Protein AF-A0A7V1EAC9-F1 (afdb_monomer_lite)

Foldseek 3Di:
DPPVVVVVVVVVVVVVVVVVVVLVVLVVVLVVLVVVLVVVVVVLVVLLVVLVCQVVCVVHDDDPVRVVVSVVSNVVSVLVNVLSVLVNLLSCLVNVVADKDWDQLLVLLVVLCVVCVVVLVVQQEAEEEAGDPKGWIAIFHSVLSSLLSNLLQCVQSLQAHHHWYWYWYWDADPVVQKIKIKIWHQGQWADPVCQVVLLPQQDDGPVRCVSDVRDRSRSNVSSQSRLVSSVKDWDKDIDGNRTIMIMIMGGTPDIGDPPPVCPVQPAAEEEEEAFEQQRVLLQLLLCVQPVRHAAEYEAQAPDGHFALVCLLCCLLCVPPDPQSRFDDDVPDTPGQCCCCVVSVHHYHYNKDFDAADQVQQWTWIARNVPRDIDIDHHQAYEYAPAWAADQDPAAPCPAPQEAERGDPVRSVVSSVCLPPNNWAEEEEEALAPVSQSNLQSSVSSNHQYEYEELAQFHHVQADRLQRLLVVVVVVVSRYHYHYNWDFRHFDDDRHGQWTDTPPDIGGTSHYYYPVDIGAPCPRVVNNVWDQDPQRAFEADQLQATVRLRYGYAAQRYWDQALQLRDTDRQHDSVRRSQRSSSNSCVNSPHDDGRAHAFNWDWDAHPLKIKIKTFHYPVRCVVSVFQKDKAWFKDWQFAPVDPLTWIKIKIWIAGLVPQFTGMIIMITNDDDPVVRVVSNVCVSVRHGLVVQLPDDDDDDRVRAYPQHPSNVRSVQRVCVSVVLAAADEQVVVVVVVVVPDQEAEEEQDDPVVCQAKFDPRHDYDHLVCCLVCVVVDDLVGAYEYAYQQQPSLSVSQVSCVVVPRDRYHYHGRHPPSNSDDIDGD

Secondary structure (DSSP, 8-state):
--HHHHHHHHHHHHHHHHHHHHHHHHHHHHHHHHHHHHHHHHHHHHHHHHHHHHHTTTT-PPPHHHHHHHHHHHHHHHHHHHHHHHHHHHHHHHTT----EEEEHHHHHHHHHHHHHHHHHHTT-EEEEE--SSEEEEEE-HHHHHHHHHHHHHHHHHHSPTT-EEEEEEEEETTTTEEEEEEEE-SS---HHHHTTTTSTT---HHHHHH-S---S-HHHHHHHHHHHTT-EEEEEEETTTEEEEEEEEEEEEEE-TTSSTTTS---EEEEE--SSHHHHHHHHHHHH-SS-EEEEE-SSS--SB-GGGHHHHHTTSS-SGGGGBPEETTEESSHHIIIIIT--EEE-SEEEEEEETTTTEEEEEETTT--EEEEE-SEEEE---EEE-----BTTTSTTEEE-SSHHHHHHHHHHHGGG---EEEEE--SHHHHHHHHHHHHTT-EEEEEESSSSSSTTS-HHHHHHHHHHHHHTT-EEEES----EEE-SSS-SEEE-SS-EEE-SEEEE-S-EEE--HHHHHTTPPB-TTSSBP--TTSB-SSTTEEE-STTB-EEBTTT-SEE----HHHHHHHHHHHHHHHTT--PPP--B---EEEEETTEEEEEEE--HHHHHHTT--EEEEEEEEESS-TTSTT--EEEEEEEEETTT-BEEEEEEEESS--HHHHHHHHHHHHTT-BHHHHHT------TTT--SS-HHHHHHHHHHHHHTTS--EE-HHHHHHHHHH-TTEEEEE-S-HHHHHHEE-TT-EE--HHHHTT-GGGS-TTSEEEEE-SSSHHHHHHHHHHHHTT---EEEETTTGGG--S--EE-

Structure (mmCIF, N/CA/C/O backbone):
data_AF-A0A7V1EAC9-F1
#
_entry.id   AF-A0A7V1EAC9-F1
#
loop_
_atom_site.group_PDB
_atom_site.id
_atom_site.type_symbol
_atom_site.label_atom_id
_atom_site.label_alt_id
_atom_site.label_comp_id
_atom_site.label_asym_id
_atom_site.label_entity_id
_atom_site.label_seq_id
_atom_site.pdbx_PDB_ins_code
_atom_site.Cartn_x
_atom_site.Cartn_y
_atom_site.Cartn_z
_atom_site.occupancy
_atom_site.B_iso_or_equiv
_atom_site.auth_seq_id
_atom_site.auth_comp_id
_atom_site.auth_asym_id
_atom_site.auth_atom_id
_atom_site.pdbx_PDB_model_num
ATOM 1 N N . MET A 1 1 ? -68.002 52.125 23.760 1.00 54.19 1 MET A N 1
ATOM 2 C CA . MET A 1 1 ? -66.964 51.720 24.727 1.00 54.19 1 MET A CA 1
ATOM 3 C C . MET A 1 1 ? -66.975 52.717 25.857 1.00 54.19 1 MET A C 1
ATOM 5 O O . MET A 1 1 ? -66.906 53.911 25.587 1.00 54.19 1 MET A O 1
ATOM 9 N N . THR A 1 2 ? -67.149 52.244 27.085 1.00 64.81 2 THR A N 1
ATOM 10 C CA . THR A 1 2 ? -66.998 53.102 28.265 1.00 64.81 2 THR A CA 1
ATOM 11 C C . THR A 1 2 ? -65.522 53.496 28.415 1.00 64.81 2 THR A C 1
ATOM 13 O O . THR A 1 2 ? -64.643 52.791 27.918 1.00 64.81 2 THR A O 1
ATOM 16 N N . ASP A 1 3 ? -65.223 54.610 29.090 1.00 68.38 3 ASP A N 1
ATOM 17 C CA . ASP A 1 3 ? -63.838 55.035 29.392 1.00 68.38 3 ASP A CA 1
ATOM 18 C C . ASP A 1 3 ? -63.039 53.926 30.122 1.00 68.38 3 ASP A C 1
ATOM 20 O O . ASP A 1 3 ? -61.818 53.820 30.013 1.00 68.38 3 ASP A O 1
ATOM 24 N N . HIS A 1 4 ? -63.754 53.016 30.794 1.00 68.81 4 HIS A N 1
ATOM 25 C CA . HIS A 1 4 ? -63.206 51.818 31.418 1.00 68.81 4 HIS A CA 1
ATOM 26 C C . HIS A 1 4 ? -62.697 50.780 30.399 1.00 68.81 4 HIS A C 1
ATOM 28 O O . HIS A 1 4 ? -61.571 50.307 30.539 1.00 68.81 4 HIS A O 1
ATOM 34 N N . ASP A 1 5 ? -63.463 50.479 29.343 1.00 66.50 5 ASP A N 1
ATOM 35 C CA . ASP A 1 5 ? -63.083 49.492 28.316 1.00 66.50 5 ASP A CA 1
ATOM 36 C C . ASP A 1 5 ? -61.843 49.942 27.530 1.00 66.50 5 ASP A C 1
ATOM 38 O O . ASP A 1 5 ? -60.912 49.166 27.316 1.00 66.50 5 ASP A O 1
ATOM 42 N N . ALA A 1 6 ? -61.780 51.230 27.175 1.00 71.94 6 ALA A N 1
ATOM 43 C CA . ALA A 1 6 ? -60.635 51.811 26.473 1.00 71.94 6 ALA A CA 1
ATOM 44 C C . ALA A 1 6 ? -59.352 51.785 27.325 1.00 71.94 6 ALA A C 1
ATOM 46 O O . ALA A 1 6 ? -58.249 51.578 26.810 1.00 71.94 6 ALA A O 1
ATOM 47 N N . ARG A 1 7 ? -59.481 51.964 28.647 1.00 76.31 7 ARG A N 1
ATOM 48 C CA . ARG A 1 7 ? -58.359 51.887 29.590 1.00 76.31 7 ARG A CA 1
ATOM 49 C C . ARG A 1 7 ? -57.881 50.448 29.789 1.00 76.31 7 ARG A C 1
ATOM 51 O O . ARG A 1 7 ? -56.674 50.223 29.855 1.00 76.31 7 ARG A O 1
ATOM 58 N N . LEU A 1 8 ? -58.803 49.487 29.820 1.00 78.50 8 LEU A N 1
ATOM 59 C CA . LEU A 1 8 ? -58.500 48.060 29.952 1.00 78.50 8 LEU A CA 1
ATOM 60 C C . LEU A 1 8 ? -57.786 47.517 28.707 1.00 78.50 8 LEU A C 1
ATOM 62 O O . LEU A 1 8 ? -56.815 46.772 28.817 1.00 78.50 8 LEU A O 1
ATOM 66 N N . GLU A 1 9 ? -58.203 47.955 27.521 1.00 79.31 9 GLU A N 1
ATOM 67 C CA . GLU A 1 9 ? -57.582 47.577 26.250 1.00 79.31 9 GLU A CA 1
ATOM 68 C C . GLU A 1 9 ? -56.199 48.218 26.066 1.00 79.31 9 GLU A C 1
ATOM 70 O O . GLU A 1 9 ? -55.256 47.563 25.616 1.00 79.31 9 GLU A O 1
ATOM 75 N N . LYS A 1 10 ? -56.023 49.461 26.533 1.00 81.56 10 LYS A N 1
ATOM 76 C CA . LYS A 1 10 ? -54.705 50.104 26.610 1.00 81.56 10 LYS A CA 1
ATOM 77 C C . LYS A 1 10 ? -53.766 49.377 27.579 1.00 81.56 10 LYS A C 1
ATOM 79 O O . LYS A 1 10 ? -52.603 49.183 27.239 1.00 81.56 10 LYS A O 1
ATOM 84 N N . MET A 1 11 ? -54.256 48.947 28.747 1.00 79.81 11 MET A N 1
ATOM 85 C CA . MET A 1 11 ? -53.456 48.174 29.707 1.00 79.81 11 MET A CA 1
ATOM 86 C C . MET A 1 11 ? -53.086 46.790 29.167 1.00 79.81 11 MET A C 1
ATOM 88 O O . MET A 1 11 ? -51.938 46.394 29.325 1.00 79.81 11 MET A O 1
ATOM 92 N N . LYS A 1 12 ? -53.995 46.088 28.474 1.00 81.88 12 LYS A N 1
ATOM 93 C CA . LYS A 1 12 ? -53.676 44.817 27.797 1.00 81.88 12 LYS A CA 1
ATOM 94 C C . LYS A 1 12 ? -52.602 44.991 26.729 1.00 81.88 12 LYS A C 1
ATOM 96 O O . LYS A 1 12 ? -51.635 44.244 26.709 1.00 81.88 12 LYS A O 1
ATOM 101 N N . LYS A 1 13 ? -52.720 46.023 25.891 1.00 83.00 13 LYS A N 1
ATOM 102 C CA . LYS A 1 13 ? -51.726 46.298 24.848 1.00 83.00 13 LYS A CA 1
ATOM 103 C C . LYS A 1 13 ? -50.357 46.668 25.428 1.00 83.00 13 LYS A C 1
ATOM 105 O O . LYS A 1 13 ? -49.336 46.236 24.904 1.00 83.00 13 LYS A O 1
ATOM 110 N N . GLN A 1 14 ? -50.333 47.434 26.521 1.00 83.62 14 GLN A N 1
ATOM 111 C CA . GLN A 1 14 ? -49.098 47.712 27.255 1.00 83.62 14 GLN A CA 1
ATOM 112 C C . GLN A 1 14 ? -48.517 46.438 27.875 1.00 83.62 14 GLN A C 1
ATOM 114 O O . GLN A 1 14 ? -47.312 46.233 27.791 1.00 83.62 14 GLN A O 1
ATOM 119 N N . LEU A 1 15 ? -49.352 45.572 28.453 1.00 83.19 15 LEU A N 1
ATOM 120 C CA . LEU A 1 15 ? -48.915 44.301 29.025 1.00 83.19 15 LEU A CA 1
ATOM 121 C C . LEU A 1 15 ? -48.269 43.402 27.959 1.00 83.19 15 LEU A C 1
ATOM 123 O O . LEU A 1 15 ? -47.144 42.964 28.172 1.00 83.19 15 LEU A O 1
ATOM 127 N N . ASP A 1 16 ? -48.889 43.248 26.786 1.00 82.31 16 ASP A N 1
ATOM 128 C CA . ASP A 1 16 ? -48.331 42.490 25.653 1.00 82.31 16 ASP A CA 1
ATOM 129 C C . ASP A 1 16 ? -46.997 43.075 25.148 1.00 82.31 16 ASP A C 1
ATOM 131 O O . ASP A 1 16 ? -46.061 42.346 24.809 1.00 82.31 16 ASP A O 1
ATOM 135 N N . GLU A 1 17 ? -46.883 44.407 25.074 1.00 82.06 17 GLU A N 1
ATOM 136 C CA . GLU A 1 17 ? -45.631 45.079 24.694 1.00 82.06 17 GLU A CA 1
ATOM 137 C C . GLU A 1 17 ? -44.530 44.859 25.740 1.00 82.06 17 GLU A C 1
ATOM 139 O O . GLU A 1 17 ? -43.370 44.623 25.383 1.00 82.06 17 GLU A O 1
ATOM 144 N N . HIS A 1 18 ? -44.883 44.894 27.027 1.00 81.62 18 HIS A N 1
ATOM 145 C CA . HIS A 1 18 ? -43.968 44.590 28.120 1.00 81.62 18 HIS A CA 1
ATOM 146 C C . HIS A 1 18 ? -43.554 43.110 28.121 1.00 81.62 18 HIS A C 1
ATOM 148 O O . HIS A 1 18 ? -42.361 42.839 28.244 1.00 81.62 18 HIS A O 1
ATOM 154 N N . GLU A 1 19 ? -44.471 42.164 27.899 1.00 79.06 19 GLU A N 1
ATOM 155 C CA . GLU A 1 19 ? -44.174 40.727 27.795 1.00 79.06 19 GLU A CA 1
ATOM 156 C C . GLU A 1 19 ? -43.228 40.417 26.629 1.00 79.06 19 GLU A C 1
ATOM 158 O O . GLU A 1 19 ? -42.223 39.721 26.806 1.00 79.06 19 GLU A O 1
ATOM 163 N N . LYS A 1 20 ? -43.467 41.004 25.449 1.00 79.38 20 LYS A N 1
ATOM 164 C CA . LYS A 1 20 ? -42.556 40.866 24.299 1.00 79.38 20 LYS A CA 1
ATOM 165 C C . LYS A 1 20 ? -41.168 41.421 24.598 1.00 79.38 20 LYS A C 1
ATOM 167 O O . LYS A 1 20 ? -40.166 40.800 24.247 1.00 79.38 20 LYS A O 1
ATOM 172 N N . LYS A 1 21 ? -41.090 42.576 25.262 1.00 81.81 21 LYS A N 1
ATOM 173 C CA . LYS A 1 21 ? -39.810 43.202 25.615 1.00 81.81 21 LYS A CA 1
ATOM 174 C C . LYS A 1 21 ? -39.049 42.400 26.671 1.00 81.81 21 LYS A C 1
ATOM 176 O O . LYS A 1 21 ? -37.830 42.289 26.574 1.00 81.81 21 LYS A O 1
ATOM 181 N N . ILE A 1 22 ? -39.752 41.820 27.643 1.00 76.38 22 ILE A N 1
ATOM 182 C CA . ILE A 1 22 ? -39.176 40.908 28.641 1.00 76.38 22 ILE A CA 1
ATOM 183 C C . ILE A 1 22 ? -38.630 39.652 27.955 1.00 76.38 22 ILE A C 1
ATOM 185 O O . ILE A 1 22 ? -37.482 39.291 28.194 1.00 76.38 22 ILE A O 1
ATOM 189 N N . THR A 1 23 ? -39.394 39.052 27.040 1.00 74.06 23 THR A N 1
ATOM 190 C CA . THR A 1 23 ? -38.970 37.862 26.281 1.00 74.06 23 THR A CA 1
ATOM 191 C C . THR A 1 23 ? -37.700 38.138 25.466 1.00 74.06 23 THR A C 1
ATOM 193 O O . THR A 1 23 ? -36.715 37.416 25.595 1.00 74.06 23 THR A O 1
ATOM 196 N N . GLN A 1 24 ? -37.653 39.256 24.732 1.00 75.06 24 GLN A N 1
ATOM 197 C CA . GLN A 1 24 ? -36.459 39.672 23.977 1.00 75.06 24 GLN A CA 1
ATOM 198 C C . GLN A 1 24 ? -35.234 39.939 24.867 1.00 75.06 24 GLN A C 1
ATOM 200 O O . GLN A 1 24 ? -34.095 39.715 24.453 1.00 75.06 24 GLN A O 1
ATOM 205 N N . LEU A 1 25 ? -35.437 40.460 26.081 1.00 74.38 25 LEU A N 1
ATOM 206 C CA . LEU A 1 25 ? -34.350 40.673 27.041 1.00 74.38 25 LEU A CA 1
ATOM 207 C C . LEU A 1 25 ? -33.822 39.348 27.605 1.00 74.38 25 LEU A C 1
ATOM 209 O O . LEU A 1 25 ? -32.612 39.223 27.792 1.00 74.38 25 LEU A O 1
ATOM 213 N N . ILE A 1 26 ? -34.699 38.368 27.838 1.00 71.44 26 ILE A N 1
ATOM 214 C CA . ILE A 1 26 ? -34.319 37.015 28.267 1.00 71.44 26 ILE A CA 1
ATOM 215 C C . ILE A 1 26 ? -33.514 36.312 27.166 1.00 71.44 26 ILE A C 1
ATOM 217 O O . ILE A 1 26 ? -32.438 35.793 27.451 1.00 71.44 26 ILE A O 1
ATOM 221 N N . GLU A 1 27 ? -33.956 36.371 25.907 1.00 69.38 27 GLU A N 1
ATOM 222 C CA . GLU A 1 27 ? -33.223 35.796 24.767 1.00 69.38 27 GLU A CA 1
ATOM 223 C C . GLU A 1 27 ? -31.814 36.391 24.631 1.00 69.38 27 GLU A C 1
ATOM 225 O O . GLU A 1 27 ? -30.830 35.652 24.577 1.00 69.38 27 GLU A O 1
ATOM 230 N N . LYS A 1 28 ? -31.686 37.726 24.678 1.00 73.31 28 LYS A N 1
ATOM 231 C CA . LYS A 1 28 ? -30.377 38.402 24.628 1.00 73.31 28 LYS A CA 1
ATOM 232 C C . LYS A 1 28 ? -29.473 38.046 25.806 1.00 73.31 28 LYS A C 1
ATOM 234 O O . LYS A 1 28 ? -28.261 37.922 25.633 1.00 73.31 28 LYS A O 1
ATOM 239 N N . ARG A 1 29 ? -30.040 37.902 27.009 1.00 74.44 29 ARG A N 1
ATOM 240 C CA . ARG A 1 29 ? -29.295 37.457 28.196 1.00 74.44 29 ARG A CA 1
ATOM 241 C C . ARG A 1 29 ? -28.755 36.042 27.985 1.00 74.44 29 ARG A C 1
ATOM 243 O O . ARG A 1 29 ? -27.578 35.806 28.248 1.00 74.44 29 ARG A O 1
ATOM 250 N N . ASN A 1 30 ? -29.586 35.132 27.483 1.00 62.28 30 ASN A N 1
ATOM 251 C CA . ASN A 1 30 ? -29.219 33.734 27.254 1.00 62.28 30 ASN A CA 1
ATOM 252 C C . ASN A 1 30 ? -28.133 33.603 26.178 1.00 62.28 30 ASN A C 1
ATOM 254 O O . ASN A 1 30 ? -27.154 32.884 26.381 1.00 62.28 30 ASN A O 1
ATOM 258 N N . GLU A 1 31 ? -28.256 34.344 25.075 1.00 70.75 31 GLU A N 1
ATOM 259 C CA . GLU A 1 31 ? -27.244 34.399 24.015 1.00 70.75 31 GLU A CA 1
ATOM 260 C C . GLU A 1 31 ? -25.899 34.909 24.557 1.00 70.75 31 GLU A C 1
ATOM 262 O O . GLU A 1 31 ? -24.857 34.279 24.361 1.00 70.75 31 GLU A O 1
ATOM 267 N N . TYR A 1 32 ? -25.917 36.003 25.326 1.00 74.19 32 TYR A N 1
ATOM 268 C CA . TYR A 1 32 ? -24.712 36.557 25.945 1.00 74.19 32 TYR A CA 1
ATOM 269 C C . TYR A 1 32 ? -24.032 35.566 26.902 1.00 74.19 32 TYR A C 1
ATOM 271 O O . TYR A 1 32 ? -22.804 35.430 26.889 1.00 74.19 32 TYR A O 1
ATOM 279 N N . LEU A 1 33 ? -24.814 34.846 27.712 1.00 68.69 33 LEU A N 1
ATOM 280 C CA . LEU A 1 33 ? -24.300 33.832 28.636 1.00 68.69 33 LEU A CA 1
ATOM 281 C C . LEU A 1 33 ? -23.696 32.632 27.892 1.00 68.69 33 LEU A C 1
ATOM 283 O O . LEU A 1 33 ? -22.616 32.171 28.267 1.00 68.69 33 LEU A O 1
ATOM 287 N N . GLN A 1 34 ? -24.322 32.164 26.806 1.00 63.97 34 GLN A N 1
ATOM 288 C CA . GLN A 1 34 ? -23.779 31.079 25.981 1.00 63.97 34 GLN A CA 1
ATOM 289 C C . GLN A 1 34 ? -22.455 31.467 25.310 1.00 63.97 34 GLN A C 1
ATOM 291 O O . GLN A 1 34 ? -21.489 30.700 25.369 1.00 63.97 34 GLN A O 1
ATOM 296 N N . VAL A 1 35 ? -22.384 32.664 24.718 1.00 71.31 35 VAL A N 1
ATOM 297 C CA . VAL A 1 35 ? -21.162 33.175 24.079 1.00 71.31 35 VAL A CA 1
ATOM 298 C C . VAL A 1 35 ? -20.044 33.349 25.107 1.00 71.31 35 VAL A C 1
ATOM 300 O O . VAL A 1 35 ? -18.923 32.889 24.879 1.00 71.31 35 VAL A O 1
ATOM 303 N N . SER A 1 36 ? -20.348 33.940 26.265 1.00 69.12 36 SER A N 1
ATOM 304 C CA . SER A 1 36 ? -19.371 34.150 27.342 1.00 69.12 36 SER A CA 1
ATOM 305 C C . SER A 1 36 ? -18.818 32.824 27.868 1.00 69.12 36 SER A C 1
ATOM 307 O O . SER A 1 36 ? -17.605 32.664 28.006 1.00 69.12 36 SER A O 1
ATOM 309 N N . ALA A 1 37 ? -19.680 31.828 28.085 1.00 68.31 37 ALA A N 1
ATOM 310 C CA . ALA A 1 37 ? -19.253 30.510 28.536 1.00 68.31 37 ALA A CA 1
ATOM 311 C C . ALA A 1 37 ? -18.403 29.778 27.483 1.00 68.31 37 ALA A C 1
ATOM 313 O O . ALA A 1 37 ? -17.396 29.156 27.827 1.00 68.31 37 ALA A O 1
ATOM 314 N N . HIS A 1 38 ? -18.748 29.880 26.195 1.00 68.00 38 HIS A N 1
ATOM 315 C CA . HIS A 1 38 ? -17.928 29.335 25.109 1.00 68.00 38 HIS A CA 1
ATOM 316 C C . HIS A 1 38 ? -16.535 29.985 25.068 1.00 68.00 38 HIS A C 1
ATOM 318 O O . HIS A 1 38 ? -15.523 29.288 24.968 1.00 68.00 38 HIS A O 1
ATOM 324 N N . GLN A 1 39 ? -16.467 31.310 25.214 1.00 70.62 39 GLN A N 1
ATOM 325 C CA . GLN A 1 39 ? -15.202 32.046 25.267 1.00 70.62 39 GLN A CA 1
ATOM 326 C C . GLN A 1 39 ? -14.361 31.706 26.504 1.00 70.62 39 GLN A C 1
ATOM 328 O O . GLN A 1 39 ? -13.138 31.759 26.420 1.00 70.62 39 GLN A O 1
ATOM 333 N N . MET A 1 40 ? -14.976 31.303 27.620 1.00 74.56 40 MET A N 1
ATOM 334 C CA . MET A 1 40 ? -14.266 30.846 28.823 1.00 74.56 40 MET A CA 1
ATOM 335 C C . MET A 1 40 ? -13.788 29.385 28.739 1.00 74.56 40 MET A C 1
ATOM 337 O O . MET A 1 40 ? -12.764 29.047 29.333 1.00 74.56 40 MET A O 1
ATOM 341 N N . LYS A 1 41 ? -14.462 28.513 27.972 1.00 69.88 41 LYS A N 1
ATOM 342 C CA . LYS A 1 41 ? -14.068 27.095 27.817 1.00 69.88 41 LYS A CA 1
ATOM 343 C C . LYS A 1 41 ? -12.702 26.920 27.153 1.00 69.88 41 LYS A C 1
ATOM 345 O O . LYS A 1 41 ? -11.911 26.096 27.600 1.00 69.88 41 LYS A O 1
ATOM 350 N N . SER A 1 42 ? -12.414 27.689 26.103 1.00 68.50 42 SER A N 1
ATOM 351 C CA . SER A 1 42 ? -11.157 27.586 25.347 1.00 68.50 42 SER A CA 1
ATOM 352 C C . SER A 1 42 ? -9.897 27.909 26.176 1.00 68.50 42 SER A C 1
ATOM 354 O O . SER A 1 42 ? -8.995 27.068 26.215 1.00 68.50 42 SER A O 1
ATOM 356 N N . PRO A 1 43 ? -9.803 29.044 26.902 1.00 74.00 43 PRO A N 1
ATOM 357 C CA . PRO A 1 43 ? -8.641 29.319 27.745 1.00 74.00 43 PRO A CA 1
ATOM 358 C C . PRO A 1 43 ? -8.515 28.313 28.895 1.00 74.00 43 PRO A C 1
ATOM 360 O O . PRO A 1 43 ? -7.400 27.926 29.236 1.00 74.00 43 PRO A O 1
ATOM 363 N N . LEU A 1 44 ? -9.632 27.828 29.448 1.00 78.38 44 LEU A N 1
ATOM 364 C CA . LEU A 1 44 ? -9.615 26.827 30.514 1.00 78.38 44 LEU A CA 1
ATOM 365 C C . LEU A 1 44 ? -9.104 25.462 30.028 1.00 78.38 44 LEU A C 1
ATOM 367 O O . LEU A 1 44 ? -8.300 24.832 30.711 1.00 78.38 44 LEU A O 1
ATOM 371 N N . ALA A 1 45 ? -9.499 25.039 28.825 1.00 70.94 45 ALA A N 1
ATOM 372 C CA . ALA A 1 45 ? -8.981 23.829 28.191 1.00 70.94 45 ALA A CA 1
ATOM 373 C C . ALA A 1 45 ? -7.466 23.924 27.941 1.00 70.94 45 ALA A C 1
ATOM 375 O O . ALA A 1 45 ? -6.737 22.973 28.211 1.00 70.94 45 ALA A O 1
ATOM 376 N N . THR A 1 46 ? -6.971 25.089 27.508 1.00 77.81 46 THR A N 1
ATOM 377 C CA . THR A 1 46 ? -5.530 25.342 27.337 1.00 77.81 46 THR A CA 1
ATOM 378 C C . THR A 1 46 ? -4.765 25.270 28.664 1.00 77.81 46 THR A C 1
ATOM 380 O O . THR A 1 46 ? -3.667 24.705 28.717 1.00 77.81 46 THR A O 1
ATOM 383 N N . ILE A 1 47 ? -5.340 25.815 29.743 1.00 82.38 47 ILE A N 1
ATOM 384 C CA . ILE A 1 47 ? -4.772 25.741 31.097 1.00 82.38 47 ILE A CA 1
ATOM 385 C C . ILE A 1 47 ? -4.702 24.283 31.564 1.00 82.38 47 ILE A C 1
ATOM 387 O O . ILE A 1 47 ? -3.634 23.832 31.972 1.00 82.38 47 ILE A O 1
ATOM 391 N N . LEU A 1 48 ? -5.800 23.530 31.447 1.00 79.75 48 LEU A N 1
ATOM 392 C CA . LEU A 1 48 ? -5.852 22.113 31.821 1.00 79.75 48 LEU A CA 1
ATOM 393 C C . LEU A 1 48 ? -4.855 21.272 31.014 1.00 79.75 48 LEU A C 1
ATOM 395 O O . LEU A 1 48 ? -4.101 20.501 31.600 1.00 79.75 48 LEU A O 1
ATOM 399 N N . PHE A 1 49 ? -4.758 21.499 29.702 1.00 78.38 49 PHE A N 1
ATOM 400 C CA . PHE A 1 49 ? -3.786 20.827 28.838 1.00 78.38 49 PHE A CA 1
ATOM 401 C C . PHE A 1 49 ? -2.335 21.105 29.254 1.00 78.38 49 PHE A C 1
ATOM 403 O O . PHE A 1 49 ? -1.503 20.197 29.302 1.00 78.38 49 PHE A O 1
ATOM 410 N N . SER A 1 50 ? -2.021 22.355 29.595 1.00 79.38 50 SER A N 1
ATOM 411 C CA . SER A 1 50 ? -0.686 22.737 30.063 1.00 79.38 50 SER A CA 1
ATOM 412 C C . SER A 1 50 ? -0.356 22.092 31.410 1.00 79.38 50 SER A C 1
ATOM 414 O O . SER A 1 50 ? 0.770 21.651 31.630 1.00 79.38 50 SER A O 1
ATOM 416 N N . ILE A 1 51 ? -1.345 21.971 32.296 1.00 86.94 51 ILE A N 1
ATOM 417 C CA . ILE A 1 51 ? -1.203 21.279 33.577 1.00 86.94 51 ILE A CA 1
ATOM 418 C C . ILE A 1 51 ? -0.989 19.773 33.372 1.00 86.94 51 ILE A C 1
ATOM 420 O O . ILE A 1 51 ? -0.073 19.212 33.970 1.00 86.94 51 ILE A O 1
ATOM 424 N N . ASP A 1 52 ? -1.762 19.125 32.501 1.00 80.94 52 ASP A N 1
ATOM 425 C CA . ASP A 1 52 ? -1.601 17.699 32.192 1.00 80.94 52 ASP A CA 1
ATOM 426 C C . ASP A 1 52 ? -0.254 17.405 31.522 1.00 80.94 52 ASP A C 1
ATOM 428 O O . ASP A 1 52 ? 0.397 16.412 31.840 1.00 80.94 52 ASP A O 1
ATOM 432 N N . THR A 1 53 ? 0.225 18.319 30.676 1.00 76.56 53 THR A N 1
ATOM 433 C CA . THR A 1 53 ? 1.567 18.250 30.079 1.00 76.56 53 THR A CA 1
ATOM 434 C C . THR A 1 53 ? 2.666 18.307 31.147 1.00 76.56 53 THR A C 1
ATOM 436 O O . THR A 1 53 ? 3.644 17.563 31.065 1.00 76.56 53 THR A O 1
ATOM 439 N N . LEU A 1 54 ? 2.507 19.163 32.165 1.00 80.06 54 LEU A N 1
ATOM 440 C CA . LEU A 1 54 ? 3.448 19.276 33.286 1.00 80.06 54 LEU A CA 1
ATOM 441 C C . LEU A 1 54 ? 3.400 18.057 34.219 1.00 80.06 54 LEU A C 1
ATOM 443 O O . LEU A 1 54 ? 4.443 17.631 34.706 1.00 80.06 54 LEU A O 1
ATOM 447 N N . LEU A 1 55 ? 2.214 17.495 34.475 1.00 81.00 55 LEU A N 1
ATOM 448 C CA . LEU A 1 55 ? 2.048 16.304 35.319 1.00 81.00 55 LEU A CA 1
ATOM 449 C C . LEU A 1 55 ? 2.477 15.008 34.613 1.00 81.00 55 LEU A C 1
ATOM 451 O O . LEU A 1 55 ? 2.859 14.056 35.285 1.00 81.00 55 LEU A O 1
ATOM 455 N N . GLY A 1 56 ? 2.436 14.971 33.278 1.00 78.75 56 GLY A N 1
ATOM 456 C CA . GLY A 1 56 ? 2.833 13.823 32.457 1.00 78.75 56 GLY A CA 1
ATOM 457 C C . GLY A 1 56 ? 4.334 13.718 32.164 1.00 78.75 56 GLY A C 1
ATOM 458 O O . GLY A 1 56 ? 4.712 13.015 31.232 1.00 78.75 56 GLY A O 1
ATOM 459 N N . ASP A 1 57 ? 5.188 14.443 32.895 1.00 77.56 57 ASP A N 1
ATOM 460 C CA . ASP A 1 57 ? 6.653 14.488 32.734 1.00 77.56 57 ASP A CA 1
ATOM 461 C C . ASP A 1 57 ? 7.166 14.945 31.342 1.00 77.56 57 ASP A C 1
ATOM 463 O O . ASP A 1 57 ? 8.377 14.958 31.102 1.00 77.56 57 ASP A O 1
ATOM 467 N N . TYR A 1 58 ? 6.292 15.390 30.428 1.00 68.12 58 TYR A N 1
ATOM 468 C CA . TYR A 1 58 ? 6.653 15.793 29.057 1.00 68.12 58 TYR A CA 1
ATOM 469 C C . TYR A 1 58 ? 7.575 17.020 28.997 1.00 68.12 58 TYR A C 1
ATOM 471 O O . TYR A 1 58 ? 8.361 17.156 28.059 1.00 68.12 58 TYR A O 1
ATOM 479 N N . ALA A 1 59 ? 7.493 17.904 29.996 1.00 71.00 59 ALA A N 1
ATOM 480 C CA . ALA A 1 59 ? 8.346 19.087 30.141 1.00 71.00 59 ALA A CA 1
ATOM 481 C C . ALA A 1 59 ? 9.460 18.904 31.198 1.00 71.00 59 ALA A C 1
ATOM 483 O O . ALA A 1 59 ? 10.098 19.877 31.601 1.00 71.00 59 ALA A O 1
ATOM 484 N N . GLY A 1 60 ? 9.699 17.663 31.642 1.00 76.00 60 GLY A N 1
ATOM 485 C CA . GLY A 1 60 ? 10.615 17.317 32.730 1.00 76.00 60 GLY A CA 1
ATOM 486 C C . GLY A 1 60 ? 9.891 16.983 34.038 1.00 76.00 60 GLY A C 1
ATOM 487 O O . GLY A 1 60 ? 8.742 17.365 34.247 1.00 76.00 60 GLY A O 1
ATOM 488 N N . ARG A 1 61 ? 10.577 16.259 34.933 1.00 79.75 61 ARG A N 1
ATOM 489 C CA . ARG A 1 61 ? 10.005 15.805 36.210 1.00 79.75 61 ARG A CA 1
ATOM 490 C C . ARG A 1 61 ? 9.808 16.959 37.186 1.00 79.75 61 ARG A C 1
ATOM 492 O O . ARG A 1 61 ? 10.769 17.641 37.548 1.00 79.75 61 ARG A O 1
ATOM 499 N N . LEU A 1 62 ? 8.581 17.119 37.674 1.00 87.50 62 LEU A N 1
ATOM 500 C CA . LEU A 1 62 ? 8.268 18.049 38.756 1.00 87.50 62 LEU A CA 1
ATOM 501 C C . LEU A 1 62 ? 8.779 17.512 40.096 1.00 87.50 62 LEU A C 1
ATOM 503 O O . LEU A 1 62 ? 8.653 16.328 40.406 1.00 87.50 62 LEU A O 1
ATOM 507 N N . ASN A 1 63 ? 9.305 18.395 40.945 1.00 89.25 63 ASN A N 1
ATOM 508 C CA . ASN A 1 63 ? 9.564 18.027 42.335 1.00 89.25 63 ASN A CA 1
ATOM 509 C C . ASN A 1 63 ? 8.256 17.960 43.147 1.00 89.25 63 ASN A C 1
ATOM 511 O O . ASN A 1 63 ? 7.224 18.518 42.771 1.00 89.25 63 ASN A O 1
ATOM 515 N N . SER A 1 64 ? 8.301 17.328 44.320 1.00 80.00 64 SER A N 1
ATOM 516 C CA . SER A 1 64 ? 7.124 17.087 45.171 1.00 80.00 64 SER A CA 1
ATOM 517 C C . SER A 1 64 ? 6.428 18.354 45.695 1.00 80.00 64 SER A C 1
ATOM 519 O O . SER A 1 64 ? 5.286 18.289 46.159 1.00 80.00 64 SER A O 1
ATOM 521 N N . LYS A 1 65 ? 7.085 19.521 45.654 1.00 78.75 65 LYS A N 1
ATOM 522 C CA . LYS A 1 65 ? 6.467 20.816 45.982 1.00 78.75 65 LYS A CA 1
ATOM 523 C C . LYS A 1 65 ? 5.760 21.409 44.760 1.00 78.75 65 LYS A C 1
ATOM 525 O O . LYS A 1 65 ? 4.649 21.908 44.898 1.00 78.75 65 LYS A O 1
ATOM 530 N N . GLN A 1 66 ? 6.372 21.311 43.580 1.00 84.38 66 GLN A N 1
ATOM 531 C CA . GLN A 1 66 ? 5.793 21.740 42.304 1.00 84.38 66 GLN A CA 1
ATOM 532 C C . GLN A 1 66 ? 4.569 20.902 41.931 1.00 84.38 66 GLN A C 1
ATOM 534 O O . GLN A 1 66 ? 3.539 21.472 41.593 1.00 84.38 66 GLN A O 1
ATOM 539 N N . MET A 1 67 ? 4.644 19.577 42.077 1.00 82.19 67 MET A N 1
ATOM 540 C CA . MET A 1 67 ? 3.531 18.664 41.798 1.00 82.19 67 MET A CA 1
ATOM 541 C C . MET A 1 67 ? 2.286 19.029 42.618 1.00 82.19 67 MET A C 1
ATOM 543 O O . MET A 1 67 ? 1.222 19.228 42.047 1.00 82.19 67 MET A O 1
ATOM 547 N N . ARG A 1 68 ? 2.439 19.280 43.927 1.00 75.62 68 ARG A N 1
ATOM 548 C CA . ARG A 1 68 ? 1.332 19.731 44.793 1.00 75.62 68 ARG A CA 1
ATOM 549 C C . ARG A 1 68 ? 0.711 21.061 44.356 1.00 75.62 68 ARG A C 1
ATOM 551 O O . ARG A 1 68 ? -0.497 21.242 44.482 1.00 75.62 68 ARG A O 1
ATOM 558 N N . ILE A 1 69 ? 1.521 21.999 43.860 1.00 79.75 69 ILE A N 1
ATOM 559 C CA . ILE A 1 69 ? 1.026 23.286 43.347 1.00 79.75 69 ILE A CA 1
ATOM 560 C C . ILE A 1 69 ? 0.246 23.061 42.048 1.00 79.75 69 ILE A C 1
ATOM 562 O O . ILE A 1 69 ? -0.869 23.554 41.917 1.00 79.75 69 ILE A O 1
ATOM 566 N N . VAL A 1 70 ? 0.797 22.284 41.116 1.00 86.12 70 VAL A N 1
ATOM 567 C CA . VAL A 1 70 ? 0.167 21.991 39.821 1.00 86.12 70 VAL A CA 1
ATOM 568 C C . VAL A 1 70 ? -1.141 21.210 39.999 1.00 86.12 70 VAL A C 1
ATOM 570 O O . VAL A 1 70 ? -2.149 21.568 39.395 1.00 86.12 70 VAL A O 1
ATOM 573 N N . GLU A 1 71 ? -1.180 20.223 40.894 1.00 79.06 71 GLU A N 1
ATOM 574 C CA . GLU A 1 71 ? -2.407 19.509 41.276 1.00 79.06 71 GLU A CA 1
ATOM 575 C C . GLU A 1 71 ? -3.460 20.440 41.890 1.00 79.06 71 GLU A C 1
ATOM 577 O O . GLU A 1 71 ? -4.654 20.295 41.618 1.00 79.06 71 GLU A O 1
ATOM 582 N N . SER A 1 72 ? -3.036 21.423 42.693 1.00 75.94 72 SER A N 1
ATOM 583 C CA . SER A 1 72 ? -3.942 22.439 43.235 1.00 75.94 72 SER A CA 1
ATOM 584 C C . SER A 1 72 ? -4.531 23.314 42.127 1.00 75.94 72 SER A C 1
ATOM 586 O O . SER A 1 72 ? -5.732 23.571 42.143 1.00 75.94 72 SER A O 1
ATOM 588 N N . ILE A 1 73 ? -3.722 23.740 41.149 1.00 83.25 73 ILE A N 1
ATOM 589 C CA . ILE A 1 73 ? -4.196 24.531 40.002 1.00 83.25 73 ILE A CA 1
ATOM 590 C C . ILE A 1 73 ? -5.152 23.693 39.141 1.00 83.25 73 ILE A C 1
ATOM 592 O O . ILE A 1 73 ? -6.195 24.202 38.726 1.00 83.25 73 ILE A O 1
ATOM 596 N N . LYS A 1 74 ? -4.847 22.405 38.919 1.00 82.12 74 LYS A N 1
ATOM 597 C CA . LYS A 1 74 ? -5.729 21.473 38.196 1.00 82.12 74 LYS A CA 1
ATOM 598 C C . LYS A 1 74 ? -7.095 21.390 38.864 1.00 82.12 74 LYS A C 1
ATOM 600 O O . LYS A 1 74 ? -8.118 21.523 38.199 1.00 82.12 74 LYS A O 1
ATOM 605 N N . ARG A 1 75 ? -7.109 21.220 40.190 1.00 75.94 75 ARG A N 1
ATOM 606 C CA . ARG A 1 75 ? -8.339 21.146 40.982 1.00 75.94 75 ARG A CA 1
ATOM 607 C C . ARG A 1 75 ? -9.173 22.419 40.848 1.00 75.94 75 ARG A C 1
ATOM 609 O O . ARG A 1 75 ? -10.335 22.322 40.475 1.00 75.94 75 ARG A O 1
ATOM 616 N N . SER A 1 76 ? -8.571 23.591 41.051 1.00 74.25 76 SER A N 1
ATOM 617 C CA . SER A 1 76 ? -9.274 24.875 40.909 1.00 74.25 76 SER A CA 1
ATOM 618 C C . SER A 1 76 ? -9.761 25.141 39.479 1.00 74.25 76 SER A C 1
ATOM 620 O O . SER A 1 76 ? -10.821 25.730 39.291 1.00 74.25 76 SER A O 1
ATOM 622 N N . SER A 1 77 ? -9.027 24.681 38.461 1.00 80.75 77 SER A N 1
ATOM 623 C CA . SER A 1 77 ? -9.435 24.817 37.053 1.00 80.75 77 SER A CA 1
ATOM 624 C C . SER A 1 77 ? -10.633 23.923 36.719 1.00 80.75 77 SER A C 1
ATOM 626 O O . SER A 1 77 ? -11.572 24.377 36.070 1.00 80.75 77 SER A O 1
ATOM 628 N N . ASN A 1 78 ? -10.647 22.685 37.221 1.00 74.00 78 ASN A N 1
ATOM 629 C CA . ASN A 1 78 ? -11.792 21.780 37.096 1.00 74.00 78 ASN A CA 1
ATOM 630 C C . ASN A 1 78 ? -13.022 22.302 37.857 1.00 74.00 78 ASN A C 1
ATOM 632 O O . ASN A 1 78 ? -14.138 22.220 37.355 1.00 74.00 78 ASN A O 1
ATOM 636 N N . GLU A 1 79 ? -12.831 22.876 39.049 1.00 72.31 79 GLU A N 1
ATOM 637 C CA . GLU A 1 79 ? -13.910 23.523 39.812 1.00 72.31 79 GLU A CA 1
ATOM 638 C C . GLU A 1 79 ? -14.547 24.672 39.022 1.00 72.31 79 GLU A C 1
ATOM 640 O O . GLU A 1 79 ? -15.772 24.759 38.938 1.00 72.31 79 GLU A O 1
ATOM 645 N N . LEU A 1 80 ? -13.728 25.513 38.383 1.00 77.56 80 LEU A N 1
ATOM 646 C CA . LEU A 1 80 ? -14.213 26.597 37.532 1.00 77.56 80 LEU A CA 1
ATOM 647 C C . LEU A 1 80 ? -14.952 26.070 36.294 1.00 77.56 80 LEU A C 1
ATOM 649 O O . LEU A 1 80 ? -15.971 26.636 35.903 1.00 77.56 80 LEU A O 1
ATOM 653 N N . GLN A 1 81 ? -14.472 24.976 35.697 1.00 77.69 81 GLN A N 1
ATOM 654 C CA . GLN A 1 81 ? -15.132 24.342 34.554 1.00 77.69 81 GLN A CA 1
ATOM 655 C C . GLN A 1 81 ? -16.532 23.856 34.920 1.00 77.69 81 GLN A C 1
ATOM 657 O O . GLN A 1 81 ? -17.491 24.143 34.202 1.00 77.69 81 GLN A O 1
ATOM 662 N N . ASN A 1 82 ? -16.640 23.161 36.053 1.00 70.19 82 ASN A N 1
ATOM 663 C CA . ASN A 1 82 ? -17.905 22.647 36.559 1.00 70.19 82 ASN A CA 1
ATOM 664 C C . ASN A 1 82 ? -18.861 23.793 36.894 1.00 70.19 82 ASN A C 1
ATOM 666 O O . ASN A 1 82 ? -20.006 23.752 36.474 1.00 70.19 82 ASN A O 1
ATOM 670 N N . LEU A 1 83 ? -18.380 24.865 37.533 1.00 71.44 83 LEU A N 1
ATOM 671 C CA . LEU A 1 83 ? -19.199 26.045 37.821 1.00 71.44 83 LEU A CA 1
ATOM 672 C C . LEU A 1 83 ? -19.781 26.676 36.545 1.00 71.44 83 LEU A C 1
ATOM 674 O O . LEU A 1 83 ? -20.956 27.030 36.511 1.00 71.44 83 LEU A O 1
ATOM 678 N N . ILE A 1 84 ? -18.973 26.811 35.490 1.00 76.56 84 ILE A N 1
ATOM 679 C CA . ILE A 1 84 ? -19.441 27.343 34.202 1.00 76.56 84 ILE A CA 1
ATOM 680 C C . ILE A 1 84 ? -20.501 26.418 33.598 1.00 76.56 84 ILE A C 1
ATOM 682 O O . ILE A 1 84 ? -21.510 26.899 33.086 1.00 76.56 84 ILE A O 1
ATOM 686 N N . MET A 1 85 ? -20.288 25.101 33.652 1.00 72.94 85 MET A N 1
ATOM 687 C CA . MET A 1 85 ? -21.260 24.125 33.156 1.00 72.94 85 MET A CA 1
ATOM 688 C C . MET A 1 85 ? -22.571 24.163 33.944 1.00 72.94 85 MET A C 1
ATOM 690 O O . MET A 1 85 ? -23.626 24.232 33.323 1.00 72.94 85 MET A O 1
ATOM 694 N N . ASP A 1 86 ? -22.502 24.200 35.273 1.00 71.31 86 ASP A N 1
ATOM 695 C CA . ASP A 1 86 ? -23.658 24.279 36.169 1.00 71.31 86 ASP A CA 1
ATOM 696 C C . ASP A 1 86 ? -24.499 25.534 35.876 1.00 71.31 86 ASP A C 1
ATOM 698 O O . ASP A 1 86 ? -25.719 25.451 35.736 1.00 71.31 86 ASP A O 1
ATOM 702 N N . ILE A 1 87 ? -23.855 26.696 35.696 1.00 74.12 87 ILE A N 1
ATOM 703 C CA . ILE A 1 87 ? -24.538 27.950 35.333 1.00 74.12 87 ILE A CA 1
ATOM 704 C C . ILE A 1 87 ? -25.210 27.834 33.956 1.00 74.12 87 ILE A C 1
ATOM 706 O O . ILE A 1 87 ? -26.354 28.253 33.789 1.00 74.12 87 ILE A O 1
ATOM 710 N N . MET A 1 88 ? -24.523 27.259 32.963 1.00 74.44 88 MET A N 1
ATOM 711 C CA . MET A 1 88 ? -25.098 27.067 31.627 1.00 74.44 88 MET A CA 1
ATOM 712 C C . MET A 1 88 ? -26.304 26.126 31.642 1.00 74.44 88 MET A C 1
ATOM 714 O O . MET A 1 88 ? -27.274 26.364 30.922 1.00 74.44 88 MET A O 1
ATOM 718 N N . GLU A 1 89 ? -26.228 25.039 32.409 1.00 70.06 89 GLU A N 1
ATOM 719 C CA . GLU A 1 89 ? -27.326 24.087 32.531 1.00 70.06 89 GLU A CA 1
ATOM 720 C C . GLU A 1 89 ? -28.529 24.726 33.226 1.00 70.06 89 GLU A C 1
ATOM 722 O O . GLU A 1 89 ? -29.635 24.644 32.692 1.00 70.06 89 GLU A O 1
ATOM 727 N N . LEU A 1 90 ? -28.321 25.441 34.337 1.00 73.50 90 LEU A N 1
ATOM 728 C CA . LEU A 1 90 ? -29.393 26.152 35.036 1.00 73.50 90 LEU A CA 1
ATOM 729 C C . LEU A 1 90 ? -30.157 27.103 34.102 1.00 73.50 90 LEU A C 1
ATOM 731 O O . LEU A 1 90 ? -31.385 27.094 34.075 1.00 73.50 90 LEU A O 1
ATOM 735 N N . GLU A 1 91 ? -29.443 27.889 33.294 1.00 73.94 91 GLU A N 1
ATOM 736 C CA . GLU A 1 91 ? -30.056 28.832 32.350 1.00 73.94 91 GLU A CA 1
ATOM 737 C C . GLU A 1 91 ? -30.802 28.130 31.208 1.00 73.94 91 GLU A C 1
ATOM 739 O O . GLU A 1 91 ? -31.855 28.597 30.767 1.00 73.94 91 GLU A O 1
ATOM 744 N N . ARG A 1 92 ? -30.306 26.978 30.742 1.00 73.62 92 ARG A N 1
ATOM 745 C CA . ARG A 1 92 ? -31.008 26.160 29.741 1.00 73.62 92 ARG A CA 1
ATOM 746 C C . ARG A 1 92 ? -32.324 25.608 30.275 1.00 73.62 92 ARG A C 1
ATOM 748 O O . ARG A 1 92 ? -33.340 25.721 29.599 1.00 73.62 92 ARG A O 1
ATOM 755 N N . PHE A 1 93 ? -32.332 25.070 31.492 1.00 72.50 93 PHE A N 1
ATOM 756 C CA . PHE A 1 93 ? -33.564 24.551 32.091 1.00 72.50 93 PHE A CA 1
ATOM 757 C C . PHE A 1 93 ? -34.556 25.672 32.425 1.00 72.50 93 PHE A C 1
ATOM 759 O O . PHE A 1 93 ? -35.739 25.537 32.128 1.00 72.50 93 PHE A O 1
ATOM 766 N N . LYS A 1 94 ? -34.084 26.825 32.916 1.00 70.31 94 LYS A N 1
ATOM 767 C CA . LYS A 1 94 ? -34.948 27.987 33.194 1.00 70.31 94 LYS A CA 1
ATOM 768 C C . LYS A 1 94 ? -35.554 28.639 31.953 1.00 70.31 94 LYS A C 1
ATOM 770 O O . LYS A 1 94 ? -36.622 29.237 32.042 1.00 70.31 94 LYS A O 1
ATOM 775 N N . SER A 1 95 ? -34.878 28.566 30.809 1.00 67.94 95 SER A N 1
ATOM 776 C CA . SER A 1 95 ? -35.375 29.141 29.552 1.00 67.94 95 SER A CA 1
ATOM 777 C C . SER A 1 95 ? -36.377 28.248 28.818 1.00 67.94 95 SER A C 1
ATOM 779 O O . SER A 1 95 ? -36.982 28.705 27.852 1.00 67.94 95 SER A O 1
ATOM 781 N N . GLY A 1 96 ? -36.573 27.001 29.263 1.00 64.81 96 GLY A N 1
ATOM 782 C CA . GLY A 1 96 ? -37.454 26.040 28.594 1.00 64.81 96 GLY A CA 1
ATOM 783 C C . GLY A 1 96 ? -36.925 25.538 27.244 1.00 64.81 96 GLY A C 1
ATOM 784 O O . GLY A 1 96 ? -37.635 24.817 26.549 1.00 64.81 96 GLY A O 1
ATOM 785 N N . ASP A 1 97 ? -35.683 25.877 26.877 1.00 66.62 97 ASP A N 1
ATOM 786 C CA . ASP A 1 97 ? -35.007 25.450 25.643 1.00 66.62 97 ASP A CA 1
ATOM 787 C C . ASP A 1 97 ? -34.442 24.024 25.792 1.00 66.62 97 ASP A C 1
ATOM 789 O O . ASP A 1 97 ? -33.242 23.756 25.663 1.00 66.62 97 ASP A O 1
ATOM 793 N N . VAL A 1 98 ? -35.318 23.095 26.180 1.00 72.50 98 VAL A N 1
ATOM 794 C CA . VAL A 1 98 ? -34.979 21.698 26.447 1.00 72.50 98 VAL A CA 1
ATOM 795 C C . VAL A 1 98 ? -36.036 20.798 25.825 1.00 72.50 98 VAL A C 1
ATOM 797 O O . VAL A 1 98 ? -37.223 20.899 26.123 1.00 72.50 98 VAL A O 1
ATOM 800 N N . VAL A 1 99 ? -35.592 19.877 24.972 1.00 75.00 99 VAL A N 1
ATOM 801 C CA . VAL A 1 99 ? -36.464 18.855 24.390 1.00 75.00 99 VAL A CA 1
ATOM 802 C C . VAL A 1 99 ? -36.765 17.799 25.453 1.00 75.00 99 VAL A C 1
ATOM 804 O O . VAL A 1 99 ? -35.844 17.203 26.018 1.00 75.00 99 VAL A O 1
ATOM 807 N N . LEU A 1 100 ? -38.053 17.585 25.719 1.00 83.62 100 LEU A N 1
ATOM 808 C CA . LEU A 1 100 ? -38.545 16.520 26.588 1.00 83.62 100 LEU A CA 1
ATOM 809 C C . LEU A 1 100 ? -39.060 15.362 25.747 1.00 83.62 100 LEU A C 1
ATOM 811 O O . LEU A 1 100 ? -39.823 15.554 24.800 1.00 83.62 100 LEU A O 1
ATOM 815 N N . GLU A 1 101 ? -38.630 14.161 26.105 1.00 86.25 101 GLU A N 1
ATOM 816 C CA . GLU A 1 101 ? -38.945 12.927 25.399 1.00 86.25 101 GLU A CA 1
ATOM 817 C C . GLU A 1 101 ? -39.168 11.780 26.398 1.00 86.25 101 GLU A C 1
ATOM 819 O O . GLU A 1 101 ? -38.859 11.918 27.585 1.00 86.25 101 GLU A O 1
ATOM 824 N N . PRO A 1 102 ? -39.734 10.641 25.969 1.00 88.25 102 PRO A N 1
ATOM 825 C CA . PRO A 1 102 ? -39.737 9.427 26.776 1.00 88.25 102 PRO A CA 1
ATOM 826 C C . PRO A 1 102 ? -38.302 8.932 27.025 1.00 88.25 102 PRO A C 1
ATOM 828 O O . PRO A 1 102 ? -37.561 8.651 26.084 1.00 88.25 102 PRO A O 1
ATOM 831 N N . VAL A 1 103 ? -37.916 8.799 28.292 1.00 88.19 103 VAL A N 1
ATOM 832 C CA . VAL A 1 103 ? -36.571 8.413 28.738 1.00 88.19 103 VAL A CA 1
ATOM 833 C C . VAL A 1 103 ? -36.644 7.151 29.589 1.00 88.19 103 VAL A C 1
ATOM 835 O O . VAL A 1 103 ? -37.441 7.074 30.520 1.00 88.19 103 VAL A O 1
ATOM 838 N N . ASP A 1 104 ? -35.765 6.189 29.307 1.00 91.56 104 ASP A N 1
ATOM 839 C CA . ASP A 1 104 ? -35.501 5.047 30.188 1.00 91.56 104 ASP A CA 1
ATOM 840 C C . ASP A 1 104 ? -34.757 5.517 31.444 1.00 91.56 104 ASP A C 1
ATOM 842 O O . ASP A 1 104 ? -33.546 5.762 31.429 1.00 91.56 104 ASP A O 1
ATOM 846 N N . PHE A 1 105 ? -35.502 5.699 32.531 1.00 93.62 105 PHE A N 1
ATOM 847 C CA . PHE A 1 105 ? -34.957 6.216 33.778 1.00 93.62 105 PHE A CA 1
ATOM 848 C C . PHE A 1 105 ? -34.118 5.171 34.520 1.00 93.62 105 PHE A C 1
ATOM 850 O O . PHE A 1 105 ? -33.120 5.528 35.148 1.00 93.62 105 PHE A O 1
ATOM 857 N N . THR A 1 106 ? -34.459 3.885 34.380 1.00 90.31 106 THR A N 1
ATOM 858 C CA . THR A 1 106 ? -33.679 2.766 34.924 1.00 90.31 106 THR A CA 1
ATOM 859 C C . THR A 1 106 ? -32.256 2.783 34.357 1.00 90.31 106 THR A C 1
ATOM 861 O O . THR A 1 106 ? -31.281 2.711 35.113 1.00 90.31 106 THR A O 1
ATOM 864 N N . GLU A 1 107 ? -32.113 2.963 33.041 1.00 88.25 107 GLU A N 1
ATOM 865 C CA . GLU A 1 107 ? -30.808 3.052 32.373 1.00 88.25 107 GLU A CA 1
ATOM 866 C C . GLU A 1 107 ? -30.036 4.320 32.767 1.00 88.25 107 GLU A C 1
ATOM 868 O O . GLU A 1 107 ? -28.822 4.271 32.982 1.00 88.25 107 GLU A O 1
ATOM 873 N N . VAL A 1 108 ? -30.719 5.464 32.904 1.00 89.88 108 VAL A N 1
ATOM 874 C CA . VAL A 1 108 ? -30.086 6.712 33.367 1.00 89.88 108 VAL A CA 1
ATOM 875 C C . VAL A 1 108 ? -29.479 6.527 34.758 1.00 89.88 108 VAL A C 1
ATOM 877 O O . VAL A 1 108 ? -28.311 6.865 34.958 1.00 89.88 108 VAL A O 1
ATOM 880 N N . CYS A 1 109 ? -30.235 5.966 35.706 1.00 92.44 109 CYS A N 1
ATOM 881 C CA . CYS A 1 109 ? -29.746 5.707 37.058 1.00 92.44 109 CYS A CA 1
ATOM 882 C C . CYS A 1 109 ? -28.574 4.721 37.056 1.00 92.44 109 CYS A C 1
ATOM 884 O O . CYS A 1 109 ? -27.537 5.007 37.655 1.00 92.44 109 CYS A O 1
ATOM 886 N N . THR A 1 110 ? -28.704 3.608 36.331 1.00 88.00 110 THR A N 1
ATOM 887 C CA . THR A 1 110 ? -27.673 2.561 36.258 1.00 88.00 110 THR A CA 1
ATOM 888 C C . THR A 1 110 ? -26.353 3.114 35.720 1.00 88.00 110 THR A C 1
ATOM 890 O O . THR A 1 110 ? -25.319 2.991 36.376 1.00 88.00 110 THR A O 1
ATOM 893 N N . ARG A 1 111 ? -26.387 3.833 34.588 1.00 82.81 111 ARG A N 1
ATOM 894 C CA . ARG A 1 111 ? -25.182 4.432 33.990 1.00 82.81 111 ARG A CA 1
ATOM 895 C C . ARG A 1 111 ? -24.492 5.434 34.907 1.00 82.81 111 ARG A C 1
ATOM 897 O O . ARG A 1 111 ? -23.267 5.470 34.951 1.00 82.81 111 ARG A O 1
ATOM 904 N N . VAL A 1 112 ? -25.254 6.269 35.615 1.00 88.75 112 VAL A N 1
ATOM 905 C CA . VAL A 1 112 ? -24.668 7.264 36.527 1.00 88.75 112 VAL A CA 1
ATOM 906 C C . VAL A 1 112 ? -23.977 6.590 37.709 1.00 88.75 112 VAL A C 1
ATOM 908 O O . VAL A 1 112 ? -22.894 7.018 38.102 1.00 88.75 112 VAL A O 1
ATOM 911 N N . LEU A 1 113 ? -24.576 5.541 38.275 1.00 88.00 113 LEU A N 1
ATOM 912 C CA . LEU A 1 113 ? -23.951 4.798 39.367 1.00 88.00 113 LEU A CA 1
ATOM 913 C C . LEU A 1 113 ? -22.669 4.089 38.917 1.00 88.00 113 LEU A C 1
ATOM 915 O O . LEU A 1 113 ? -21.678 4.131 39.647 1.00 88.00 113 LEU A O 1
ATOM 919 N N . ASP A 1 114 ? -22.660 3.513 37.713 1.00 81.38 114 ASP A N 1
ATOM 920 C CA . ASP A 1 114 ? -21.462 2.903 37.128 1.00 81.38 114 ASP A CA 1
ATOM 921 C C . ASP A 1 114 ? -20.342 3.934 36.904 1.00 81.38 114 ASP A C 1
ATOM 923 O O . ASP A 1 114 ? -19.196 3.681 37.272 1.00 81.38 114 ASP A O 1
ATOM 927 N N . GLU A 1 115 ? -20.664 5.127 36.386 1.00 82.69 115 GLU A N 1
ATOM 928 C CA . GLU A 1 115 ? -19.700 6.228 36.196 1.00 82.69 115 GLU A CA 1
ATOM 929 C C . GLU A 1 115 ? -19.080 6.721 37.514 1.00 82.69 115 GLU A C 1
ATOM 931 O O . GLU A 1 115 ? -17.934 7.170 37.539 1.00 82.69 115 GLU A O 1
ATOM 936 N N . LEU A 1 116 ? -19.824 6.656 38.621 1.00 83.00 116 LEU A N 1
ATOM 937 C CA . LEU A 1 116 ? -19.374 7.128 39.934 1.00 83.00 116 LEU A CA 1
ATOM 938 C C . LEU A 1 116 ? -18.698 6.042 40.779 1.00 83.00 116 LEU A C 1
ATOM 940 O O . LEU A 1 116 ? -18.199 6.340 41.869 1.00 83.00 116 LEU A O 1
ATOM 944 N N . ARG A 1 117 ? -18.647 4.800 40.292 1.00 83.44 117 ARG A N 1
ATOM 945 C CA . ARG A 1 117 ? -18.181 3.635 41.049 1.00 83.44 117 ARG A CA 1
ATOM 946 C C . ARG A 1 117 ? -16.756 3.791 41.582 1.00 83.44 117 ARG A C 1
ATOM 948 O O . ARG A 1 117 ? -16.524 3.555 42.768 1.00 83.44 117 ARG A O 1
ATOM 955 N N . ASP A 1 118 ? -15.824 4.252 40.754 1.00 75.31 118 ASP A N 1
ATOM 956 C CA . ASP A 1 118 ? -14.422 4.436 41.158 1.00 75.31 118 ASP A CA 1
ATOM 957 C C . ASP A 1 118 ? -14.283 5.518 42.236 1.00 75.31 118 ASP A C 1
ATOM 959 O O . ASP A 1 118 ? -13.625 5.322 43.258 1.00 75.31 118 ASP A O 1
ATOM 963 N N . LYS A 1 119 ? -15.010 6.629 42.074 1.00 75.25 119 LYS A N 1
ATOM 964 C CA . LYS A 1 119 ? -15.040 7.750 43.026 1.00 75.25 119 LYS A CA 1
ATOM 965 C C . LYS A 1 119 ? -15.645 7.347 44.378 1.00 75.25 119 LYS A C 1
ATOM 967 O O . LYS A 1 119 ? -15.217 7.834 45.426 1.00 75.25 119 LYS A O 1
ATOM 972 N N . ILE A 1 120 ? -16.631 6.447 44.368 1.00 81.50 120 ILE A N 1
ATOM 973 C CA . ILE A 1 120 ? -17.215 5.838 45.572 1.00 81.50 120 ILE A CA 1
ATOM 974 C C . ILE A 1 120 ? -16.184 4.934 46.266 1.00 81.50 120 ILE A C 1
ATOM 976 O O . ILE A 1 120 ? -16.012 5.030 47.486 1.00 81.50 120 ILE A O 1
ATOM 980 N N . HIS A 1 121 ? -15.466 4.102 45.502 1.00 77.75 121 HIS A N 1
ATOM 981 C CA . HIS A 1 121 ? -14.419 3.221 46.027 1.00 77.75 121 HIS A CA 1
ATOM 982 C C . HIS A 1 121 ? -13.251 3.999 46.648 1.00 77.75 121 HIS A C 1
ATOM 984 O O . HIS A 1 121 ? -12.841 3.678 47.765 1.00 77.75 121 HIS A O 1
ATOM 990 N N . GLU A 1 122 ? -12.768 5.065 46.001 1.00 77.62 122 GLU A N 1
ATOM 991 C CA . GLU A 1 122 ? -11.690 5.925 46.519 1.00 77.62 122 GLU A CA 1
ATOM 992 C C . GLU A 1 122 ? -12.007 6.526 47.897 1.00 77.62 122 GLU A C 1
ATOM 994 O O . GLU A 1 122 ? -11.109 6.772 48.711 1.00 77.62 122 GLU A O 1
ATOM 999 N N . LYS A 1 123 ? -13.292 6.759 48.188 1.00 75.69 123 LYS A N 1
ATOM 1000 C CA . LYS A 1 123 ? -13.736 7.373 49.442 1.00 75.69 123 LYS A CA 1
ATOM 1001 C C . LYS A 1 123 ? -14.001 6.367 50.573 1.00 75.69 123 LYS A C 1
ATOM 1003 O O . LYS A 1 123 ? -14.216 6.794 51.709 1.00 75.69 123 LYS A O 1
ATOM 1008 N N . ASN A 1 124 ? -13.924 5.063 50.299 1.00 79.12 124 ASN A N 1
ATOM 1009 C CA . ASN A 1 124 ? -14.156 3.970 51.252 1.00 79.12 124 ASN A CA 1
ATOM 1010 C C . ASN A 1 124 ? -15.514 4.072 51.980 1.00 79.12 124 ASN A C 1
ATOM 1012 O O . ASN A 1 124 ? -15.584 4.092 53.210 1.00 79.12 124 ASN A O 1
ATOM 1016 N N . ILE A 1 125 ? -16.599 4.203 51.214 1.00 84.94 125 ILE A N 1
ATOM 1017 C CA . ILE A 1 125 ? -17.987 4.266 51.704 1.00 84.94 125 ILE A CA 1
ATOM 1018 C C . ILE A 1 125 ? -18.718 2.992 51.265 1.00 84.94 125 ILE A C 1
ATOM 1020 O O . ILE A 1 125 ? -18.490 2.492 50.164 1.00 84.94 125 ILE A O 1
ATOM 1024 N N . LYS A 1 126 ? -19.616 2.462 52.105 1.00 85.62 126 LYS A N 1
ATOM 1025 C CA . LYS A 1 126 ? -20.497 1.349 51.721 1.00 85.62 126 LYS A CA 1
ATOM 1026 C C . LYS A 1 126 ? -21.667 1.894 50.904 1.00 85.62 126 LYS A C 1
ATOM 1028 O O . LYS A 1 126 ? -22.541 2.553 51.462 1.00 85.62 126 LYS A O 1
ATOM 1033 N N . PHE A 1 127 ? -21.673 1.628 49.602 1.00 91.06 127 PHE A N 1
ATOM 1034 C CA . PHE A 1 127 ? -22.726 2.073 48.693 1.00 91.06 127 PHE A CA 1
ATOM 1035 C C . PHE A 1 127 ? -23.626 0.899 48.305 1.00 91.06 127 PHE A C 1
ATOM 1037 O O . PHE A 1 127 ? -23.149 -0.074 47.723 1.00 91.06 127 PHE A O 1
ATOM 1044 N N . ASN A 1 128 ? -24.914 0.996 48.629 1.00 90.06 128 ASN A N 1
ATOM 1045 C CA . ASN A 1 128 ? -25.919 0.004 48.262 1.00 90.06 128 ASN A CA 1
ATOM 1046 C C . ASN A 1 128 ? -26.887 0.615 47.250 1.00 90.06 128 ASN A C 1
ATOM 1048 O O . ASN A 1 128 ? -27.440 1.681 47.508 1.00 90.06 128 ASN A O 1
ATOM 1052 N N . SER A 1 129 ? -27.123 -0.078 46.140 1.00 91.56 129 SER A N 1
ATOM 1053 C CA . SER A 1 129 ? -28.096 0.322 45.123 1.00 91.56 129 SER A CA 1
ATOM 1054 C C . SER A 1 129 ? -29.166 -0.749 44.946 1.00 91.56 129 SER A C 1
ATOM 1056 O O . SER A 1 129 ? -28.826 -1.914 44.733 1.00 91.56 129 SER A O 1
ATOM 1058 N N . ASP A 1 130 ? -30.428 -0.342 44.978 1.00 92.06 130 ASP A N 1
ATOM 1059 C CA . ASP A 1 130 ? -31.586 -1.164 44.643 1.00 92.06 130 ASP A CA 1
ATOM 1060 C C . ASP A 1 130 ? -32.296 -0.552 43.430 1.00 92.06 130 ASP A C 1
ATOM 1062 O O . ASP A 1 130 ? -32.927 0.499 43.524 1.00 92.06 130 ASP A O 1
ATOM 1066 N N . ILE A 1 131 ? -32.098 -1.156 42.259 1.00 90.62 131 ILE A N 1
ATOM 1067 C CA . ILE A 1 131 ? -32.676 -0.701 40.993 1.00 90.62 131 ILE A CA 1
ATOM 1068 C C . ILE A 1 131 ? -33.421 -1.888 40.371 1.00 90.62 131 ILE A C 1
ATOM 1070 O O . ILE A 1 131 ? -32.826 -2.964 40.225 1.00 90.62 131 ILE A O 1
ATOM 1074 N N . PRO A 1 132 ? -34.703 -1.728 39.994 1.00 85.19 132 PRO A N 1
ATOM 1075 C CA . PRO A 1 132 ? -35.500 -2.794 39.422 1.00 85.19 132 PRO A CA 1
ATOM 1076 C C . PRO A 1 132 ? -34.934 -3.173 38.058 1.00 85.19 132 PRO A C 1
ATOM 1078 O O . PRO A 1 132 ? -34.404 -2.344 37.323 1.00 85.19 132 PRO A O 1
ATOM 1081 N N . ARG A 1 133 ? -35.079 -4.447 37.690 1.00 79.50 133 ARG A N 1
ATOM 1082 C CA . ARG A 1 133 ? -34.661 -4.940 36.365 1.00 79.50 133 ARG A CA 1
ATOM 1083 C C . ARG A 1 133 ? -35.610 -4.525 35.237 1.00 79.50 133 ARG A C 1
ATOM 1085 O O . ARG A 1 133 ? -35.331 -4.805 34.075 1.00 79.50 133 ARG A O 1
ATOM 1092 N N . THR A 1 134 ? -36.725 -3.895 35.586 1.00 83.00 134 THR A N 1
ATOM 1093 C CA . THR A 1 134 ? -37.764 -3.441 34.666 1.00 83.00 134 THR A CA 1
ATOM 1094 C C . THR A 1 134 ? -37.426 -2.059 34.104 1.00 83.00 134 THR A C 1
ATOM 1096 O O . THR A 1 134 ? -36.868 -1.210 34.804 1.00 83.00 134 THR A O 1
ATOM 1099 N N . ILE A 1 135 ? -37.769 -1.816 32.839 1.00 85.06 135 ILE A N 1
ATOM 1100 C CA . ILE A 1 135 ? -37.551 -0.522 32.185 1.00 85.06 135 ILE A CA 1
ATOM 1101 C C . ILE A 1 135 ? -38.664 0.430 32.619 1.00 85.06 135 ILE A C 1
ATOM 1103 O O . ILE A 1 135 ? -39.842 0.169 32.365 1.00 85.06 135 ILE A O 1
ATOM 1107 N N . LEU A 1 136 ? -38.283 1.534 33.257 1.00 91.56 136 LEU A N 1
ATOM 1108 C CA . LEU A 1 136 ? -39.202 2.561 33.734 1.00 91.56 136 LEU A CA 1
ATOM 1109 C C . LEU A 1 136 ? -39.091 3.788 32.829 1.00 91.56 136 LEU A C 1
ATOM 1111 O O . LEU A 1 136 ? -38.096 4.513 32.875 1.00 91.56 136 LEU A O 1
ATOM 1115 N N . ILE A 1 137 ? -40.105 4.017 31.993 1.00 90.50 137 ILE A N 1
ATOM 1116 C CA . ILE A 1 137 ? -40.137 5.162 31.081 1.00 90.50 137 ILE A CA 1
ATOM 1117 C C . ILE A 1 137 ? -40.754 6.370 31.788 1.00 90.50 137 ILE A C 1
ATOM 1119 O O . ILE A 1 137 ? -41.888 6.308 32.264 1.00 90.50 137 ILE A O 1
ATOM 1123 N N . VAL A 1 138 ? -40.034 7.490 31.803 1.00 92.81 138 VAL A N 1
ATOM 1124 C CA . VAL A 1 138 ? -40.504 8.793 32.306 1.00 92.81 138 VAL A CA 1
ATOM 1125 C C . VAL A 1 138 ? -40.451 9.834 31.197 1.00 92.81 138 VAL A C 1
ATOM 1127 O O . VAL A 1 138 ? -39.712 9.671 30.230 1.00 92.81 138 VAL A O 1
ATOM 1130 N N . PHE A 1 139 ? -41.213 10.918 31.315 1.00 90.25 139 PHE A N 1
ATOM 1131 C CA . PHE A 1 139 ? -41.089 12.047 30.393 1.00 90.25 139 PHE A CA 1
ATOM 1132 C C . PHE A 1 139 ? -40.036 13.026 30.915 1.00 90.25 139 PHE A C 1
ATOM 1134 O O . PHE A 1 139 ? -40.158 13.507 32.039 1.00 90.25 139 PHE A O 1
ATOM 1141 N N . GLY A 1 140 ? -38.999 13.329 30.135 1.00 89.69 140 GLY A N 1
ATOM 1142 C CA . GLY A 1 140 ? -37.968 14.256 30.590 1.00 89.69 140 GLY A CA 1
ATOM 1143 C C . GLY A 1 140 ? -36.817 14.463 29.616 1.00 89.69 140 GLY A C 1
ATOM 1144 O O . GLY A 1 140 ? -36.810 13.962 28.496 1.00 89.69 140 GLY A O 1
ATOM 1145 N N . SER A 1 141 ? -35.813 15.217 30.058 1.00 85.88 141 SER A N 1
ATOM 1146 C CA . SER A 1 141 ? -34.554 15.380 29.327 1.00 85.88 141 SER A CA 1
ATOM 1147 C C . SER A 1 141 ? -33.569 14.301 29.761 1.00 85.88 141 SER A C 1
ATOM 1149 O O . SER A 1 141 ? -33.176 14.277 30.926 1.00 85.88 141 SER A O 1
ATOM 1151 N N . SER A 1 142 ? -33.111 13.440 28.845 1.00 84.50 142 SER A N 1
ATOM 1152 C CA . SER A 1 142 ? -32.139 12.384 29.181 1.00 84.50 142 SER A CA 1
ATOM 1153 C C . SER A 1 142 ? -30.858 12.952 29.811 1.00 84.50 142 SER A C 1
ATOM 1155 O O . SER A 1 142 ? -30.390 12.471 30.845 1.00 84.50 142 SER A O 1
ATOM 1157 N N . THR A 1 143 ? -30.322 14.037 29.241 1.00 81.31 143 THR A N 1
ATOM 1158 C CA . THR A 1 143 ? -29.143 14.732 29.778 1.00 81.31 143 THR A CA 1
ATOM 1159 C C . THR A 1 143 ? -29.425 15.409 31.116 1.00 81.31 143 THR A C 1
ATOM 1161 O O . THR A 1 143 ? -28.581 15.346 32.008 1.00 81.31 143 THR A O 1
ATOM 1164 N N . GLY A 1 144 ? -30.611 16.005 31.280 1.00 85.50 144 GLY A N 1
ATOM 1165 C CA . GLY A 1 144 ? -31.031 16.624 32.538 1.00 85.50 144 GLY A CA 1
ATOM 1166 C C . GLY A 1 144 ? -31.165 15.608 33.664 1.00 85.50 144 GLY A C 1
ATOM 1167 O O . GLY A 1 144 ? -30.529 15.745 34.704 1.00 85.50 144 GLY A O 1
ATOM 1168 N N . LEU A 1 145 ? -31.924 14.535 33.443 1.00 90.88 145 LEU A N 1
ATOM 1169 C CA . LEU A 1 145 ? -32.110 13.467 34.425 1.00 90.88 145 LEU A CA 1
ATOM 1170 C C . LEU A 1 145 ? -30.768 12.846 34.825 1.00 90.88 145 LEU A C 1
ATOM 1172 O O . LEU A 1 145 ? -30.511 12.666 36.014 1.00 90.88 145 LEU A O 1
ATOM 1176 N N . LYS A 1 146 ? -29.861 12.621 33.865 1.00 89.69 146 LYS A N 1
ATOM 1177 C CA . LYS A 1 146 ? -28.494 12.169 34.157 1.00 89.69 146 LYS A CA 1
ATOM 1178 C C . LYS A 1 146 ? -27.756 13.142 35.082 1.00 89.69 146 LYS A C 1
ATOM 1180 O O . LYS A 1 146 ? -27.129 12.715 36.053 1.00 89.69 146 LYS A O 1
ATOM 1185 N N . HIS A 1 147 ? -27.832 14.442 34.803 1.00 87.44 147 HIS A N 1
ATOM 1186 C CA . HIS A 1 147 ? -27.197 15.470 35.624 1.00 87.44 147 HIS A CA 1
ATOM 1187 C C . HIS A 1 147 ? -27.799 15.534 37.037 1.00 87.44 147 HIS A C 1
ATOM 1189 O O . HIS A 1 147 ? -27.050 15.619 38.014 1.00 87.44 147 HIS A O 1
ATOM 1195 N N . ALA A 1 148 ? -29.125 15.438 37.160 1.00 90.81 148 ALA A N 1
ATOM 1196 C CA . ALA A 1 148 ? -29.824 15.453 38.439 1.00 90.81 148 ALA A CA 1
ATOM 1197 C C . ALA A 1 148 ? -29.436 14.252 39.317 1.00 90.81 148 ALA A C 1
ATOM 1199 O O . ALA A 1 148 ? -29.034 14.430 40.469 1.00 90.81 148 ALA A O 1
ATOM 1200 N N . VAL A 1 149 ? -29.472 13.038 38.755 1.00 94.06 149 VAL A N 1
ATOM 1201 C CA . VAL A 1 149 ? -29.064 11.806 39.453 1.00 94.06 149 VAL A CA 1
ATOM 1202 C C . VAL A 1 149 ? -27.607 11.913 39.903 1.00 94.06 149 VAL A C 1
ATOM 1204 O O . VAL A 1 149 ? -27.301 11.664 41.070 1.00 94.06 149 VAL A O 1
ATOM 1207 N N . ARG A 1 150 ? -26.709 12.353 39.011 1.00 92.44 150 ARG A N 1
ATOM 1208 C CA . ARG A 1 150 ? -25.284 12.514 39.325 1.00 92.44 150 ARG A CA 1
ATOM 1209 C C . ARG A 1 150 ? -25.073 13.486 40.480 1.00 92.44 150 ARG A C 1
ATOM 1211 O O . ARG A 1 150 ? -24.371 13.134 41.419 1.00 92.44 150 ARG A O 1
ATOM 1218 N N . ASN A 1 151 ? -25.711 14.656 40.463 1.00 89.75 151 ASN A N 1
ATOM 1219 C CA . ASN A 1 151 ? -25.572 15.644 41.537 1.00 89.75 151 ASN A CA 1
ATOM 1220 C C . ASN A 1 151 ? -26.027 15.107 42.894 1.00 89.75 151 ASN A C 1
ATOM 1222 O O . ASN A 1 151 ? -25.360 15.330 43.904 1.00 89.75 151 ASN A O 1
ATOM 1226 N N . LEU A 1 152 ? -27.156 14.397 42.933 1.00 92.94 152 LEU A N 1
ATOM 1227 C CA . LEU A 1 152 ? -27.679 13.829 44.173 1.00 92.94 152 LEU A CA 1
ATOM 1228 C C . LEU A 1 152 ? -26.740 12.761 44.744 1.00 92.94 152 LEU A C 1
ATOM 1230 O O . LEU A 1 152 ? -26.405 12.810 45.929 1.00 92.94 152 LEU A O 1
ATOM 1234 N N . VAL A 1 153 ? -26.257 11.846 43.901 1.00 92.69 153 VAL A N 1
ATOM 1235 C CA . VAL A 1 153 ? -25.332 10.780 44.315 1.00 92.69 153 VAL A CA 1
ATOM 1236 C C . VAL A 1 153 ? -23.968 11.353 44.699 1.00 92.69 153 VAL A C 1
ATOM 1238 O O . VAL A 1 153 ? -23.416 10.993 45.739 1.00 92.69 153 VAL A O 1
ATOM 1241 N N . GLU A 1 154 ? -23.429 12.290 43.919 1.00 89.31 154 GLU A N 1
ATOM 1242 C CA . GLU A 1 154 ? -22.168 12.951 44.240 1.00 89.31 154 GLU A CA 1
ATOM 1243 C C . GLU A 1 154 ? -22.255 13.724 45.551 1.00 89.31 154 GLU A C 1
ATOM 1245 O O . GLU A 1 154 ? -21.319 13.640 46.340 1.00 89.31 154 GLU A O 1
ATOM 1250 N N . ASN A 1 155 ? -23.361 14.419 45.834 1.00 89.25 155 ASN A N 1
ATOM 1251 C CA . ASN A 1 155 ? -23.563 15.093 47.116 1.00 89.25 155 ASN A CA 1
ATOM 1252 C C . ASN A 1 155 ? -23.628 14.092 48.276 1.00 89.25 155 ASN A C 1
ATOM 1254 O O . ASN A 1 155 ? -22.917 14.273 49.268 1.00 89.25 155 ASN A O 1
ATOM 1258 N N . ALA A 1 156 ? -24.396 13.009 48.134 1.00 90.50 156 ALA A N 1
ATOM 1259 C CA . ALA A 1 156 ? -24.494 11.952 49.141 1.00 90.50 156 ALA A CA 1
ATOM 1260 C C . ALA A 1 156 ? -23.120 11.337 49.460 1.00 90.50 156 ALA A C 1
ATOM 1262 O O . ALA A 1 156 ? -22.728 11.216 50.624 1.00 90.50 156 ALA A O 1
ATOM 1263 N N . VAL A 1 157 ? -22.329 11.027 48.430 1.00 88.31 157 VAL A N 1
ATOM 1264 C CA . VAL A 1 157 ? -20.965 10.505 48.579 1.00 88.31 157 VAL A CA 1
ATOM 1265 C C . VAL A 1 157 ? -20.050 11.574 49.167 1.00 88.31 157 VAL A C 1
ATOM 1267 O O . VAL A 1 157 ? -19.313 11.299 50.111 1.00 88.31 157 VAL A O 1
ATOM 1270 N N . LYS A 1 158 ? -20.089 12.809 48.658 1.00 86.12 158 LYS A N 1
ATOM 1271 C CA . LYS A 1 158 ? -19.214 13.928 49.042 1.00 86.12 158 LYS A CA 1
ATOM 1272 C C . LYS A 1 158 ? -19.395 14.358 50.493 1.00 86.12 158 LYS A C 1
ATOM 1274 O O . LYS A 1 158 ? -18.382 14.632 51.131 1.00 86.12 158 LYS A O 1
ATOM 1279 N N . TYR A 1 159 ? -20.611 14.362 51.029 1.00 87.44 159 TYR A N 1
ATOM 1280 C CA . TYR A 1 159 ? -20.904 14.796 52.404 1.00 87.44 159 TYR A CA 1
ATOM 1281 C C . TYR A 1 159 ? -20.930 13.657 53.436 1.00 87.44 159 TYR A C 1
ATOM 1283 O O . TYR A 1 159 ? -21.046 13.903 54.639 1.00 87.44 159 TYR A O 1
ATOM 1291 N N . SER A 1 160 ? -20.723 12.423 52.980 1.00 87.56 160 SER A N 1
ATOM 1292 C CA . SER A 1 160 ? -20.504 11.244 53.817 1.00 87.56 160 SER A CA 1
ATOM 1293 C C . SER A 1 160 ? -19.058 11.138 54.324 1.00 87.56 160 SER A C 1
ATOM 1295 O O . SER A 1 160 ? -18.103 11.511 53.629 1.00 87.56 160 SER A O 1
ATOM 1297 N N . ARG A 1 161 ? -18.874 10.636 55.553 1.00 84.12 161 ARG A N 1
ATOM 1298 C CA . ARG A 1 161 ? -17.547 10.342 56.140 1.00 84.12 161 ARG A CA 1
ATOM 1299 C C . ARG A 1 161 ? -17.057 8.958 55.680 1.00 84.12 161 ARG A C 1
ATOM 1301 O O . ARG A 1 161 ? -17.853 8.164 55.187 1.00 84.12 161 ARG A O 1
ATOM 1308 N N . ARG A 1 162 ? -15.764 8.648 55.838 1.00 80.25 162 ARG A N 1
ATOM 1309 C CA . ARG A 1 162 ? -15.247 7.285 55.580 1.00 80.25 162 ARG A CA 1
ATOM 1310 C C . ARG A 1 162 ? -16.013 6.257 56.423 1.00 80.25 162 ARG A C 1
ATOM 1312 O O . ARG A 1 162 ? -16.439 6.585 57.528 1.00 80.25 162 ARG A O 1
ATOM 1319 N N . ASP A 1 163 ? -16.207 5.060 55.876 1.00 77.56 163 ASP A N 1
ATOM 1320 C CA . ASP A 1 163 ? -16.893 3.920 56.505 1.00 77.56 163 ASP A CA 1
ATOM 1321 C C . ASP A 1 163 ? -18.386 4.131 56.828 1.00 77.56 163 ASP A C 1
ATOM 1323 O O . ASP A 1 163 ? -18.998 3.332 57.540 1.00 77.56 163 ASP A O 1
ATOM 1327 N N . THR A 1 164 ? -19.004 5.179 56.279 1.00 84.88 164 THR A N 1
ATOM 1328 C CA . THR A 1 164 ? -20.459 5.391 56.358 1.00 84.88 164 THR A CA 1
ATOM 1329 C C . THR A 1 164 ? -21.199 4.674 55.224 1.00 84.88 164 THR A C 1
ATOM 1331 O O . THR A 1 164 ? -20.577 4.057 54.352 1.00 84.88 164 THR A O 1
ATOM 1334 N N . LYS A 1 165 ? -22.537 4.712 55.257 1.00 89.19 165 LYS A N 1
ATOM 1335 C CA . LYS A 1 165 ? -23.410 4.079 54.265 1.00 89.19 165 LYS A CA 1
ATOM 1336 C C . LYS A 1 165 ? -24.126 5.129 53.418 1.00 89.19 165 LYS A C 1
ATOM 1338 O O . LYS A 1 165 ? -24.640 6.108 53.962 1.00 89.19 165 LYS A O 1
ATOM 1343 N N . VAL A 1 166 ? -24.187 4.878 52.114 1.00 93.00 166 VAL A N 1
ATOM 1344 C CA . VAL A 1 166 ? -25.069 5.573 51.172 1.00 93.00 166 VAL A CA 1
ATOM 1345 C C . VAL A 1 166 ? -25.965 4.532 50.507 1.00 93.00 166 VAL A C 1
ATOM 1347 O O . VAL A 1 166 ? -25.492 3.476 50.085 1.00 93.00 166 VAL A O 1
ATOM 1350 N N . GLU A 1 167 ? -27.258 4.817 50.452 1.00 94.50 167 GLU A N 1
ATOM 1351 C CA . GLU A 1 167 ? -28.278 3.980 49.832 1.00 94.50 167 GLU A CA 1
ATOM 1352 C C . GLU A 1 167 ? -28.913 4.726 48.661 1.00 94.50 167 GLU A C 1
ATOM 1354 O O . GLU A 1 167 ? -29.286 5.895 48.776 1.00 94.50 167 GLU A O 1
ATOM 1359 N N . PHE A 1 168 ? -29.037 4.033 47.539 1.00 96.50 168 PHE A N 1
ATOM 1360 C CA . PHE A 1 168 ? -29.770 4.471 46.365 1.00 96.50 168 PHE A CA 1
ATOM 1361 C C . PHE A 1 168 ? -30.888 3.463 46.108 1.00 96.50 168 PHE A C 1
ATOM 1363 O O . PHE A 1 168 ? -30.594 2.277 45.975 1.00 96.50 168 PHE A O 1
ATOM 1370 N N . SER A 1 169 ? -32.143 3.900 46.023 1.00 94.75 169 SER A N 1
ATOM 1371 C CA . SER A 1 169 ? -33.244 3.041 45.577 1.00 94.75 169 SER A CA 1
ATOM 1372 C C . SER A 1 169 ? -34.050 3.693 44.463 1.00 94.75 169 SER A C 1
ATOM 1374 O O . SER A 1 169 ? -34.201 4.917 44.415 1.00 94.75 169 SER A O 1
ATOM 1376 N N . LEU A 1 170 ? -34.556 2.869 43.553 1.00 95.56 170 LEU A N 1
ATOM 1377 C CA . LEU A 1 170 ? -35.509 3.258 42.527 1.00 95.56 170 LEU A CA 1
ATOM 1378 C C . LEU A 1 170 ? -36.726 2.340 42.642 1.00 95.56 170 LEU A C 1
ATOM 1380 O O . LEU A 1 170 ? -36.630 1.144 42.424 1.00 95.56 170 LEU A O 1
ATOM 1384 N N . GLU A 1 171 ? -37.874 2.889 43.002 1.00 93.19 171 GLU A N 1
ATOM 1385 C CA . GLU A 1 171 ? -39.114 2.139 43.217 1.00 93.19 171 GLU A CA 1
ATOM 1386 C C . GLU A 1 171 ? -40.192 2.659 42.264 1.00 93.19 171 GLU A C 1
ATOM 1388 O O . GLU A 1 171 ? -40.168 3.828 41.881 1.00 93.19 171 GLU A O 1
ATOM 1393 N N . TYR A 1 172 ? -41.148 1.821 41.871 1.00 92.62 172 TYR A N 1
ATOM 1394 C CA . TYR A 1 172 ? -42.265 2.232 41.020 1.00 92.62 172 TYR A CA 1
ATOM 1395 C C . TYR A 1 172 ? -43.589 1.683 41.544 1.00 92.62 172 TYR A C 1
ATOM 1397 O O . TYR A 1 172 ? -43.631 0.628 42.173 1.00 92.62 172 TYR A O 1
ATOM 1405 N N . ASP A 1 173 ? -44.661 2.421 41.273 1.00 88.62 173 ASP A N 1
ATOM 1406 C CA . ASP A 1 173 ? -46.038 2.041 41.561 1.00 88.62 173 ASP A CA 1
ATOM 1407 C C . ASP A 1 173 ? -46.852 2.174 40.269 1.00 88.62 173 ASP A C 1
ATOM 1409 O O . ASP A 1 173 ? -47.086 3.282 39.774 1.00 88.62 173 ASP A O 1
ATOM 1413 N N . GLU A 1 174 ? -47.253 1.037 39.696 1.00 82.25 174 GLU A N 1
ATOM 1414 C CA . GLU A 1 174 ? -48.064 0.994 38.473 1.00 82.25 174 GLU A CA 1
ATOM 1415 C C . GLU A 1 174 ? -49.482 1.529 38.681 1.00 82.25 174 GLU A C 1
ATOM 1417 O O . GLU A 1 174 ? -50.064 2.094 37.753 1.00 82.25 174 GLU A O 1
ATOM 1422 N N . SER A 1 175 ? -50.037 1.378 39.887 1.00 80.75 175 SER A N 1
ATOM 1423 C CA . SER A 1 175 ? -51.399 1.814 40.200 1.00 80.75 175 SER A CA 1
ATOM 1424 C C . SER A 1 175 ? -51.489 3.335 40.300 1.00 80.75 175 SER A C 1
ATOM 1426 O O . SER A 1 175 ? -52.399 3.944 39.737 1.00 80.75 175 SER A O 1
ATOM 1428 N N . GLU A 1 176 ? -50.479 3.953 40.911 1.00 85.31 176 GLU A N 1
ATOM 1429 C CA . GLU A 1 176 ? -50.344 5.407 41.028 1.00 85.31 176 GLU A CA 1
ATOM 1430 C C . GLU A 1 176 ? -49.652 6.036 39.804 1.00 85.31 176 GLU A C 1
ATOM 1432 O O . GLU A 1 176 ? -49.582 7.259 39.690 1.00 85.31 176 GLU A O 1
ATOM 1437 N N . LYS A 1 177 ? -49.132 5.218 38.874 1.00 89.88 177 LYS A N 1
ATOM 1438 C CA . LYS A 1 177 ? -48.292 5.640 37.739 1.00 89.88 177 LYS A CA 1
ATOM 1439 C C . LYS A 1 177 ? -47.160 6.567 38.176 1.00 89.88 177 LYS A C 1
ATOM 1441 O O . LYS A 1 177 ? -46.941 7.632 37.592 1.00 89.88 177 LYS A O 1
ATOM 1446 N N . THR A 1 178 ? -46.414 6.161 39.200 1.00 92.31 178 THR A N 1
ATOM 1447 C CA . THR A 1 178 ? -45.283 6.948 39.707 1.00 92.31 178 THR A CA 1
ATOM 1448 C C . THR A 1 178 ? -44.003 6.136 39.804 1.00 92.31 178 THR A C 1
ATOM 1450 O O . THR A 1 178 ? -44.022 4.937 40.064 1.00 92.31 178 THR A O 1
ATOM 1453 N N . VAL A 1 179 ? -42.873 6.813 39.613 1.00 94.81 179 VAL A N 1
ATOM 1454 C CA . VAL A 1 179 ? -41.541 6.309 39.950 1.00 94.81 179 VAL A CA 1
ATOM 1455 C C . VAL A 1 179 ? -40.939 7.189 41.040 1.00 94.81 179 VAL A C 1
ATOM 1457 O O . VAL A 1 179 ? -41.048 8.416 40.995 1.00 94.81 179 VAL A O 1
ATOM 1460 N N . THR A 1 180 ? -40.324 6.563 42.036 1.00 96.12 180 THR A N 1
ATOM 1461 C CA . THR A 1 180 ? -39.708 7.205 43.195 1.00 96.12 180 THR A CA 1
ATOM 1462 C C . THR A 1 180 ? -38.232 6.825 43.265 1.00 96.12 180 THR A C 1
ATOM 1464 O O . THR A 1 180 ? -37.890 5.684 43.553 1.00 96.12 180 THR A O 1
ATOM 1467 N N . MET A 1 181 ? -37.345 7.791 43.035 1.00 96.88 181 MET A N 1
ATOM 1468 C CA . MET A 1 181 ? -35.911 7.654 43.285 1.00 96.88 181 MET A CA 1
ATOM 1469 C C . MET A 1 181 ? -35.583 8.195 44.677 1.00 96.88 181 MET A C 1
ATOM 1471 O O . MET A 1 181 ? -35.927 9.331 45.000 1.00 96.88 181 MET A O 1
ATOM 1475 N N . THR A 1 182 ? -34.863 7.419 45.477 1.00 96.88 182 THR A N 1
ATOM 1476 C CA . THR A 1 182 ? -34.401 7.814 46.807 1.00 96.88 182 THR A CA 1
ATOM 1477 C C . THR A 1 182 ? -32.882 7.758 46.875 1.00 96.88 182 THR A C 1
ATOM 1479 O O . THR A 1 182 ? -32.279 6.737 46.558 1.00 96.88 182 THR A O 1
ATOM 1482 N N . VAL A 1 183 ? -32.259 8.836 47.354 1.00 96.06 183 VAL A N 1
ATOM 1483 C CA . VAL A 1 183 ? -30.837 8.862 47.718 1.00 96.06 183 VAL A CA 1
ATOM 1484 C C . VAL A 1 183 ? -30.731 9.204 49.197 1.00 96.06 183 VAL A C 1
ATOM 1486 O O . VAL A 1 183 ? -31.215 10.252 49.627 1.00 96.06 183 VAL A O 1
ATOM 1489 N N . GLN A 1 184 ? -30.120 8.320 49.980 1.00 95.62 184 GLN A N 1
ATOM 1490 C CA . GLN A 1 184 ? -29.977 8.474 51.422 1.00 95.62 184 GLN A CA 1
ATOM 1491 C C . GLN A 1 184 ? -28.517 8.317 51.849 1.00 95.62 184 GLN A C 1
ATOM 1493 O O . GLN A 1 184 ? -27.889 7.294 51.594 1.00 95.62 184 GLN A O 1
ATOM 1498 N N . ASP A 1 185 ? -27.983 9.319 52.538 1.00 93.69 185 ASP A N 1
ATOM 1499 C CA . ASP A 1 185 ? -26.642 9.302 53.116 1.00 93.69 185 ASP A CA 1
ATOM 1500 C C . ASP A 1 185 ? -26.672 9.298 54.649 1.00 93.69 185 ASP A C 1
ATOM 1502 O O . ASP A 1 185 ? -27.664 9.679 55.267 1.00 93.69 185 ASP A O 1
ATOM 1506 N N . SER A 1 186 ? -25.562 8.876 55.262 1.00 90.50 186 SER A N 1
ATOM 1507 C CA . SER A 1 186 ? -25.312 8.968 56.714 1.00 90.50 186 SER A CA 1
ATOM 1508 C C . SER A 1 186 ? -24.248 10.031 57.036 1.00 90.50 186 SER A C 1
ATOM 1510 O O . SER A 1 186 ? -23.387 9.839 57.898 1.00 90.50 186 SER A O 1
ATOM 1512 N N . GLY A 1 187 ? -24.223 11.110 56.254 1.00 87.62 187 GLY A N 1
ATOM 1513 C CA . GLY A 1 187 ? -23.227 12.169 56.304 1.00 87.62 187 GLY A CA 1
ATOM 1514 C C . GLY A 1 187 ? -23.520 13.258 57.333 1.00 87.62 187 GLY A C 1
ATOM 1515 O O . GLY A 1 187 ? -24.168 13.050 58.357 1.00 87.62 187 GLY A O 1
ATOM 1516 N N . ILE A 1 188 ? -23.005 14.461 57.073 1.00 88.06 188 ILE A N 1
ATOM 1517 C CA . ILE A 1 188 ? -23.115 15.602 58.001 1.00 88.06 188 ILE A CA 1
ATOM 1518 C C . ILE A 1 188 ? -24.544 16.128 58.200 1.00 88.06 188 ILE A C 1
ATOM 1520 O O . ILE A 1 188 ? -24.768 16.888 59.141 1.00 88.06 188 ILE A O 1
ATOM 1524 N N . GLY A 1 189 ? -25.495 15.748 57.340 1.00 88.00 189 GLY A N 1
ATOM 1525 C CA . GLY A 1 189 ? -26.863 16.270 57.343 1.00 88.00 189 GLY A CA 1
ATOM 1526 C C . GLY A 1 189 ? -26.958 17.784 57.096 1.00 88.00 189 GLY A C 1
ATOM 1527 O O . GLY A 1 189 ? -25.956 18.494 56.988 1.00 88.00 189 GLY A O 1
ATOM 1528 N N . ILE A 1 190 ? -28.181 18.293 57.009 1.00 90.38 190 ILE A N 1
ATOM 1529 C CA . ILE A 1 190 ? -28.509 19.703 56.785 1.00 90.38 190 ILE A CA 1
ATOM 1530 C C . ILE A 1 190 ? -29.199 20.230 58.057 1.00 90.38 190 ILE A C 1
ATOM 1532 O O . ILE A 1 190 ? -30.142 19.594 58.532 1.00 90.38 190 ILE A O 1
ATOM 1536 N N . PRO A 1 191 ? -28.744 21.358 58.639 1.00 89.69 191 PRO A N 1
ATOM 1537 C CA . PRO A 1 191 ? -29.394 21.981 59.791 1.00 89.69 191 PRO A CA 1
ATOM 1538 C C . PRO A 1 191 ? -30.816 22.431 59.447 1.00 89.69 191 PRO A C 1
ATOM 1540 O O . PRO A 1 191 ? -31.049 22.910 58.342 1.00 89.69 191 PRO A O 1
ATOM 1543 N N . GLU A 1 192 ? -31.742 22.359 60.403 1.00 87.50 192 GLU A N 1
ATOM 1544 C CA . GLU A 1 192 ? -33.172 22.654 60.192 1.00 87.50 192 GLU A CA 1
ATOM 1545 C C . GLU A 1 192 ? -33.411 24.040 59.564 1.00 87.50 192 GLU A C 1
ATOM 1547 O O . GLU A 1 192 ? -34.101 24.164 58.558 1.00 87.50 192 GLU A O 1
ATOM 1552 N N . GLN A 1 193 ? -32.697 25.059 60.051 1.00 86.00 193 GLN A N 1
ATOM 1553 C CA . GLN A 1 193 ? -32.707 26.433 59.521 1.00 86.00 193 GLN A CA 1
ATOM 1554 C C . GLN A 1 193 ? -32.227 26.585 58.061 1.00 86.00 193 GLN A C 1
ATOM 1556 O O . GLN A 1 193 ? -32.366 27.654 57.469 1.00 86.00 193 GLN A O 1
ATOM 1561 N N . ALA A 1 194 ? -31.592 25.556 57.495 1.00 87.19 194 ALA A N 1
ATOM 1562 C CA . ALA A 1 194 ? -31.032 25.556 56.147 1.00 87.19 194 ALA A CA 1
ATOM 1563 C C . ALA A 1 194 ? -31.831 24.689 55.162 1.00 87.19 194 ALA A C 1
ATOM 1565 O O . ALA A 1 194 ? -31.559 24.764 53.967 1.00 87.19 194 ALA A O 1
ATOM 1566 N N . ILE A 1 195 ? -32.798 23.890 55.635 1.00 86.88 195 ILE A N 1
ATOM 1567 C CA . ILE A 1 195 ? -33.562 22.942 54.808 1.00 86.88 195 ILE A CA 1
ATOM 1568 C C . ILE A 1 195 ? -34.374 23.673 53.735 1.00 86.88 195 ILE A C 1
ATOM 1570 O O . ILE A 1 195 ? -34.266 23.333 52.561 1.00 86.88 195 ILE A O 1
ATOM 1574 N N . GLU A 1 196 ? -35.122 24.714 54.106 1.00 84.31 196 GLU A N 1
ATOM 1575 C CA . GLU A 1 196 ? -35.961 25.462 53.154 1.00 84.31 196 GLU A CA 1
ATOM 1576 C C . GLU A 1 196 ? -35.133 26.223 52.112 1.00 84.31 196 GLU A C 1
ATOM 1578 O O . GLU A 1 196 ? -35.549 26.406 50.970 1.00 84.31 196 GLU A O 1
ATOM 1583 N N . ARG A 1 197 ? -33.919 26.626 52.494 1.00 87.62 197 ARG A N 1
ATOM 1584 C CA . ARG A 1 197 ? -33.045 27.479 51.686 1.00 87.62 197 ARG A CA 1
ATOM 1585 C C . ARG A 1 197 ? -32.050 26.700 50.835 1.00 87.62 197 ARG A C 1
ATOM 1587 O O . ARG A 1 197 ? -31.387 27.289 49.992 1.00 87.62 197 ARG A O 1
ATOM 1594 N N . ILE A 1 198 ? -31.925 25.382 51.021 1.00 87.75 198 ILE A N 1
ATOM 1595 C CA . ILE A 1 198 ? -30.890 24.570 50.355 1.00 87.75 198 ILE A CA 1
ATOM 1596 C C . ILE A 1 198 ? -31.038 24.505 48.829 1.00 87.75 198 ILE A C 1
ATOM 1598 O O . ILE A 1 198 ? -30.091 24.157 48.127 1.00 87.75 198 ILE A O 1
ATOM 1602 N N . PHE A 1 199 ? -32.215 24.863 48.324 1.00 88.31 199 PHE A N 1
ATOM 1603 C CA . PHE A 1 199 ? -32.510 24.961 46.901 1.00 88.31 199 PHE A CA 1
ATOM 1604 C C . PHE A 1 199 ? -32.403 26.402 46.355 1.00 88.31 199 PHE A C 1
ATOM 1606 O O . PHE A 1 199 ? -32.650 26.615 45.167 1.00 88.31 199 PHE A O 1
ATOM 1613 N N . GLU A 1 200 ? -32.066 27.403 47.177 1.00 84.31 200 GLU A N 1
ATOM 1614 C CA . GLU A 1 200 ? -31.778 28.772 46.721 1.00 84.31 200 GLU A CA 1
ATOM 1615 C C . GLU A 1 200 ? -30.427 28.834 45.992 1.00 84.31 200 GLU A C 1
ATOM 1617 O O . GLU A 1 200 ? -29.451 28.208 46.406 1.00 84.31 200 GLU A O 1
ATOM 1622 N N . GLU A 1 201 ? -30.350 29.642 44.933 1.00 80.88 201 GLU A N 1
ATOM 1623 C CA . GLU A 1 201 ? -29.098 29.877 44.210 1.00 80.88 201 GLU A CA 1
ATOM 1624 C C . GLU A 1 201 ? -28.015 30.435 45.141 1.00 80.88 201 GLU A C 1
ATOM 1626 O O . GLU A 1 201 ? -28.273 31.309 45.971 1.00 80.88 201 GLU A O 1
ATOM 1631 N N . PHE A 1 202 ? -26.783 29.941 44.987 1.00 77.44 202 PHE A N 1
ATOM 1632 C CA . PHE A 1 202 ? -25.612 30.318 45.794 1.00 77.44 202 PHE A CA 1
ATOM 1633 C C . PHE A 1 202 ? -25.721 30.002 47.294 1.00 77.44 202 PHE A C 1
ATOM 1635 O O . PHE A 1 202 ? -24.786 30.281 48.060 1.00 77.44 202 PHE A O 1
ATOM 1642 N N . TYR A 1 203 ? -26.821 29.400 47.748 1.00 82.25 203 TYR A N 1
ATOM 1643 C CA . TYR A 1 203 ? -26.984 29.050 49.145 1.00 82.25 203 TYR A CA 1
ATOM 1644 C C . TYR A 1 203 ? -26.265 27.737 49.462 1.00 82.25 203 TYR A C 1
ATOM 1646 O O . TYR A 1 203 ? -26.313 26.746 48.738 1.00 82.25 203 TYR A O 1
ATOM 1654 N N . ARG A 1 204 ? -25.558 27.728 50.594 1.00 85.00 204 ARG A N 1
ATOM 1655 C CA . ARG A 1 204 ? -24.893 26.537 51.130 1.00 85.00 204 ARG A CA 1
ATOM 1656 C C . ARG A 1 204 ? -25.058 26.523 52.639 1.00 85.00 204 ARG A C 1
ATOM 1658 O O . ARG A 1 204 ? -24.781 27.538 53.287 1.00 85.00 204 ARG A O 1
ATOM 1665 N N . ALA A 1 205 ? -25.440 25.371 53.188 1.00 86.06 205 ALA A N 1
ATOM 1666 C CA . ALA A 1 205 ? -25.593 25.200 54.627 1.00 86.06 205 ALA A CA 1
ATOM 1667 C C . ALA A 1 205 ? -24.281 25.539 55.377 1.00 86.06 205 ALA A C 1
ATOM 1669 O O . ALA A 1 205 ? -23.192 25.211 54.884 1.00 86.06 205 ALA A O 1
ATOM 1670 N N . PRO A 1 206 ? -24.341 26.184 56.560 1.00 83.19 206 PRO A N 1
ATOM 1671 C CA . PRO A 1 206 ? -23.148 26.594 57.308 1.00 83.19 206 PRO A CA 1
ATOM 1672 C C . PRO A 1 206 ? -22.177 25.441 57.605 1.00 83.19 206 PRO A C 1
ATOM 1674 O O . PRO A 1 206 ? -20.971 25.579 57.407 1.00 83.19 206 PRO A O 1
ATOM 1677 N N . ASN A 1 207 ? -22.702 24.279 57.999 1.00 85.25 207 ASN A N 1
ATOM 1678 C CA . ASN A 1 207 ? -21.918 23.071 58.261 1.00 85.25 207 ASN A CA 1
ATOM 1679 C C . ASN A 1 207 ? -21.268 22.502 56.979 1.00 85.25 207 ASN A C 1
ATOM 1681 O O . ASN A 1 207 ? -20.115 22.071 57.006 1.00 85.25 207 ASN A O 1
ATOM 1685 N N . ALA A 1 208 ? -21.945 22.589 55.830 1.00 81.25 208 ALA A N 1
ATOM 1686 C CA . ALA A 1 208 ? -21.414 22.172 54.534 1.00 81.25 208 ALA A CA 1
ATOM 1687 C C . ALA A 1 208 ? -20.282 23.083 54.025 1.00 81.25 208 ALA A C 1
ATOM 1689 O O . ALA A 1 208 ? -19.372 22.590 53.359 1.00 81.25 208 ALA A O 1
ATOM 1690 N N . LYS A 1 209 ? -20.300 24.390 54.341 1.00 81.12 209 LYS A N 1
ATOM 1691 C CA . LYS A 1 209 ? -19.199 25.332 54.028 1.00 81.12 209 LYS A CA 1
ATOM 1692 C C . LYS A 1 209 ? -17.924 25.030 54.820 1.00 81.12 209 LYS A C 1
ATOM 1694 O O . LYS A 1 209 ? -16.824 25.274 54.331 1.00 81.12 209 LYS A O 1
ATOM 1699 N N . ILE A 1 210 ? -18.076 24.513 56.039 1.00 79.12 210 ILE A N 1
ATOM 1700 C CA . ILE A 1 210 ? -16.956 24.084 56.887 1.00 79.12 210 ILE A CA 1
ATOM 1701 C C . ILE A 1 210 ? -16.401 22.749 56.384 1.00 79.12 210 ILE A C 1
ATOM 1703 O O . ILE A 1 210 ? -15.186 22.589 56.286 1.00 79.12 210 ILE A O 1
ATOM 1707 N N . PHE A 1 211 ? -17.290 21.808 56.050 1.00 78.06 211 PHE A N 1
ATOM 1708 C CA . PHE A 1 211 ? -16.918 20.463 55.612 1.00 78.06 211 PHE A CA 1
ATOM 1709 C C . PHE A 1 211 ? -16.232 20.449 54.242 1.00 78.06 211 PHE A C 1
ATOM 1711 O O . PHE A 1 211 ? -15.281 19.704 54.024 1.00 78.06 211 PHE A O 1
ATOM 1718 N N . ASP A 1 212 ? -16.702 21.288 53.323 1.00 75.50 212 ASP A N 1
ATOM 1719 C CA . ASP A 1 212 ? -16.139 21.421 51.991 1.00 75.50 212 ASP A CA 1
ATOM 1720 C C . ASP A 1 212 ? -16.031 22.897 51.604 1.00 75.50 212 ASP A C 1
ATOM 1722 O O . ASP A 1 212 ? -17.019 23.623 51.592 1.00 75.50 212 ASP A O 1
ATOM 1726 N N . LYS A 1 213 ? -14.840 23.354 51.221 1.00 67.94 213 LYS A N 1
ATOM 1727 C CA . LYS A 1 213 ? -14.641 24.749 50.799 1.00 67.94 213 LYS A CA 1
ATOM 1728 C C . LYS A 1 213 ? -14.974 24.988 49.321 1.00 67.94 213 LYS A C 1
ATOM 1730 O O . LYS A 1 213 ? -15.090 26.141 48.929 1.00 67.94 213 LYS A O 1
ATOM 1735 N N . THR A 1 214 ? -15.182 23.929 48.537 1.00 66.38 214 THR A N 1
ATOM 1736 C CA . THR A 1 214 ? -15.212 23.970 47.060 1.00 66.38 214 THR A CA 1
ATOM 1737 C C . THR A 1 214 ? -16.618 23.991 46.444 1.00 66.38 214 THR A C 1
ATOM 1739 O O . THR A 1 214 ? -16.769 24.280 45.264 1.00 66.38 214 THR A O 1
ATOM 1742 N N . GLY A 1 215 ? -17.673 23.693 47.213 1.00 69.69 215 GLY A N 1
ATOM 1743 C CA . GLY A 1 215 ? -19.047 23.650 46.699 1.00 69.69 215 GLY A CA 1
ATOM 1744 C C . GLY A 1 215 ? -19.561 24.988 46.146 1.00 69.69 215 GLY A C 1
ATOM 1745 O O . GLY A 1 215 ? -19.367 26.041 46.757 1.00 69.69 215 GLY A O 1
ATOM 1746 N N . THR A 1 216 ? -20.275 24.919 45.023 1.00 71.62 216 THR A N 1
ATOM 1747 C CA . THR A 1 216 ? -20.761 26.072 44.246 1.00 71.62 216 THR A CA 1
ATOM 1748 C C . THR A 1 216 ? -22.104 26.621 44.738 1.00 71.62 216 THR A C 1
ATOM 1750 O O . THR A 1 216 ? -22.358 27.814 44.625 1.00 71.62 216 THR A O 1
ATOM 1753 N N . GLY A 1 217 ? -22.949 25.771 45.337 1.00 77.19 217 GLY A N 1
ATOM 1754 C CA . GLY A 1 217 ? -24.308 26.139 45.763 1.00 77.19 217 GLY A CA 1
ATOM 1755 C C . GLY A 1 217 ? -25.354 26.094 44.643 1.00 77.19 217 GLY A C 1
ATOM 1756 O O . GLY A 1 217 ? -26.461 26.564 44.855 1.00 77.19 217 GLY A O 1
ATOM 1757 N N . PHE A 1 218 ? -25.020 25.535 43.472 1.00 78.94 218 PHE A N 1
ATOM 1758 C CA . PHE A 1 218 ? -25.953 25.392 42.344 1.00 78.94 218 PHE A CA 1
ATOM 1759 C C . PHE A 1 218 ? -26.587 24.003 42.223 1.00 78.94 218 PHE A C 1
ATOM 1761 O O . PHE A 1 218 ? -27.716 23.889 41.754 1.00 78.94 218 PHE A O 1
ATOM 1768 N N . GLY A 1 219 ? -25.888 22.948 42.656 1.00 82.25 219 GLY A N 1
ATOM 1769 C CA . GLY A 1 219 ? -26.262 21.565 42.332 1.00 82.25 219 GLY A CA 1
ATOM 1770 C C . GLY A 1 219 ? -27.700 21.185 42.700 1.00 82.25 219 GLY A C 1
ATOM 1771 O O . GLY A 1 219 ? -28.417 20.636 41.872 1.00 82.25 219 GLY A O 1
ATOM 1772 N N . LEU A 1 220 ? -28.169 21.512 43.911 1.00 88.19 220 LEU A N 1
ATOM 1773 C CA . LEU A 1 220 ? -29.542 21.179 44.325 1.00 88.19 220 LEU A CA 1
ATOM 1774 C C . LEU A 1 220 ? -30.601 22.074 43.668 1.00 88.19 220 LEU A C 1
ATOM 1776 O O . LEU A 1 220 ? -31.692 21.591 43.374 1.00 88.19 220 LEU A O 1
ATOM 1780 N N . THR A 1 221 ? -30.283 23.337 43.381 1.00 86.75 221 THR A N 1
ATOM 1781 C CA . THR A 1 221 ? -31.166 24.222 42.609 1.00 86.75 221 THR A CA 1
ATOM 1782 C C . THR A 1 221 ? -31.381 23.675 41.200 1.00 86.75 221 THR A C 1
ATOM 1784 O O . THR A 1 221 ? -32.523 23.554 40.773 1.00 86.75 221 THR A O 1
ATOM 1787 N N . ILE A 1 222 ? -30.307 23.261 40.515 1.00 84.44 222 ILE A N 1
ATOM 1788 C CA . ILE A 1 222 ? -30.375 22.650 39.178 1.00 84.44 222 ILE A CA 1
ATOM 1789 C C . ILE A 1 222 ? -31.204 21.365 39.213 1.00 84.44 222 ILE A C 1
ATOM 1791 O O . ILE A 1 222 ? -32.071 21.171 38.367 1.00 84.44 222 ILE A O 1
ATOM 1795 N N . VAL A 1 223 ? -30.984 20.507 40.216 1.00 89.88 223 VAL A N 1
ATOM 1796 C CA . VAL A 1 223 ? -31.788 19.290 40.396 1.00 89.88 223 VAL A CA 1
ATOM 1797 C C . VAL A 1 223 ? -33.275 19.634 40.495 1.00 89.88 223 VAL A C 1
ATOM 1799 O O . VAL A 1 223 ? -34.076 18.997 39.819 1.00 89.88 223 VAL A O 1
ATOM 1802 N N . ARG A 1 224 ? -33.656 20.637 41.299 1.00 90.38 224 ARG A N 1
ATOM 1803 C CA . ARG A 1 224 ? -35.063 21.036 41.440 1.00 90.38 224 ARG A CA 1
ATOM 1804 C C . ARG A 1 224 ? -35.658 21.492 40.106 1.00 90.38 224 ARG A C 1
ATOM 1806 O O . ARG A 1 224 ? -36.693 20.962 39.724 1.00 90.38 224 ARG A O 1
ATOM 1813 N N . GLU A 1 225 ? -34.982 22.386 39.385 1.00 88.12 225 GLU A N 1
ATOM 1814 C CA . GLU A 1 225 ? -35.452 22.889 38.082 1.00 88.12 225 GLU A CA 1
ATOM 1815 C C . GLU A 1 225 ? -35.624 21.752 37.061 1.00 88.12 225 GLU A C 1
ATOM 1817 O O . GLU A 1 225 ? -36.640 21.676 36.375 1.00 88.12 225 GLU A O 1
ATOM 1822 N N . ILE A 1 226 ? -34.670 20.815 36.995 1.00 88.44 226 ILE A N 1
ATOM 1823 C CA . ILE A 1 226 ? -34.748 19.650 36.100 1.00 88.44 226 ILE A CA 1
ATOM 1824 C C . ILE A 1 226 ? -35.955 18.776 36.444 1.00 88.44 226 ILE A C 1
ATOM 1826 O O . ILE A 1 226 ? -36.707 18.384 35.552 1.00 88.44 226 ILE A O 1
ATOM 1830 N N . ILE A 1 227 ? -36.126 18.441 37.726 1.00 91.50 227 ILE A N 1
ATOM 1831 C CA . ILE A 1 227 ? -37.198 17.549 38.174 1.00 91.50 227 ILE A CA 1
ATOM 1832 C C . ILE A 1 227 ? -38.569 18.200 37.979 1.00 91.50 227 ILE A C 1
ATOM 1834 O O . ILE A 1 227 ? -39.472 17.538 37.472 1.00 91.50 227 ILE A O 1
ATOM 1838 N N . GLU A 1 228 ? -38.725 19.481 38.315 1.00 89.81 228 GLU A N 1
ATOM 1839 C CA . GLU A 1 228 ? -39.978 20.222 38.126 1.00 89.81 228 GLU A CA 1
ATOM 1840 C C . GLU A 1 228 ? -40.342 20.355 36.642 1.00 89.81 228 GLU A C 1
ATOM 1842 O O . GLU A 1 228 ? -41.494 20.129 36.269 1.00 89.81 228 GLU A O 1
ATOM 1847 N N . LEU A 1 229 ? -39.360 20.621 35.774 1.00 85.50 229 LEU A N 1
ATOM 1848 C CA . LEU A 1 229 ? -39.563 20.696 34.326 1.00 85.50 229 LEU A CA 1
ATOM 1849 C C . LEU A 1 229 ? -39.949 19.338 33.712 1.00 85.50 229 LEU A C 1
ATOM 1851 O O . LEU A 1 229 ? -40.694 19.290 32.736 1.00 85.50 229 LEU A O 1
ATOM 1855 N N . CYS A 1 230 ? -39.517 18.228 34.317 1.00 86.06 230 CYS A N 1
ATOM 1856 C CA . CYS A 1 230 ? -39.968 16.875 33.964 1.00 86.06 230 CYS A CA 1
ATOM 1857 C C . CYS A 1 230 ? -41.329 16.501 34.598 1.00 86.06 230 CYS A C 1
ATOM 1859 O O . CYS A 1 230 ? -41.758 15.352 34.512 1.00 86.06 230 CYS A O 1
ATOM 1861 N N . GLY A 1 231 ? -42.017 17.439 35.263 1.00 85.19 231 GLY A N 1
ATOM 1862 C CA . GLY A 1 231 ? -43.298 17.196 35.937 1.00 85.19 231 GLY A CA 1
ATOM 1863 C C . GLY A 1 231 ? -43.184 16.392 37.239 1.00 85.19 231 GLY A C 1
ATOM 1864 O O . GLY A 1 231 ? -44.176 15.836 37.715 1.00 85.19 231 GLY A O 1
ATOM 1865 N N . GLY A 1 232 ? -41.981 16.295 37.805 1.00 90.81 232 GLY A N 1
ATOM 1866 C CA . GLY A 1 232 ? -41.696 15.609 39.058 1.00 90.81 232 GLY A CA 1
ATOM 1867 C C . GLY A 1 232 ? -41.757 16.509 40.292 1.00 90.81 232 GLY A C 1
ATOM 1868 O O . GLY A 1 232 ? -41.939 17.721 40.218 1.00 90.81 232 GLY A O 1
ATOM 1869 N N . LYS A 1 233 ? -41.581 15.896 41.464 1.00 93.06 233 LYS A N 1
ATOM 1870 C CA . LYS A 1 233 ? -41.478 16.559 42.768 1.00 93.06 233 LYS A CA 1
ATOM 1871 C C . LYS A 1 233 ? -40.251 16.058 43.512 1.00 93.06 233 LYS A C 1
ATOM 1873 O O . LYS A 1 233 ? -39.973 14.861 43.509 1.00 93.06 233 LYS A O 1
ATOM 1878 N N . ILE A 1 234 ? -39.558 16.963 44.193 1.00 93.62 234 ILE A N 1
ATOM 1879 C CA . ILE A 1 234 ? -38.425 16.652 45.065 1.00 93.62 234 ILE A CA 1
ATOM 1880 C C . ILE A 1 234 ? -38.799 16.933 46.526 1.00 93.62 234 ILE A C 1
ATOM 1882 O O . ILE A 1 234 ? -39.325 17.994 46.843 1.00 93.62 234 ILE A O 1
ATOM 1886 N N . ASP A 1 235 ? -38.540 15.970 47.407 1.00 93.19 235 ASP A N 1
ATOM 1887 C CA . ASP A 1 235 ? -38.707 16.065 48.861 1.00 93.19 235 ASP A CA 1
ATOM 1888 C C . ASP A 1 235 ? -37.357 15.835 49.547 1.00 93.19 235 ASP A C 1
ATOM 1890 O O . ASP A 1 235 ? -36.540 15.028 49.088 1.00 93.19 235 ASP A O 1
ATOM 1894 N N . LEU A 1 236 ? -37.115 16.539 50.651 1.00 93.25 236 LEU A N 1
ATOM 1895 C CA . LEU A 1 236 ? -35.860 16.474 51.392 1.00 93.25 236 LEU A CA 1
ATOM 1896 C C . LEU A 1 236 ? -36.133 16.333 52.887 1.00 93.25 236 LEU A C 1
ATOM 1898 O O . LEU A 1 236 ? -36.771 17.179 53.506 1.00 93.25 236 LEU A O 1
ATOM 1902 N N . LYS A 1 237 ? -35.578 15.277 53.485 1.00 92.31 237 LYS A N 1
ATOM 1903 C CA . LYS A 1 237 ? -35.572 15.049 54.932 1.00 92.31 237 LYS A CA 1
ATOM 1904 C C . LYS A 1 237 ? -34.137 14.929 55.396 1.00 92.31 237 LYS A C 1
ATOM 1906 O O . LYS A 1 237 ? -33.406 14.051 54.952 1.00 92.31 237 LYS A O 1
ATOM 1911 N N . SER A 1 238 ? -33.720 15.805 56.295 1.00 92.88 238 SER A N 1
ATOM 1912 C CA . SER A 1 238 ? -32.351 15.812 56.796 1.00 92.88 238 SER A CA 1
ATOM 1913 C C . SER A 1 238 ? -32.327 16.141 58.275 1.00 92.88 238 SER A C 1
ATOM 1915 O O . SER A 1 238 ? -33.190 16.862 58.772 1.00 92.88 238 SER A O 1
ATOM 1917 N N . LYS A 1 239 ? -31.331 15.609 58.978 1.00 90.50 239 LYS A N 1
ATOM 1918 C CA . LYS A 1 239 ? -31.036 15.985 60.358 1.00 90.50 239 LYS A CA 1
ATOM 1919 C C . LYS A 1 239 ? -29.533 16.131 60.507 1.00 90.50 239 LYS A C 1
ATOM 1921 O O . LYS A 1 239 ? -28.770 15.253 60.105 1.00 90.50 239 LYS A O 1
ATOM 1926 N N . GLU A 1 240 ? -29.108 17.244 61.093 1.00 89.19 240 GLU A N 1
ATOM 1927 C CA . GLU A 1 240 ? -27.692 17.536 61.293 1.00 89.19 240 GLU A CA 1
ATOM 1928 C C . GLU A 1 240 ? -26.991 16.392 62.051 1.00 89.19 240 GLU A C 1
ATOM 1930 O O . GLU A 1 240 ? -27.483 15.894 63.064 1.00 89.19 240 GLU A O 1
ATOM 1935 N N . ASN A 1 241 ? -25.847 15.956 61.521 1.00 85.31 241 ASN A N 1
ATOM 1936 C CA . ASN A 1 241 ? -25.044 14.801 61.940 1.00 85.31 241 ASN A CA 1
ATOM 1937 C C . ASN A 1 241 ? -25.711 13.416 61.836 1.00 85.31 241 ASN A C 1
ATOM 1939 O O . ASN A 1 241 ? -25.122 12.442 62.304 1.00 85.31 241 ASN A O 1
ATOM 1943 N N . ALA A 1 242 ? -26.898 13.306 61.238 1.00 86.25 242 ALA A N 1
ATOM 1944 C CA . ALA A 1 242 ? -27.573 12.026 61.008 1.00 86.25 242 ALA A CA 1
ATOM 1945 C C . ALA A 1 242 ? -27.690 11.650 59.518 1.00 86.25 242 ALA A C 1
ATOM 1947 O O . ALA A 1 242 ? -27.982 10.495 59.218 1.00 86.25 242 ALA A O 1
ATOM 1948 N N . GLY A 1 243 ? -27.439 12.598 58.607 1.00 90.94 243 GLY A N 1
ATOM 1949 C CA . GLY A 1 243 ? -27.477 12.395 57.157 1.00 90.94 243 GLY A CA 1
ATOM 1950 C C . GLY A 1 243 ? -28.683 13.038 56.471 1.00 90.94 243 GLY A C 1
ATOM 1951 O O . GLY A 1 243 ? -29.495 13.715 57.110 1.00 90.94 243 GLY A O 1
ATOM 1952 N N . THR A 1 244 ? -28.775 12.859 55.154 1.00 93.81 244 THR A N 1
ATOM 1953 C CA . THR A 1 244 ? -29.842 13.421 54.312 1.00 93.81 244 THR A CA 1
ATOM 1954 C C . THR A 1 244 ? -30.512 12.331 53.487 1.00 93.81 244 THR A C 1
ATOM 1956 O O . THR A 1 244 ? -29.854 11.452 52.943 1.00 93.81 244 THR A O 1
ATOM 1959 N N . LYS A 1 245 ? -31.837 12.406 53.372 1.00 95.94 245 LYS A N 1
ATOM 1960 C CA . LYS A 1 245 ? -32.659 11.609 52.465 1.00 95.94 245 LYS A CA 1
ATOM 1961 C C . LYS A 1 245 ? -33.353 12.540 51.479 1.00 95.94 245 LYS A C 1
ATOM 1963 O O . LYS A 1 245 ? -34.152 13.383 51.886 1.00 95.94 245 LYS A O 1
ATOM 1968 N N . ILE A 1 246 ? -33.061 12.371 50.196 1.00 95.75 246 ILE A N 1
ATOM 1969 C CA . ILE A 1 246 ? -33.713 13.089 49.098 1.00 95.75 246 ILE A CA 1
ATOM 1970 C C . ILE A 1 246 ? -34.567 12.096 48.322 1.00 95.75 246 ILE A C 1
ATOM 1972 O O . ILE A 1 246 ? -34.092 11.024 47.952 1.00 95.75 246 ILE A O 1
ATOM 1976 N N . THR A 1 247 ? -35.827 12.457 48.098 1.00 96.00 247 THR A N 1
ATOM 1977 C CA . THR A 1 247 ? -36.803 11.639 47.375 1.00 96.00 247 THR A CA 1
ATOM 1978 C C . THR A 1 247 ? -37.291 12.413 46.160 1.00 96.00 247 THR A C 1
ATOM 1980 O O . THR A 1 247 ? -37.809 13.516 46.296 1.00 96.00 247 THR A O 1
ATOM 1983 N N . VAL A 1 248 ? -37.142 11.842 44.972 1.00 95.75 248 VAL A N 1
ATOM 1984 C CA . VAL A 1 248 ? -37.616 12.405 43.708 1.00 95.75 248 VAL A CA 1
ATOM 1985 C C . VAL A 1 248 ? -38.743 11.525 43.192 1.00 95.75 248 VAL A C 1
ATOM 1987 O O . VAL A 1 248 ? -38.539 10.337 42.961 1.00 95.75 248 VAL A O 1
ATOM 1990 N N . LYS A 1 249 ? -39.928 12.104 43.005 1.00 94.69 249 LYS A N 1
ATOM 1991 C CA . LYS A 1 249 ? -41.105 11.430 42.452 1.00 94.69 249 LYS A CA 1
ATOM 1992 C C . LYS A 1 249 ? -41.422 11.973 41.070 1.00 94.69 249 LYS A C 1
ATOM 1994 O O . LYS A 1 249 ? -41.524 13.184 40.915 1.00 94.69 249 LYS A O 1
ATOM 1999 N N . MET A 1 250 ? -41.614 11.103 40.087 1.00 94.69 250 MET A N 1
ATOM 2000 C CA . MET A 1 250 ? -41.975 11.479 38.715 1.00 94.69 250 MET A CA 1
ATOM 2001 C C . MET A 1 250 ? -43.124 10.615 38.198 1.00 94.69 250 MET A C 1
ATOM 2003 O O . MET A 1 250 ? -43.367 9.523 38.714 1.00 94.69 250 MET A O 1
ATOM 2007 N N . ALA A 1 251 ? -43.824 11.107 37.177 1.00 91.25 251 ALA A N 1
ATOM 2008 C CA . ALA A 1 251 ? -44.854 10.339 36.490 1.00 91.25 251 ALA A CA 1
ATOM 2009 C C . ALA A 1 251 ? -44.220 9.199 35.675 1.00 91.25 251 ALA A C 1
ATOM 2011 O O . ALA A 1 251 ? -43.305 9.416 34.879 1.00 91.25 251 ALA A O 1
ATOM 2012 N N . LEU A 1 252 ? -44.727 7.988 35.879 1.00 90.88 252 LEU A N 1
ATOM 2013 C CA . LEU A 1 252 ? -44.359 6.790 35.138 1.00 90.88 252 LEU A CA 1
ATOM 2014 C C . LEU A 1 252 ? -45.249 6.697 33.898 1.00 90.88 252 LEU A C 1
ATOM 2016 O O . LEU A 1 252 ? -46.472 6.603 34.007 1.00 90.88 252 LEU A O 1
ATOM 2020 N N . LEU A 1 253 ? -44.639 6.751 32.716 1.00 87.44 253 LEU A N 1
ATOM 2021 C CA . LEU A 1 253 ? -45.359 6.630 31.450 1.00 87.44 253 LEU A CA 1
ATOM 2022 C C . LEU A 1 253 ? -45.666 5.171 31.127 1.00 87.44 253 LEU A C 1
ATOM 2024 O O . LEU A 1 253 ? -46.789 4.841 30.751 1.00 87.44 253 LEU A O 1
ATOM 2028 N N . GLU A 1 254 ? -44.658 4.311 31.253 1.00 83.94 254 GLU A N 1
ATOM 2029 C CA . GLU A 1 254 ? -44.736 2.918 30.833 1.00 83.94 254 GLU A CA 1
ATOM 2030 C C . GLU A 1 254 ? -43.732 2.073 31.621 1.00 83.94 254 GLU A C 1
ATOM 2032 O O . GLU A 1 254 ? -42.597 2.499 31.856 1.00 83.94 254 GLU A O 1
ATOM 2037 N N . VAL A 1 255 ? -44.154 0.870 32.004 1.00 80.31 255 VAL A N 1
ATOM 2038 C CA . VAL A 1 255 ? -43.293 -0.175 32.559 1.00 80.31 255 VAL A CA 1
ATOM 2039 C C . VAL A 1 255 ? -43.104 -1.219 31.475 1.00 80.31 255 VAL A C 1
ATOM 2041 O O . VAL A 1 255 ? -44.088 -1.700 30.912 1.00 80.31 255 VAL A O 1
ATOM 2044 N N . LYS A 1 256 ? -41.854 -1.562 31.158 1.00 74.44 256 LYS A N 1
ATOM 2045 C CA . LYS A 1 256 ? -41.568 -2.565 30.133 1.00 74.44 256 LYS A CA 1
ATOM 2046 C C . LYS A 1 256 ? -40.703 -3.712 30.649 1.00 74.44 256 LYS A C 1
ATOM 2048 O O . LYS A 1 256 ? -39.655 -3.493 31.259 1.00 74.44 256 LYS A O 1
ATOM 2053 N N . GLU A 1 257 ? -41.129 -4.935 30.338 1.00 64.69 257 GLU A N 1
ATOM 2054 C CA . GLU A 1 257 ? -40.367 -6.171 30.547 1.00 64.69 257 GLU A CA 1
ATOM 2055 C C . GLU A 1 257 ? -39.142 -6.208 29.605 1.00 64.69 257 GLU A C 1
ATOM 2057 O O . GLU A 1 257 ? -39.282 -5.946 28.403 1.00 64.69 257 GLU A O 1
ATOM 2062 N N . PRO A 1 258 ? -37.936 -6.545 30.103 1.00 54.38 258 PRO A N 1
ATOM 2063 C CA . PRO A 1 258 ? -36.687 -6.460 29.337 1.00 54.38 258 PRO A CA 1
ATOM 2064 C C . PRO A 1 258 ? -36.614 -7.394 28.110 1.00 54.38 258 PRO A C 1
ATOM 2066 O O . PRO A 1 258 ? -35.723 -7.229 27.271 1.00 54.38 258 PRO A O 1
ATOM 2069 N N . GLU A 1 259 ? -37.537 -8.351 27.972 1.00 46.78 259 GLU A N 1
ATOM 2070 C CA . GLU A 1 259 ? -37.567 -9.326 26.871 1.00 46.78 259 GLU A CA 1
ATOM 2071 C C . GLU A 1 259 ? -38.247 -8.809 25.585 1.00 46.78 259 GLU A C 1
ATOM 2073 O O . GLU A 1 259 ? -37.940 -9.312 24.509 1.00 46.78 259 GLU A O 1
ATOM 2078 N N . LEU A 1 260 ? -39.090 -7.765 25.641 1.00 43.16 260 LEU A N 1
ATOM 2079 C CA . LEU A 1 260 ? -39.867 -7.283 24.477 1.00 43.16 260 LEU A CA 1
ATOM 2080 C C . LEU A 1 260 ? -39.267 -6.066 23.739 1.00 43.16 260 LEU A C 1
ATOM 2082 O O . LEU A 1 260 ? -39.723 -5.732 22.652 1.00 43.16 260 LEU A O 1
ATOM 2086 N N . ILE A 1 261 ? -38.223 -5.416 24.273 1.00 43.69 261 ILE A N 1
ATOM 2087 C CA . ILE A 1 261 ? -37.576 -4.229 23.656 1.00 43.69 261 ILE A CA 1
ATOM 2088 C C . ILE A 1 261 ? -36.194 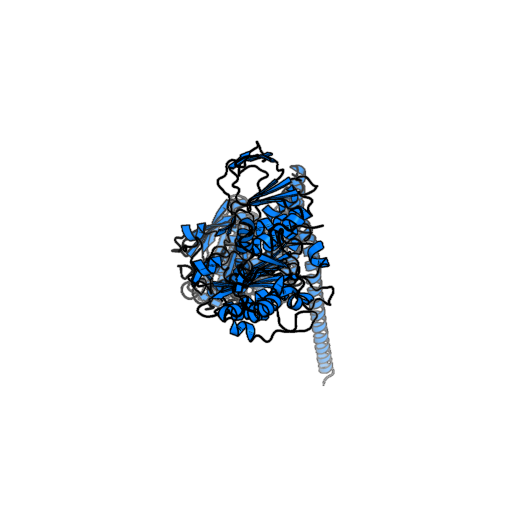-4.526 23.065 1.00 43.69 261 ILE A C 1
ATOM 2090 O O . ILE A 1 261 ? -35.655 -3.739 22.282 1.00 43.69 261 ILE A O 1
ATOM 2094 N N . ASN A 1 262 ? -35.606 -5.672 23.405 1.00 43.06 262 ASN A N 1
ATOM 2095 C CA . ASN A 1 262 ? -34.182 -5.900 23.182 1.00 43.06 262 ASN A CA 1
ATOM 2096 C C . ASN A 1 262 ? -33.775 -6.212 21.732 1.00 43.06 262 ASN A C 1
ATOM 2098 O O . ASN A 1 262 ? -32.585 -6.146 21.437 1.00 43.06 262 ASN A O 1
ATOM 2102 N N . GLU A 1 263 ? -34.699 -6.506 20.814 1.00 40.16 263 GLU A N 1
ATOM 2103 C CA . GLU A 1 263 ? -34.346 -6.664 19.391 1.00 40.16 263 GLU A CA 1
ATOM 2104 C C . GLU A 1 263 ? -34.655 -5.425 18.542 1.00 40.16 263 GLU A C 1
ATOM 2106 O O . GLU A 1 263 ? -33.849 -5.082 17.679 1.00 40.16 263 GLU A O 1
ATOM 2111 N N . GLU A 1 264 ? -35.745 -4.696 18.806 1.00 39.47 264 GLU A N 1
ATOM 2112 C CA . GLU A 1 264 ? -36.127 -3.541 17.974 1.00 39.47 264 GLU A CA 1
ATOM 2113 C C . GLU A 1 264 ? -35.408 -2.231 18.347 1.00 39.47 264 GLU A C 1
ATOM 2115 O O . GLU A 1 264 ? -35.224 -1.374 17.482 1.00 39.47 264 GLU A O 1
ATOM 2120 N N . LEU A 1 265 ? -34.948 -2.064 19.598 1.00 46.34 265 LEU A N 1
ATOM 2121 C CA . LEU A 1 265 ? -34.269 -0.839 20.068 1.00 46.34 265 LEU A CA 1
ATOM 2122 C C . LEU A 1 265 ? -32.786 -1.028 20.430 1.00 46.34 265 LEU A C 1
ATOM 2124 O O . LEU A 1 265 ? -32.084 -0.041 20.690 1.00 46.34 265 LEU A O 1
ATOM 2128 N N . ARG A 1 266 ? -32.260 -2.261 20.426 1.00 56.00 266 ARG A N 1
ATOM 2129 C CA . ARG A 1 266 ? -30.832 -2.499 20.680 1.00 56.00 266 ARG A CA 1
ATOM 2130 C C . ARG A 1 266 ? -30.016 -1.983 19.502 1.00 56.00 266 ARG A C 1
ATOM 2132 O O . ARG A 1 266 ? -29.937 -2.598 18.441 1.00 56.00 266 ARG A O 1
ATOM 2139 N N . LYS A 1 267 ? -29.372 -0.833 19.714 1.00 69.50 267 LYS A N 1
ATOM 2140 C CA . LYS A 1 267 ? -28.414 -0.250 18.770 1.00 69.50 267 LYS A CA 1
ATOM 2141 C C . LYS A 1 267 ? -27.363 -1.298 18.423 1.00 69.50 267 LYS A C 1
ATOM 2143 O O . LYS A 1 267 ? -26.607 -1.726 19.295 1.00 69.50 267 LYS A O 1
ATOM 2148 N N . LYS A 1 268 ? -27.301 -1.672 17.146 1.00 85.94 268 LYS A N 1
ATOM 2149 C CA . LYS A 1 268 ? -26.329 -2.632 16.621 1.00 85.94 268 LYS A CA 1
ATOM 2150 C C . LYS A 1 268 ? -24.914 -2.225 17.035 1.00 85.94 268 LYS A C 1
ATOM 2152 O O . LYS A 1 268 ? -24.473 -1.123 16.702 1.00 85.94 268 LYS A O 1
ATOM 2157 N N . SER A 1 269 ? -24.211 -3.092 17.758 1.00 95.56 269 SER A N 1
ATOM 2158 C CA . SER A 1 269 ? -22.830 -2.867 18.188 1.00 95.56 269 SER A CA 1
ATOM 2159 C C . SER A 1 269 ? -21.859 -3.312 17.096 1.00 95.56 269 SER A C 1
ATOM 2161 O O . SER A 1 269 ? -21.752 -4.502 16.778 1.00 95.56 269 SER A O 1
ATOM 2163 N N . ILE A 1 270 ? -21.157 -2.349 16.502 1.00 98.38 270 ILE A N 1
ATOM 2164 C CA . ILE A 1 270 ? -20.134 -2.565 15.481 1.00 98.38 270 ILE A CA 1
ATOM 2165 C C . ILE A 1 270 ? -18.776 -2.197 16.070 1.00 98.38 270 ILE A C 1
ATOM 2167 O O . ILE A 1 270 ? -18.466 -1.024 16.285 1.00 98.38 270 ILE A O 1
ATOM 2171 N N . VAL A 1 271 ? -17.938 -3.206 16.274 1.00 98.69 271 VAL A N 1
ATOM 2172 C CA . VAL A 1 271 ? -16.583 -3.028 16.796 1.00 98.69 271 VAL A CA 1
ATOM 2173 C C . VAL A 1 271 ? -15.573 -3.099 15.656 1.00 98.69 271 VAL A C 1
ATOM 2175 O O . VAL A 1 271 ? -15.652 -3.964 14.785 1.00 98.69 271 VAL A O 1
ATOM 2178 N N . VAL A 1 272 ? -14.604 -2.187 15.646 1.00 98.81 272 VAL A N 1
ATOM 2179 C CA . VAL A 1 272 ? -13.541 -2.118 14.636 1.00 98.81 272 VAL A CA 1
ATOM 2180 C C . VAL A 1 272 ? -12.182 -2.233 15.320 1.00 98.81 272 VAL A C 1
ATOM 2182 O O . VAL A 1 272 ? -11.880 -1.462 16.224 1.00 98.81 272 VAL A O 1
ATOM 2185 N N . ILE A 1 273 ? -11.346 -3.173 14.878 1.00 98.62 273 ILE A N 1
ATOM 2186 C CA . ILE A 1 273 ? -9.984 -3.373 15.390 1.00 98.62 273 ILE A CA 1
ATOM 2187 C C . ILE A 1 273 ? -8.989 -2.756 14.406 1.00 98.62 273 ILE A C 1
ATOM 2189 O O . ILE A 1 273 ? -8.797 -3.292 13.315 1.00 98.62 273 ILE A O 1
ATOM 2193 N N . GLY A 1 274 ? -8.325 -1.674 14.804 1.00 97.25 274 GLY A N 1
ATOM 2194 C CA . GLY A 1 274 ? -7.358 -0.925 14.001 1.00 97.25 274 GLY A CA 1
ATOM 2195 C C . GLY A 1 274 ? -7.911 0.422 13.535 1.00 97.25 274 GLY A C 1
ATOM 2196 O O . GLY A 1 274 ? -8.984 0.508 12.942 1.00 97.25 274 GLY A O 1
ATOM 2197 N N . GLY A 1 275 ? -7.154 1.487 13.779 1.00 94.06 275 GLY A N 1
ATOM 2198 C CA . GLY A 1 275 ? -7.574 2.879 13.656 1.00 94.06 275 GLY A CA 1
ATOM 2199 C C . GLY A 1 275 ? -6.888 3.671 12.546 1.00 94.06 275 GLY A C 1
ATOM 2200 O O . GLY A 1 275 ? -6.944 4.890 12.591 1.00 94.06 275 GLY A O 1
ATOM 2201 N N . VAL A 1 276 ? -6.250 3.045 11.546 1.00 92.62 276 VAL A N 1
ATOM 2202 C CA . VAL A 1 276 ? -5.489 3.772 10.498 1.00 92.62 276 VAL A CA 1
ATOM 2203 C C . VAL A 1 276 ? -6.260 3.913 9.174 1.00 92.62 276 VAL A C 1
ATOM 2205 O O . VAL A 1 276 ? -7.111 4.787 9.053 1.00 92.62 276 VAL A O 1
ATOM 2208 N N . ALA A 1 277 ? -5.987 3.093 8.153 1.00 93.69 277 ALA A N 1
ATOM 2209 C CA . ALA A 1 277 ? -6.575 3.287 6.821 1.00 93.69 277 ALA A CA 1
ATOM 2210 C C . ALA A 1 277 ? -7.984 2.675 6.698 1.00 93.69 277 ALA A C 1
ATOM 2212 O O . ALA A 1 277 ? -8.965 3.378 6.458 1.00 93.69 277 ALA A O 1
ATOM 221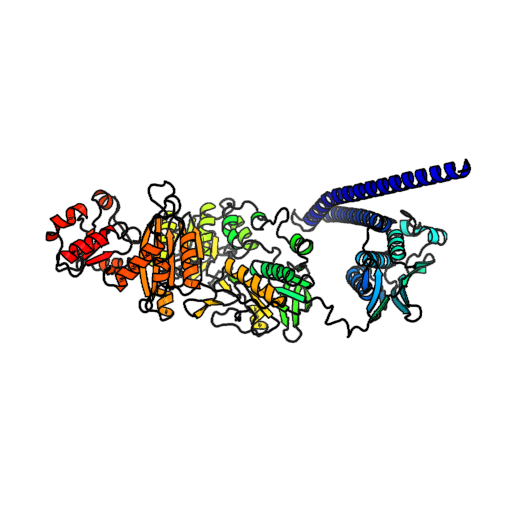3 N N . ALA A 1 278 ? -8.101 1.353 6.861 1.00 97.38 278 ALA A N 1
ATOM 2214 C CA . ALA A 1 278 ? -9.361 0.644 6.635 1.00 97.38 278 ALA A CA 1
ATOM 2215 C C . ALA A 1 278 ? -10.390 0.876 7.755 1.00 97.38 278 ALA A C 1
ATOM 2217 O O . ALA A 1 278 ? -11.566 1.088 7.462 1.00 97.38 278 ALA A O 1
ATOM 2218 N N . GLY A 1 279 ? -9.960 0.876 9.021 1.00 97.50 279 GLY A N 1
ATOM 2219 C CA . GLY A 1 279 ? -10.860 0.935 10.177 1.00 97.50 279 GLY A CA 1
ATOM 2220 C C . GLY A 1 279 ? -11.684 2.223 10.274 1.00 97.50 279 GLY A C 1
ATOM 2221 O O . GLY A 1 279 ? -12.912 2.150 10.211 1.00 97.50 279 GLY A O 1
ATOM 2222 N N . PRO A 1 280 ? -11.069 3.419 10.315 1.00 95.62 280 PRO A N 1
ATOM 2223 C CA . PRO A 1 280 ? -11.804 4.683 10.325 1.00 95.62 280 PRO A CA 1
ATOM 2224 C C . PRO A 1 280 ? -12.697 4.870 9.098 1.00 95.62 280 PRO A C 1
ATOM 2226 O O . PRO A 1 280 ? -13.782 5.455 9.198 1.00 95.62 280 PRO A O 1
ATOM 2229 N N . LYS A 1 281 ? -12.283 4.342 7.936 1.00 96.88 281 LYS A N 1
ATOM 2230 C CA . LYS A 1 281 ? -13.100 4.348 6.719 1.00 96.88 281 LYS A CA 1
ATOM 2231 C C . LYS A 1 281 ? -14.328 3.447 6.853 1.00 96.88 281 LYS A C 1
ATOM 2233 O O . LYS A 1 281 ? -15.409 3.859 6.420 1.00 96.88 281 LYS A O 1
ATOM 2238 N N . ALA A 1 282 ? -14.172 2.276 7.469 1.00 98.44 282 ALA A N 1
ATOM 2239 C CA . ALA A 1 282 ? -15.252 1.347 7.775 1.00 98.44 282 ALA A CA 1
ATOM 2240 C C . ALA A 1 282 ? -16.224 1.925 8.799 1.00 98.44 282 ALA A C 1
ATOM 2242 O O . ALA A 1 282 ? -17.405 2.044 8.491 1.00 98.44 282 ALA A O 1
ATOM 2243 N N . ALA A 1 283 ? -15.733 2.401 9.943 1.00 97.94 283 ALA A N 1
ATOM 2244 C CA . ALA A 1 283 ? -16.548 3.024 10.985 1.00 97.94 283 ALA A CA 1
ATOM 2245 C C . ALA A 1 283 ? -17.332 4.236 10.451 1.00 97.94 283 ALA A C 1
ATOM 2247 O O . ALA A 1 283 ? -18.550 4.321 10.600 1.00 97.94 283 ALA A O 1
ATOM 2248 N N . SER A 1 284 ? -16.661 5.133 9.713 1.00 96.81 284 SER A N 1
ATOM 2249 C CA . SER A 1 284 ? -17.318 6.295 9.094 1.00 96.81 284 SER A CA 1
ATOM 2250 C C . SER A 1 284 ? -18.383 5.890 8.074 1.00 96.81 284 SER A C 1
ATOM 2252 O O . SER A 1 284 ? -19.343 6.625 7.858 1.00 96.81 284 SER A O 1
ATOM 2254 N N . ARG A 1 285 ? -18.197 4.768 7.366 1.00 97.69 285 ARG A N 1
ATOM 2255 C CA . ARG A 1 285 ? -19.202 4.272 6.422 1.00 97.69 285 ARG A CA 1
ATOM 2256 C C . ARG A 1 285 ? -20.354 3.589 7.149 1.00 97.69 285 ARG A C 1
ATOM 2258 O O . ARG A 1 285 ? -21.484 3.866 6.770 1.00 97.69 285 ARG A O 1
ATOM 2265 N N . ALA A 1 286 ? -20.079 2.794 8.177 1.00 97.94 286 ALA A N 1
ATOM 2266 C CA . ALA A 1 286 ? -21.091 2.157 9.007 1.00 97.94 286 ALA A CA 1
ATOM 2267 C C . ALA A 1 286 ? -22.049 3.197 9.603 1.00 97.94 286 ALA A C 1
ATOM 2269 O O . ALA A 1 286 ? -23.247 3.080 9.389 1.00 97.94 286 ALA A O 1
ATOM 2270 N N . ARG A 1 287 ? -21.533 4.296 10.179 1.00 96.44 287 ARG A N 1
ATOM 2271 C CA . ARG A 1 287 ? -22.356 5.415 10.683 1.00 96.44 287 ARG A CA 1
ATOM 2272 C C . ARG A 1 287 ? -23.299 6.010 9.631 1.00 96.44 287 ARG A C 1
ATOM 2274 O O . ARG A 1 287 ? -24.405 6.419 9.950 1.00 96.44 287 ARG A O 1
ATOM 2281 N N . ARG A 1 288 ? -22.859 6.101 8.371 1.00 95.81 288 ARG A N 1
ATOM 2282 C CA . ARG A 1 288 ? -23.692 6.635 7.274 1.00 95.81 288 ARG A CA 1
ATOM 2283 C C . ARG A 1 288 ? -24.740 5.647 6.765 1.00 95.81 288 ARG A C 1
ATOM 2285 O O . ARG A 1 288 ? -25.615 6.064 6.020 1.00 95.81 288 ARG A O 1
ATOM 2292 N N . ILE A 1 289 ? -24.586 4.358 7.054 1.00 95.50 289 ILE A N 1
ATOM 2293 C CA . ILE A 1 289 ? -25.572 3.329 6.706 1.00 95.50 289 ILE A CA 1
ATOM 2294 C C . ILE A 1 289 ? -26.564 3.151 7.852 1.00 95.50 289 ILE A C 1
ATOM 2296 O O . ILE A 1 289 ? -27.760 3.079 7.604 1.00 95.50 289 ILE A O 1
ATOM 2300 N N . ASP A 1 290 ? -26.065 3.144 9.085 1.00 93.38 290 ASP A N 1
ATOM 2301 C CA . ASP A 1 290 ? -26.852 3.038 10.303 1.00 93.38 290 ASP A CA 1
ATOM 2302 C C . ASP A 1 290 ? -26.485 4.192 11.252 1.00 93.38 290 ASP A C 1
ATOM 2304 O O . ASP A 1 290 ? -25.446 4.199 11.928 1.00 93.38 290 ASP A O 1
ATOM 2308 N N . ALA A 1 291 ? -27.356 5.202 11.282 1.00 91.56 291 ALA A N 1
ATOM 2309 C CA . ALA A 1 291 ? -27.213 6.363 12.154 1.00 91.56 291 ALA A CA 1
ATOM 2310 C C . ALA A 1 291 ? -27.400 6.009 13.642 1.00 91.56 291 ALA A C 1
ATOM 2312 O O . ALA A 1 291 ? -26.901 6.736 14.499 1.00 91.56 291 ALA A O 1
ATOM 2313 N N . GLY A 1 292 ? -28.064 4.889 13.950 1.00 90.12 292 GLY A N 1
ATOM 2314 C CA . GLY A 1 292 ? -28.341 4.417 15.304 1.00 90.12 292 GLY A CA 1
ATOM 2315 C C . GLY A 1 292 ? -27.265 3.497 15.886 1.00 90.12 292 GLY A C 1
ATOM 2316 O O . GLY A 1 292 ? -27.145 3.436 17.106 1.00 90.12 292 GLY A O 1
ATOM 2317 N N . ALA A 1 293 ? -26.451 2.830 15.059 1.00 92.25 293 ALA A N 1
ATOM 2318 C CA . ALA A 1 293 ? -25.434 1.868 15.508 1.00 92.25 293 ALA A CA 1
ATOM 2319 C C . ALA A 1 293 ? -24.497 2.418 16.605 1.00 92.25 293 ALA A C 1
ATOM 2321 O O . ALA A 1 293 ? -24.039 3.565 16.529 1.00 92.25 293 ALA A O 1
ATOM 2322 N N . LYS A 1 294 ? -24.135 1.584 17.587 1.00 95.75 294 LYS A N 1
ATOM 2323 C CA . LYS A 1 294 ? -23.010 1.846 18.502 1.00 95.75 294 LYS A CA 1
ATOM 2324 C C . LYS A 1 294 ? -21.731 1.432 17.775 1.00 95.75 294 LYS A C 1
ATOM 2326 O O . LYS A 1 294 ? -21.590 0.268 17.419 1.00 95.75 294 LYS A O 1
ATOM 2331 N N . ILE A 1 295 ? -20.821 2.370 17.514 1.00 98.12 295 ILE A N 1
ATOM 2332 C CA . ILE A 1 295 ? -19.599 2.097 16.744 1.00 98.12 295 ILE A CA 1
ATOM 2333 C C . ILE A 1 295 ? -18.386 2.467 17.587 1.00 98.12 295 ILE A C 1
ATOM 2335 O O . ILE A 1 295 ? -18.240 3.635 17.950 1.00 98.12 295 ILE A O 1
ATOM 2339 N N . THR A 1 296 ? -17.507 1.495 17.825 1.00 98.12 296 THR A N 1
ATOM 2340 C CA . THR A 1 296 ? -16.290 1.684 18.624 1.00 98.12 296 THR A CA 1
ATOM 2341 C C . THR A 1 296 ? -15.065 1.191 17.855 1.00 98.12 296 THR A C 1
ATOM 2343 O O . THR A 1 296 ? -15.042 0.062 17.361 1.00 98.12 296 THR A O 1
ATOM 2346 N N . ILE A 1 297 ? -14.039 2.036 17.738 1.00 98.38 297 ILE A N 1
ATOM 2347 C CA . ILE A 1 297 ? -12.734 1.687 17.161 1.00 98.38 297 ILE A CA 1
ATOM 2348 C C . ILE A 1 297 ? -11.735 1.453 18.293 1.00 98.38 297 ILE A C 1
ATOM 2350 O O . ILE A 1 297 ? -11.516 2.346 19.107 1.00 98.38 297 ILE A O 1
ATOM 2354 N N . TYR A 1 298 ? -11.078 0.298 18.294 1.00 97.94 298 TYR A N 1
ATOM 2355 C CA . TYR A 1 298 ? -9.946 -0.003 19.168 1.00 97.94 298 TYR A CA 1
ATOM 2356 C C . TYR A 1 298 ? -8.638 0.157 18.395 1.00 97.94 298 TYR A C 1
ATOM 2358 O O . TYR A 1 298 ? -8.444 -0.473 17.352 1.00 97.94 298 TYR A O 1
ATOM 2366 N N . GLU A 1 299 ? -7.742 0.997 18.902 1.00 95.25 299 GLU A N 1
ATOM 2367 C CA . GLU A 1 299 ? -6.409 1.230 18.349 1.00 95.25 299 GLU A CA 1
ATOM 2368 C C . GLU A 1 299 ? -5.373 1.072 19.462 1.00 95.25 299 GLU A C 1
ATOM 2370 O O . GLU A 1 299 ? -5.483 1.675 20.527 1.00 95.25 299 GLU A O 1
ATOM 2375 N N . LYS A 1 300 ? -4.354 0.249 19.211 1.00 94.25 300 LYS A N 1
ATOM 2376 C CA . LYS A 1 300 ? -3.298 -0.006 20.191 1.00 94.25 300 LYS A CA 1
ATOM 2377 C C . LYS A 1 300 ? -2.356 1.192 20.320 1.00 94.25 300 LYS A C 1
ATOM 2379 O O . LYS A 1 300 ? -1.793 1.414 21.378 1.00 94.25 300 LYS A O 1
ATOM 2384 N N . GLU A 1 301 ? -2.142 1.952 19.252 1.00 90.81 301 GLU A N 1
ATOM 2385 C CA . GLU A 1 301 ? -1.256 3.113 19.277 1.00 90.81 301 GLU A CA 1
ATOM 2386 C C . GLU A 1 301 ? -2.009 4.367 19.747 1.00 90.81 301 GLU A C 1
ATOM 2388 O O . GLU A 1 301 ? -3.234 4.391 19.861 1.00 90.81 301 GLU A O 1
ATOM 2393 N N . ASN A 1 302 ? -1.272 5.445 20.016 1.00 86.50 302 ASN A N 1
ATOM 2394 C CA . ASN A 1 302 ? -1.883 6.725 20.380 1.00 86.50 302 ASN A CA 1
ATOM 2395 C C . ASN A 1 302 ? -2.572 7.410 19.187 1.00 86.50 302 ASN A C 1
ATOM 2397 O O . ASN A 1 302 ? -3.602 8.063 19.343 1.00 86.50 302 ASN A O 1
ATOM 2401 N N . PHE A 1 303 ? -1.977 7.289 17.998 1.00 85.69 303 PHE A N 1
ATOM 2402 C CA . PHE A 1 303 ? -2.388 8.027 16.808 1.00 85.69 303 PHE A CA 1
ATOM 2403 C C . PHE A 1 303 ? -3.295 7.192 15.911 1.00 85.69 303 PHE A C 1
ATOM 2405 O O . PHE A 1 303 ? -2.988 6.042 15.599 1.00 85.69 303 PHE A O 1
ATOM 2412 N N . LEU A 1 304 ? -4.353 7.821 15.407 1.00 87.75 304 LEU A N 1
ATOM 2413 C CA . LEU A 1 304 ? -5.296 7.222 14.471 1.00 87.75 304 LEU A CA 1
ATOM 2414 C C . LEU A 1 304 ? -5.428 8.058 13.195 1.00 87.75 304 LEU A C 1
ATOM 2416 O O . LEU A 1 304 ? -5.069 9.230 13.165 1.00 87.75 304 LEU A O 1
ATOM 2420 N N . ALA A 1 305 ? -5.963 7.435 12.149 1.00 85.44 305 ALA A N 1
ATOM 2421 C CA . ALA A 1 305 ? -6.416 8.060 10.910 1.00 85.44 305 ALA A CA 1
ATOM 2422 C C . ALA A 1 305 ? -5.408 9.018 10.236 1.00 85.44 305 ALA A C 1
ATOM 2424 O O . ALA A 1 305 ? -5.801 9.940 9.514 1.00 85.44 305 ALA A O 1
ATOM 2425 N N . TYR A 1 306 ? -4.113 8.763 10.441 1.00 89.56 306 TYR A N 1
ATOM 2426 C CA . TYR A 1 306 ? -3.010 9.444 9.773 1.00 89.56 306 TYR A CA 1
ATOM 2427 C C . TYR A 1 306 ? -2.671 8.776 8.435 1.00 89.56 306 TYR A C 1
ATOM 2429 O O . TYR A 1 306 ? -2.972 7.602 8.192 1.00 89.56 306 TYR A O 1
ATOM 2437 N N . SER A 1 307 ? -1.996 9.517 7.558 1.00 89.00 307 SER A N 1
ATOM 2438 C CA . SER A 1 307 ? -1.507 8.991 6.285 1.00 89.00 307 SER A CA 1
ATOM 2439 C C . SER A 1 307 ? -0.163 8.277 6.456 1.00 89.00 307 SER A C 1
ATOM 2441 O O . SER A 1 307 ? 0.895 8.904 6.457 1.00 89.00 307 SER A O 1
ATOM 2443 N N . GLY A 1 308 ? -0.183 6.943 6.553 1.00 89.06 308 GLY A N 1
ATOM 2444 C CA . GLY A 1 308 ? 1.043 6.129 6.590 1.00 89.06 308 GLY A CA 1
ATOM 2445 C C . GLY A 1 308 ? 1.924 6.295 5.342 1.00 89.06 308 GLY A C 1
ATOM 2446 O O . GLY A 1 308 ? 3.148 6.294 5.433 1.00 89.06 308 GLY A O 1
ATOM 2447 N N . CYS A 1 309 ? 1.316 6.537 4.175 1.00 89.94 309 CYS A N 1
ATOM 2448 C CA . CYS A 1 309 ? 2.040 6.825 2.932 1.00 89.94 309 CYS A CA 1
ATOM 2449 C C . CYS A 1 309 ? 2.769 8.180 2.959 1.00 89.94 309 CYS A C 1
ATOM 2451 O O . CYS A 1 309 ? 3.657 8.409 2.145 1.00 89.94 309 CYS A O 1
ATOM 2453 N N . ALA A 1 310 ? 2.406 9.077 3.881 1.00 91.50 310 ALA A N 1
ATOM 2454 C CA . ALA A 1 310 ? 3.029 10.387 4.019 1.00 91.50 310 ALA A CA 1
ATOM 2455 C C . ALA A 1 310 ? 4.268 10.385 4.943 1.00 91.50 310 ALA A C 1
ATOM 2457 O O . ALA A 1 310 ? 4.982 11.387 5.012 1.00 91.50 310 ALA A O 1
ATOM 2458 N N . LEU A 1 311 ? 4.564 9.270 5.628 1.00 92.62 311 LEU A N 1
ATOM 2459 C CA . LEU A 1 311 ? 5.679 9.186 6.581 1.00 92.62 311 LEU A CA 1
ATOM 2460 C C . LEU A 1 311 ? 7.058 9.488 5.953 1.00 92.62 311 LEU A C 1
ATOM 2462 O O . LEU A 1 311 ? 7.806 10.248 6.571 1.00 92.62 311 LEU A O 1
ATOM 2466 N N . PRO A 1 312 ? 7.412 9.003 4.740 1.00 91.62 312 PRO A N 1
ATOM 2467 C CA . PRO A 1 312 ? 8.674 9.387 4.097 1.00 91.62 312 PRO A CA 1
ATOM 2468 C C . PRO A 1 312 ? 8.791 10.904 3.871 1.00 91.62 312 PRO A C 1
ATOM 2470 O O . PRO A 1 312 ? 9.837 11.500 4.125 1.00 91.62 312 PRO A O 1
ATOM 2473 N N . TYR A 1 313 ? 7.695 11.567 3.489 1.00 90.75 313 TYR A N 1
ATOM 2474 C CA . TYR A 1 313 ? 7.665 13.021 3.291 1.00 90.75 313 TYR A CA 1
ATOM 2475 C C . TYR A 1 313 ? 7.842 13.789 4.607 1.00 90.75 313 TYR A C 1
ATOM 2477 O O . TYR A 1 313 ? 8.509 14.824 4.628 1.00 90.75 313 TYR A O 1
ATOM 2485 N N . TYR A 1 314 ? 7.310 13.268 5.714 1.00 92.06 314 TYR A N 1
ATOM 2486 C CA . TYR A 1 314 ? 7.535 13.821 7.051 1.00 92.06 314 TYR A CA 1
ATOM 2487 C C . TYR A 1 314 ? 8.986 13.679 7.529 1.00 92.06 314 TYR A C 1
ATOM 2489 O O . TYR A 1 314 ? 9.537 14.618 8.116 1.00 92.06 314 TYR A O 1
ATOM 2497 N N . ILE A 1 315 ? 9.621 12.540 7.236 1.00 91.31 315 ILE A N 1
ATOM 2498 C CA . ILE A 1 315 ? 11.043 12.304 7.528 1.00 91.31 315 ILE A CA 1
ATOM 2499 C C . ILE A 1 315 ? 11.916 13.270 6.721 1.00 91.31 315 ILE A C 1
ATOM 2501 O O . ILE A 1 315 ? 12.791 13.907 7.293 1.00 91.31 315 ILE A O 1
ATOM 2505 N N . SER A 1 316 ? 11.622 13.453 5.428 1.00 88.12 316 SER A N 1
ATOM 2506 C CA . SER A 1 316 ? 12.369 14.359 4.538 1.00 88.12 316 SER A CA 1
ATOM 2507 C C . SER A 1 316 ? 12.250 15.851 4.886 1.00 88.12 316 SER A C 1
ATOM 2509 O O . SER A 1 316 ? 12.939 16.679 4.301 1.00 88.12 316 SER A O 1
ATOM 2511 N N . GLY A 1 317 ? 11.317 16.222 5.771 1.00 87.25 317 GLY A N 1
ATOM 2512 C CA . GLY A 1 317 ? 11.004 17.617 6.086 1.00 87.25 317 GLY A CA 1
ATOM 2513 C C . GLY A 1 317 ? 10.099 18.329 5.071 1.00 87.25 317 GLY A C 1
ATOM 2514 O O . GLY A 1 317 ? 9.714 19.471 5.322 1.00 87.25 317 GLY A O 1
ATOM 2515 N N . ARG A 1 318 ? 9.695 17.669 3.968 1.00 87.75 318 ARG A N 1
ATOM 2516 C CA . ARG A 1 318 ? 8.657 18.178 3.046 1.00 87.75 318 ARG A CA 1
ATOM 2517 C C . ARG A 1 318 ? 7.337 18.439 3.782 1.00 87.75 318 ARG A C 1
ATOM 2519 O O . ARG A 1 318 ? 6.696 19.457 3.537 1.00 87.75 318 ARG A O 1
ATOM 2526 N N . LEU A 1 319 ? 6.967 17.556 4.715 1.00 88.56 319 LEU A N 1
ATOM 2527 C CA . LEU A 1 319 ? 5.938 17.835 5.722 1.00 88.56 319 LEU A CA 1
ATOM 2528 C C . LEU A 1 319 ? 6.622 18.289 7.013 1.00 88.56 319 LEU A C 1
ATOM 2530 O O . LEU A 1 319 ? 7.412 17.547 7.604 1.00 88.56 319 LEU A O 1
ATOM 2534 N N . LYS A 1 320 ? 6.340 19.526 7.434 1.00 85.44 320 LYS A N 1
ATOM 2535 C CA . LYS A 1 320 ? 7.076 20.178 8.524 1.00 85.44 320 LYS A CA 1
ATOM 2536 C C . LYS A 1 320 ? 6.655 19.636 9.884 1.00 85.44 320 LYS A C 1
ATOM 2538 O O . LYS A 1 320 ? 7.512 19.329 10.710 1.00 85.44 320 LYS A O 1
ATOM 2543 N N . ASN A 1 321 ? 5.349 19.503 10.103 1.00 86.00 321 ASN A N 1
ATOM 2544 C CA . ASN A 1 321 ? 4.779 19.177 11.402 1.00 86.00 321 ASN A CA 1
ATOM 2545 C C . ASN A 1 321 ? 4.107 17.807 11.377 1.00 86.00 321 ASN A C 1
ATOM 2547 O O . ASN A 1 321 ? 3.517 17.414 10.374 1.00 86.00 321 ASN A O 1
ATOM 2551 N N . LEU A 1 322 ? 4.109 17.117 12.519 1.00 85.62 322 LEU A N 1
ATOM 2552 C CA . LEU A 1 322 ? 3.432 15.827 12.655 1.00 85.62 322 LEU A CA 1
ATOM 2553 C C . LEU A 1 322 ? 1.932 15.921 12.322 1.00 85.62 322 LEU A C 1
ATOM 2555 O O . LEU A 1 322 ? 1.383 15.024 11.689 1.00 85.62 322 LEU A O 1
ATOM 2559 N N . ARG A 1 323 ? 1.286 17.042 12.677 1.00 85.31 323 ARG A N 1
ATOM 2560 C CA . ARG A 1 323 ? -0.127 17.315 12.361 1.00 85.31 323 ARG A CA 1
ATOM 2561 C C . ARG A 1 323 ? -0.438 17.283 10.860 1.00 85.31 323 ARG A C 1
ATOM 2563 O O . ARG A 1 323 ? -1.569 17.005 10.488 1.00 85.31 323 ARG A O 1
ATOM 2570 N N . ASP A 1 324 ? 0.554 17.525 10.001 1.00 87.56 324 ASP A N 1
ATOM 2571 C CA . ASP A 1 324 ? 0.370 17.553 8.546 1.00 87.56 324 ASP A CA 1
ATOM 2572 C C . ASP A 1 324 ? 0.128 16.133 7.980 1.00 87.56 324 ASP A C 1
ATOM 2574 O O . ASP A 1 324 ? -0.320 15.977 6.846 1.00 87.56 324 ASP A O 1
ATOM 2578 N N . LEU A 1 325 ? 0.379 15.083 8.777 1.00 87.31 325 LEU A N 1
ATOM 2579 C CA . LEU A 1 325 ? 0.025 13.695 8.455 1.00 87.31 325 LEU A CA 1
ATOM 2580 C C . LEU A 1 325 ? -1.470 13.393 8.632 1.00 87.31 325 LEU A C 1
ATOM 2582 O O . LEU A 1 325 ? -1.941 12.350 8.165 1.00 87.31 325 LEU A O 1
ATOM 2586 N N . PHE A 1 326 ? -2.206 14.266 9.320 1.00 87.75 326 PHE A N 1
ATOM 2587 C CA . PHE A 1 326 ? -3.624 14.108 9.608 1.00 87.75 326 PHE A CA 1
ATOM 2588 C C . PHE A 1 326 ? -4.421 14.962 8.629 1.00 87.75 326 PHE A C 1
ATOM 2590 O O . PHE A 1 326 ? -4.212 16.168 8.498 1.00 87.75 326 PHE A O 1
ATOM 2597 N N . LEU A 1 327 ? -5.347 14.327 7.914 1.00 77.50 327 LEU A N 1
ATOM 2598 C CA . LEU A 1 327 ? -6.206 15.040 6.974 1.00 77.50 327 LEU A CA 1
ATOM 2599 C C . LEU A 1 327 ? -7.125 16.011 7.727 1.00 77.50 327 LEU A C 1
ATOM 2601 O O . LEU A 1 327 ? -7.607 15.704 8.816 1.00 77.50 327 LEU A O 1
ATOM 2605 N N . LYS A 1 328 ? -7.403 17.165 7.120 1.00 74.75 328 LYS A N 1
ATOM 2606 C CA . LYS A 1 328 ? -8.393 18.130 7.618 1.00 74.75 328 LYS A CA 1
ATOM 2607 C C . LYS A 1 328 ? -9.695 18.005 6.838 1.00 74.75 328 LYS A C 1
ATOM 2609 O O . LYS A 1 328 ? -9.678 17.738 5.633 1.00 74.75 328 LYS A O 1
ATOM 2614 N N . HIS A 1 329 ? -10.825 18.173 7.513 1.00 67.81 329 HIS A N 1
ATOM 2615 C CA . HIS A 1 329 ? -12.156 18.224 6.910 1.00 67.81 329 HIS A CA 1
ATOM 2616 C C . HIS A 1 329 ? -12.826 19.534 7.329 1.00 67.81 329 HIS A C 1
ATOM 2618 O O . HIS A 1 329 ? -13.465 19.612 8.376 1.00 67.81 329 HIS A O 1
ATOM 2624 N N . GLY A 1 330 ? -12.632 20.578 6.517 1.00 70.88 330 GLY A N 1
ATOM 2625 C CA . GLY A 1 330 ? -12.955 21.948 6.915 1.00 70.88 330 GLY A CA 1
ATOM 2626 C C . GLY A 1 330 ? -12.049 22.396 8.062 1.00 70.88 330 GLY A C 1
ATOM 2627 O O . GLY A 1 330 ? -10.830 22.241 7.982 1.00 70.88 330 GLY A O 1
ATOM 2628 N N . GLU A 1 331 ? -12.650 22.907 9.133 1.00 64.69 331 GLU A N 1
ATOM 2629 C CA . GLU A 1 331 ? -11.939 23.346 10.342 1.00 64.69 331 GLU A CA 1
ATOM 2630 C C . GLU A 1 331 ? -11.562 22.190 11.282 1.00 64.69 331 GLU A C 1
ATOM 2632 O O . GLU A 1 331 ? -10.732 22.362 12.173 1.00 64.69 331 GLU A O 1
ATOM 2637 N N . TYR A 1 332 ? -12.124 20.995 11.071 1.00 67.56 332 TYR A N 1
ATOM 2638 C CA . TYR A 1 332 ? -11.892 19.845 11.938 1.00 67.56 332 TYR A CA 1
ATOM 2639 C C . TYR A 1 332 ? -10.658 19.048 11.508 1.00 67.56 332 TYR A C 1
ATOM 2641 O O . TYR A 1 332 ? -10.513 18.651 10.345 1.00 67.56 332 TYR A O 1
ATOM 2649 N N . GLU A 1 333 ? -9.780 18.762 12.466 1.00 69.00 333 GLU A N 1
ATOM 2650 C CA . GLU A 1 333 ? -8.695 17.797 12.294 1.00 69.00 333 GLU A CA 1
ATOM 2651 C C . GLU A 1 333 ? -9.247 16.376 12.459 1.00 69.00 333 GLU A C 1
ATOM 2653 O O . GLU A 1 333 ? -10.130 16.134 13.275 1.00 69.00 333 GLU A O 1
ATOM 2658 N N . ASN A 1 334 ? -8.761 15.419 11.668 1.00 72.88 334 ASN A N 1
ATOM 2659 C CA . ASN A 1 334 ? -9.237 14.035 11.707 1.00 72.88 334 ASN A CA 1
ATOM 2660 C C . ASN A 1 334 ? -8.667 13.278 12.928 1.00 72.88 334 ASN A C 1
ATOM 2662 O O . ASN A 1 334 ? -7.833 12.385 12.780 1.00 72.88 334 ASN A O 1
ATOM 2666 N N . ASN A 1 335 ? -9.106 13.672 14.126 1.00 78.94 335 ASN A N 1
ATOM 2667 C CA . ASN A 1 335 ? -8.655 13.215 15.442 1.00 78.94 335 ASN A CA 1
ATOM 2668 C C . ASN A 1 335 ? -9.788 12.548 16.249 1.00 78.94 335 ASN A C 1
ATOM 2670 O O . ASN A 1 335 ? -10.923 12.429 15.782 1.00 78.94 335 ASN A O 1
ATOM 2674 N N . THR A 1 336 ? -9.480 12.097 17.465 1.00 83.44 336 THR A N 1
ATOM 2675 C CA . THR A 1 336 ? -10.422 11.405 18.358 1.00 83.44 336 THR A CA 1
ATOM 2676 C C . THR A 1 336 ? -11.703 12.207 18.596 1.00 83.44 336 THR A C 1
ATOM 2678 O O . THR A 1 336 ? -12.801 11.659 18.486 1.00 83.44 336 THR A O 1
ATOM 2681 N N . GLU A 1 337 ? -11.574 13.507 18.866 1.00 83.69 337 GLU A N 1
ATOM 2682 C CA . GLU A 1 337 ? -12.689 14.417 19.135 1.00 83.69 337 GLU A CA 1
ATOM 2683 C C . GLU A 1 337 ? -13.607 14.534 17.920 1.00 83.69 337 GLU A C 1
ATOM 2685 O O . GLU A 1 337 ? -14.817 14.386 18.044 1.00 83.69 337 GLU A O 1
ATOM 2690 N N . TYR A 1 338 ? -13.048 14.697 16.719 1.00 84.81 338 TYR A N 1
ATOM 2691 C CA . TYR A 1 338 ? -13.830 14.765 15.488 1.00 84.81 338 TYR A CA 1
ATOM 2692 C C . TYR A 1 338 ? -14.655 13.494 15.245 1.00 84.81 338 TYR A C 1
ATOM 2694 O O . TYR A 1 338 ? -15.832 13.561 14.884 1.00 84.81 338 TYR A O 1
ATOM 2702 N N . PHE A 1 339 ? -14.073 12.312 15.455 1.00 89.00 339 PHE A N 1
ATOM 2703 C CA . PHE A 1 339 ? -14.819 11.061 15.308 1.00 89.00 339 PHE A CA 1
ATOM 2704 C C . PHE A 1 339 ? -15.925 10.917 16.358 1.00 89.00 339 PHE A C 1
ATOM 2706 O O . PHE A 1 339 ? -17.029 10.506 15.999 1.00 89.00 339 PHE A O 1
ATOM 2713 N N . ARG A 1 340 ? -15.673 11.291 17.614 1.00 90.12 340 ARG A N 1
ATOM 2714 C CA . ARG A 1 340 ? -16.677 11.220 18.681 1.00 90.12 340 ARG A CA 1
ATOM 2715 C C . ARG A 1 340 ? -17.793 12.240 18.471 1.00 90.12 340 ARG A C 1
ATOM 2717 O O . ARG A 1 340 ? -18.956 11.858 18.390 1.00 90.12 340 ARG A O 1
ATOM 2724 N N . ASP A 1 341 ? -17.433 13.508 18.332 1.00 87.06 341 ASP A N 1
ATOM 2725 C CA . ASP A 1 341 ? -18.365 14.632 18.428 1.00 87.06 341 ASP A CA 1
ATOM 2726 C C . ASP A 1 341 ? -19.097 14.881 17.103 1.00 87.06 341 ASP A C 1
ATOM 2728 O O . ASP A 1 341 ? -20.278 15.217 17.106 1.00 87.06 341 ASP A O 1
ATOM 2732 N N . VAL A 1 342 ? -18.437 14.654 15.958 1.00 87.06 342 VAL A N 1
ATOM 2733 C CA . VAL A 1 342 ? -19.049 14.870 14.632 1.00 87.06 342 VAL A CA 1
ATOM 2734 C C . VAL A 1 342 ? -19.590 13.577 14.028 1.00 87.06 342 VAL A C 1
ATOM 2736 O O . VAL A 1 342 ? -20.632 13.589 13.374 1.00 87.06 342 VAL A O 1
ATOM 2739 N N . LYS A 1 343 ? -18.902 12.441 14.210 1.00 89.06 343 LYS A N 1
ATOM 2740 C CA . LYS A 1 343 ? -19.330 11.160 13.613 1.00 89.06 343 LYS A CA 1
ATOM 2741 C C . LYS A 1 343 ? -20.060 10.238 14.591 1.00 89.06 343 LYS A C 1
ATOM 2743 O O . LYS A 1 343 ? -20.560 9.198 14.159 1.00 89.06 343 LYS A O 1
ATOM 2748 N N . GLY A 1 344 ? -20.123 10.563 15.881 1.00 92.44 344 GLY A N 1
ATOM 2749 C CA . GLY A 1 344 ? -20.705 9.671 16.885 1.00 92.44 344 GLY A CA 1
ATOM 2750 C C . GLY A 1 344 ? -19.994 8.315 16.944 1.00 92.44 344 GLY A C 1
ATOM 2751 O O . GLY A 1 344 ? -20.652 7.295 17.127 1.00 92.44 344 GLY A O 1
ATOM 2752 N N . ILE A 1 345 ? -18.689 8.269 16.674 1.00 95.75 345 ILE A N 1
ATOM 2753 C CA . ILE A 1 345 ? -17.872 7.051 16.701 1.00 95.75 345 ILE A CA 1
ATOM 2754 C C . ILE A 1 345 ? -16.959 7.136 17.914 1.00 95.75 345 ILE A C 1
ATOM 2756 O O . ILE A 1 345 ? -16.139 8.045 18.017 1.00 95.75 345 ILE A O 1
ATOM 2760 N N . GLU A 1 346 ? -17.080 6.171 18.815 1.00 95.00 346 GLU A N 1
ATOM 2761 C CA . GLU A 1 346 ? -16.190 6.074 19.960 1.00 95.00 346 GLU A CA 1
ATOM 2762 C C . GLU A 1 346 ? -14.832 5.525 19.518 1.00 95.00 346 GLU A C 1
ATOM 2764 O O . GLU A 1 346 ? -14.743 4.607 18.700 1.00 95.00 346 GLU A O 1
ATOM 2769 N N . ILE A 1 347 ? -13.756 6.085 20.060 1.00 92.62 347 ILE A N 1
ATOM 2770 C CA . ILE A 1 347 ? -12.401 5.593 19.834 1.00 92.62 347 ILE A CA 1
ATOM 2771 C C . ILE A 1 347 ? -11.768 5.289 21.183 1.00 92.62 347 ILE A C 1
ATOM 2773 O O . ILE A 1 347 ? -11.772 6.122 22.087 1.00 92.62 347 ILE A O 1
ATOM 2777 N N . LYS A 1 348 ? -11.189 4.097 21.277 1.00 94.38 348 LYS A N 1
ATOM 2778 C CA . LYS A 1 348 ? -10.337 3.634 22.366 1.00 94.38 348 LYS A CA 1
ATOM 2779 C C . LYS A 1 348 ? -8.925 3.465 21.805 1.00 94.38 348 LYS A C 1
ATOM 2781 O O . LYS A 1 348 ? -8.570 2.385 21.332 1.00 94.38 348 LYS A O 1
ATOM 2786 N N . ASN A 1 349 ? -8.158 4.553 21.763 1.00 92.44 349 ASN A N 1
ATOM 2787 C CA . ASN A 1 349 ? -6.726 4.501 21.462 1.00 92.44 349 ASN A CA 1
ATOM 2788 C C . ASN A 1 349 ? -5.947 4.026 22.701 1.00 92.44 349 ASN A C 1
ATOM 2790 O O . ASN A 1 349 ? -6.505 3.973 23.797 1.00 92.44 349 ASN A O 1
ATOM 2794 N N . LEU A 1 350 ? -4.676 3.647 22.534 1.00 94.00 350 LEU A N 1
ATOM 2795 C CA . LEU A 1 350 ? -3.890 3.001 23.598 1.00 94.00 350 LEU A CA 1
ATOM 2796 C C . LEU A 1 350 ? -4.606 1.781 24.212 1.00 94.00 350 LEU A C 1
ATOM 2798 O O . LEU A 1 350 ? -4.457 1.489 25.398 1.00 94.00 350 LEU A O 1
ATOM 2802 N N . CYS A 1 351 ? -5.393 1.067 23.405 1.00 95.50 351 CYS A N 1
ATOM 2803 C CA . CYS A 1 351 ? -6.160 -0.098 23.822 1.00 95.50 351 CYS A CA 1
ATOM 2804 C C . CYS A 1 351 ? -5.918 -1.254 22.845 1.00 95.50 351 CYS A C 1
ATOM 2806 O O . CYS A 1 351 ? -6.275 -1.197 21.666 1.00 95.50 351 CYS A O 1
ATOM 2808 N N . GLU A 1 352 ? -5.273 -2.314 23.326 1.00 97.56 352 GLU A N 1
ATOM 2809 C CA . GLU A 1 352 ? -4.931 -3.484 22.524 1.00 97.56 352 GLU A CA 1
ATOM 2810 C C . GLU A 1 352 ? -6.021 -4.552 22.632 1.00 97.56 352 GLU A C 1
ATOM 2812 O O . GLU A 1 352 ? -6.358 -5.012 23.722 1.00 97.56 352 GLU A O 1
ATOM 2817 N N . VAL A 1 353 ? -6.530 -5.014 21.489 1.00 98.44 353 VAL A N 1
ATOM 2818 C CA . VAL A 1 353 ? -7.375 -6.212 21.445 1.00 98.44 353 VAL A CA 1
ATOM 2819 C C . VAL A 1 353 ? -6.483 -7.449 21.489 1.00 98.44 353 VAL A C 1
ATOM 2821 O O . VAL A 1 353 ? -5.675 -7.669 20.589 1.00 98.44 353 VAL A O 1
ATOM 2824 N N . MET A 1 354 ? -6.643 -8.266 22.527 1.00 98.12 354 MET A N 1
ATOM 2825 C CA . MET A 1 354 ? -5.789 -9.414 22.842 1.00 98.12 354 MET A CA 1
ATOM 2826 C C . MET A 1 354 ? -6.312 -10.726 22.246 1.00 98.12 354 MET A C 1
ATOM 2828 O O . MET A 1 354 ? -5.529 -11.572 21.803 1.00 98.12 354 MET A O 1
ATOM 2832 N N . SER A 1 355 ? -7.634 -10.914 22.235 1.00 98.44 355 SER A N 1
ATOM 2833 C CA . SER A 1 355 ? -8.285 -12.120 21.709 1.00 98.44 355 SER A CA 1
ATOM 2834 C C . SER A 1 355 ? -9.721 -11.855 21.262 1.00 98.44 355 SER A C 1
ATOM 2836 O O . SER A 1 355 ? -10.365 -10.929 21.749 1.00 98.44 355 SER A O 1
ATOM 2838 N N . ILE A 1 356 ? -10.231 -12.708 20.370 1.00 98.75 356 ILE A N 1
ATOM 2839 C CA . ILE A 1 356 ? -11.619 -12.688 19.893 1.00 98.75 356 ILE A CA 1
ATOM 2840 C C . ILE A 1 356 ? -12.279 -14.006 20.309 1.00 98.75 356 ILE A C 1
ATOM 2842 O O . ILE A 1 356 ? -11.834 -15.075 19.892 1.00 98.75 356 ILE A O 1
ATOM 2846 N N . ASP A 1 357 ? -13.345 -13.923 21.098 1.00 97.88 357 ASP A N 1
ATOM 2847 C CA . ASP A 1 357 ? -14.245 -15.035 21.393 1.00 97.88 357 ASP A CA 1
ATOM 2848 C C . ASP A 1 357 ? -15.436 -14.972 20.432 1.00 97.88 357 ASP A C 1
ATOM 2850 O O . ASP A 1 357 ? -16.337 -14.138 20.559 1.00 97.88 357 ASP A O 1
ATOM 2854 N N . ARG A 1 358 ? -15.413 -15.847 19.426 1.00 97.81 358 ARG A N 1
ATOM 2855 C CA . ARG A 1 358 ? -16.450 -15.922 18.389 1.00 97.81 358 ARG A CA 1
ATOM 2856 C C . ARG A 1 358 ? -17.761 -16.492 18.914 1.00 97.81 358 ARG A C 1
ATOM 2858 O O . ARG A 1 358 ? -18.823 -16.043 18.503 1.00 97.81 358 ARG A O 1
ATOM 2865 N N . LYS A 1 359 ? -17.689 -17.466 19.828 1.00 95.19 359 LYS A N 1
ATOM 2866 C CA . LYS A 1 359 ? -18.870 -18.179 20.330 1.00 95.19 359 LYS A CA 1
ATOM 2867 C C . LYS A 1 359 ? -19.741 -17.249 21.165 1.00 95.19 359 LYS A C 1
ATOM 2869 O O . LYS A 1 359 ? -20.954 -17.242 21.000 1.00 95.19 359 LYS A O 1
ATOM 2874 N N . ASN A 1 360 ? -19.107 -16.452 22.022 1.00 95.62 360 ASN A N 1
ATOM 2875 C CA . ASN A 1 360 ? -19.805 -15.507 22.890 1.00 95.62 360 ASN A CA 1
ATOM 2876 C C . ASN A 1 360 ? -19.912 -14.095 22.284 1.00 95.62 360 ASN A C 1
ATOM 2878 O O . ASN A 1 360 ? -20.472 -13.210 22.924 1.00 95.62 360 ASN A O 1
ATOM 2882 N N . LYS A 1 361 ? -19.368 -13.878 21.076 1.00 97.44 361 LYS A N 1
ATOM 2883 C CA . LYS A 1 361 ? -19.288 -12.583 20.375 1.00 97.44 361 LYS A CA 1
ATOM 2884 C C . LYS A 1 361 ? -18.712 -11.454 21.240 1.00 97.44 361 LYS A C 1
ATOM 2886 O O . LYS A 1 361 ? -19.308 -10.389 21.402 1.00 97.44 361 LYS A O 1
ATOM 2891 N N . ARG A 1 362 ? -17.525 -11.694 21.807 1.00 97.81 362 ARG A N 1
ATOM 2892 C CA . ARG A 1 362 ? -16.787 -10.714 22.624 1.00 97.81 362 ARG A CA 1
ATOM 2893 C C . ARG A 1 362 ? -15.337 -10.593 22.186 1.00 97.81 362 ARG A C 1
ATOM 2895 O O . ARG A 1 362 ? -14.739 -11.554 21.701 1.00 97.81 362 ARG A O 1
ATOM 2902 N N . ILE A 1 363 ? -14.758 -9.418 22.372 1.00 98.31 363 ILE A N 1
ATOM 2903 C CA . ILE A 1 363 ? -13.315 -9.214 22.289 1.00 98.31 363 ILE A CA 1
ATOM 2904 C C . ILE A 1 363 ? -12.759 -8.935 23.679 1.00 98.31 363 ILE A C 1
ATOM 2906 O O . ILE A 1 363 ? -13.416 -8.292 24.489 1.00 98.31 363 ILE A O 1
ATOM 2910 N N . LYS A 1 364 ? -11.541 -9.406 23.937 1.00 98.38 364 LYS A N 1
ATOM 2911 C CA . LYS A 1 364 ? -10.803 -9.078 25.156 1.00 98.38 364 LYS A CA 1
ATOM 2912 C C . LYS A 1 364 ? -9.838 -7.948 24.861 1.00 98.38 364 LYS A C 1
ATOM 2914 O O . LYS A 1 364 ? -8.992 -8.094 23.975 1.00 98.38 364 LYS A O 1
ATOM 2919 N N . CYS A 1 365 ? -9.947 -6.863 25.606 1.00 97.25 365 CYS A N 1
ATOM 2920 C CA . CYS A 1 365 ? -9.170 -5.647 25.430 1.00 97.25 365 CYS A CA 1
ATOM 2921 C C . CYS A 1 365 ? -8.260 -5.412 26.634 1.00 97.25 365 CYS A C 1
ATOM 2923 O O . CYS A 1 365 ? -8.572 -5.834 27.745 1.00 97.25 365 CYS A O 1
ATOM 2925 N N . ARG A 1 366 ? -7.139 -4.730 26.403 1.00 97.44 366 ARG A N 1
ATOM 2926 C CA . ARG A 1 366 ? -6.222 -4.253 27.435 1.00 97.44 366 ARG A CA 1
ATOM 2927 C C . ARG A 1 366 ? -5.905 -2.784 27.204 1.00 97.44 366 ARG A C 1
ATOM 2929 O O . ARG A 1 366 ? -5.376 -2.428 26.152 1.00 97.44 366 ARG A O 1
ATOM 2936 N N . GLU A 1 367 ? -6.180 -1.947 28.189 1.00 93.44 367 GLU A N 1
ATOM 2937 C CA . GLU A 1 367 ? -5.701 -0.566 28.216 1.00 93.44 367 GLU A CA 1
ATOM 2938 C C . GLU A 1 367 ? -4.202 -0.535 28.508 1.00 93.44 367 GLU A C 1
ATOM 2940 O O . GLU A 1 367 ? -3.738 -1.096 29.494 1.00 93.44 367 GLU A O 1
ATOM 2945 N N . ILE A 1 368 ? -3.427 0.121 27.649 1.00 89.44 368 ILE A N 1
ATOM 2946 C CA . ILE A 1 368 ? -1.959 0.101 27.721 1.00 89.44 368 ILE A CA 1
ATOM 2947 C C . ILE A 1 368 ? -1.433 0.932 28.894 1.00 89.44 368 ILE A C 1
ATOM 2949 O O . ILE A 1 368 ? -0.384 0.612 29.442 1.00 89.44 368 ILE A O 1
ATOM 2953 N N . LEU A 1 369 ? -2.137 2.000 29.281 1.00 86.31 369 LEU A N 1
ATOM 2954 C CA . LEU A 1 369 ? -1.690 2.888 30.360 1.00 86.31 369 LEU A CA 1
ATOM 2955 C C . LEU A 1 369 ? -1.960 2.317 31.758 1.00 86.31 369 LEU A C 1
ATOM 2957 O O . LEU A 1 369 ? -1.197 2.588 32.680 1.00 86.31 369 LEU A O 1
ATOM 2961 N N . THR A 1 370 ? -3.046 1.560 31.918 1.00 90.62 370 THR A N 1
ATOM 2962 C CA . THR A 1 370 ? -3.524 1.047 33.214 1.00 90.62 370 THR A CA 1
ATOM 2963 C C . THR A 1 370 ? -3.295 -0.457 33.377 1.00 90.62 370 THR A C 1
ATOM 2965 O O . THR A 1 370 ? -3.481 -0.981 34.473 1.00 90.62 370 THR A O 1
ATOM 2968 N N . ASP A 1 371 ? -2.945 -1.161 32.292 1.00 89.50 371 ASP A N 1
ATOM 2969 C CA . ASP A 1 371 ? -2.978 -2.625 32.168 1.00 89.50 371 ASP A CA 1
ATOM 2970 C C . ASP A 1 371 ? -4.349 -3.247 32.518 1.00 89.50 371 ASP A C 1
ATOM 2972 O O . ASP A 1 371 ? -4.467 -4.463 32.698 1.00 89.50 371 ASP A O 1
ATOM 2976 N N . HIS A 1 372 ? -5.415 -2.439 32.573 1.00 92.62 372 HIS A N 1
ATOM 2977 C CA . HIS A 1 372 ? -6.763 -2.921 32.840 1.00 92.62 372 HIS A CA 1
ATOM 2978 C C . HIS A 1 372 ? -7.264 -3.783 31.675 1.00 92.62 372 HIS A C 1
ATOM 2980 O O . HIS A 1 372 ? -7.196 -3.384 30.509 1.00 92.62 372 HIS A O 1
ATOM 2986 N N . VAL A 1 373 ? -7.775 -4.976 31.994 1.00 95.12 373 VAL A N 1
ATOM 2987 C CA . VAL A 1 373 ? -8.297 -5.946 31.023 1.00 95.12 373 VAL A CA 1
ATOM 2988 C C . VAL A 1 373 ? -9.801 -6.091 31.195 1.00 95.12 373 VAL A C 1
ATOM 2990 O O . VAL A 1 373 ? -10.277 -6.346 32.300 1.00 95.12 373 VAL A O 1
ATOM 2993 N N . PHE A 1 374 ? -10.535 -6.005 30.089 1.00 94.81 374 PHE A N 1
ATOM 2994 C CA . PHE A 1 374 ? -11.992 -6.126 30.065 1.00 94.81 374 PHE A CA 1
ATOM 2995 C C . PHE A 1 374 ? -12.477 -6.796 28.775 1.00 94.81 374 PHE A C 1
ATOM 2997 O O . PHE A 1 374 ? -11.732 -6.912 27.799 1.00 94.81 374 PHE A O 1
ATOM 3004 N N . ASP A 1 375 ? -13.733 -7.244 28.765 1.00 93.88 375 ASP A N 1
ATOM 3005 C CA . ASP A 1 375 ? -14.359 -7.861 27.595 1.00 93.88 375 ASP A CA 1
ATOM 3006 C C . ASP A 1 375 ? -15.437 -6.940 26.996 1.00 93.88 375 ASP A C 1
ATOM 3008 O O . ASP A 1 375 ? -16.404 -6.615 27.684 1.00 93.88 375 ASP A O 1
ATOM 3012 N N . GLU A 1 376 ? -15.349 -6.612 25.704 1.00 95.56 376 GLU A N 1
ATOM 3013 C CA . GLU A 1 376 ? -16.354 -5.825 24.965 1.00 95.56 376 GLU A CA 1
ATOM 3014 C C . GLU A 1 376 ? -17.206 -6.739 24.058 1.00 95.56 376 GLU A C 1
ATOM 3016 O O . GLU A 1 376 ? -16.648 -7.474 23.233 1.00 95.56 376 GLU A O 1
ATOM 3021 N N . PRO A 1 377 ? -18.547 -6.721 24.168 1.00 96.31 377 PRO A N 1
ATOM 3022 C CA . PRO A 1 377 ? -19.433 -7.455 23.266 1.00 96.31 377 PRO A CA 1
ATOM 3023 C C . PRO A 1 377 ? -19.592 -6.764 21.901 1.00 96.31 377 PRO A C 1
ATOM 3025 O O . PRO A 1 377 ? -19.613 -5.538 21.798 1.00 96.31 377 PRO A O 1
ATOM 3028 N N . TYR A 1 378 ? -19.795 -7.550 20.843 1.00 97.56 378 TYR A N 1
ATOM 3029 C CA . TYR A 1 378 ? -20.078 -7.040 19.499 1.00 97.56 378 TYR A CA 1
ATOM 3030 C C . TYR A 1 378 ? -21.221 -7.806 18.830 1.00 97.56 378 TYR A C 1
ATOM 3032 O O . TYR A 1 378 ? -21.375 -9.007 19.024 1.00 97.56 378 TYR A O 1
ATOM 3040 N N . ASP A 1 379 ? -21.986 -7.134 17.969 1.00 97.25 379 ASP A N 1
ATOM 3041 C CA . ASP A 1 379 ? -22.898 -7.820 17.045 1.00 97.25 379 ASP A CA 1
ATOM 3042 C C . ASP A 1 379 ? -22.184 -8.096 15.718 1.00 97.25 379 ASP A C 1
ATOM 3044 O O . ASP A 1 379 ? -22.283 -9.195 15.155 1.00 97.25 379 ASP A O 1
ATOM 3048 N N . LYS A 1 380 ? -21.408 -7.110 15.245 1.00 98.44 380 LYS A N 1
ATOM 3049 C CA . LYS A 1 380 ? -20.502 -7.223 14.098 1.00 98.44 380 LYS A CA 1
ATOM 3050 C C . LYS A 1 380 ? -19.102 -6.720 14.454 1.00 98.44 380 LYS A C 1
ATOM 3052 O O . LYS A 1 380 ? -18.950 -5.705 15.127 1.00 98.44 380 LYS A O 1
ATOM 3057 N N . LEU A 1 381 ? -18.085 -7.415 13.957 1.00 98.81 381 LEU A N 1
ATOM 3058 C CA . LEU A 1 381 ? -16.674 -7.090 14.154 1.00 98.81 381 LEU A CA 1
ATOM 3059 C C . LEU A 1 381 ? -16.003 -6.814 12.805 1.00 98.81 381 LEU A C 1
ATOM 3061 O O . LEU A 1 381 ? -16.266 -7.513 11.830 1.00 98.81 381 LEU A O 1
ATOM 3065 N N . ILE A 1 382 ? -15.111 -5.828 12.744 1.00 98.88 382 ILE A N 1
ATOM 3066 C CA . ILE A 1 382 ? -14.279 -5.545 11.568 1.00 98.88 382 ILE A CA 1
ATOM 3067 C C . ILE A 1 382 ? -12.805 -5.606 11.973 1.00 98.88 382 ILE A C 1
ATOM 3069 O O . ILE A 1 382 ? -12.339 -4.785 12.761 1.00 98.88 382 ILE A O 1
ATOM 3073 N N . ILE A 1 383 ? -12.054 -6.551 11.409 1.00 98.88 383 ILE A N 1
ATOM 3074 C CA . ILE A 1 383 ? -10.609 -6.694 11.616 1.00 98.88 383 ILE A CA 1
ATOM 3075 C C . ILE A 1 383 ? -9.867 -5.855 10.567 1.00 98.88 383 ILE A C 1
ATOM 3077 O O . ILE A 1 383 ? -9.893 -6.159 9.377 1.00 98.88 383 ILE A O 1
ATOM 3081 N N . ALA A 1 384 ? -9.188 -4.799 11.009 1.00 98.50 384 ALA A N 1
ATOM 3082 C CA . ALA A 1 384 ? -8.393 -3.886 10.187 1.00 98.50 384 ALA A CA 1
ATOM 3083 C C . ALA A 1 384 ? -6.960 -3.737 10.736 1.00 98.50 384 ALA A C 1
ATOM 3085 O O . ALA A 1 384 ? -6.389 -2.648 10.767 1.00 98.50 384 ALA A O 1
ATOM 3086 N N . THR A 1 385 ? -6.365 -4.856 11.157 1.00 97.62 385 THR A N 1
ATOM 3087 C CA . THR A 1 385 ? -5.079 -4.936 11.880 1.00 97.62 385 THR A CA 1
ATOM 3088 C C . THR A 1 385 ? -3.841 -4.651 11.026 1.00 97.62 385 THR A C 1
ATOM 3090 O O . THR A 1 385 ? -2.724 -4.654 11.551 1.00 97.62 385 THR A O 1
ATOM 3093 N N . GLY A 1 386 ? -4.025 -4.417 9.724 1.00 96.69 386 GLY A N 1
ATOM 3094 C CA . GLY A 1 386 ? -2.965 -4.042 8.794 1.00 96.69 386 GLY A CA 1
ATOM 3095 C C . GLY A 1 386 ? -1.896 -5.121 8.619 1.00 96.69 386 GLY A C 1
ATOM 3096 O O . GLY A 1 386 ? -2.177 -6.321 8.593 1.00 96.69 386 GLY A O 1
ATOM 3097 N N . SER A 1 387 ? -0.651 -4.685 8.473 1.00 95.62 387 SER A N 1
ATOM 3098 C CA . SER A 1 387 ? 0.511 -5.553 8.317 1.00 95.62 387 SER A CA 1
ATOM 3099 C C . SER A 1 387 ? 1.540 -5.285 9.418 1.00 95.62 387 SER A C 1
ATOM 3101 O O . SER A 1 387 ? 1.332 -4.458 10.303 1.00 95.62 387 SER A O 1
ATOM 3103 N N . LYS A 1 388 ? 2.626 -6.055 9.427 1.00 94.31 388 LYS A N 1
ATOM 3104 C CA . LYS A 1 388 ? 3.779 -5.853 10.308 1.00 94.31 388 LYS A CA 1
ATOM 3105 C C . LYS A 1 388 ? 5.070 -5.928 9.494 1.00 94.31 388 LYS A C 1
ATOM 3107 O O . LYS A 1 388 ? 5.122 -6.730 8.556 1.00 94.31 388 LYS A O 1
ATOM 3112 N N . PRO A 1 389 ? 6.102 -5.140 9.835 1.00 94.25 389 PRO A N 1
ATOM 3113 C CA . PRO A 1 389 ? 7.384 -5.217 9.151 1.00 94.25 389 PRO A CA 1
ATOM 3114 C C . PRO A 1 389 ? 8.022 -6.592 9.366 1.00 94.25 389 PRO A C 1
ATOM 3116 O O . PRO A 1 389 ? 7.958 -7.166 10.459 1.00 94.25 389 PRO A O 1
ATOM 3119 N N . ASN A 1 390 ? 8.643 -7.124 8.318 1.00 94.81 390 ASN A N 1
ATOM 3120 C CA . ASN A 1 390 ? 9.411 -8.356 8.404 1.00 94.81 390 ASN A CA 1
ATOM 3121 C C . ASN A 1 390 ? 10.770 -8.057 9.041 1.00 94.81 390 ASN A C 1
ATOM 3123 O O . ASN A 1 390 ? 11.574 -7.311 8.484 1.00 94.81 390 ASN A O 1
ATOM 3127 N N . ILE A 1 391 ? 11.029 -8.665 10.197 1.00 94.56 391 ILE A N 1
ATOM 3128 C CA . ILE A 1 391 ? 12.330 -8.604 10.867 1.00 94.56 391 ILE A CA 1
ATOM 3129 C C . ILE A 1 391 ? 13.054 -9.916 10.549 1.00 94.56 391 ILE A C 1
ATOM 3131 O O . ILE A 1 391 ? 12.633 -10.964 11.050 1.00 94.56 391 ILE A O 1
ATOM 3135 N N . PRO A 1 392 ? 14.085 -9.903 9.686 1.00 91.69 392 PRO A N 1
ATOM 3136 C CA . PRO A 1 392 ? 14.803 -11.118 9.339 1.00 91.69 392 PRO A CA 1
ATOM 3137 C C . PRO A 1 392 ? 15.584 -11.634 10.562 1.00 91.69 392 PRO A C 1
ATOM 3139 O O . PRO A 1 392 ? 16.090 -10.827 11.348 1.00 91.69 392 PRO A O 1
ATOM 3142 N N . PRO A 1 393 ? 15.692 -12.961 10.750 1.00 93.75 393 PRO A N 1
ATOM 3143 C CA . PRO A 1 393 ? 16.391 -13.563 11.884 1.00 93.75 393 PRO A CA 1
ATOM 3144 C C . PRO A 1 393 ? 17.913 -13.509 11.671 1.00 93.75 393 PRO A C 1
ATOM 3146 O O . PRO A 1 393 ? 18.555 -14.529 11.449 1.00 93.75 393 PRO A O 1
ATOM 3149 N N . ILE A 1 394 ? 18.471 -12.301 11.676 1.00 95.06 394 ILE A N 1
ATOM 3150 C CA . ILE A 1 394 ? 19.897 -12.029 11.479 1.00 95.06 394 ILE A CA 1
ATOM 3151 C C . ILE A 1 394 ? 20.521 -11.712 12.838 1.00 95.06 394 ILE A C 1
ATOM 3153 O O . ILE A 1 394 ? 19.951 -10.955 13.631 1.00 95.06 394 ILE A O 1
ATOM 3157 N N . ASP A 1 395 ? 21.706 -12.253 13.103 1.00 96.56 395 ASP A N 1
ATOM 3158 C CA . ASP A 1 395 ? 22.435 -11.961 14.335 1.00 96.56 395 ASP A CA 1
ATOM 3159 C C . ASP A 1 395 ? 22.673 -10.452 14.478 1.00 96.56 395 ASP A C 1
ATOM 3161 O O . ASP A 1 395 ? 23.040 -9.765 13.525 1.00 96.56 395 ASP A O 1
ATOM 3165 N N . GLY A 1 396 ? 22.405 -9.912 15.669 1.00 95.56 396 GLY A N 1
ATOM 3166 C CA . GLY A 1 396 ? 22.524 -8.477 15.950 1.00 95.56 396 GLY A CA 1
ATOM 3167 C C . GLY A 1 396 ? 21.366 -7.597 15.456 1.00 95.56 396 GLY A C 1
ATOM 3168 O O . GLY A 1 396 ? 21.410 -6.389 15.663 1.00 95.56 396 GLY A O 1
ATOM 3169 N N . VAL A 1 397 ? 20.285 -8.152 14.883 1.00 95.94 397 VAL A N 1
ATOM 3170 C CA . VAL A 1 397 ? 19.134 -7.367 14.364 1.00 95.94 397 VAL A CA 1
ATOM 3171 C C . VAL A 1 397 ? 18.413 -6.501 15.417 1.00 95.94 397 VAL A C 1
ATOM 3173 O O . VAL A 1 397 ? 17.635 -5.617 15.072 1.00 95.94 397 VAL A O 1
ATOM 3176 N N . LYS A 1 398 ? 18.664 -6.735 16.711 1.00 95.06 398 LYS A N 1
ATOM 3177 C CA . LYS A 1 398 ? 18.077 -5.986 17.836 1.00 95.06 398 LYS A CA 1
ATOM 3178 C C . LYS A 1 398 ? 18.924 -4.793 18.315 1.00 95.06 398 LYS A C 1
ATOM 3180 O O . LYS A 1 398 ? 18.554 -4.174 19.309 1.00 95.06 398 LYS A O 1
ATOM 3185 N N . LEU A 1 399 ? 20.053 -4.491 17.665 1.00 95.12 399 LEU A N 1
ATOM 3186 C CA . LEU A 1 399 ? 20.899 -3.338 18.010 1.00 95.12 399 LEU A CA 1
ATOM 3187 C C . LEU A 1 399 ? 20.130 -2.008 17.854 1.00 95.12 399 LEU A C 1
ATOM 3189 O O . LEU A 1 399 ? 19.254 -1.874 17.001 1.00 95.12 399 LEU A O 1
ATOM 3193 N N . GLY A 1 400 ? 20.439 -1.015 18.696 1.00 92.19 400 GLY A N 1
ATOM 3194 C CA . GLY A 1 400 ? 19.551 0.131 18.958 1.00 92.19 400 GLY A CA 1
ATOM 3195 C C . GLY A 1 400 ? 19.338 1.117 17.799 1.00 92.19 400 GLY A C 1
ATOM 3196 O O . GLY A 1 400 ? 18.318 1.809 17.764 1.00 92.19 400 GLY A O 1
ATOM 3197 N N . ASN A 1 401 ? 20.268 1.167 16.843 1.00 94.44 401 ASN A N 1
ATOM 3198 C CA . ASN A 1 401 ? 20.207 1.977 15.617 1.00 94.44 401 ASN A CA 1
ATOM 3199 C C . ASN A 1 401 ? 19.725 1.176 14.390 1.00 94.44 401 ASN A C 1
ATOM 3201 O O . ASN A 1 401 ? 19.926 1.607 13.255 1.00 94.44 401 ASN A O 1
ATOM 3205 N N . ILE A 1 402 ? 19.099 0.016 14.601 1.00 96.88 402 ILE A N 1
ATOM 3206 C CA . ILE A 1 402 ? 18.352 -0.697 13.565 1.00 96.88 402 ILE A CA 1
ATOM 3207 C C . ILE A 1 402 ? 16.877 -0.326 13.714 1.00 96.88 402 ILE A C 1
ATOM 3209 O O . ILE A 1 402 ? 16.240 -0.631 14.724 1.00 96.88 402 ILE A O 1
ATOM 3213 N N . LEU A 1 403 ? 16.335 0.364 12.716 1.00 96.62 403 LEU A N 1
ATOM 3214 C CA . LEU A 1 403 ? 14.971 0.887 12.720 1.00 96.62 403 LEU A CA 1
ATOM 3215 C C . LEU A 1 403 ? 14.145 0.264 11.591 1.00 96.62 403 LEU A C 1
ATOM 3217 O O . LEU A 1 403 ? 14.671 -0.244 10.606 1.00 96.62 403 LEU A O 1
ATOM 3221 N N . VAL A 1 404 ? 12.827 0.324 11.732 1.00 96.44 404 VAL A N 1
ATOM 3222 C CA . VAL A 1 404 ? 11.842 0.009 10.686 1.00 96.44 404 VAL A CA 1
ATOM 3223 C C . VAL A 1 404 ? 11.037 1.271 10.405 1.00 96.44 404 VAL A C 1
ATOM 3225 O O . VAL A 1 404 ? 11.066 2.184 11.220 1.00 96.44 404 VAL A O 1
ATOM 3228 N N . LEU A 1 405 ? 10.301 1.325 9.295 1.00 94.75 405 LEU A N 1
ATOM 3229 C CA . LEU A 1 405 ? 9.301 2.366 9.049 1.00 94.75 405 LEU A CA 1
ATOM 3230 C C . LEU A 1 405 ? 7.925 1.720 8.870 1.00 94.75 405 LEU A C 1
ATOM 3232 O O . LEU A 1 405 ? 7.658 1.128 7.825 1.00 94.75 405 LEU A O 1
ATOM 3236 N N . HIS A 1 406 ? 7.059 1.826 9.878 1.00 92.19 406 HIS A N 1
ATOM 3237 C CA . HIS A 1 406 ? 5.680 1.335 9.803 1.00 92.19 406 HIS A CA 1
ATOM 3238 C C . HIS A 1 406 ? 4.655 2.350 10.329 1.00 92.19 406 HIS A C 1
ATOM 3240 O O . HIS A 1 406 ? 3.602 2.514 9.718 1.00 92.19 406 HIS A O 1
ATOM 3246 N N . GLY A 1 407 ? 4.958 3.054 11.424 1.00 92.00 407 GLY A N 1
ATOM 3247 C CA . GLY A 1 407 ? 4.064 4.060 12.005 1.00 92.00 407 GLY A CA 1
ATOM 3248 C C . GLY A 1 407 ? 4.734 5.389 12.350 1.00 92.00 407 GLY A C 1
ATOM 3249 O O . GLY A 1 407 ? 5.916 5.616 12.089 1.00 92.00 407 GLY A O 1
ATOM 3250 N N . ILE A 1 408 ? 3.968 6.278 12.984 1.00 92.06 408 ILE A N 1
ATOM 3251 C CA . ILE A 1 408 ? 4.446 7.603 13.410 1.00 92.06 408 ILE A CA 1
ATOM 3252 C C . ILE A 1 408 ? 5.647 7.496 14.359 1.00 92.06 408 ILE A C 1
ATOM 3254 O O . ILE A 1 408 ? 6.653 8.170 14.140 1.00 92.06 408 ILE A O 1
ATOM 3258 N N . THR A 1 409 ? 5.581 6.622 15.366 1.00 91.69 409 THR A N 1
ATOM 3259 C CA . THR A 1 409 ? 6.665 6.425 16.342 1.00 91.69 409 THR A CA 1
ATOM 3260 C C . THR A 1 409 ? 7.983 6.053 15.664 1.00 91.69 409 THR A C 1
ATOM 3262 O O . THR A 1 409 ? 9.044 6.554 16.034 1.00 91.69 409 THR A O 1
ATOM 3265 N N . ASP A 1 410 ? 7.919 5.220 14.627 1.00 92.94 410 ASP A N 1
ATOM 3266 C CA . ASP A 1 410 ? 9.082 4.845 13.831 1.00 92.94 410 ASP A CA 1
ATOM 3267 C C . ASP A 1 410 ? 9.644 6.038 13.053 1.00 92.94 410 ASP A C 1
ATOM 3269 O O . ASP A 1 410 ? 10.849 6.291 13.077 1.00 92.94 410 ASP A O 1
ATOM 3273 N N . SER A 1 411 ? 8.766 6.810 12.404 1.00 92.94 411 SER A N 1
ATOM 3274 C CA . SER A 1 411 ? 9.164 7.995 11.640 1.00 92.94 411 SER A CA 1
ATOM 3275 C C . SER A 1 411 ? 9.832 9.059 12.515 1.00 92.94 411 SER A C 1
ATOM 3277 O O . SER A 1 411 ? 10.829 9.647 12.105 1.00 92.94 411 SER A O 1
ATOM 3279 N N . GLU A 1 412 ? 9.357 9.242 13.750 1.00 91.88 412 GLU A N 1
ATOM 3280 C CA . GLU A 1 412 ? 9.972 10.111 14.755 1.00 91.88 412 GLU A CA 1
ATOM 3281 C C . GLU A 1 412 ? 11.376 9.635 15.134 1.00 91.88 412 GLU A C 1
ATOM 3283 O O . GLU A 1 412 ? 12.317 10.430 15.170 1.00 91.88 412 GLU A O 1
ATOM 3288 N N . ARG A 1 413 ? 11.543 8.330 15.386 1.00 92.75 413 ARG A N 1
ATOM 3289 C CA . ARG A 1 413 ? 12.855 7.744 15.705 1.00 92.75 413 ARG A CA 1
ATOM 3290 C C . ARG A 1 413 ? 13.840 7.925 14.556 1.00 92.75 413 ARG A C 1
ATOM 3292 O O . ARG A 1 413 ? 14.975 8.323 14.802 1.00 92.75 413 ARG A O 1
ATOM 3299 N N . ILE A 1 414 ? 13.403 7.683 13.320 1.00 93.56 414 ILE A N 1
ATOM 3300 C CA . ILE A 1 414 ? 14.231 7.868 12.123 1.00 93.56 414 ILE A CA 1
ATOM 3301 C C . ILE A 1 414 ? 14.601 9.344 11.962 1.00 93.56 414 ILE A C 1
ATOM 3303 O O . ILE A 1 414 ? 15.780 9.659 11.837 1.00 93.56 414 ILE A O 1
ATOM 3307 N N . LYS A 1 415 ? 13.623 10.255 12.046 1.00 90.06 415 LYS 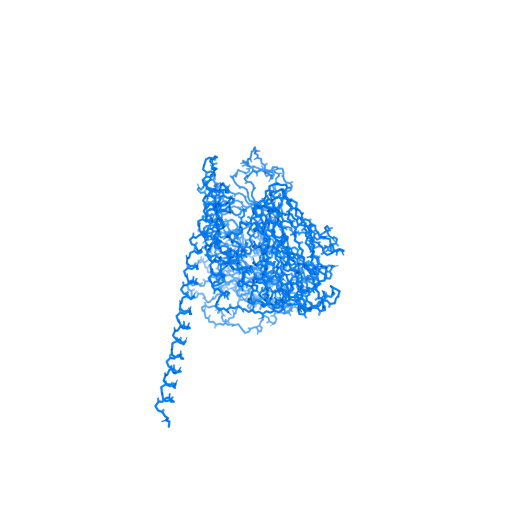A N 1
ATOM 3308 C CA . LYS A 1 415 ? 13.839 11.705 11.932 1.00 90.06 415 LYS A CA 1
ATOM 3309 C C . LYS A 1 415 ? 14.820 12.228 12.982 1.00 90.06 415 LYS A C 1
ATOM 3311 O O . LYS A 1 415 ? 15.673 13.046 12.657 1.00 90.06 415 LYS A O 1
ATOM 3316 N N . ARG A 1 416 ? 14.761 11.726 14.221 1.00 89.31 416 ARG A N 1
ATOM 3317 C CA . ARG A 1 416 ? 15.747 12.051 15.270 1.00 89.31 416 ARG A CA 1
ATOM 3318 C C . ARG A 1 416 ? 17.131 11.482 14.976 1.00 89.31 416 ARG A C 1
ATOM 3320 O O . ARG A 1 416 ? 18.110 12.172 15.225 1.00 89.31 416 ARG A O 1
ATOM 3327 N N . ALA A 1 417 ? 17.214 10.262 14.447 1.00 88.56 417 ALA A N 1
ATOM 3328 C CA . ALA A 1 417 ? 18.488 9.621 14.124 1.00 88.56 417 ALA A CA 1
ATOM 3329 C C . ALA A 1 417 ? 19.243 10.330 12.986 1.00 88.56 417 ALA A C 1
ATOM 3331 O O . ALA A 1 417 ? 20.471 10.354 12.999 1.00 88.56 417 ALA A O 1
ATOM 3332 N N . VAL A 1 418 ? 18.527 10.923 12.024 1.00 85.88 418 VAL A N 1
ATOM 3333 C CA . VAL A 1 418 ? 19.137 11.694 10.922 1.00 85.88 418 VAL A CA 1
ATOM 3334 C C . VAL A 1 418 ? 19.202 13.202 11.179 1.00 85.88 418 VAL A C 1
ATOM 3336 O O . VAL A 1 418 ? 19.966 13.909 10.525 1.00 85.88 418 VAL A O 1
ATOM 3339 N N . GLY A 1 419 ? 18.431 13.710 12.143 1.00 77.81 419 GLY A N 1
ATOM 3340 C CA . GLY A 1 419 ? 18.429 15.119 12.526 1.00 77.81 419 GLY A CA 1
ATOM 3341 C C . GLY A 1 419 ? 19.802 15.596 13.009 1.00 77.81 419 GLY A C 1
ATOM 3342 O O . GLY A 1 419 ? 20.553 14.847 13.631 1.00 77.81 419 GLY A O 1
ATOM 3343 N N . HIS A 1 420 ? 20.134 16.860 12.723 1.00 66.12 420 HIS A N 1
ATOM 3344 C CA . HIS A 1 420 ? 21.445 17.467 13.018 1.00 66.12 420 HIS A CA 1
ATOM 3345 C C . HIS A 1 420 ? 22.650 16.711 12.414 1.00 66.12 420 HIS A C 1
ATOM 3347 O O . HIS A 1 420 ? 23.762 16.815 12.928 1.00 66.12 420 HIS A O 1
ATOM 3353 N N . SER A 1 421 ? 22.444 15.956 11.326 1.00 61.34 421 SER A N 1
ATOM 3354 C CA . SER A 1 421 ? 23.489 15.184 10.632 1.00 61.34 421 SER A CA 1
ATOM 3355 C C . SER A 1 421 ? 24.186 14.136 11.514 1.00 61.34 421 SER A C 1
ATOM 3357 O O . SER A 1 421 ? 25.369 13.847 11.313 1.00 61.34 421 SER A O 1
ATOM 3359 N N . ALA A 1 422 ? 23.468 13.582 12.500 1.00 75.31 422 ALA A N 1
ATOM 3360 C CA . ALA A 1 422 ? 24.011 12.619 13.459 1.00 75.31 422 ALA A CA 1
ATOM 3361 C C . ALA A 1 422 ? 24.370 11.263 12.821 1.00 75.31 422 ALA A C 1
ATOM 3363 O O . ALA A 1 422 ? 25.388 10.675 13.180 1.00 75.31 422 ALA A O 1
ATOM 3364 N N . ALA A 1 423 ? 23.574 10.795 11.855 1.00 84.88 423 ALA A N 1
ATOM 3365 C CA . ALA A 1 423 ? 23.879 9.634 11.021 1.00 84.88 423 ALA A CA 1
ATOM 3366 C C . ALA A 1 423 ? 24.168 10.089 9.586 1.00 84.88 423 ALA A C 1
ATOM 3368 O O . ALA A 1 423 ? 23.303 10.681 8.938 1.00 84.88 423 ALA A O 1
ATOM 3369 N N . LYS A 1 424 ? 25.379 9.817 9.087 1.00 90.44 424 LYS A N 1
ATOM 3370 C CA . LYS A 1 424 ? 25.802 10.175 7.727 1.00 90.44 424 LYS A CA 1
ATOM 3371 C C . LYS A 1 424 ? 25.738 8.982 6.788 1.00 90.44 424 LYS A C 1
ATOM 3373 O O . LYS A 1 424 ? 25.289 9.154 5.664 1.00 90.44 424 LYS A O 1
ATOM 3378 N N . ASP A 1 425 ? 26.155 7.799 7.228 1.00 95.44 425 ASP A N 1
ATOM 3379 C CA . ASP A 1 425 ? 26.125 6.576 6.421 1.00 95.44 425 ASP A CA 1
ATOM 3380 C C . ASP A 1 425 ? 24.933 5.701 6.808 1.00 95.44 425 ASP A C 1
ATOM 3382 O O . ASP A 1 425 ? 24.946 5.029 7.842 1.00 95.44 425 ASP A O 1
ATOM 3386 N N . VAL A 1 426 ? 23.897 5.683 5.970 1.00 96.81 426 VAL A N 1
ATOM 3387 C CA . VAL A 1 426 ? 22.662 4.937 6.237 1.00 96.81 426 VAL A CA 1
ATOM 3388 C C . VAL A 1 426 ? 22.549 3.749 5.292 1.00 96.81 426 VAL A C 1
ATOM 3390 O O . VAL A 1 426 ? 22.581 3.907 4.070 1.00 96.81 426 VAL A O 1
ATOM 3393 N N . THR A 1 427 ? 22.368 2.557 5.856 1.00 98.19 427 THR A N 1
ATOM 3394 C CA . THR A 1 427 ? 22.145 1.339 5.074 1.00 98.19 427 THR A CA 1
ATOM 3395 C C . THR A 1 427 ? 20.692 0.886 5.164 1.00 98.19 427 THR A C 1
ATOM 3397 O O . THR A 1 427 ? 20.138 0.732 6.249 1.00 98.19 427 THR A O 1
ATOM 3400 N N . ILE A 1 428 ? 20.067 0.630 4.021 1.00 98.19 428 ILE A N 1
ATOM 3401 C CA . ILE A 1 428 ? 18.699 0.131 3.900 1.00 98.19 428 ILE A CA 1
ATOM 3402 C C . ILE A 1 428 ? 18.761 -1.334 3.466 1.00 98.19 428 ILE A C 1
ATOM 3404 O O . ILE A 1 428 ? 19.370 -1.658 2.449 1.00 98.19 428 ILE A O 1
ATOM 3408 N N . ILE A 1 429 ? 18.122 -2.224 4.224 1.00 97.75 429 ILE A N 1
ATOM 3409 C CA . ILE A 1 429 ? 18.043 -3.655 3.913 1.00 97.75 429 ILE A CA 1
ATOM 3410 C C . ILE A 1 429 ? 16.695 -3.947 3.257 1.00 97.75 429 ILE A C 1
ATOM 3412 O O . ILE A 1 429 ? 15.670 -4.001 3.938 1.00 97.75 429 ILE A O 1
ATOM 3416 N N . GLY A 1 430 ? 16.709 -4.141 1.941 1.00 96.50 430 GLY A N 1
ATOM 3417 C CA . GLY A 1 430 ? 15.541 -4.354 1.088 1.00 96.50 430 GLY A CA 1
ATOM 3418 C C . GLY A 1 430 ? 15.324 -3.208 0.097 1.00 96.50 430 GLY A C 1
ATOM 3419 O O . GLY A 1 430 ? 15.095 -2.063 0.482 1.00 96.50 430 GLY A O 1
ATOM 3420 N N . GLY A 1 431 ? 15.334 -3.536 -1.193 1.00 95.75 431 GLY A N 1
ATOM 3421 C CA . GLY A 1 431 ? 15.103 -2.646 -2.332 1.00 95.75 431 GLY A CA 1
ATOM 3422 C C . GLY A 1 431 ? 13.645 -2.594 -2.794 1.00 95.75 431 GLY A C 1
ATOM 3423 O O . GLY A 1 431 ? 13.373 -2.295 -3.954 1.00 95.75 431 GLY A O 1
ATOM 3424 N N . GLY A 1 432 ? 12.686 -2.917 -1.923 1.00 94.62 432 GLY A N 1
ATOM 3425 C CA . GLY A 1 432 ? 11.256 -2.764 -2.207 1.00 94.62 432 GLY A CA 1
ATOM 3426 C C . GLY A 1 432 ? 10.792 -1.300 -2.180 1.00 94.62 432 GLY A C 1
ATOM 3427 O O . GLY A 1 432 ? 11.568 -0.395 -1.886 1.00 94.62 432 GLY A O 1
ATOM 3428 N N . LYS A 1 433 ? 9.490 -1.068 -2.417 1.00 92.06 433 LYS A N 1
ATOM 3429 C CA . LYS A 1 433 ? 8.879 0.280 -2.449 1.00 92.06 433 LYS A CA 1
ATOM 3430 C C . LYS A 1 433 ? 9.316 1.170 -1.278 1.00 92.06 433 LYS A C 1
ATOM 3432 O O . LYS A 1 433 ? 9.838 2.250 -1.510 1.00 92.06 433 LYS A O 1
ATOM 3437 N N . ILE A 1 434 ? 9.139 0.699 -0.040 1.00 91.69 434 ILE A N 1
ATOM 3438 C CA . ILE A 1 434 ? 9.460 1.498 1.156 1.00 91.69 434 ILE A CA 1
ATOM 3439 C C . ILE A 1 434 ? 10.958 1.796 1.240 1.00 91.69 434 ILE A C 1
ATOM 3441 O O . ILE A 1 434 ? 11.332 2.910 1.591 1.00 91.69 434 ILE A O 1
ATOM 3445 N N . GLY A 1 435 ? 11.809 0.825 0.896 1.00 95.06 435 GLY A N 1
ATOM 3446 C CA . GLY A 1 435 ? 13.259 1.017 0.888 1.00 95.06 435 GLY A CA 1
ATOM 3447 C C . GLY A 1 435 ? 13.693 2.105 -0.096 1.00 95.06 435 GLY A C 1
ATOM 3448 O O . GLY A 1 435 ? 14.545 2.924 0.228 1.00 95.06 435 GLY A O 1
ATOM 3449 N N . VAL A 1 436 ? 13.055 2.173 -1.265 1.00 95.50 436 VAL A N 1
ATOM 3450 C CA . VAL A 1 436 ? 13.343 3.203 -2.272 1.00 95.50 436 VAL A CA 1
ATOM 3451 C C . VAL A 1 436 ? 12.734 4.566 -1.898 1.00 95.50 436 VAL A C 1
ATOM 3453 O O . VAL A 1 436 ? 13.411 5.581 -2.027 1.00 95.50 436 VAL A O 1
ATOM 3456 N N . GLU A 1 437 ? 11.507 4.615 -1.369 1.00 93.88 437 GLU A N 1
ATOM 3457 C CA . GLU A 1 437 ? 10.874 5.864 -0.899 1.00 93.88 437 GLU A CA 1
ATOM 3458 C C . GLU A 1 437 ? 11.649 6.502 0.263 1.00 93.88 437 GLU A C 1
ATOM 3460 O O . GLU A 1 437 ? 11.876 7.713 0.286 1.00 93.88 437 GLU A O 1
ATOM 3465 N N . ILE A 1 438 ? 12.091 5.692 1.231 1.00 94.44 438 ILE A N 1
ATOM 3466 C CA . ILE A 1 438 ? 12.852 6.213 2.367 1.00 94.44 438 ILE A CA 1
ATOM 3467 C C . ILE A 1 438 ? 14.270 6.626 1.963 1.00 94.44 438 ILE A C 1
ATOM 3469 O O . ILE A 1 438 ? 14.810 7.553 2.561 1.00 94.44 438 ILE A O 1
ATOM 3473 N N . ALA A 1 439 ? 14.858 6.011 0.929 1.00 95.69 439 ALA A N 1
ATOM 3474 C CA . ALA A 1 439 ? 16.149 6.441 0.400 1.00 95.69 439 ALA A CA 1
ATOM 3475 C C . ALA A 1 439 ? 16.116 7.917 -0.025 1.00 95.69 439 ALA A C 1
ATOM 3477 O O . ALA A 1 439 ? 16.993 8.669 0.387 1.00 95.69 439 ALA A O 1
ATOM 3478 N N . GLU A 1 440 ? 15.075 8.370 -0.738 1.00 93.88 440 GLU A N 1
ATOM 3479 C CA . GLU A 1 440 ? 14.925 9.798 -1.062 1.00 93.88 440 GLU A CA 1
ATOM 3480 C C . GLU A 1 440 ? 14.824 10.668 0.191 1.00 93.88 440 GLU A C 1
ATOM 3482 O O . GLU A 1 440 ? 15.510 11.686 0.286 1.00 93.88 440 GLU A O 1
ATOM 3487 N N . ALA A 1 441 ? 14.006 10.269 1.167 1.00 91.81 441 ALA A N 1
ATOM 3488 C CA . ALA A 1 441 ? 13.824 11.044 2.391 1.00 91.81 441 ALA A CA 1
ATOM 3489 C C . ALA A 1 441 ? 15.132 11.224 3.181 1.00 91.81 441 ALA A C 1
ATOM 3491 O O . ALA A 1 441 ? 15.408 12.303 3.715 1.00 91.81 441 ALA A O 1
ATOM 3492 N N . LEU A 1 442 ? 15.948 10.172 3.236 1.00 93.25 442 LEU A N 1
ATOM 3493 C CA . LEU A 1 442 ? 17.225 10.162 3.944 1.00 93.25 442 LEU A CA 1
ATOM 3494 C C . LEU A 1 442 ? 18.316 10.898 3.154 1.00 93.25 442 LEU A C 1
ATOM 3496 O O . LEU A 1 442 ? 19.093 11.642 3.753 1.00 93.25 442 LEU A O 1
ATOM 3500 N N . THR A 1 443 ? 18.336 10.781 1.822 1.00 92.31 443 THR A N 1
ATOM 3501 C CA . THR A 1 443 ? 19.211 11.590 0.959 1.00 92.31 443 THR A CA 1
ATOM 3502 C C . THR A 1 443 ? 18.892 13.079 1.094 1.00 92.31 443 THR A C 1
ATOM 3504 O O . THR A 1 443 ? 19.805 13.885 1.252 1.00 92.31 443 THR A O 1
ATOM 3507 N N . ALA A 1 444 ? 17.609 13.457 1.121 1.00 87.94 444 ALA A N 1
ATOM 3508 C CA . ALA A 1 444 ? 17.184 14.842 1.343 1.00 87.94 444 ALA A CA 1
ATOM 3509 C C . ALA A 1 444 ? 17.602 15.385 2.723 1.00 87.94 444 ALA A C 1
ATOM 3511 O O . ALA A 1 444 ? 17.788 16.589 2.882 1.00 87.94 444 ALA A O 1
ATOM 3512 N N . SER A 1 445 ? 17.804 14.496 3.700 1.00 85.50 445 SER A N 1
ATOM 3513 C CA . SER A 1 445 ? 18.310 14.825 5.039 1.00 85.50 445 SER A CA 1
ATOM 3514 C C . SER A 1 445 ? 19.848 14.869 5.119 1.00 85.50 445 SER A C 1
ATOM 3516 O O . SER A 1 445 ? 20.395 15.058 6.202 1.00 85.50 445 SER A O 1
ATOM 3518 N N . GLY A 1 446 ? 20.560 14.696 3.996 1.00 87.06 446 GLY A N 1
ATOM 3519 C CA . GLY A 1 446 ? 22.026 14.740 3.920 1.00 87.06 446 GLY A CA 1
ATOM 3520 C C . GLY A 1 446 ? 22.734 13.392 4.108 1.00 87.06 446 GLY A C 1
ATOM 3521 O O . GLY A 1 446 ? 23.960 13.365 4.225 1.00 87.06 446 GLY A O 1
ATOM 3522 N N . GLY A 1 447 ? 21.996 12.278 4.146 1.00 91.44 447 GLY A N 1
ATOM 3523 C CA . GLY A 1 447 ? 22.559 10.936 4.302 1.00 91.44 447 GLY A CA 1
ATOM 3524 C C . GLY A 1 447 ? 23.175 10.372 3.014 1.00 91.44 447 GLY A C 1
ATOM 3525 O O . GLY A 1 447 ? 22.624 10.520 1.922 1.00 91.44 447 GLY A O 1
ATOM 3526 N N . ARG A 1 448 ? 24.295 9.655 3.151 1.00 95.31 448 ARG A N 1
ATOM 3527 C CA . ARG A 1 448 ? 24.867 8.758 2.138 1.00 95.31 448 ARG A CA 1
ATOM 3528 C C . ARG A 1 448 ? 24.186 7.402 2.250 1.00 95.31 448 ARG A C 1
ATOM 3530 O O . ARG A 1 448 ? 24.309 6.725 3.271 1.00 95.31 448 ARG A O 1
ATOM 3537 N N . ILE A 1 449 ? 23.443 7.026 1.215 1.00 97.62 449 ILE A N 1
ATOM 3538 C CA . ILE A 1 449 ? 22.533 5.881 1.276 1.00 97.62 449 ILE A CA 1
ATOM 3539 C C . ILE A 1 449 ? 23.127 4.683 0.545 1.00 97.62 449 ILE A C 1
ATOM 3541 O O . ILE A 1 449 ? 23.543 4.799 -0.608 1.00 97.62 449 ILE A O 1
ATOM 3545 N N . THR A 1 450 ? 23.111 3.524 1.202 1.00 98.31 450 THR A N 1
ATOM 3546 C CA . THR A 1 450 ? 23.357 2.224 0.567 1.00 98.31 450 THR A CA 1
ATOM 3547 C C . THR A 1 450 ? 22.120 1.341 0.696 1.00 98.31 450 THR A C 1
ATOM 3549 O O . THR A 1 450 ? 21.673 1.086 1.807 1.00 98.31 450 THR A O 1
ATOM 3552 N N . ILE A 1 451 ? 21.568 0.847 -0.411 1.00 98.31 451 ILE A N 1
ATOM 3553 C CA . ILE A 1 451 ? 20.511 -0.173 -0.420 1.00 98.31 451 ILE A CA 1
ATOM 3554 C C . ILE A 1 451 ? 21.159 -1.534 -0.672 1.00 98.31 451 ILE A C 1
ATOM 3556 O O . ILE A 1 451 ? 21.883 -1.696 -1.654 1.00 98.31 451 ILE A O 1
ATOM 3560 N N . ILE A 1 452 ? 20.872 -2.508 0.189 1.00 97.50 452 ILE A N 1
ATOM 3561 C CA . ILE A 1 452 ? 21.261 -3.910 0.015 1.00 97.50 452 ILE A CA 1
ATOM 3562 C C . ILE A 1 452 ? 19.999 -4.727 -0.248 1.00 97.50 452 ILE A C 1
ATOM 3564 O O . ILE A 1 452 ? 19.091 -4.766 0.582 1.00 97.50 452 ILE A O 1
ATOM 3568 N N . GLU A 1 453 ? 19.946 -5.379 -1.401 1.00 96.50 453 GLU A N 1
ATOM 3569 C CA . GLU A 1 453 ? 18.862 -6.251 -1.838 1.00 96.50 453 GLU A CA 1
ATOM 3570 C C . GLU A 1 453 ? 19.411 -7.659 -2.086 1.00 96.50 453 GLU A C 1
ATOM 3572 O O . GLU A 1 453 ? 20.435 -7.836 -2.746 1.00 96.50 453 GLU A O 1
ATOM 3577 N N . LYS A 1 454 ? 18.711 -8.664 -1.555 1.00 94.56 454 LYS A N 1
ATOM 3578 C CA . LYS A 1 454 ? 19.087 -10.072 -1.720 1.00 94.56 454 LYS A CA 1
ATOM 3579 C C . LYS A 1 454 ? 18.749 -10.587 -3.116 1.00 94.56 454 LYS A C 1
ATOM 3581 O O . LYS A 1 454 ? 19.414 -11.484 -3.620 1.00 94.56 454 LYS A O 1
ATOM 3586 N N . GLU A 1 455 ? 17.694 -10.052 -3.723 1.00 93.94 455 GLU A N 1
ATOM 3587 C CA . GLU A 1 455 ? 17.283 -10.413 -5.071 1.00 93.94 455 GLU A CA 1
ATOM 3588 C C . GLU A 1 455 ? 18.214 -9.762 -6.108 1.00 93.94 455 GLU A C 1
ATOM 3590 O O . GLU A 1 455 ? 18.876 -8.759 -5.818 1.00 93.94 455 GLU A O 1
ATOM 3595 N N . PRO A 1 456 ? 18.264 -10.288 -7.345 1.00 91.81 456 PRO A N 1
ATOM 3596 C CA . PRO A 1 456 ? 19.090 -9.703 -8.401 1.00 91.81 456 PRO A CA 1
ATOM 3597 C C . PRO A 1 456 ? 18.708 -8.265 -8.774 1.00 91.81 456 PRO A C 1
ATOM 3599 O O . PRO A 1 456 ? 19.519 -7.563 -9.366 1.00 91.81 456 PRO A O 1
ATOM 3602 N N . GLU A 1 457 ? 17.488 -7.829 -8.446 1.00 92.81 457 GLU A N 1
ATOM 3603 C CA . GLU A 1 457 ? 16.944 -6.525 -8.820 1.00 92.81 457 GLU A CA 1
ATOM 3604 C C . GLU A 1 457 ? 16.175 -5.896 -7.651 1.00 92.81 457 GLU A C 1
ATOM 3606 O O . GLU A 1 457 ? 15.512 -6.592 -6.878 1.00 92.81 457 GLU A O 1
ATOM 3611 N N . ILE A 1 458 ? 16.212 -4.564 -7.567 1.00 96.12 458 ILE A N 1
ATOM 3612 C CA . ILE A 1 458 ? 15.306 -3.789 -6.709 1.00 96.12 458 ILE A CA 1
ATOM 3613 C C . ILE A 1 458 ? 13.886 -3.778 -7.293 1.00 96.12 458 ILE A C 1
ATOM 3615 O O . ILE A 1 458 ? 13.678 -4.124 -8.452 1.00 96.12 458 ILE A O 1
ATOM 3619 N N . LEU A 1 459 ? 12.905 -3.325 -6.507 1.00 95.44 459 LEU A N 1
ATOM 3620 C CA . LEU A 1 459 ? 11.508 -3.158 -6.922 1.00 95.44 459 LEU A CA 1
ATOM 3621 C C . LEU A 1 459 ? 10.967 -4.403 -7.654 1.00 95.44 459 LEU A C 1
ATOM 3623 O O . LEU A 1 459 ? 10.504 -4.292 -8.787 1.00 95.44 459 LEU A O 1
ATOM 3627 N N . PRO A 1 460 ? 10.955 -5.589 -7.013 1.00 91.12 460 PRO A N 1
ATOM 3628 C CA . PRO A 1 460 ? 10.658 -6.870 -7.670 1.00 91.12 460 PRO A CA 1
ATOM 3629 C C . PRO A 1 460 ? 9.224 -6.999 -8.214 1.00 91.12 460 PRO A C 1
ATOM 3631 O O . PRO A 1 460 ? 8.878 -8.020 -8.808 1.00 91.12 460 PRO A O 1
ATOM 3634 N N . PHE A 1 461 ? 8.375 -5.988 -7.997 1.00 92.38 461 PHE A N 1
ATOM 3635 C CA . PHE A 1 461 ? 7.082 -5.874 -8.663 1.00 92.38 461 PHE A CA 1
ATOM 3636 C C . PHE A 1 461 ? 7.209 -5.403 -10.120 1.00 92.38 461 PHE A C 1
ATOM 3638 O O . PHE A 1 461 ? 6.239 -5.527 -10.854 1.00 92.38 461 PHE A O 1
ATOM 3645 N N . LEU A 1 462 ? 8.354 -4.871 -10.548 1.00 96.06 462 LEU A N 1
ATOM 3646 C CA . LEU A 1 462 ? 8.658 -4.548 -11.941 1.00 96.06 462 LEU A CA 1
ATOM 3647 C C . LEU A 1 462 ? 9.391 -5.715 -12.620 1.00 96.06 462 LEU A C 1
ATOM 3649 O O . LEU A 1 462 ? 10.033 -6.540 -11.970 1.00 96.06 462 LEU A O 1
ATOM 3653 N N . ASP A 1 463 ? 9.308 -5.781 -13.947 1.00 95.12 463 ASP A N 1
ATOM 3654 C CA . ASP A 1 463 ? 10.211 -6.608 -14.743 1.00 95.12 463 ASP A CA 1
ATOM 3655 C C . ASP A 1 463 ? 11.636 -6.042 -14.692 1.00 95.12 463 ASP A C 1
ATOM 3657 O O . ASP A 1 463 ? 11.844 -4.840 -14.509 1.00 95.12 463 ASP A O 1
ATOM 3661 N N . ARG A 1 464 ? 12.616 -6.933 -14.869 1.00 93.00 464 ARG A N 1
ATOM 3662 C CA . ARG A 1 464 ? 14.049 -6.674 -14.679 1.00 93.00 464 ARG A CA 1
ATOM 3663 C C . ARG A 1 464 ? 14.513 -5.391 -15.358 1.00 93.00 464 ARG A C 1
ATOM 3665 O O . ARG A 1 464 ? 15.053 -4.512 -14.706 1.00 93.00 464 ARG A O 1
ATOM 3672 N N . GLU A 1 465 ? 14.253 -5.265 -16.648 1.00 91.44 465 GLU A N 1
ATOM 3673 C CA . GLU A 1 465 ? 14.668 -4.128 -17.459 1.00 91.44 465 GLU A CA 1
ATOM 3674 C C . GLU A 1 465 ? 14.034 -2.806 -17.012 1.00 91.44 465 GLU A C 1
ATOM 3676 O O . GLU A 1 465 ? 14.688 -1.769 -17.066 1.00 91.44 465 GLU A O 1
ATOM 3681 N N . MET A 1 466 ? 12.802 -2.837 -16.496 1.00 96.19 466 MET A N 1
ATOM 3682 C CA . MET A 1 466 ? 12.139 -1.647 -15.958 1.00 96.19 466 MET A CA 1
ATOM 3683 C C . MET A 1 466 ? 12.748 -1.257 -14.607 1.00 96.19 466 MET A C 1
ATOM 3685 O O . MET A 1 466 ? 13.012 -0.081 -14.362 1.00 96.19 466 MET A O 1
ATOM 3689 N N . ALA A 1 467 ? 13.023 -2.242 -13.746 1.00 95.81 467 ALA A N 1
ATOM 3690 C CA . ALA A 1 467 ? 13.704 -2.030 -12.471 1.00 95.81 467 ALA A CA 1
ATOM 3691 C C . ALA A 1 467 ? 15.138 -1.508 -12.657 1.00 95.81 467 ALA A C 1
ATOM 3693 O O . ALA A 1 467 ? 15.565 -0.627 -11.911 1.00 95.81 467 ALA A O 1
ATOM 3694 N N . SER A 1 468 ? 15.867 -1.988 -13.669 1.00 94.56 468 SER A N 1
ATOM 3695 C CA . SER A 1 468 ? 17.225 -1.525 -13.967 1.00 94.56 468 SER A CA 1
ATOM 3696 C C . SER A 1 468 ? 17.259 -0.053 -14.404 1.00 94.56 468 SER A C 1
ATOM 3698 O O . SER A 1 468 ? 18.167 0.672 -14.003 1.00 94.56 468 SER A O 1
ATOM 3700 N N . LEU A 1 469 ? 16.252 0.434 -15.145 1.00 95.56 469 LEU A N 1
ATOM 3701 C CA . LEU A 1 469 ? 16.131 1.868 -15.461 1.00 95.56 469 LEU A CA 1
ATOM 3702 C C . LEU A 1 469 ? 15.942 2.716 -14.195 1.00 95.56 469 LEU A C 1
ATOM 3704 O O . LEU A 1 469 ? 16.578 3.760 -14.046 1.00 95.56 469 LEU A O 1
ATOM 3708 N N . VAL A 1 470 ? 15.122 2.243 -13.249 1.00 96.75 470 VAL A N 1
ATOM 3709 C CA . VAL A 1 470 ? 14.948 2.918 -11.953 1.00 96.75 470 VAL A CA 1
ATOM 3710 C C . VAL A 1 470 ? 16.245 2.877 -11.143 1.00 96.75 470 VAL A C 1
ATOM 3712 O O . VAL A 1 470 ? 16.649 3.899 -10.596 1.00 96.75 470 VAL A O 1
ATOM 3715 N N . ARG A 1 471 ? 16.941 1.735 -11.104 1.00 96.12 471 ARG A N 1
ATOM 3716 C CA . ARG A 1 471 ? 18.242 1.595 -10.435 1.00 96.12 471 ARG A CA 1
ATOM 3717 C C . ARG A 1 471 ? 19.246 2.632 -10.937 1.00 96.12 471 ARG A C 1
ATOM 3719 O O . ARG A 1 471 ? 19.825 3.337 -10.115 1.00 96.12 471 ARG A O 1
ATOM 3726 N N . LEU A 1 472 ? 19.403 2.768 -12.256 1.00 94.25 472 LEU A N 1
ATOM 3727 C CA . LEU A 1 472 ? 20.300 3.764 -12.849 1.00 94.25 472 LEU A CA 1
ATOM 3728 C C . LEU A 1 472 ? 19.943 5.189 -12.419 1.00 94.25 472 LEU A C 1
ATOM 3730 O O . LEU A 1 472 ? 20.833 5.999 -12.159 1.00 94.25 472 LEU A O 1
ATOM 3734 N N . HIS A 1 473 ? 18.649 5.510 -12.335 1.00 95.94 473 HIS A N 1
ATOM 3735 C CA . HIS A 1 473 ? 18.207 6.814 -11.844 1.00 95.94 473 HIS A CA 1
ATOM 3736 C C . HIS A 1 473 ? 18.601 7.041 -10.381 1.00 95.94 473 HIS A C 1
ATOM 3738 O O . HIS A 1 473 ? 19.162 8.085 -10.054 1.00 95.94 473 HIS A O 1
ATOM 3744 N N . LEU A 1 474 ? 18.363 6.061 -9.507 1.00 96.75 474 LEU A N 1
ATOM 3745 C CA . LEU A 1 474 ? 18.734 6.143 -8.090 1.00 96.75 474 LEU A CA 1
ATOM 3746 C C . LEU A 1 474 ? 20.255 6.282 -7.902 1.00 96.75 474 LEU A C 1
ATOM 3748 O O . LEU A 1 474 ? 20.704 7.111 -7.110 1.00 96.75 474 LEU A O 1
ATOM 3752 N N . GLU A 1 475 ? 21.051 5.531 -8.667 1.00 96.06 475 GLU A N 1
ATOM 3753 C CA . GLU A 1 475 ? 22.518 5.611 -8.644 1.00 96.06 475 GLU A CA 1
ATOM 3754 C C . GLU A 1 475 ? 23.017 6.992 -9.099 1.00 96.06 475 GLU A C 1
ATOM 3756 O O . GLU A 1 475 ? 23.881 7.579 -8.447 1.00 96.06 475 GLU A O 1
ATOM 3761 N N . ARG A 1 476 ? 22.406 7.591 -10.135 1.00 94.50 476 ARG A N 1
ATOM 3762 C CA . ARG A 1 476 ? 22.693 8.981 -10.558 1.00 94.50 476 ARG A CA 1
ATOM 3763 C C . ARG A 1 476 ? 22.355 10.024 -9.492 1.00 94.50 476 ARG A C 1
ATOM 3765 O O . ARG A 1 476 ? 22.908 11.120 -9.517 1.00 94.50 476 ARG A O 1
ATOM 3772 N N . LYS A 1 477 ? 21.456 9.705 -8.559 1.00 95.62 477 LYS A N 1
ATOM 3773 C CA . LYS A 1 477 ? 21.116 10.550 -7.403 1.00 95.62 477 LYS A CA 1
ATOM 3774 C C . LYS A 1 477 ? 22.008 10.281 -6.185 1.00 95.62 477 LYS A C 1
ATOM 3776 O O . LYS A 1 477 ? 21.781 10.866 -5.131 1.00 95.62 477 LYS A O 1
ATOM 3781 N N . GLY A 1 478 ? 23.038 9.445 -6.332 1.00 94.31 478 GLY A N 1
ATOM 3782 C CA . GLY A 1 478 ? 24.033 9.169 -5.297 1.00 94.31 478 GLY A CA 1
ATOM 3783 C C . GLY A 1 478 ? 23.656 8.040 -4.337 1.00 94.31 478 GLY A C 1
ATOM 3784 O O . GLY A 1 478 ? 24.311 7.882 -3.307 1.00 94.31 478 GLY A O 1
ATOM 3785 N N . VAL A 1 479 ? 22.624 7.248 -4.646 1.00 97.75 479 VAL A N 1
ATOM 3786 C CA . VAL A 1 479 ? 22.269 6.058 -3.859 1.00 97.75 479 VAL A CA 1
ATOM 3787 C C . VAL A 1 479 ? 23.114 4.877 -4.326 1.00 97.75 479 VAL A C 1
ATOM 3789 O O . VAL A 1 479 ? 23.033 4.463 -5.479 1.00 97.75 479 VAL A O 1
ATOM 3792 N N . ARG A 1 480 ? 23.905 4.287 -3.429 1.00 97.88 480 ARG A N 1
ATOM 3793 C CA . ARG A 1 480 ? 24.646 3.056 -3.728 1.00 97.88 480 ARG A CA 1
ATOM 3794 C C . ARG A 1 480 ? 23.697 1.864 -3.651 1.00 97.88 480 ARG A C 1
ATOM 3796 O O . ARG A 1 480 ? 23.059 1.663 -2.624 1.00 97.88 480 ARG A O 1
ATOM 3803 N N . ILE A 1 481 ? 23.626 1.046 -4.696 1.00 97.62 481 ILE A N 1
ATOM 3804 C CA . ILE A 1 481 ? 22.738 -0.123 -4.732 1.00 97.62 481 ILE A CA 1
ATOM 3805 C C . ILE A 1 481 ? 23.566 -1.396 -4.893 1.00 97.62 481 ILE A C 1
ATOM 3807 O O . ILE A 1 481 ? 24.383 -1.518 -5.803 1.00 97.62 481 ILE A O 1
ATOM 3811 N N . ILE A 1 482 ? 23.343 -2.348 -3.993 1.00 96.25 482 ILE A N 1
ATOM 3812 C CA . ILE A 1 482 ? 24.005 -3.649 -3.952 1.00 96.25 482 ILE A CA 1
ATOM 3813 C C . ILE A 1 482 ? 22.904 -4.711 -4.031 1.00 96.25 482 ILE A C 1
ATOM 3815 O O . ILE A 1 482 ? 22.089 -4.825 -3.123 1.00 96.25 482 ILE A O 1
ATOM 3819 N N . THR A 1 483 ? 22.850 -5.449 -5.135 1.00 95.56 483 THR A N 1
ATOM 3820 C CA . THR A 1 483 ? 21.847 -6.494 -5.416 1.00 95.56 483 THR A CA 1
ATOM 3821 C C . THR A 1 483 ? 22.483 -7.879 -5.369 1.00 95.56 483 THR A C 1
ATOM 3823 O O . THR A 1 483 ? 23.676 -8.001 -5.632 1.00 95.56 483 THR A O 1
ATOM 3826 N N . GLY A 1 484 ? 21.692 -8.925 -5.131 1.00 94.50 484 GLY A N 1
ATOM 3827 C CA . GLY A 1 484 ? 22.185 -10.304 -5.053 1.00 94.50 484 GLY A CA 1
ATOM 3828 C C . GLY A 1 484 ? 22.967 -10.620 -3.774 1.00 94.50 484 GLY A C 1
ATOM 3829 O O . GLY A 1 484 ? 23.608 -11.664 -3.704 1.00 94.50 484 GLY A O 1
ATOM 3830 N N . GLU A 1 485 ? 22.923 -9.740 -2.771 1.00 94.12 485 GLU A N 1
ATOM 3831 C CA . GLU A 1 485 ? 23.758 -9.826 -1.572 1.00 94.12 485 GLU A CA 1
ATOM 3832 C C . GLU A 1 485 ? 22.924 -10.040 -0.310 1.00 94.12 485 GLU A C 1
ATOM 3834 O O . GLU A 1 485 ? 21.902 -9.389 -0.085 1.00 94.12 485 GLU A O 1
ATOM 3839 N N . THR A 1 486 ? 23.378 -10.949 0.553 1.00 93.56 486 THR A N 1
ATOM 3840 C CA . THR A 1 486 ? 22.692 -11.276 1.811 1.00 93.56 486 THR A CA 1
ATOM 3841 C C . THR A 1 486 ? 23.510 -10.815 3.010 1.00 93.56 486 THR A C 1
ATOM 3843 O O . THR A 1 486 ? 24.677 -11.169 3.161 1.00 93.56 486 THR A O 1
ATOM 3846 N N . VAL A 1 487 ? 22.873 -10.069 3.913 1.00 95.94 487 VAL A N 1
ATOM 3847 C CA . VAL A 1 487 ? 23.474 -9.689 5.197 1.00 95.94 487 VAL A CA 1
ATOM 3848 C C . VAL A 1 487 ? 23.625 -10.920 6.092 1.00 95.94 487 VAL A C 1
ATOM 3850 O O . VAL A 1 487 ? 22.633 -11.572 6.412 1.00 95.94 487 VAL A O 1
ATOM 3853 N N . LYS A 1 488 ? 24.857 -11.214 6.528 1.00 96.75 488 LYS A N 1
ATOM 3854 C CA . LYS A 1 488 ? 25.160 -12.326 7.444 1.00 96.75 488 LYS A CA 1
ATOM 3855 C C . LYS A 1 488 ? 24.895 -11.963 8.904 1.00 96.75 488 LYS A C 1
ATOM 3857 O O . LYS A 1 488 ? 24.314 -12.759 9.630 1.00 96.75 488 LYS A O 1
ATOM 3862 N N . ALA A 1 489 ? 25.334 -10.780 9.334 1.00 97.19 489 ALA A N 1
ATOM 3863 C CA . ALA A 1 489 ? 25.185 -10.316 10.712 1.00 97.19 489 ALA A CA 1
ATOM 3864 C C . ALA A 1 489 ? 25.293 -8.788 10.811 1.00 97.19 489 ALA A C 1
ATOM 3866 O O . ALA A 1 489 ? 25.980 -8.146 10.014 1.00 97.19 489 ALA A O 1
ATOM 3867 N N . PHE A 1 490 ? 24.680 -8.219 11.844 1.00 97.94 490 PHE A N 1
ATOM 3868 C CA . PHE A 1 490 ? 24.928 -6.860 12.315 1.00 97.94 490 PHE A CA 1
ATOM 3869 C C . PHE A 1 490 ? 25.872 -6.922 13.517 1.00 97.94 490 PHE A C 1
ATOM 3871 O O . PHE A 1 490 ? 25.604 -7.629 14.484 1.00 97.94 490 PHE A O 1
ATOM 3878 N N . SER A 1 491 ? 26.998 -6.213 13.463 1.00 97.00 491 SER A N 1
ATOM 3879 C CA . SER A 1 491 ? 28.031 -6.278 14.502 1.00 97.00 491 SER A CA 1
ATOM 3880 C C . SER A 1 491 ? 28.183 -4.949 15.234 1.00 97.00 491 SER A C 1
ATOM 3882 O O . SER A 1 491 ? 28.213 -3.885 14.614 1.00 97.00 491 SER A O 1
ATOM 3884 N N . GLY A 1 492 ? 28.299 -5.028 16.559 1.00 93.56 492 GLY A N 1
ATOM 3885 C CA . GLY A 1 492 ? 28.491 -3.898 17.466 1.00 93.56 492 GLY A CA 1
ATOM 3886 C C . GLY A 1 492 ? 28.071 -4.251 18.897 1.00 93.56 492 GLY A C 1
ATOM 3887 O O . GLY A 1 492 ? 27.598 -5.361 19.143 1.00 93.56 492 GLY A O 1
ATOM 3888 N N . LYS A 1 493 ? 28.270 -3.330 19.849 1.00 90.06 493 LYS A N 1
ATOM 3889 C CA . LYS A 1 493 ? 27.886 -3.534 21.262 1.00 90.06 493 LYS A CA 1
ATOM 3890 C C . LYS A 1 493 ? 26.432 -3.133 21.525 1.00 90.06 493 LYS A C 1
ATOM 3892 O O . LYS A 1 493 ? 25.582 -3.987 21.737 1.00 90.06 493 LYS A O 1
ATOM 3897 N N . GLU A 1 494 ? 26.154 -1.831 21.495 1.00 91.94 494 GLU A N 1
ATOM 3898 C CA . GLU A 1 494 ? 24.807 -1.265 21.706 1.00 91.94 494 GLU A CA 1
ATOM 3899 C C . GLU A 1 494 ? 24.154 -0.819 20.391 1.00 91.94 494 GLU A C 1
ATOM 3901 O O . GLU A 1 494 ? 22.932 -0.856 20.227 1.00 91.94 494 GLU A O 1
ATOM 3906 N N . LYS A 1 495 ? 24.991 -0.425 19.432 1.00 93.81 495 LYS A N 1
ATOM 3907 C CA . LYS A 1 495 ? 24.626 0.018 18.089 1.00 93.81 495 LYS A CA 1
ATOM 3908 C C . LYS A 1 495 ? 25.457 -0.738 17.059 1.00 93.81 495 LYS A C 1
ATOM 3910 O O . LYS A 1 495 ? 26.566 -1.166 17.369 1.00 93.81 495 LYS A O 1
ATOM 3915 N N . VAL A 1 496 ? 24.928 -0.887 15.852 1.00 95.25 496 VAL A N 1
ATOM 3916 C CA . VAL A 1 496 ? 25.651 -1.389 14.683 1.00 95.25 496 VAL A CA 1
ATOM 3917 C C . VAL A 1 496 ? 26.815 -0.456 14.386 1.00 95.25 496 VAL A C 1
ATOM 3919 O O . VAL A 1 496 ? 26.619 0.751 14.266 1.00 95.25 496 VAL A O 1
ATOM 3922 N N . GLU A 1 497 ? 28.003 -1.037 14.266 1.00 94.12 497 GLU A N 1
ATOM 3923 C CA . GLU A 1 497 ? 29.226 -0.379 13.797 1.00 94.12 497 GLU A CA 1
ATOM 3924 C C . GLU A 1 497 ? 29.534 -0.799 12.353 1.00 94.12 497 GLU A C 1
ATOM 3926 O O . GLU A 1 497 ? 29.988 0.003 11.536 1.00 94.12 497 GLU A O 1
ATOM 3931 N N . TYR A 1 498 ? 29.248 -2.062 12.017 1.00 95.56 498 TYR A N 1
ATOM 3932 C CA . TYR A 1 498 ? 29.338 -2.573 10.656 1.00 95.56 498 TYR A CA 1
ATOM 3933 C C . TYR A 1 498 ? 28.363 -3.724 10.393 1.00 95.56 498 TYR A C 1
ATOM 3935 O O . TYR A 1 498 ? 27.938 -4.456 11.291 1.00 95.56 498 TYR A O 1
ATOM 3943 N N . ILE A 1 499 ? 28.049 -3.898 9.116 1.00 97.12 499 ILE A N 1
ATOM 3944 C CA . ILE A 1 499 ? 27.278 -5.000 8.557 1.00 97.12 499 ILE A CA 1
ATOM 3945 C C . ILE A 1 499 ? 28.262 -6.005 7.964 1.00 97.12 499 ILE A C 1
ATOM 3947 O O . ILE A 1 499 ? 29.139 -5.637 7.178 1.00 97.12 499 ILE A O 1
ATOM 3951 N N . LEU A 1 500 ? 28.127 -7.273 8.343 1.00 96.75 500 LEU A N 1
ATOM 3952 C CA . LEU A 1 500 ? 28.899 -8.366 7.771 1.00 96.75 500 LEU A CA 1
ATOM 3953 C C . LEU A 1 500 ? 28.198 -8.879 6.509 1.00 96.75 500 LEU A C 1
ATOM 3955 O O . LEU A 1 500 ? 27.086 -9.410 6.579 1.00 96.75 500 LEU A O 1
ATOM 3959 N N . LEU A 1 501 ? 28.865 -8.725 5.370 1.00 95.00 501 LEU A N 1
ATOM 3960 C CA . LEU A 1 501 ? 28.480 -9.303 4.084 1.00 95.00 501 LEU A CA 1
ATOM 3961 C C . LEU A 1 501 ? 29.342 -10.546 3.803 1.00 95.00 501 LEU A C 1
ATOM 3963 O O . LEU A 1 501 ? 30.234 -10.854 4.602 1.00 95.00 501 LEU A O 1
ATOM 3967 N N . PRO A 1 502 ? 29.068 -11.317 2.734 1.00 92.00 502 PRO A N 1
ATOM 3968 C CA . PRO A 1 502 ? 29.793 -12.548 2.462 1.00 92.00 502 PRO A CA 1
ATOM 3969 C C . PRO A 1 502 ? 31.310 -12.396 2.427 1.00 92.00 502 PRO A C 1
ATOM 3971 O O . PRO A 1 502 ? 31.973 -13.175 3.117 1.00 92.00 502 PRO A O 1
ATOM 3974 N N . ASP A 1 503 ? 31.795 -11.360 1.737 1.00 92.44 503 ASP A N 1
ATOM 3975 C CA . ASP A 1 503 ? 33.217 -11.178 1.419 1.00 92.44 503 ASP A CA 1
ATOM 3976 C C . ASP A 1 503 ? 33.847 -9.927 2.052 1.00 92.44 503 ASP A C 1
ATOM 3978 O O . ASP A 1 503 ? 35.066 -9.762 2.043 1.00 92.44 503 ASP A O 1
ATOM 3982 N N . TYR A 1 504 ? 33.043 -9.020 2.614 1.00 93.75 504 TYR A N 1
ATOM 3983 C CA . TYR A 1 504 ? 33.539 -7.768 3.186 1.00 93.75 504 TYR A CA 1
ATOM 3984 C C . TYR A 1 504 ? 32.631 -7.230 4.298 1.00 93.75 504 TYR A C 1
ATOM 3986 O O . TYR A 1 504 ? 31.565 -7.768 4.601 1.00 93.75 504 TYR A O 1
ATOM 3994 N N . LYS A 1 505 ? 33.080 -6.153 4.947 1.00 95.88 505 LYS A N 1
ATOM 3995 C CA . LYS A 1 505 ? 32.332 -5.437 5.985 1.00 95.88 505 LYS A CA 1
ATOM 3996 C C . LYS A 1 505 ? 31.946 -4.056 5.470 1.00 95.88 505 LYS A C 1
ATOM 3998 O O . LYS A 1 505 ? 32.757 -3.396 4.825 1.00 95.88 505 LYS A O 1
ATOM 4003 N N . LEU A 1 506 ? 30.731 -3.616 5.779 1.00 96.25 506 LEU A N 1
ATOM 4004 C CA . LEU A 1 506 ? 30.229 -2.287 5.433 1.00 96.25 506 LEU A CA 1
ATOM 4005 C C . LEU A 1 506 ? 29.953 -1.493 6.712 1.00 96.25 506 LEU A C 1
ATOM 4007 O O . LEU A 1 506 ? 29.112 -1.894 7.511 1.00 96.25 506 LEU A O 1
ATOM 4011 N N . THR A 1 507 ? 30.646 -0.377 6.918 1.00 96.12 507 THR A N 1
ATOM 4012 C CA . THR A 1 507 ? 30.396 0.534 8.048 1.00 96.12 507 THR A CA 1
ATOM 4013 C C . THR A 1 507 ? 29.117 1.336 7.832 1.00 96.12 507 THR A C 1
ATOM 4015 O O . THR A 1 507 ? 28.835 1.749 6.708 1.00 96.12 507 THR A O 1
ATOM 4018 N N . THR A 1 508 ? 28.350 1.578 8.896 1.00 95.75 508 THR A N 1
ATOM 4019 C CA . THR A 1 508 ? 27.105 2.357 8.819 1.00 95.75 5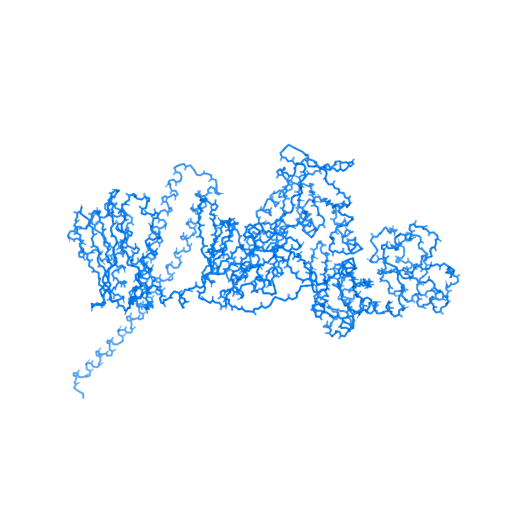08 THR A CA 1
ATOM 4020 C C . THR A 1 508 ? 26.737 2.942 10.182 1.00 95.75 508 THR A C 1
ATOM 4022 O O . THR A 1 508 ? 26.962 2.310 11.211 1.00 95.75 508 THR A O 1
ATOM 4025 N N . ASP A 1 509 ? 26.138 4.130 10.182 1.00 94.94 509 ASP A N 1
ATOM 4026 C CA . ASP A 1 509 ? 25.661 4.820 11.384 1.00 94.94 509 ASP A CA 1
ATOM 4027 C C . ASP A 1 509 ? 24.226 4.423 11.756 1.00 94.94 509 ASP A C 1
ATOM 4029 O O . ASP A 1 509 ? 23.840 4.467 12.927 1.00 94.94 509 ASP A O 1
ATOM 4033 N N . LEU A 1 510 ? 23.419 4.049 10.759 1.00 96.12 510 LEU A N 1
ATOM 4034 C CA . LEU A 1 510 ? 22.001 3.732 10.905 1.00 96.12 510 LEU A CA 1
ATOM 4035 C C . LEU A 1 510 ? 21.598 2.644 9.910 1.00 96.12 510 LEU A C 1
ATOM 4037 O O . LEU A 1 510 ? 21.943 2.716 8.731 1.00 96.12 510 LEU A O 1
ATOM 4041 N N . VAL A 1 511 ? 20.804 1.677 10.370 1.00 97.75 511 VAL A N 1
ATOM 4042 C CA . VAL A 1 511 ? 20.217 0.649 9.506 1.00 97.75 511 VAL A CA 1
ATOM 4043 C C . VAL A 1 511 ? 18.704 0.809 9.466 1.00 97.75 511 VAL A C 1
ATOM 4045 O O . VAL A 1 511 ? 18.060 0.866 10.511 1.00 97.75 511 VAL A O 1
ATOM 4048 N N . ILE A 1 512 ? 18.126 0.817 8.266 1.00 97.69 512 ILE A N 1
ATOM 4049 C CA . ILE A 1 512 ? 16.679 0.720 8.063 1.00 97.69 512 ILE A CA 1
ATOM 4050 C C . ILE A 1 512 ? 16.339 -0.658 7.501 1.00 97.69 512 ILE A C 1
ATOM 4052 O O . ILE A 1 512 ? 16.778 -1.028 6.414 1.00 97.69 512 ILE A O 1
ATOM 4056 N N . LEU A 1 513 ? 15.517 -1.419 8.214 1.00 97.44 513 LEU A N 1
ATOM 4057 C CA . LEU A 1 513 ? 14.967 -2.678 7.729 1.00 97.44 513 LEU A CA 1
ATOM 4058 C C . LEU A 1 513 ? 13.717 -2.410 6.884 1.00 97.44 513 LEU A C 1
ATOM 4060 O O . LEU A 1 513 ? 12.684 -1.970 7.391 1.00 97.44 513 LEU A O 1
ATOM 4064 N N . ALA A 1 514 ? 13.810 -2.727 5.596 1.00 95.81 514 ALA A N 1
ATOM 4065 C CA . ALA A 1 514 ? 12.750 -2.620 4.597 1.00 95.81 514 ALA A CA 1
ATOM 4066 C C . ALA A 1 514 ? 12.511 -3.969 3.881 1.00 95.81 514 ALA A C 1
ATOM 4068 O O . ALA A 1 514 ? 12.177 -4.014 2.697 1.00 95.81 514 ALA A O 1
ATOM 4069 N N . ALA A 1 515 ? 12.639 -5.085 4.608 1.00 92.00 515 ALA A N 1
ATOM 4070 C CA . ALA A 1 515 ? 12.551 -6.463 4.099 1.00 92.00 515 ALA A CA 1
ATOM 4071 C C . ALA A 1 515 ? 11.108 -6.952 3.803 1.00 92.00 515 ALA A C 1
ATOM 4073 O O . ALA A 1 515 ? 10.795 -8.145 3.880 1.00 92.00 515 ALA A O 1
ATOM 4074 N N . GLY A 1 516 ? 10.206 -6.025 3.476 1.00 91.31 516 GLY A N 1
ATOM 4075 C CA . GLY A 1 516 ? 8.791 -6.288 3.227 1.00 91.31 516 GLY A CA 1
ATOM 4076 C C . GLY A 1 516 ? 7.934 -6.378 4.492 1.00 91.31 516 GLY A C 1
ATOM 4077 O O . GLY A 1 516 ? 8.391 -6.141 5.611 1.00 91.31 516 GLY A O 1
ATOM 4078 N N . PHE A 1 517 ? 6.663 -6.715 4.287 1.00 92.88 517 PHE A N 1
ATOM 4079 C CA . PHE A 1 517 ? 5.646 -6.796 5.332 1.00 92.88 517 PHE A CA 1
ATOM 4080 C C . PHE A 1 517 ? 4.939 -8.142 5.276 1.00 92.88 517 PHE A C 1
ATOM 4082 O O . PHE A 1 517 ? 4.853 -8.766 4.219 1.00 92.88 517 PHE A O 1
ATOM 4089 N N . SER A 1 518 ? 4.413 -8.562 6.420 1.00 95.81 518 SER A N 1
ATOM 4090 C CA . SER A 1 518 ? 3.514 -9.706 6.529 1.00 95.81 518 SER A CA 1
ATOM 4091 C C . SER A 1 518 ? 2.145 -9.247 7.027 1.00 95.81 518 SER A C 1
ATOM 4093 O O . SER A 1 518 ? 2.089 -8.385 7.910 1.00 95.81 518 SER A O 1
ATOM 4095 N N . PRO A 1 519 ? 1.040 -9.829 6.538 1.00 97.94 519 PRO A N 1
ATOM 4096 C CA . PRO A 1 519 ? -0.296 -9.525 7.038 1.00 97.94 519 PRO A CA 1
ATOM 4097 C C . PRO A 1 519 ? -0.397 -9.820 8.544 1.00 97.94 519 PRO A C 1
ATOM 4099 O O . PRO A 1 519 ? 0.112 -10.831 9.046 1.00 97.94 519 PRO A O 1
ATOM 4102 N N . ASN A 1 520 ? -1.046 -8.930 9.298 1.00 97.50 520 ASN A N 1
ATOM 4103 C CA . ASN A 1 520 ? -1.174 -9.071 10.746 1.00 97.50 520 ASN A CA 1
ATOM 4104 C C . ASN A 1 520 ? -2.380 -9.947 11.115 1.00 97.50 520 ASN A C 1
ATOM 4106 O O . ASN A 1 520 ? -3.452 -9.460 11.472 1.00 97.50 520 ASN A O 1
ATOM 4110 N N . VAL A 1 521 ? -2.188 -11.265 11.026 1.00 98.12 521 VAL A N 1
ATOM 4111 C CA . VAL A 1 521 ? -3.264 -12.262 11.166 1.00 98.12 521 VAL A CA 1
ATOM 4112 C C . VAL A 1 521 ? -3.362 -12.916 12.544 1.00 98.12 521 VAL A C 1
ATOM 4114 O O . VAL A 1 521 ? -4.176 -13.816 12.725 1.00 98.12 521 VAL A O 1
ATOM 4117 N N . LYS A 1 522 ? -2.540 -12.513 13.526 1.00 97.94 522 LYS A N 1
ATOM 4118 C CA . LYS A 1 522 ? -2.429 -13.218 14.821 1.00 97.94 522 LYS A CA 1
ATOM 4119 C C . LYS A 1 522 ? -3.784 -13.357 15.526 1.00 97.94 522 LYS A C 1
ATOM 4121 O O . LYS A 1 522 ? -4.126 -14.457 15.946 1.00 97.94 522 LYS A O 1
ATOM 4126 N N . LEU A 1 523 ? -4.562 -12.273 15.601 1.00 97.94 523 LEU A N 1
ATOM 4127 C CA . LEU A 1 523 ? -5.895 -12.283 16.215 1.00 97.94 523 LEU A CA 1
ATOM 4128 C C . LEU A 1 523 ? -6.858 -13.217 15.481 1.00 97.94 523 LEU A C 1
ATOM 4130 O O . LEU A 1 523 ? -7.464 -14.082 16.105 1.00 97.94 523 LEU A O 1
ATOM 4134 N N . ALA A 1 524 ? -6.943 -13.087 14.157 1.00 98.38 524 ALA A N 1
ATOM 4135 C CA . ALA A 1 524 ? -7.822 -13.907 13.330 1.00 98.38 524 ALA A CA 1
ATOM 4136 C C . ALA A 1 524 ? -7.464 -15.399 13.405 1.00 98.38 524 ALA A C 1
ATOM 4138 O O . ALA A 1 524 ? -8.339 -16.239 13.602 1.00 98.38 524 ALA A O 1
ATOM 4139 N N . LYS A 1 525 ? -6.169 -15.726 13.321 1.00 98.25 525 LYS A N 1
ATOM 4140 C CA . LYS A 1 525 ? -5.667 -17.099 13.420 1.00 98.25 525 LYS A CA 1
ATOM 4141 C C . LYS A 1 525 ? -5.969 -17.710 14.789 1.00 98.25 525 LYS A C 1
ATOM 4143 O O . LYS A 1 525 ? -6.452 -18.834 14.848 1.00 98.25 525 LYS A O 1
ATOM 4148 N N . ASN A 1 526 ? -5.726 -16.974 15.875 1.00 98.38 526 ASN A N 1
ATOM 4149 C CA . ASN A 1 526 ? -6.020 -17.442 17.233 1.00 98.38 526 ASN A CA 1
ATOM 4150 C C . ASN A 1 526 ? -7.528 -17.614 17.477 1.00 98.38 526 ASN A C 1
ATOM 4152 O O . ASN A 1 526 ? -7.922 -18.490 18.237 1.00 98.38 526 ASN A O 1
ATOM 4156 N N . ALA A 1 527 ? -8.363 -16.822 16.801 1.00 98.12 527 ALA A N 1
ATOM 4157 C CA . ALA A 1 527 ? -9.817 -16.967 16.801 1.00 98.12 527 ALA A CA 1
ATOM 4158 C C . ALA A 1 527 ? -10.320 -18.109 15.890 1.00 98.12 527 ALA A C 1
ATOM 4160 O O . ALA A 1 527 ? -11.525 -18.309 15.750 1.00 98.12 527 ALA A O 1
ATOM 4161 N N . GLY A 1 528 ? -9.429 -18.846 15.217 1.00 98.31 528 GLY A N 1
ATOM 4162 C CA . GLY A 1 528 ? -9.805 -19.928 14.305 1.00 98.31 528 GLY A CA 1
ATOM 4163 C C . GLY A 1 528 ? -10.477 -19.455 13.011 1.00 98.31 528 GLY A C 1
ATOM 4164 O O . GLY A 1 528 ? -11.243 -20.211 12.415 1.00 98.31 528 GLY A O 1
ATOM 4165 N N . LEU A 1 529 ? -10.245 -18.209 12.582 1.00 98.69 529 LEU A N 1
ATOM 4166 C CA . LEU A 1 529 ? -10.676 -17.735 11.265 1.00 98.69 529 LEU A CA 1
ATOM 4167 C C . LEU A 1 529 ? -9.779 -18.312 10.165 1.00 98.69 529 LEU A C 1
ATOM 4169 O O . LEU A 1 529 ? -8.578 -18.521 10.359 1.00 98.69 529 LEU A O 1
ATOM 4173 N N . LYS A 1 530 ? -10.362 -18.546 8.986 1.00 98.69 530 LYS A N 1
ATOM 4174 C CA . LYS A 1 530 ? -9.643 -19.092 7.833 1.00 98.69 530 LYS A CA 1
ATOM 4175 C C . LYS A 1 530 ? -8.538 -18.137 7.369 1.00 98.69 530 LYS A C 1
ATOM 4177 O O . LYS A 1 530 ? -8.796 -16.992 7.001 1.00 98.69 530 LYS A O 1
ATOM 4182 N N . ILE A 1 531 ? -7.310 -18.645 7.328 1.00 98.62 531 ILE A N 1
ATOM 4183 C CA . ILE A 1 531 ? -6.159 -17.976 6.717 1.00 98.62 531 ILE A CA 1
ATOM 4184 C C . ILE A 1 531 ? -5.957 -18.565 5.323 1.00 98.62 531 ILE A C 1
ATOM 4186 O O . ILE A 1 531 ? -5.985 -19.784 5.150 1.00 98.62 531 ILE A O 1
ATOM 4190 N N . GLY A 1 532 ? -5.816 -17.699 4.330 1.00 98.00 532 GLY A N 1
ATOM 4191 C CA . GLY A 1 532 ? -5.677 -18.094 2.939 1.00 98.00 532 GLY A CA 1
ATOM 4192 C C . GLY A 1 532 ? -4.252 -18.481 2.536 1.00 98.00 532 GLY A C 1
ATOM 4193 O O . GLY A 1 532 ? -3.323 -18.390 3.345 1.00 98.00 532 GLY A O 1
ATOM 4194 N N . PRO A 1 533 ? -4.044 -18.900 1.274 1.00 97.69 533 PRO A N 1
ATOM 4195 C CA . PRO A 1 533 ? -2.746 -19.368 0.780 1.00 97.69 533 PRO A CA 1
ATOM 4196 C C . PRO A 1 533 ? -1.665 -18.280 0.758 1.00 97.69 533 PRO A C 1
ATOM 4198 O O . PRO A 1 533 ? -0.479 -18.593 0.726 1.00 97.69 533 PRO A O 1
ATOM 4201 N N . THR A 1 534 ? -2.055 -17.005 0.793 1.00 97.31 534 THR A N 1
ATOM 4202 C CA . THR A 1 534 ? -1.125 -15.868 0.895 1.00 97.31 534 THR A CA 1
ATOM 4203 C C . THR A 1 534 ? -0.605 -15.638 2.321 1.00 97.31 534 THR A C 1
ATOM 4205 O O . THR A 1 534 ? 0.275 -14.805 2.528 1.00 97.31 534 THR A O 1
ATOM 4208 N N . GLY A 1 535 ? -1.162 -16.336 3.319 1.00 97.81 535 GLY A N 1
ATOM 4209 C CA . GLY A 1 535 ? -0.922 -16.082 4.741 1.00 97.81 535 GLY A CA 1
ATOM 4210 C C . GLY A 1 535 ? -1.768 -14.949 5.334 1.00 97.81 535 GLY A C 1
ATOM 4211 O O . GLY A 1 535 ? -1.670 -14.701 6.535 1.00 97.81 535 GLY A O 1
ATOM 4212 N N . ALA A 1 536 ? -2.601 -14.281 4.529 1.00 98.56 536 ALA A N 1
ATOM 4213 C CA . ALA A 1 536 ? -3.540 -13.253 4.972 1.00 98.56 536 ALA A CA 1
ATOM 4214 C C . ALA A 1 536 ? -4.918 -13.843 5.339 1.00 98.56 536 ALA A C 1
ATOM 4216 O O . ALA A 1 536 ? -5.218 -15.001 5.040 1.00 98.56 536 ALA A O 1
ATOM 4217 N N . ILE A 1 537 ? -5.768 -13.058 6.005 1.00 98.81 537 ILE A N 1
ATOM 4218 C CA . ILE A 1 537 ? -7.138 -13.465 6.355 1.00 98.81 537 ILE A CA 1
ATOM 4219 C C . ILE A 1 537 ? -7.930 -13.685 5.063 1.00 98.81 537 ILE A C 1
ATOM 4221 O O . ILE A 1 537 ? -7.978 -12.800 4.205 1.00 98.81 537 ILE A O 1
ATOM 4225 N N . SER A 1 538 ? -8.540 -14.864 4.933 1.00 98.62 538 SER A N 1
ATOM 4226 C CA . SER A 1 538 ? -9.382 -15.198 3.788 1.00 98.62 538 SER A CA 1
ATOM 4227 C C . SER A 1 538 ? -10.746 -14.533 3.943 1.00 98.62 538 SER A C 1
ATOM 4229 O O . SER A 1 538 ? -11.335 -14.556 5.028 1.00 98.62 538 SER A O 1
ATOM 4231 N N . ILE A 1 539 ? -11.230 -13.942 2.857 1.00 98.25 539 ILE A N 1
ATOM 4232 C CA . ILE A 1 539 ? -12.493 -13.212 2.799 1.00 98.25 539 ILE A CA 1
ATOM 4233 C C . ILE A 1 539 ? -13.278 -13.581 1.539 1.00 98.25 539 ILE A C 1
ATOM 4235 O O . ILE A 1 539 ? -12.698 -14.029 0.547 1.00 98.25 539 ILE A O 1
ATOM 4239 N N . ASP A 1 540 ? -14.587 -13.363 1.568 1.00 97.38 540 ASP A N 1
ATOM 4240 C CA . ASP A 1 540 ? -15.440 -13.440 0.384 1.00 97.38 540 ASP A CA 1
ATOM 4241 C C . ASP A 1 540 ? -15.533 -12.095 -0.374 1.00 97.38 540 ASP A C 1
ATOM 4243 O O . ASP A 1 540 ? -14.862 -11.107 -0.053 1.00 97.38 540 ASP A O 1
ATOM 4247 N N . GLU A 1 541 ? -16.385 -12.036 -1.403 1.00 96.81 541 GLU A N 1
ATOM 4248 C CA . GLU A 1 541 ? -16.613 -10.816 -2.192 1.00 96.81 541 GLU A CA 1
ATOM 4249 C C . GLU A 1 541 ? -17.303 -9.681 -1.409 1.00 96.81 541 GLU A C 1
ATOM 4251 O O . GLU A 1 541 ? -17.312 -8.544 -1.876 1.00 96.81 541 GLU A O 1
ATOM 4256 N N . TYR A 1 542 ? -17.837 -9.948 -0.216 1.00 98.06 542 TYR A N 1
ATOM 4257 C CA . TYR A 1 542 ? -18.453 -8.976 0.693 1.00 98.06 542 TYR A CA 1
ATOM 4258 C C . TYR A 1 542 ? -17.514 -8.575 1.843 1.00 98.06 542 TYR A C 1
ATOM 4260 O O . TYR A 1 542 ? -17.909 -7.815 2.733 1.00 98.06 542 TYR A O 1
ATOM 4268 N N . LEU A 1 543 ? -16.256 -9.031 1.797 1.00 98.25 543 LEU A N 1
ATOM 4269 C CA . LEU A 1 543 ? -15.224 -8.868 2.826 1.00 98.25 543 LEU A CA 1
ATOM 4270 C C . LEU A 1 543 ? -15.540 -9.570 4.155 1.00 98.25 543 LEU A C 1
ATOM 4272 O O . LEU A 1 543 ? -14.987 -9.212 5.200 1.00 98.25 543 LEU A O 1
ATOM 4276 N N . MET A 1 544 ? -16.440 -10.548 4.119 1.00 98.44 544 MET A N 1
ATOM 4277 C CA . MET A 1 544 ? -16.790 -11.393 5.251 1.00 98.44 544 MET A CA 1
ATOM 4278 C C . MET A 1 544 ? -15.725 -12.474 5.421 1.00 98.44 544 MET A C 1
ATOM 4280 O O . MET A 1 544 ? -15.213 -13.015 4.441 1.00 98.44 544 MET A O 1
ATOM 4284 N N . THR A 1 545 ? -15.358 -12.771 6.664 1.00 98.75 545 THR A N 1
ATOM 4285 C CA . THR A 1 545 ? -14.424 -13.861 6.976 1.00 98.75 545 THR A CA 1
ATOM 4286 C C . THR A 1 545 ? -15.158 -15.209 6.974 1.00 98.75 545 THR A C 1
ATOM 4288 O O . THR A 1 545 ? -16.311 -15.307 6.569 1.00 98.75 545 THR A O 1
ATOM 4291 N N . SER A 1 546 ? -14.534 -16.276 7.481 1.00 98.44 546 SER A N 1
ATOM 4292 C CA . SER A 1 546 ? -15.214 -17.560 7.729 1.00 98.44 546 SER A CA 1
ATOM 4293 C C . SER A 1 546 ? -16.252 -17.523 8.871 1.00 98.44 546 SER A C 1
ATOM 4295 O O . SER A 1 546 ? -16.644 -18.576 9.371 1.00 98.44 546 SER A O 1
ATOM 4297 N N . ASP A 1 547 ? -16.619 -16.335 9.347 1.00 98.50 547 ASP A N 1
ATOM 4298 C CA . ASP A 1 547 ? -17.617 -16.070 10.378 1.00 98.50 547 ASP A CA 1
ATOM 4299 C C . ASP A 1 547 ? -18.542 -14.947 9.895 1.00 98.50 547 ASP A C 1
ATOM 4301 O O . ASP A 1 547 ? -18.062 -13.894 9.469 1.00 98.50 547 ASP A O 1
ATOM 4305 N N . ASP A 1 548 ? -19.854 -15.159 9.971 1.00 96.81 548 ASP A N 1
ATOM 4306 C CA . ASP A 1 548 ? -20.864 -14.239 9.433 1.00 96.81 548 ASP A CA 1
ATOM 4307 C C . ASP A 1 548 ? -20.978 -12.913 10.204 1.00 96.81 548 ASP A C 1
ATOM 4309 O O . ASP A 1 548 ? -21.536 -11.916 9.723 1.00 96.81 548 ASP A O 1
ATOM 4313 N N . SER A 1 549 ? -20.432 -12.880 11.417 1.00 98.00 549 SER A N 1
ATOM 4314 C CA . SER A 1 549 ? -20.394 -11.720 12.290 1.00 98.00 549 SER A CA 1
ATOM 4315 C C . SER A 1 549 ? -19.069 -10.964 12.193 1.00 98.00 549 SER A C 1
ATOM 4317 O O . SER A 1 549 ? -18.964 -9.889 12.786 1.00 98.00 549 SER A O 1
ATOM 4319 N N . ILE A 1 550 ? -18.084 -11.457 11.432 1.00 98.81 550 ILE A N 1
ATOM 4320 C CA . ILE A 1 550 ? -16.744 -10.865 11.359 1.00 98.81 550 ILE A CA 1
ATOM 4321 C C . ILE A 1 550 ? -16.348 -10.560 9.913 1.00 98.81 550 ILE A C 1
ATOM 4323 O O . ILE A 1 550 ? -16.230 -11.445 9.067 1.00 98.81 550 ILE A O 1
ATOM 4327 N N . TYR A 1 551 ? -16.043 -9.291 9.663 1.00 98.88 551 TYR A N 1
ATOM 4328 C CA . TYR A 1 551 ? -15.465 -8.778 8.425 1.00 98.88 551 TYR A CA 1
ATOM 4329 C C . TYR A 1 551 ? -13.973 -8.496 8.606 1.00 98.88 551 TYR A C 1
ATOM 4331 O O . TYR A 1 551 ? -13.501 -8.289 9.726 1.00 98.88 551 TYR A O 1
ATOM 4339 N N . ALA A 1 552 ? -13.222 -8.426 7.509 1.00 98.81 552 ALA A N 1
ATOM 4340 C CA . ALA A 1 552 ? -11.826 -8.000 7.542 1.00 98.81 552 ALA A CA 1
ATOM 4341 C C . ALA A 1 552 ? -11.471 -7.105 6.345 1.00 98.81 552 ALA A C 1
ATOM 4343 O O . ALA A 1 552 ? -12.009 -7.262 5.251 1.00 98.81 552 ALA A O 1
ATOM 4344 N N . ALA A 1 553 ? -10.571 -6.141 6.548 1.00 98.62 553 ALA A N 1
ATOM 4345 C CA . ALA A 1 553 ? -10.172 -5.182 5.518 1.00 98.62 553 ALA A CA 1
ATOM 4346 C C . ALA A 1 553 ? -8.742 -4.652 5.718 1.00 98.62 553 ALA A C 1
ATOM 4348 O O . ALA A 1 553 ? -8.197 -4.646 6.821 1.00 98.62 553 ALA A O 1
ATOM 4349 N N . GLY A 1 554 ? -8.143 -4.132 4.647 1.00 97.75 554 GLY A N 1
ATOM 4350 C CA . GLY A 1 554 ? -6.782 -3.601 4.645 1.00 97.75 554 GLY A CA 1
ATOM 4351 C C . GLY A 1 554 ? -5.723 -4.681 4.459 1.00 97.75 554 GLY A C 1
ATOM 4352 O O . GLY A 1 554 ? -6.010 -5.799 4.046 1.00 97.75 554 GLY A O 1
ATOM 4353 N N . ASP A 1 555 ? -4.480 -4.352 4.791 1.00 97.69 555 ASP A N 1
ATOM 4354 C CA . ASP A 1 555 ? -3.314 -5.189 4.474 1.00 97.69 555 ASP A CA 1
ATOM 4355 C C . ASP A 1 555 ? -3.310 -6.570 5.161 1.00 97.69 555 ASP A C 1
ATOM 4357 O O . ASP A 1 555 ? -2.483 -7.420 4.833 1.00 97.69 555 ASP A O 1
ATOM 4361 N N . CYS A 1 556 ? -4.230 -6.811 6.101 1.00 98.50 556 CYS A N 1
ATOM 4362 C CA . CYS A 1 556 ? -4.387 -8.085 6.796 1.00 98.50 556 CYS A CA 1
ATOM 4363 C C . CYS A 1 556 ? -5.153 -9.152 5.994 1.00 98.50 556 CYS A C 1
ATOM 4365 O O . CYS A 1 556 ? -5.161 -10.306 6.424 1.00 98.50 556 CYS A O 1
ATOM 4367 N N . VAL A 1 557 ? -5.774 -8.803 4.858 1.00 98.62 557 VAL A N 1
ATOM 4368 C CA . VAL A 1 557 ? -6.592 -9.727 4.047 1.00 98.62 557 VAL A CA 1
ATOM 4369 C C . VAL A 1 557 ? -5.953 -10.073 2.705 1.00 98.62 557 VAL A C 1
ATOM 4371 O O . VAL A 1 557 ? -5.087 -9.355 2.197 1.00 98.62 557 VAL A O 1
ATOM 4374 N N . GLU A 1 558 ? -6.398 -11.174 2.108 1.00 97.94 558 GLU A N 1
ATOM 4375 C CA . GLU A 1 558 ? -6.148 -11.471 0.696 1.00 97.94 558 GLU A CA 1
ATOM 4376 C C . GLU A 1 558 ? -7.324 -11.065 -0.185 1.00 97.94 558 GLU A C 1
ATOM 4378 O O . GLU A 1 558 ? -8.462 -10.969 0.261 1.00 97.94 558 GLU A O 1
ATOM 4383 N N . VAL A 1 559 ? -7.040 -10.829 -1.459 1.00 96.81 559 VAL A N 1
ATOM 4384 C CA . VAL A 1 559 ? -8.025 -10.507 -2.495 1.00 96.81 559 VAL A CA 1
ATOM 4385 C C . VAL A 1 559 ? -7.731 -11.312 -3.750 1.00 96.81 559 VAL A C 1
ATOM 4387 O O . VAL A 1 559 ? -6.617 -11.793 -3.940 1.00 96.81 559 VAL A O 1
ATOM 4390 N N . ILE A 1 560 ? -8.707 -11.440 -4.643 1.00 96.94 560 ILE A N 1
ATOM 4391 C CA . ILE A 1 560 ? -8.498 -12.094 -5.937 1.00 96.94 560 ILE A CA 1
ATOM 4392 C C . ILE A 1 560 ? -7.977 -11.075 -6.953 1.00 96.94 560 ILE A C 1
ATOM 4394 O O . ILE A 1 560 ? -8.604 -10.042 -7.194 1.00 96.94 560 ILE A O 1
ATOM 4398 N N . HIS A 1 561 ? -6.836 -11.370 -7.578 1.00 97.38 561 HIS A N 1
ATOM 4399 C CA . HIS A 1 561 ? -6.309 -10.550 -8.667 1.00 97.38 561 HIS A CA 1
ATOM 4400 C C . HIS A 1 561 ? -7.074 -10.831 -9.966 1.00 97.38 561 HIS A C 1
ATOM 4402 O O . HIS A 1 561 ? -7.133 -11.973 -10.419 1.00 97.38 561 HIS A O 1
ATOM 4408 N N . ILE A 1 562 ? -7.611 -9.802 -10.627 1.00 97.06 562 ILE A N 1
ATOM 4409 C CA . ILE A 1 562 ? -8.546 -9.988 -11.756 1.00 97.06 562 ILE A CA 1
ATOM 4410 C C . ILE A 1 562 ? -7.946 -10.676 -12.987 1.00 97.06 562 ILE A C 1
ATOM 4412 O O . ILE A 1 562 ? -8.644 -11.366 -13.734 1.00 97.06 562 ILE A O 1
ATOM 4416 N N . VAL A 1 563 ? -6.649 -10.473 -13.222 1.00 97.31 563 VAL A N 1
ATOM 4417 C CA . VAL A 1 563 ? -5.964 -11.056 -14.382 1.00 97.31 563 VAL A CA 1
ATOM 4418 C C . VAL A 1 563 ? -5.637 -12.528 -14.143 1.00 97.31 563 VAL A C 1
ATOM 4420 O O . VAL A 1 563 ? -6.058 -13.366 -14.932 1.00 97.31 563 VAL A O 1
ATOM 4423 N N . SER A 1 564 ? -4.935 -12.853 -13.051 1.00 96.38 564 SER A N 1
ATOM 4424 C CA . SER A 1 564 ? -4.502 -14.221 -12.745 1.00 96.38 564 SER A CA 1
ATOM 4425 C C . SER A 1 564 ? -5.591 -15.103 -12.129 1.00 96.38 564 SER A C 1
ATOM 4427 O O . SER A 1 564 ? -5.438 -16.319 -12.132 1.00 96.38 564 SER A O 1
ATOM 4429 N N . GLY A 1 565 ? -6.649 -14.521 -11.553 1.00 95.50 565 GLY A N 1
ATOM 4430 C CA . GLY A 1 565 ? -7.699 -15.247 -10.830 1.00 95.50 565 GLY A CA 1
ATOM 4431 C C . GLY A 1 565 ? -7.241 -15.871 -9.506 1.00 95.50 565 GLY A C 1
ATOM 4432 O O . GLY A 1 565 ? -7.992 -16.627 -8.898 1.00 95.50 565 GLY A O 1
ATOM 4433 N N . LYS A 1 566 ? -6.016 -15.577 -9.050 1.00 95.75 566 LYS A N 1
ATOM 4434 C CA . LYS A 1 566 ? -5.420 -16.169 -7.843 1.00 95.75 566 LYS A CA 1
ATOM 4435 C C . LYS A 1 566 ? -5.534 -15.220 -6.639 1.00 95.75 566 LYS A C 1
ATOM 4437 O O . LYS A 1 566 ? -5.513 -13.999 -6.840 1.00 95.75 566 LYS A O 1
ATOM 4442 N N . PRO A 1 567 ? -5.601 -15.751 -5.402 1.00 96.75 567 PRO A N 1
ATOM 4443 C CA . PRO A 1 567 ? -5.456 -14.948 -4.192 1.00 96.75 567 PRO A CA 1
ATOM 4444 C C . PRO A 1 567 ? -4.094 -14.248 -4.134 1.00 96.75 567 PRO A C 1
ATOM 4446 O O . PRO A 1 567 ? -3.058 -14.855 -4.411 1.00 96.75 567 PRO A O 1
ATOM 4449 N N . VAL A 1 568 ? -4.103 -12.971 -3.763 1.00 96.19 568 VAL A N 1
ATOM 4450 C CA . VAL A 1 568 ? -2.929 -12.110 -3.590 1.00 96.19 568 VAL A CA 1
ATOM 4451 C C . VAL A 1 568 ? -3.101 -11.230 -2.350 1.00 96.19 568 VAL A C 1
ATOM 4453 O O . VAL A 1 568 ? -4.212 -10.831 -2.006 1.00 96.19 568 VAL A O 1
ATOM 4456 N N . ASN A 1 569 ? -1.996 -10.886 -1.691 1.00 95.94 569 ASN A N 1
ATOM 4457 C CA . ASN A 1 569 ? -1.952 -9.857 -0.653 1.00 95.94 569 ASN A CA 1
ATOM 4458 C C . ASN A 1 569 ? -1.169 -8.662 -1.213 1.00 95.94 569 ASN A C 1
ATOM 4460 O O . ASN A 1 569 ? 0.008 -8.792 -1.543 1.00 95.94 569 ASN A O 1
ATOM 4464 N N . ILE A 1 570 ? -1.847 -7.525 -1.394 1.00 93.50 570 ILE A N 1
ATOM 4465 C CA . ILE A 1 570 ? -1.267 -6.314 -1.991 1.00 93.50 570 ILE A CA 1
ATOM 4466 C C . ILE A 1 570 ? -1.478 -5.146 -1.013 1.00 93.50 570 ILE A C 1
ATOM 4468 O O . ILE A 1 570 ? -2.540 -4.519 -1.049 1.00 93.50 570 ILE A O 1
ATOM 4472 N N . PRO A 1 571 ? -0.506 -4.857 -0.126 1.00 92.12 571 PRO A N 1
ATOM 4473 C CA . PRO A 1 571 ? -0.654 -3.836 0.908 1.00 92.12 571 PRO A CA 1
ATOM 4474 C C . PRO A 1 571 ? -0.609 -2.422 0.308 1.00 92.12 571 PRO A C 1
ATOM 4476 O O . PRO A 1 571 ? 0.456 -1.882 -0.014 1.00 92.12 571 PRO A O 1
ATOM 4479 N N . LEU A 1 572 ? -1.789 -1.830 0.106 1.00 92.25 572 LEU A N 1
ATOM 4480 C CA . LEU A 1 572 ? -1.978 -0.515 -0.511 1.00 92.25 572 LEU A CA 1
ATOM 4481 C C . LEU A 1 572 ? -3.035 0.280 0.251 1.00 92.25 572 LEU A C 1
ATOM 4483 O O . LEU A 1 572 ? -4.179 -0.153 0.386 1.00 92.25 572 LEU A O 1
ATOM 4487 N N . GLY A 1 573 ? -2.691 1.506 0.654 1.00 92.31 573 GLY A N 1
ATOM 4488 C CA . GLY A 1 573 ? -3.614 2.393 1.368 1.00 92.31 573 GLY A CA 1
ATOM 4489 C C . GLY A 1 573 ? -4.903 2.695 0.589 1.00 92.31 573 GLY A C 1
ATOM 4490 O O . GLY A 1 573 ? -5.980 2.788 1.184 1.00 92.31 573 GLY A O 1
ATOM 4491 N N . SER A 1 574 ? -4.826 2.785 -0.743 1.00 92.19 574 SER A N 1
ATOM 4492 C CA . SER A 1 574 ? -5.994 2.949 -1.622 1.00 92.19 574 SER A CA 1
ATOM 4493 C C . SER A 1 574 ? -6.925 1.732 -1.569 1.00 92.19 574 SER A C 1
ATOM 4495 O O . SER A 1 574 ? -8.146 1.884 -1.455 1.00 92.19 574 SER A O 1
ATOM 4497 N N . LEU A 1 575 ? -6.355 0.524 -1.581 1.00 95.44 575 LEU A N 1
ATOM 4498 C CA . LEU A 1 575 ? -7.093 -0.729 -1.462 1.00 95.44 575 LEU A CA 1
ATOM 4499 C C . LEU A 1 575 ? -7.742 -0.849 -0.079 1.00 95.44 575 LEU A C 1
ATOM 4501 O O . LEU A 1 575 ? -8.946 -1.090 0.001 1.00 95.44 575 LEU A O 1
ATOM 4505 N N . ALA A 1 576 ? -6.989 -0.566 0.986 1.00 96.94 576 ALA A N 1
ATOM 4506 C CA . ALA A 1 576 ? -7.474 -0.589 2.362 1.00 96.94 576 ALA A CA 1
ATOM 4507 C C . ALA A 1 576 ? -8.677 0.345 2.578 1.00 96.94 576 ALA A C 1
ATOM 4509 O O . ALA A 1 576 ? -9.658 -0.036 3.213 1.00 96.94 576 ALA A O 1
ATOM 4510 N N . ASN A 1 577 ? -8.657 1.547 1.994 1.00 96.50 577 ASN A N 1
ATOM 4511 C CA . ASN A 1 577 ? -9.786 2.479 2.057 1.00 96.50 577 ASN A CA 1
ATOM 4512 C C . ASN A 1 577 ? -11.019 1.974 1.287 1.00 96.50 577 ASN A C 1
ATOM 4514 O O . ASN A 1 577 ? -12.149 2.069 1.779 1.00 96.50 577 ASN A O 1
ATOM 4518 N N . ARG A 1 578 ? -10.832 1.432 0.075 1.00 97.38 578 ARG A N 1
ATOM 4519 C CA . ARG A 1 578 ? -11.937 0.844 -0.702 1.00 97.38 578 ARG A CA 1
ATOM 4520 C C . ARG A 1 578 ? -12.561 -0.332 0.047 1.00 97.38 578 ARG A C 1
ATOM 4522 O O . ARG A 1 578 ? -13.785 -0.414 0.120 1.00 97.38 578 ARG A O 1
ATOM 4529 N N . GLN A 1 579 ? -11.729 -1.191 0.631 1.00 98.50 579 GLN A N 1
ATOM 4530 C CA . GLN A 1 579 ? -12.169 -2.335 1.422 1.00 98.50 579 GLN A CA 1
ATOM 4531 C C . GLN A 1 579 ? -12.904 -1.888 2.684 1.00 98.50 579 GLN A C 1
ATOM 4533 O O . GLN A 1 579 ? -14.031 -2.311 2.912 1.00 98.50 579 GLN A O 1
ATOM 4538 N N . GLY A 1 580 ? -12.333 -0.953 3.451 1.00 98.38 580 GLY A N 1
ATOM 4539 C CA . GLY A 1 580 ? -12.968 -0.405 4.649 1.00 98.38 580 GLY A CA 1
ATOM 4540 C C . GLY A 1 580 ? -14.379 0.113 4.367 1.00 98.38 580 GLY A C 1
ATOM 4541 O O . GLY A 1 580 ? -15.310 -0.197 5.102 1.00 98.38 580 GLY A O 1
ATOM 4542 N N . ARG A 1 581 ? -14.591 0.815 3.244 1.00 98.38 581 ARG A N 1
ATOM 4543 C CA . ARG A 1 581 ? -15.937 1.257 2.835 1.00 98.38 581 ARG A CA 1
ATOM 4544 C C . ARG A 1 581 ? -16.912 0.085 2.663 1.00 98.38 581 ARG A C 1
ATOM 4546 O O . ARG A 1 581 ? -18.055 0.193 3.102 1.00 98.38 581 ARG A O 1
ATOM 4553 N N . VAL A 1 582 ? -16.499 -0.999 2.016 1.00 98.62 582 VAL A N 1
ATOM 4554 C CA . VAL A 1 582 ? -17.370 -2.162 1.786 1.00 98.62 582 VAL A CA 1
ATOM 4555 C C . VAL A 1 582 ? -17.634 -2.912 3.092 1.00 98.62 582 VAL A C 1
ATOM 4557 O O . VAL A 1 582 ? -18.794 -3.092 3.446 1.00 98.62 582 VAL A O 1
ATOM 4560 N N . ALA A 1 583 ? -16.591 -3.210 3.872 1.00 98.62 583 ALA A N 1
ATOM 4561 C CA . ALA A 1 583 ? -16.722 -3.874 5.171 1.00 98.62 583 ALA A CA 1
ATOM 4562 C C . ALA A 1 583 ? -17.638 -3.090 6.126 1.00 98.62 583 ALA A C 1
ATOM 4564 O O . ALA A 1 583 ? -18.534 -3.661 6.736 1.00 98.62 583 ALA A O 1
ATOM 4565 N N . GLY A 1 584 ? -17.479 -1.763 6.200 1.00 98.44 584 GLY A N 1
ATOM 4566 C CA . GLY A 1 584 ? -18.352 -0.905 7.005 1.00 98.44 584 GLY A CA 1
ATOM 4567 C C . GLY A 1 584 ? -19.800 -0.867 6.511 1.00 98.44 584 GLY A C 1
ATOM 4568 O O . GLY A 1 584 ? -20.718 -0.801 7.320 1.00 98.44 584 GLY A O 1
ATOM 4569 N N . THR A 1 585 ? -20.018 -0.938 5.192 1.00 98.50 585 THR A N 1
ATOM 4570 C CA . THR A 1 585 ? -21.373 -1.020 4.619 1.00 98.50 585 THR A CA 1
ATOM 4571 C C . THR A 1 585 ? -22.053 -2.326 5.027 1.00 98.50 585 THR A C 1
ATOM 4573 O O . THR A 1 585 ? -23.193 -2.301 5.483 1.00 98.50 585 THR A O 1
ATOM 4576 N N . ASN A 1 586 ? -21.341 -3.447 4.922 1.00 98.31 586 ASN A N 1
ATOM 4577 C CA . ASN A 1 586 ? -21.907 -4.776 5.152 1.00 98.31 586 ASN A CA 1
ATOM 4578 C C . ASN A 1 586 ? -22.065 -5.090 6.648 1.00 98.31 586 ASN A C 1
ATOM 4580 O O . ASN A 1 586 ? -23.086 -5.633 7.068 1.00 98.31 586 ASN A O 1
ATOM 4584 N N . ALA A 1 587 ? -21.134 -4.640 7.496 1.00 97.81 587 ALA A N 1
ATOM 4585 C CA . ALA A 1 587 ? -21.291 -4.710 8.951 1.00 97.81 587 ALA A CA 1
ATOM 4586 C C . ALA A 1 587 ? -22.546 -3.956 9.434 1.00 97.81 587 ALA A C 1
ATOM 4588 O O . ALA A 1 587 ? -23.299 -4.452 10.276 1.00 97.81 587 ALA A O 1
ATOM 4589 N N . ALA A 1 588 ? -22.846 -2.804 8.834 1.00 96.62 588 ALA A N 1
ATOM 4590 C CA . ALA A 1 588 ? -24.051 -2.036 9.136 1.00 96.62 588 ALA A CA 1
ATOM 4591 C C . ALA A 1 588 ? -25.347 -2.623 8.534 1.00 96.62 588 ALA A C 1
ATOM 4593 O O . ALA A 1 588 ? -26.415 -2.076 8.764 1.00 96.62 588 ALA A O 1
ATOM 4594 N N . GLY A 1 589 ? -25.296 -3.768 7.841 1.00 92.69 589 GLY A N 1
ATOM 4595 C CA . GLY A 1 589 ? -26.477 -4.438 7.272 1.00 92.69 589 GLY A CA 1
ATOM 4596 C C . GLY A 1 589 ? -26.712 -4.185 5.781 1.00 92.69 589 GLY A C 1
ATOM 4597 O O . GLY A 1 589 ? -27.728 -4.615 5.248 1.00 92.69 589 GLY A O 1
ATOM 4598 N N . GLY A 1 590 ? -25.787 -3.513 5.091 1.00 93.81 590 GLY A N 1
ATOM 4599 C CA . GLY A 1 590 ? -25.790 -3.445 3.631 1.00 93.81 590 GLY A CA 1
ATOM 4600 C C . GLY A 1 590 ? -25.329 -4.751 2.969 1.00 93.81 590 GLY A C 1
ATOM 4601 O O . GLY A 1 590 ? -24.892 -5.685 3.635 1.00 93.81 590 GLY A O 1
ATOM 4602 N N . ASN A 1 591 ? -25.391 -4.791 1.635 1.00 94.75 591 ASN A N 1
ATOM 4603 C CA . ASN A 1 591 ? -25.002 -5.953 0.827 1.00 94.75 591 ASN A CA 1
ATOM 4604 C C . ASN A 1 591 ? -24.155 -5.537 -0.393 1.00 94.75 591 ASN A C 1
ATOM 4606 O O . ASN A 1 591 ? -24.523 -5.738 -1.550 1.00 94.75 591 ASN A O 1
ATOM 4610 N N . GLN A 1 592 ? -23.047 -4.842 -0.140 1.00 97.50 592 GLN A N 1
ATOM 4611 C CA . GLN A 1 592 ? -22.162 -4.307 -1.169 1.00 97.50 592 GLN A CA 1
ATOM 4612 C C . GLN A 1 592 ? -21.039 -5.297 -1.503 1.00 97.50 592 GLN A C 1
ATOM 4614 O O . GLN A 1 592 ? -20.257 -5.670 -0.632 1.00 97.50 592 GLN A O 1
ATOM 4619 N N . LYS A 1 593 ? -20.891 -5.640 -2.786 1.00 97.25 593 LYS A N 1
ATOM 4620 C CA . LYS A 1 593 ? -19.738 -6.398 -3.293 1.00 97.25 593 LYS A CA 1
ATOM 4621 C C . LYS A 1 593 ? -18.490 -5.521 -3.404 1.00 97.25 593 LYS A C 1
ATOM 4623 O O . LYS A 1 593 ? -18.561 -4.343 -3.773 1.00 97.25 593 LYS A O 1
ATOM 4628 N N . PHE A 1 594 ? -17.333 -6.099 -3.113 1.00 97.19 594 PHE A N 1
ATOM 4629 C CA . PHE A 1 594 ? -16.041 -5.471 -3.314 1.00 97.19 594 PHE A CA 1
ATOM 4630 C C . PHE A 1 594 ? -15.645 -5.492 -4.790 1.00 97.19 594 PHE A C 1
ATOM 4632 O O . PHE A 1 594 ? -15.811 -6.483 -5.495 1.00 97.19 594 PHE A O 1
ATOM 4639 N N . GLY A 1 595 ? -15.136 -4.356 -5.264 1.00 91.38 595 GLY A N 1
ATOM 4640 C CA . GLY A 1 595 ? -14.756 -4.195 -6.662 1.00 91.38 595 GLY A CA 1
ATOM 4641 C C . GLY A 1 595 ? -13.432 -4.869 -7.017 1.00 91.38 595 GLY A C 1
ATOM 4642 O O . GLY A 1 595 ? -12.687 -5.358 -6.173 1.00 91.38 595 GLY A O 1
ATOM 4643 N N . THR A 1 596 ? -13.101 -4.791 -8.297 1.00 93.62 596 THR A N 1
ATOM 4644 C CA . THR A 1 596 ? -11.929 -5.418 -8.906 1.00 93.62 596 THR A CA 1
ATOM 4645 C C . THR A 1 596 ? -10.587 -4.928 -8.343 1.00 93.62 596 THR A C 1
ATOM 4647 O O . THR A 1 596 ? -10.427 -3.746 -8.003 1.00 93.62 596 THR A O 1
ATOM 4650 N N . VAL A 1 597 ? -9.600 -5.834 -8.304 1.00 96.56 597 VAL A N 1
ATOM 4651 C CA . VAL A 1 597 ? -8.204 -5.554 -7.935 1.00 96.56 597 VAL A CA 1
ATOM 4652 C C . VAL A 1 597 ? -7.268 -5.892 -9.091 1.00 96.56 597 VAL A C 1
ATOM 4654 O O . VAL A 1 597 ? -7.140 -7.048 -9.494 1.00 96.56 597 VAL A O 1
ATOM 4657 N N . THR A 1 598 ? -6.596 -4.861 -9.599 1.00 96.31 598 THR A N 1
ATOM 4658 C CA . THR A 1 598 ? -5.607 -4.930 -10.686 1.00 96.31 598 THR A CA 1
ATOM 4659 C C . THR A 1 598 ? -4.165 -4.811 -10.193 1.00 96.31 598 THR A C 1
ATOM 4661 O O . THR A 1 598 ? -3.247 -4.986 -10.980 1.00 96.31 598 THR A O 1
ATOM 4664 N N . GLY A 1 599 ? -3.943 -4.477 -8.916 1.00 95.06 599 GLY A N 1
ATOM 4665 C CA . GLY A 1 599 ? -2.597 -4.248 -8.380 1.00 95.06 599 GLY A CA 1
ATOM 4666 C C . GLY A 1 599 ? -1.938 -2.953 -8.870 1.00 95.06 599 GLY A C 1
ATOM 4667 O O . GLY A 1 599 ? -0.727 -2.942 -9.072 1.00 95.06 599 GLY A O 1
ATOM 4668 N N . THR A 1 600 ? -2.716 -1.882 -9.082 1.00 96.88 600 THR A N 1
ATOM 4669 C CA . THR A 1 600 ? -2.184 -0.580 -9.515 1.00 96.88 600 THR A CA 1
ATOM 4670 C C . THR A 1 600 ? -1.319 0.084 -8.437 1.00 96.88 600 THR A C 1
ATOM 4672 O O . THR A 1 600 ? -1.751 0.230 -7.292 1.00 96.88 600 THR A O 1
ATOM 4675 N N . ILE A 1 601 ? -0.116 0.513 -8.815 1.00 95.00 601 ILE A N 1
ATOM 4676 C CA . ILE A 1 601 ? 0.871 1.201 -7.976 1.00 95.00 601 ILE A CA 1
ATOM 4677 C C . ILE A 1 601 ? 1.434 2.383 -8.769 1.00 95.00 601 ILE A C 1
ATOM 4679 O O . ILE A 1 601 ? 1.744 2.222 -9.948 1.00 95.00 601 ILE A O 1
ATOM 4683 N N . VAL A 1 602 ? 1.605 3.530 -8.108 1.00 95.44 602 VAL A N 1
ATOM 4684 C CA . VAL A 1 602 ? 2.335 4.703 -8.613 1.00 95.44 602 VAL A CA 1
ATOM 4685 C C . VAL A 1 602 ? 3.202 5.237 -7.488 1.00 95.44 602 VAL A C 1
ATOM 4687 O O . VAL A 1 602 ? 2.729 5.381 -6.360 1.00 95.44 602 VAL A O 1
ATOM 4690 N N . ILE A 1 603 ? 4.472 5.484 -7.785 1.00 93.81 603 ILE A N 1
ATOM 4691 C CA . ILE A 1 603 ? 5.456 5.997 -6.836 1.00 93.81 603 ILE A CA 1
ATOM 4692 C C . ILE A 1 603 ? 6.331 7.022 -7.575 1.00 93.81 603 ILE A C 1
ATOM 4694 O O . ILE A 1 603 ? 6.607 6.857 -8.764 1.00 93.81 603 ILE A O 1
ATOM 4698 N N . ASN A 1 604 ? 6.770 8.063 -6.868 1.00 94.38 604 ASN A N 1
ATOM 4699 C CA . ASN A 1 604 ? 7.740 9.044 -7.347 1.00 94.38 604 ASN A CA 1
ATOM 4700 C C . ASN A 1 604 ? 8.915 9.093 -6.372 1.00 94.38 604 ASN A C 1
ATOM 4702 O O . ASN A 1 604 ? 8.697 9.263 -5.174 1.00 94.38 604 ASN A O 1
ATOM 4706 N N . VAL A 1 605 ? 10.137 8.936 -6.881 1.00 94.62 605 VAL A N 1
ATOM 4707 C CA . VAL A 1 605 ? 11.362 9.052 -6.080 1.00 94.62 605 VAL A CA 1
ATOM 4708 C C . VAL A 1 605 ? 12.399 9.829 -6.884 1.00 94.62 605 VAL A C 1
ATOM 4710 O O . VAL A 1 605 ? 12.718 9.478 -8.021 1.00 94.62 605 VAL A O 1
ATOM 4713 N N . PHE A 1 606 ? 12.908 10.920 -6.308 1.00 94.31 606 PHE A N 1
ATOM 4714 C CA . PHE A 1 606 ? 13.820 11.867 -6.955 1.00 94.31 606 PHE A CA 1
ATOM 4715 C C . PHE A 1 606 ? 13.296 12.424 -8.289 1.00 94.31 606 PHE A C 1
ATOM 4717 O O . PHE A 1 606 ? 14.067 12.571 -9.243 1.00 94.31 606 PHE A O 1
ATOM 4724 N N . GLY A 1 607 ? 11.990 12.698 -8.372 1.00 93.62 607 GLY A N 1
ATOM 4725 C CA . GLY A 1 607 ? 11.349 13.216 -9.584 1.00 93.62 607 GLY A CA 1
ATOM 4726 C C . GLY A 1 607 ? 11.175 12.183 -10.702 1.00 93.62 607 GLY A C 1
ATOM 4727 O O . GLY A 1 607 ? 10.751 12.553 -11.790 1.00 93.62 607 GLY A O 1
ATOM 4728 N N . TYR A 1 608 ? 11.475 10.907 -10.449 1.00 96.88 608 TYR A N 1
ATOM 4729 C CA . TYR A 1 608 ? 11.275 9.818 -11.400 1.00 96.88 608 TYR A CA 1
ATOM 4730 C C . TYR A 1 608 ? 10.099 8.964 -10.954 1.00 96.88 608 TYR A C 1
ATOM 4732 O O . TYR A 1 608 ? 10.066 8.439 -9.838 1.00 96.88 608 TYR A O 1
ATOM 4740 N N . ASN A 1 609 ? 9.116 8.861 -11.832 1.00 97.56 609 ASN A N 1
ATOM 4741 C CA . ASN A 1 609 ? 7.897 8.118 -11.621 1.00 97.56 609 ASN A CA 1
ATOM 4742 C C . ASN A 1 609 ? 8.089 6.660 -12.027 1.00 97.56 609 ASN A C 1
ATOM 4744 O O . ASN A 1 609 ? 8.721 6.360 -13.039 1.00 97.56 609 ASN A O 1
ATOM 4748 N N . PHE A 1 610 ? 7.493 5.751 -11.266 1.00 95.56 610 PHE A N 1
ATOM 4749 C CA . PHE A 1 610 ? 7.370 4.347 -11.630 1.00 95.56 610 PHE A CA 1
ATOM 4750 C C . PHE A 1 610 ? 5.992 3.825 -11.245 1.00 95.56 610 PHE A C 1
ATOM 4752 O O . PHE A 1 610 ? 5.523 3.981 -10.116 1.00 95.56 610 PHE A O 1
ATOM 4759 N N . ALA A 1 611 ? 5.340 3.202 -12.217 1.00 97.50 611 ALA A N 1
ATOM 4760 C CA . ALA A 1 611 ? 3.972 2.745 -12.123 1.00 97.50 611 ALA A CA 1
ATOM 4761 C C . ALA A 1 611 ? 3.806 1.336 -12.690 1.00 97.50 611 ALA A C 1
ATOM 4763 O O . ALA A 1 611 ? 4.502 0.929 -13.622 1.00 97.50 611 ALA A O 1
ATOM 4764 N N . LYS A 1 612 ? 2.850 0.597 -12.128 1.00 97.62 612 LYS A N 1
ATOM 4765 C CA . LYS A 1 612 ? 2.447 -0.739 -12.575 1.00 97.62 612 LYS A CA 1
ATOM 4766 C C . LYS A 1 612 ? 0.951 -0.907 -12.412 1.00 97.62 612 LYS A C 1
ATOM 4768 O O . LYS A 1 612 ? 0.406 -0.498 -11.396 1.00 97.62 612 LYS A O 1
ATOM 4773 N N . THR A 1 613 ? 0.317 -1.607 -13.341 1.00 98.38 613 THR A N 1
ATOM 4774 C CA . THR A 1 613 ? -0.987 -2.240 -13.133 1.00 98.38 613 THR A CA 1
ATOM 4775 C C . THR A 1 613 ? -1.046 -3.583 -13.857 1.00 98.38 613 THR A C 1
ATOM 4777 O O . THR A 1 613 ? -0.350 -3.792 -14.851 1.00 98.38 613 THR A O 1
ATOM 4780 N N . GLY A 1 614 ? -1.851 -4.514 -13.354 1.00 98.19 614 GLY A N 1
ATOM 4781 C CA . GLY A 1 614 ? -1.917 -5.881 -13.857 1.00 98.19 614 GLY A CA 1
ATOM 4782 C C . GLY A 1 614 ? -0.658 -6.691 -13.544 1.00 98.19 614 GLY A C 1
ATOM 4783 O O . GLY A 1 614 ? 0.016 -6.470 -12.534 1.00 98.19 614 GLY A O 1
ATOM 4784 N N . LEU A 1 615 ? -0.359 -7.657 -14.410 1.00 98.25 615 LEU A N 1
ATOM 4785 C CA . LEU A 1 615 ? 0.753 -8.595 -14.264 1.00 98.25 615 LEU A CA 1
ATOM 4786 C C . LEU A 1 615 ? 2.004 -8.115 -15.011 1.00 98.25 615 LEU A C 1
ATOM 4788 O O . LEU A 1 615 ? 1.920 -7.602 -16.127 1.00 98.25 615 LEU A O 1
ATOM 4792 N N . THR A 1 616 ? 3.181 -8.353 -14.436 1.00 97.50 616 THR A N 1
ATOM 4793 C CA . THR A 1 616 ? 4.435 -8.348 -15.206 1.00 97.50 616 THR A CA 1
ATOM 4794 C C . THR A 1 616 ? 4.468 -9.501 -16.211 1.00 97.50 616 THR A C 1
ATOM 4796 O O . THR A 1 616 ? 3.685 -10.449 -16.105 1.00 97.50 616 THR A O 1
ATOM 4799 N N . ALA A 1 617 ? 5.403 -9.484 -17.167 1.00 96.19 617 ALA A N 1
ATOM 4800 C CA . ALA A 1 617 ? 5.566 -10.610 -18.092 1.00 96.19 617 ALA A CA 1
ATOM 4801 C C . ALA A 1 617 ? 5.906 -11.913 -17.340 1.00 96.19 617 ALA A C 1
ATOM 4803 O O . ALA A 1 617 ? 5.353 -12.976 -17.633 1.00 96.19 617 ALA A O 1
ATOM 4804 N N . LYS A 1 618 ? 6.747 -11.820 -16.299 1.00 94.81 618 LYS A N 1
ATOM 4805 C CA . LYS A 1 618 ? 7.085 -12.946 -15.413 1.00 94.81 618 LYS A CA 1
ATOM 4806 C C . LYS A 1 618 ? 5.872 -13.468 -14.635 1.00 94.81 618 LYS A C 1
ATOM 4808 O O . LYS A 1 618 ? 5.706 -14.680 -14.494 1.00 94.81 618 LYS A O 1
ATOM 4813 N N . GLU A 1 619 ? 5.033 -12.578 -14.108 1.00 96.75 619 GLU A N 1
ATOM 4814 C CA . GLU A 1 619 ? 3.803 -12.944 -13.393 1.00 96.75 619 GLU A CA 1
ATOM 4815 C C . GLU A 1 619 ? 2.763 -13.570 -14.334 1.00 96.75 619 GLU A C 1
ATOM 4817 O O . GLU A 1 619 ? 2.142 -14.571 -13.974 1.00 96.75 619 GLU A O 1
ATOM 4822 N N . ALA A 1 620 ? 2.610 -13.027 -15.544 1.00 97.81 620 ALA A N 1
ATOM 4823 C CA . ALA A 1 620 ? 1.714 -13.538 -16.577 1.00 97.81 620 ALA A CA 1
ATOM 4824 C C . ALA A 1 620 ? 2.068 -14.975 -16.983 1.00 97.81 620 ALA A C 1
ATOM 4826 O O . ALA A 1 620 ? 1.195 -15.843 -16.987 1.00 97.81 620 ALA A O 1
ATOM 4827 N N . LEU A 1 621 ? 3.353 -15.254 -17.224 1.00 97.06 621 LEU A N 1
ATOM 4828 C CA . LEU A 1 621 ? 3.822 -16.606 -17.533 1.00 97.06 621 LEU A CA 1
ATOM 4829 C C . LEU A 1 621 ? 3.507 -17.590 -16.392 1.00 97.06 621 LEU A C 1
ATOM 4831 O O . LEU A 1 621 ? 2.954 -18.662 -16.620 1.00 97.06 621 LEU A O 1
ATOM 4835 N N . LYS A 1 622 ? 3.770 -17.203 -15.134 1.00 96.25 622 LYS A N 1
ATOM 4836 C CA . LYS A 1 622 ? 3.423 -18.012 -13.943 1.00 96.25 622 LYS A CA 1
ATOM 4837 C C . LYS A 1 622 ? 1.912 -18.199 -13.744 1.00 96.25 622 LYS A C 1
ATOM 4839 O O . LYS A 1 622 ? 1.481 -19.110 -13.030 1.00 96.25 622 LYS A O 1
ATOM 4844 N N . ALA A 1 623 ? 1.099 -17.311 -14.304 1.00 96.38 623 ALA A N 1
ATOM 4845 C CA . ALA A 1 623 ? -0.354 -17.413 -14.289 1.00 96.38 623 ALA A CA 1
ATOM 4846 C C . ALA A 1 623 ? -0.906 -18.285 -15.433 1.00 96.38 623 ALA A C 1
ATOM 4848 O O . ALA A 1 623 ? -2.102 -18.558 -15.421 1.00 96.38 623 ALA A O 1
ATOM 4849 N N . GLY A 1 624 ? -0.054 -18.775 -16.343 1.00 96.75 624 GLY A N 1
ATOM 4850 C CA . GLY A 1 624 ? -0.438 -19.663 -17.444 1.00 96.75 624 GLY A CA 1
ATOM 4851 C C . GLY A 1 624 ? -0.762 -18.948 -18.759 1.00 96.75 624 GLY A C 1
ATOM 4852 O O . GLY A 1 624 ? -1.309 -19.575 -19.658 1.00 96.75 624 GLY A O 1
ATOM 4853 N N . PHE A 1 625 ? -0.444 -17.656 -18.881 1.00 98.00 625 PHE A N 1
ATOM 4854 C CA . PHE A 1 625 ? -0.587 -16.918 -20.140 1.00 98.00 625 PHE A CA 1
ATOM 4855 C C . PHE A 1 625 ? 0.633 -17.111 -21.046 1.00 98.00 625 PHE A C 1
ATOM 4857 O O . PHE A 1 625 ? 1.708 -17.496 -20.583 1.00 98.00 625 PHE A O 1
ATOM 4864 N N . THR A 1 626 ? 0.486 -16.758 -22.325 1.00 97.81 626 THR A N 1
ATOM 4865 C CA . THR A 1 626 ? 1.598 -16.669 -23.281 1.00 97.81 626 THR A CA 1
ATOM 4866 C C . THR A 1 626 ? 1.928 -15.191 -23.508 1.00 97.81 626 THR A C 1
ATOM 4868 O O . THR A 1 626 ? 1.423 -14.594 -24.460 1.00 97.81 626 THR A O 1
ATOM 4871 N N . PRO A 1 627 ? 2.712 -14.543 -22.626 1.00 97.94 627 PRO A N 1
ATOM 4872 C CA . PRO A 1 627 ? 2.894 -13.100 -22.683 1.00 97.94 627 PRO A CA 1
ATOM 4873 C C . PRO A 1 627 ? 3.643 -12.658 -23.948 1.00 97.94 627 PRO A C 1
ATOM 4875 O O . PRO A 1 627 ? 4.643 -13.252 -24.350 1.00 97.94 627 PRO A O 1
ATOM 4878 N N . VAL A 1 628 ? 3.185 -11.557 -24.533 1.00 97.69 628 VAL A N 1
ATOM 4879 C CA . VAL A 1 628 ? 3.904 -10.746 -25.518 1.00 97.69 628 VAL A CA 1
ATOM 4880 C C . VAL A 1 628 ? 3.922 -9.307 -25.011 1.00 97.69 628 VAL A C 1
ATOM 4882 O O . VAL A 1 628 ? 2.897 -8.791 -24.565 1.00 97.69 628 VAL A O 1
ATOM 4885 N N . SER A 1 629 ? 5.089 -8.665 -25.043 1.00 97.94 629 SER A N 1
ATOM 4886 C CA . SER A 1 629 ? 5.253 -7.299 -24.537 1.00 97.94 629 SER A CA 1
ATOM 4887 C C . SER A 1 629 ? 5.726 -6.343 -25.621 1.00 97.94 629 SER A C 1
ATOM 4889 O O . SER A 1 629 ? 6.423 -6.773 -26.534 1.00 97.94 629 SER A O 1
ATOM 4891 N N . SER A 1 630 ? 5.394 -5.059 -25.509 1.00 97.56 630 SER A N 1
ATOM 4892 C CA . SER A 1 630 ? 6.033 -3.958 -26.241 1.00 97.56 630 SER A CA 1
ATOM 4893 C C . SER A 1 630 ? 6.882 -3.102 -25.305 1.00 97.56 630 SER A C 1
ATOM 4895 O O . SER A 1 630 ? 6.640 -3.081 -24.099 1.00 97.56 630 SER A O 1
ATOM 4897 N N . TYR A 1 631 ? 7.867 -2.409 -25.877 1.00 97.44 631 TYR A N 1
ATOM 4898 C CA . TYR A 1 631 ? 8.804 -1.526 -25.185 1.00 97.44 631 TYR A CA 1
ATOM 4899 C C . TYR A 1 631 ? 8.857 -0.204 -25.940 1.00 97.44 631 TYR A C 1
ATOM 4901 O O . TYR A 1 631 ? 9.347 -0.151 -27.069 1.00 97.44 631 TYR A O 1
ATOM 4909 N N . PHE A 1 632 ? 8.290 0.841 -25.347 1.00 96.62 632 PHE A N 1
ATOM 4910 C CA . PHE A 1 632 ? 8.053 2.103 -26.031 1.00 96.62 632 PHE A CA 1
ATOM 4911 C C . PHE A 1 632 ? 8.446 3.300 -25.157 1.00 96.62 632 PHE A C 1
ATOM 4913 O O . PHE A 1 632 ? 7.687 3.686 -24.262 1.00 96.62 632 PHE A O 1
ATOM 4920 N N . PRO A 1 633 ? 9.633 3.882 -25.390 1.00 97.12 633 PRO A N 1
ATOM 4921 C CA . PRO A 1 633 ? 10.043 5.139 -24.790 1.00 97.12 633 PRO A CA 1
ATOM 4922 C C . PRO A 1 633 ? 9.590 6.323 -25.637 1.00 97.12 633 PRO A C 1
ATOM 4924 O O . PRO A 1 633 ? 9.845 6.379 -26.840 1.00 97.12 633 PRO A O 1
ATOM 4927 N N . GLU A 1 634 ? 8.949 7.292 -25.000 1.00 95.62 634 GLU A N 1
ATOM 4928 C CA . GLU A 1 634 ? 8.431 8.478 -25.671 1.00 95.62 634 GLU A CA 1
ATOM 4929 C C . GLU A 1 634 ? 8.134 9.599 -24.668 1.00 95.62 634 GLU A C 1
ATOM 4931 O O . GLU A 1 634 ? 8.030 9.352 -23.467 1.00 95.62 634 GLU A O 1
ATOM 4936 N N . TYR A 1 635 ? 7.972 10.830 -25.143 1.00 96.81 635 TYR A N 1
ATOM 4937 C CA . TYR A 1 635 ? 7.466 11.926 -24.321 1.00 96.81 635 TYR A CA 1
ATOM 4938 C C . TYR A 1 635 ? 6.030 11.666 -23.834 1.00 96.81 635 TYR A C 1
ATOM 4940 O O . TYR A 1 635 ? 5.191 11.097 -24.541 1.00 96.81 635 TYR A O 1
ATOM 4948 N N . ASP A 1 636 ? 5.736 12.113 -22.614 1.00 96.25 636 ASP A N 1
ATOM 4949 C CA . ASP A 1 636 ? 4.410 12.042 -21.991 1.00 96.25 636 ASP A CA 1
ATOM 4950 C C . ASP A 1 636 ? 3.366 12.968 -22.650 1.00 96.25 636 ASP A C 1
ATOM 4952 O O . ASP A 1 636 ? 2.161 12.811 -22.438 1.00 96.25 636 ASP A O 1
ATOM 4956 N N . ARG A 1 637 ? 3.815 13.920 -23.464 1.00 95.69 637 ARG A N 1
ATOM 4957 C CA . ARG A 1 637 ? 3.027 14.892 -24.239 1.00 95.69 637 ARG A CA 1
ATOM 4958 C C . ARG A 1 637 ? 3.847 15.356 -25.446 1.00 95.69 637 ARG A C 1
ATOM 4960 O O . ARG A 1 637 ? 4.912 14.798 -25.703 1.00 95.69 637 ARG A O 1
ATOM 4967 N N . GLU A 1 638 ? 3.377 16.344 -26.203 1.00 95.81 638 GLU A N 1
ATOM 4968 C CA . GLU A 1 638 ? 4.137 16.803 -27.369 1.00 95.81 638 GLU A CA 1
ATOM 4969 C C . GLU A 1 638 ? 5.475 17.477 -26.975 1.00 95.81 638 GLU A C 1
ATOM 4971 O O . GLU A 1 638 ? 5.489 18.351 -26.105 1.00 95.81 638 GLU A O 1
ATOM 4976 N N . PRO A 1 639 ? 6.605 17.119 -27.622 1.00 94.19 639 PRO A N 1
ATOM 4977 C CA . PRO A 1 639 ? 7.958 17.483 -27.178 1.00 94.19 639 PRO A CA 1
ATOM 4978 C C . PRO A 1 639 ? 8.330 18.956 -27.371 1.00 94.19 639 PRO A C 1
ATOM 4980 O O . PRO A 1 639 ? 9.336 19.407 -26.832 1.00 94.19 639 PRO A O 1
ATOM 4983 N N . PHE A 1 640 ? 7.550 19.713 -28.145 1.00 93.38 640 PHE A N 1
ATOM 4984 C CA . PHE A 1 640 ? 7.777 21.147 -28.330 1.00 93.38 640 PHE A CA 1
ATOM 4985 C C . PHE A 1 640 ? 7.309 21.994 -27.134 1.00 93.38 640 PHE A C 1
ATOM 4987 O O . PHE A 1 640 ? 7.523 23.204 -27.133 1.00 93.38 640 PHE A O 1
ATOM 4994 N N . PHE A 1 641 ? 6.705 21.377 -26.110 1.00 90.88 641 PHE A N 1
ATOM 4995 C CA . PHE A 1 641 ? 6.498 22.005 -24.806 1.00 90.88 641 PHE A CA 1
ATOM 4996 C C . PHE A 1 641 ? 7.679 21.745 -23.872 1.00 90.88 641 PHE A C 1
ATOM 4998 O O . PHE A 1 641 ? 8.155 20.622 -23.727 1.00 90.88 641 PHE A O 1
ATOM 5005 N N . ASP A 1 642 ? 8.087 22.782 -23.153 1.00 90.50 642 ASP A N 1
ATOM 5006 C CA . ASP A 1 642 ? 9.157 22.767 -22.151 1.00 90.50 642 ASP A CA 1
ATOM 5007 C C . ASP A 1 642 ? 8.890 21.826 -20.963 1.00 90.50 642 ASP A C 1
ATOM 5009 O O . ASP A 1 642 ? 9.827 21.312 -20.344 1.00 90.50 642 ASP A O 1
ATOM 5013 N N . ILE A 1 643 ? 7.619 21.568 -20.657 1.00 91.81 643 ILE A N 1
ATOM 5014 C CA . ILE A 1 643 ? 7.169 20.625 -19.628 1.00 91.81 643 ILE A CA 1
ATOM 5015 C C . ILE A 1 643 ? 7.171 19.159 -20.088 1.00 91.81 643 ILE A C 1
ATOM 5017 O O . ILE A 1 643 ? 6.960 18.276 -19.260 1.00 91.81 643 ILE A O 1
ATOM 5021 N N . ALA A 1 644 ? 7.408 18.872 -21.373 1.00 96.19 644 ALA A N 1
ATOM 5022 C CA . ALA A 1 644 ? 7.414 17.502 -21.878 1.00 96.19 644 ALA A CA 1
ATOM 5023 C C . ALA A 1 644 ? 8.582 16.704 -21.291 1.00 96.19 644 ALA A C 1
ATOM 5025 O O . ALA A 1 644 ? 9.736 17.147 -21.278 1.00 96.19 644 ALA A O 1
ATOM 5026 N N . ARG A 1 645 ? 8.295 15.503 -20.794 1.00 96.88 645 ARG A N 1
ATOM 5027 C CA . ARG A 1 645 ? 9.296 14.630 -20.172 1.00 96.88 645 ARG A CA 1
ATOM 5028 C C . ARG A 1 645 ? 9.146 13.207 -20.687 1.00 96.88 645 ARG A C 1
ATOM 5030 O O . ARG A 1 645 ? 8.055 12.760 -21.026 1.00 96.88 645 ARG A O 1
ATOM 5037 N N . MET A 1 646 ? 10.263 12.492 -20.753 1.00 95.81 646 MET A N 1
ATOM 5038 C CA . MET A 1 646 ? 10.294 11.123 -21.266 1.00 95.81 646 MET A CA 1
ATOM 5039 C C . MET A 1 646 ? 9.675 10.135 -20.272 1.00 95.81 646 MET A C 1
ATOM 5041 O O . MET A 1 646 ? 9.940 10.190 -19.066 1.00 95.81 646 MET A O 1
ATOM 5045 N N . ILE A 1 647 ? 8.919 9.183 -20.809 1.00 97.75 647 ILE A N 1
ATOM 5046 C CA . ILE A 1 647 ? 8.409 7.994 -20.130 1.00 97.75 647 ILE A CA 1
ATOM 5047 C C . ILE A 1 647 ? 8.759 6.744 -20.938 1.00 97.75 647 ILE A C 1
ATOM 5049 O O . ILE A 1 647 ? 8.824 6.769 -22.162 1.00 97.75 647 ILE A O 1
ATOM 5053 N N . ASN A 1 648 ? 8.989 5.634 -20.249 1.00 97.94 648 ASN A N 1
ATOM 5054 C CA . ASN A 1 648 ? 9.308 4.338 -20.833 1.00 97.94 648 ASN A CA 1
ATOM 5055 C C . ASN A 1 648 ? 8.182 3.377 -20.480 1.00 97.94 648 ASN A C 1
ATOM 5057 O O . ASN A 1 648 ? 7.973 3.086 -19.302 1.00 97.94 648 ASN A O 1
ATOM 5061 N N . ILE A 1 649 ? 7.446 2.908 -21.483 1.00 98.19 649 ILE A N 1
ATOM 5062 C CA . ILE A 1 649 ? 6.275 2.053 -21.293 1.00 98.19 649 ILE A CA 1
ATOM 5063 C C . ILE A 1 649 ? 6.619 0.632 -21.706 1.00 98.19 649 ILE A C 1
ATOM 5065 O O . ILE A 1 649 ? 7.092 0.387 -22.815 1.00 98.19 649 ILE A O 1
ATOM 5069 N N . LYS A 1 650 ? 6.296 -0.312 -20.829 1.00 98.38 650 LYS A N 1
ATOM 5070 C CA . LYS A 1 650 ? 6.201 -1.727 -21.153 1.00 98.38 650 LYS A CA 1
ATOM 5071 C C . LYS A 1 650 ? 4.756 -2.182 -21.008 1.00 98.38 650 LYS A C 1
ATOM 5073 O O . LYS A 1 650 ? 4.224 -2.216 -19.899 1.00 98.38 650 LYS A O 1
ATOM 5078 N N . MET A 1 651 ? 4.126 -2.562 -22.112 1.00 98.75 651 MET A N 1
ATOM 5079 C CA . MET A 1 651 ? 2.789 -3.163 -22.117 1.00 98.75 651 MET A CA 1
ATOM 5080 C C . MET A 1 651 ? 2.918 -4.665 -22.338 1.00 98.75 651 MET A C 1
ATOM 5082 O O . MET A 1 651 ? 3.763 -5.088 -23.116 1.00 98.75 651 MET A O 1
ATOM 5086 N N . THR A 1 652 ? 2.093 -5.467 -21.669 1.00 98.62 652 THR A N 1
ATOM 5087 C CA . THR A 1 652 ? 2.068 -6.927 -21.799 1.00 98.62 652 THR A CA 1
ATOM 5088 C C . THR A 1 652 ? 0.645 -7.397 -22.063 1.00 98.62 652 THR A C 1
ATOM 5090 O O . THR A 1 652 ? -0.274 -7.080 -21.305 1.00 98.62 652 THR A O 1
ATOM 5093 N N . ALA A 1 653 ? 0.480 -8.206 -23.103 1.00 98.69 653 ALA A N 1
ATOM 5094 C CA . ALA A 1 653 ? -0.767 -8.869 -23.453 1.00 98.69 653 ALA A CA 1
ATOM 5095 C C . ALA A 1 653 ? -0.565 -10.379 -23.594 1.00 98.69 653 ALA A C 1
ATOM 5097 O O . ALA A 1 653 ? 0.562 -10.868 -23.686 1.00 98.69 653 ALA A O 1
ATOM 5098 N N . ASP A 1 654 ? -1.660 -11.127 -23.594 1.00 98.38 654 ASP A N 1
ATOM 5099 C CA . ASP A 1 654 ? -1.640 -12.545 -23.919 1.00 98.38 654 ASP A CA 1
ATOM 5100 C C . ASP A 1 654 ? -1.643 -12.733 -25.438 1.00 98.38 654 ASP A C 1
ATOM 5102 O O . ASP A 1 654 ? -2.571 -12.298 -26.117 1.00 98.38 654 ASP A O 1
ATOM 5106 N N . ARG A 1 655 ? -0.632 -13.419 -25.975 1.00 97.31 655 ARG A N 1
ATOM 5107 C CA . ARG A 1 655 ? -0.486 -13.666 -27.416 1.00 97.31 655 ARG A CA 1
ATOM 5108 C C . ARG A 1 655 ? -1.668 -14.440 -27.995 1.00 97.31 655 ARG A C 1
ATOM 5110 O O . ARG A 1 655 ? -2.010 -14.223 -29.149 1.00 97.31 655 ARG A O 1
ATOM 5117 N N . SER A 1 656 ? -2.263 -15.352 -27.222 1.00 94.31 656 SER A N 1
ATOM 5118 C CA . SER A 1 656 ? -3.319 -16.231 -27.735 1.00 94.31 656 SER A CA 1
ATOM 5119 C C . SER A 1 656 ? -4.676 -15.539 -27.860 1.00 94.31 656 SER A C 1
ATOM 5121 O O . SER A 1 656 ? -5.433 -15.834 -28.779 1.00 94.31 656 SER A O 1
ATOM 5123 N N . THR A 1 657 ? -4.972 -14.598 -26.962 1.00 96.00 657 THR A N 1
ATOM 5124 C CA . THR A 1 657 ? -6.291 -13.951 -26.873 1.00 96.00 657 THR A CA 1
ATOM 5125 C C . THR A 1 657 ? -6.277 -12.455 -27.172 1.00 96.00 657 THR A C 1
ATOM 5127 O O . THR A 1 657 ? -7.338 -11.852 -27.301 1.00 96.00 657 THR A O 1
ATOM 5130 N N . GLY A 1 658 ? -5.105 -11.818 -27.218 1.00 97.06 658 GLY A N 1
ATOM 5131 C CA . GLY A 1 658 ? -4.980 -10.361 -27.281 1.00 97.06 658 GLY A CA 1
ATOM 5132 C C . GLY A 1 658 ? -5.408 -9.649 -25.992 1.00 97.06 658 GLY A C 1
ATOM 5133 O O . GLY A 1 658 ? -5.489 -8.423 -25.976 1.00 97.06 658 GLY A O 1
ATOM 5134 N N . ARG A 1 659 ? -5.697 -10.379 -24.903 1.00 98.25 659 ARG A N 1
ATOM 5135 C CA . ARG A 1 659 ? -6.109 -9.799 -23.617 1.00 98.25 659 ARG A CA 1
ATOM 5136 C C . ARG A 1 659 ? -4.987 -8.948 -23.024 1.00 98.25 659 ARG A C 1
ATOM 5138 O O . ARG A 1 659 ? -3.858 -9.424 -22.911 1.00 98.25 659 ARG A O 1
ATOM 5145 N N . LEU A 1 660 ? -5.296 -7.734 -22.568 1.00 98.75 660 LEU A N 1
ATOM 5146 C CA . LEU A 1 660 ? -4.335 -6.897 -21.852 1.00 98.75 660 LEU A CA 1
ATOM 5147 C C . LEU A 1 660 ? -4.073 -7.491 -20.458 1.00 98.75 660 LEU A C 1
ATOM 5149 O O . LEU A 1 660 ? -4.996 -7.672 -19.660 1.00 98.75 660 LEU A O 1
ATOM 5153 N N . LEU A 1 661 ? -2.811 -7.807 -20.161 1.00 98.75 661 LEU A N 1
ATOM 5154 C CA . LEU A 1 661 ? -2.417 -8.459 -18.907 1.00 98.75 661 LEU A CA 1
ATOM 5155 C C . LEU A 1 661 ? -1.808 -7.485 -17.903 1.00 98.75 661 LEU A C 1
ATOM 5157 O O . LEU A 1 661 ? -2.024 -7.649 -16.702 1.00 98.75 661 LEU A O 1
ATOM 5161 N N . GLY A 1 662 ? -1.057 -6.487 -18.369 1.00 98.69 662 GLY A N 1
ATOM 5162 C CA . GLY A 1 662 ? -0.447 -5.489 -17.499 1.00 98.69 662 GLY A CA 1
ATOM 5163 C C . GLY A 1 662 ? 0.339 -4.416 -18.238 1.00 98.69 662 GLY A C 1
ATOM 5164 O O . GLY A 1 662 ? 0.700 -4.572 -19.403 1.00 98.69 662 GLY A O 1
ATOM 5165 N N . VAL A 1 663 ? 0.599 -3.315 -17.538 1.00 98.81 663 VAL A N 1
ATOM 5166 C CA . VAL A 1 663 ? 1.370 -2.165 -18.022 1.00 98.81 663 VAL A CA 1
ATOM 5167 C C . VAL A 1 663 ? 2.312 -1.701 -16.918 1.00 98.81 663 VAL A C 1
ATOM 5169 O O . VAL A 1 663 ? 1.925 -1.623 -15.752 1.00 98.81 663 VAL A O 1
ATOM 5172 N N . GLN A 1 664 ? 3.549 -1.394 -17.293 1.00 98.69 664 GLN A N 1
ATOM 5173 C CA . GLN A 1 664 ? 4.574 -0.793 -16.447 1.00 98.69 664 GLN A CA 1
ATOM 5174 C C . GLN A 1 664 ? 5.084 0.473 -17.125 1.00 98.69 664 GLN A C 1
ATOM 5176 O O . GLN A 1 664 ? 5.310 0.468 -18.334 1.00 98.69 664 GLN A O 1
ATOM 5181 N N . ILE A 1 665 ? 5.263 1.549 -16.367 1.00 98.56 665 ILE A N 1
ATOM 5182 C CA . ILE A 1 665 ? 5.723 2.831 -16.906 1.00 98.56 665 ILE A CA 1
ATOM 5183 C C . ILE A 1 665 ? 6.749 3.422 -15.951 1.00 98.56 665 ILE A C 1
ATOM 5185 O O . ILE A 1 665 ? 6.472 3.506 -14.757 1.00 98.56 665 ILE A O 1
ATOM 5189 N N . VAL A 1 666 ? 7.913 3.828 -16.458 1.00 98.38 666 VAL A N 1
ATOM 5190 C CA . VAL A 1 666 ? 8.952 4.501 -15.661 1.00 98.38 666 VAL A CA 1
ATOM 5191 C C . VAL A 1 666 ? 9.517 5.713 -16.401 1.00 98.38 666 VAL A C 1
ATOM 5193 O O . VAL A 1 666 ? 9.747 5.637 -17.606 1.00 98.38 666 VAL A O 1
ATOM 5196 N N . GLY A 1 667 ? 9.742 6.840 -15.730 1.00 97.44 667 GLY A N 1
ATOM 5197 C CA . GLY A 1 667 ? 10.229 8.052 -16.395 1.00 97.44 667 GLY A CA 1
ATOM 5198 C C . GLY A 1 667 ? 10.074 9.327 -15.579 1.00 97.44 667 GLY A C 1
ATOM 5199 O O . GLY A 1 667 ? 9.477 9.323 -14.511 1.00 97.44 667 GLY A O 1
ATOM 5200 N N . GLU A 1 668 ? 10.584 10.437 -16.105 1.00 96.94 668 GLU A N 1
ATOM 5201 C CA . GLU A 1 668 ? 10.448 11.762 -15.478 1.00 96.94 668 GLU A CA 1
ATOM 5202 C C . GLU A 1 668 ? 9.084 12.410 -15.767 1.00 96.94 668 GLU A C 1
ATOM 5204 O O . GLU A 1 668 ? 8.678 13.327 -15.059 1.00 96.94 668 GLU A O 1
ATOM 5209 N N . GLY A 1 669 ? 8.379 11.950 -16.807 1.00 96.38 669 GLY A N 1
ATOM 5210 C CA . GLY A 1 669 ? 7.058 12.466 -17.179 1.00 96.38 669 GLY A CA 1
ATOM 5211 C C . GLY A 1 669 ? 5.895 11.864 -16.402 1.00 96.38 669 GLY A C 1
ATOM 5212 O O . GLY A 1 669 ? 6.073 10.999 -15.543 1.00 96.38 669 GLY A O 1
ATOM 5213 N N . GLU A 1 670 ? 4.689 12.330 -16.720 1.00 94.44 670 GLU A N 1
ATOM 5214 C CA . GLU A 1 670 ? 3.442 11.886 -16.095 1.00 94.44 670 GLU A CA 1
ATOM 5215 C C . GLU A 1 670 ? 3.063 10.461 -16.528 1.00 94.44 670 GLU A C 1
ATOM 5217 O O . GLU A 1 670 ? 2.793 10.178 -17.703 1.00 94.44 670 GLU A O 1
ATOM 5222 N N . VAL A 1 671 ? 3.014 9.550 -15.552 1.00 96.94 671 VAL A N 1
ATOM 5223 C CA . VAL A 1 671 ? 2.717 8.120 -15.763 1.00 96.94 671 VAL A CA 1
ATOM 5224 C C . VAL A 1 671 ? 1.339 7.701 -15.248 1.00 96.94 671 VAL A C 1
ATOM 5226 O O . VAL A 1 671 ? 0.799 6.686 -15.690 1.00 96.94 671 VAL A O 1
ATOM 5229 N N . ASP A 1 672 ? 0.779 8.466 -14.312 1.00 95.94 672 ASP A N 1
ATOM 5230 C CA . ASP A 1 672 ? -0.461 8.183 -13.587 1.00 95.94 672 ASP A CA 1
ATOM 5231 C C . ASP A 1 672 ? -1.666 8.101 -14.533 1.00 95.94 672 ASP A C 1
ATOM 5233 O O . ASP A 1 672 ? -2.374 7.094 -14.542 1.00 95.94 672 ASP A O 1
ATOM 5237 N N . LYS A 1 673 ? -1.819 9.073 -15.444 1.00 95.94 673 LYS A N 1
ATOM 5238 C CA . LYS A 1 673 ? -2.887 9.067 -16.457 1.00 95.94 673 LYS A CA 1
ATOM 5239 C C . LYS A 1 673 ? -2.929 7.751 -17.243 1.00 95.94 673 LYS A C 1
ATOM 5241 O O . LYS A 1 673 ? -3.989 7.155 -17.420 1.00 95.94 673 LYS A O 1
ATOM 5246 N N . ARG A 1 674 ? -1.774 7.274 -17.718 1.00 97.06 674 ARG A N 1
ATOM 5247 C CA . ARG A 1 674 ? -1.698 6.070 -18.563 1.00 97.06 674 ARG A CA 1
ATOM 5248 C C . ARG A 1 674 ? -1.901 4.800 -17.745 1.00 97.06 674 ARG A C 1
ATOM 5250 O O . ARG A 1 674 ? -2.599 3.890 -18.188 1.00 97.06 674 ARG A O 1
ATOM 5257 N N . VAL A 1 675 ? -1.324 4.715 -16.547 1.00 98.00 675 VAL A N 1
ATOM 5258 C CA . VAL A 1 675 ? -1.518 3.516 -15.725 1.00 98.00 675 VAL A CA 1
ATOM 5259 C C . VAL A 1 675 ? -2.973 3.383 -15.255 1.00 98.00 675 VAL A C 1
ATOM 5261 O O . VAL A 1 675 ? -3.476 2.262 -15.208 1.00 98.00 675 VAL A O 1
ATOM 5264 N N . ASP A 1 676 ? -3.677 4.488 -14.991 1.00 97.81 676 ASP A N 1
ATOM 5265 C CA . ASP A 1 676 ? -5.087 4.472 -14.578 1.00 97.81 676 ASP A CA 1
ATOM 5266 C C . ASP A 1 676 ? -6.031 4.088 -15.727 1.00 97.81 676 ASP A C 1
ATOM 5268 O O . ASP A 1 676 ? -6.956 3.286 -15.537 1.00 97.81 676 ASP A O 1
ATOM 5272 N N . VAL A 1 677 ? -5.762 4.575 -16.945 1.00 98.12 677 VAL A N 1
ATOM 5273 C CA . VAL A 1 677 ? -6.476 4.133 -18.155 1.00 98.12 677 VAL A CA 1
ATOM 5274 C C . VAL A 1 677 ? -6.260 2.634 -18.379 1.00 98.12 677 VAL A C 1
ATOM 5276 O O . VAL A 1 677 ? -7.228 1.882 -18.512 1.00 98.12 677 VAL A O 1
ATOM 5279 N N . ALA A 1 678 ? -5.011 2.162 -18.330 1.00 98.56 678 ALA A N 1
ATOM 5280 C CA . ALA A 1 678 ? -4.703 0.740 -18.468 1.00 98.56 678 ALA A CA 1
ATOM 5281 C C . ALA A 1 678 ? -5.376 -0.106 -17.372 1.00 98.56 678 ALA A C 1
ATOM 5283 O O . ALA A 1 678 ? -5.939 -1.163 -17.658 1.00 98.56 678 ALA A O 1
ATOM 5284 N N . ALA A 1 679 ? -5.379 0.371 -16.124 1.00 98.19 679 ALA A N 1
ATOM 5285 C CA . ALA A 1 679 ? -6.036 -0.307 -15.012 1.00 98.19 679 ALA A CA 1
ATOM 5286 C C . ALA A 1 679 ? -7.544 -0.451 -15.252 1.00 98.19 679 ALA A C 1
ATOM 5288 O O . ALA A 1 679 ? -8.117 -1.492 -14.932 1.00 98.19 679 ALA A O 1
ATOM 5289 N N . SER A 1 680 ? -8.176 0.559 -15.852 1.00 97.56 680 SER A N 1
ATOM 5290 C CA . SER A 1 680 ? -9.605 0.553 -16.180 1.00 97.56 680 SER A CA 1
ATOM 5291 C C . SER A 1 680 ? -9.945 -0.471 -17.269 1.00 97.56 680 SER A C 1
ATOM 5293 O O . SER A 1 680 ? -10.918 -1.217 -17.131 1.00 97.56 680 SER A O 1
ATOM 5295 N N . VAL A 1 681 ? -9.110 -0.588 -18.306 1.00 98.38 681 VAL A N 1
ATOM 5296 C CA . VAL A 1 681 ? -9.264 -1.622 -19.347 1.00 98.38 681 VAL A CA 1
ATOM 5297 C C . VAL A 1 681 ? -9.070 -3.022 -18.751 1.00 98.38 681 VAL A C 1
ATOM 5299 O O . VAL A 1 681 ? -9.903 -3.910 -18.943 1.00 98.38 681 VAL A O 1
ATOM 5302 N N . ILE A 1 682 ? -8.021 -3.219 -17.945 1.00 98.56 682 ILE A N 1
ATOM 5303 C CA . ILE A 1 682 ? -7.731 -4.503 -17.284 1.00 98.56 682 ILE A CA 1
ATOM 5304 C C . ILE A 1 682 ? -8.851 -4.905 -16.319 1.00 98.56 682 ILE A C 1
ATOM 5306 O O . ILE A 1 682 ? -9.212 -6.084 -16.248 1.00 98.56 682 ILE A O 1
ATOM 5310 N N . ALA A 1 683 ? -9.424 -3.948 -15.584 1.00 97.06 683 ALA A N 1
ATOM 5311 C CA . ALA A 1 683 ? -10.521 -4.205 -14.655 1.00 97.06 683 ALA A CA 1
ATOM 5312 C C . ALA A 1 683 ? -11.762 -4.783 -15.356 1.00 97.06 683 ALA A C 1
ATOM 5314 O O . ALA A 1 683 ? -12.478 -5.581 -14.749 1.00 97.06 683 ALA A O 1
ATOM 5315 N N . ASN A 1 684 ? -11.956 -4.444 -16.634 1.00 96.56 684 ASN A N 1
ATOM 5316 C CA . ASN A 1 684 ? -13.009 -4.969 -17.504 1.00 96.56 684 ASN A CA 1
ATOM 5317 C C . ASN A 1 684 ? -12.552 -6.159 -18.366 1.00 96.56 684 ASN A C 1
ATOM 5319 O O . ASN A 1 684 ? -13.279 -6.599 -19.249 1.00 96.56 684 ASN A O 1
ATOM 5323 N N . LYS A 1 685 ? -11.362 -6.716 -18.090 1.00 96.75 685 LYS A N 1
ATOM 5324 C CA . LYS A 1 685 ? -10.744 -7.820 -18.844 1.00 96.75 685 LYS A CA 1
ATOM 5325 C C . LYS A 1 685 ? -10.553 -7.509 -20.340 1.00 96.75 685 LYS A C 1
ATOM 5327 O O . LYS A 1 685 ? -10.550 -8.441 -21.139 1.00 96.75 685 LYS A O 1
ATOM 5332 N N . GLY A 1 686 ? -10.370 -6.235 -20.688 1.00 97.88 686 GLY A N 1
ATOM 5333 C CA . GLY A 1 686 ? -10.222 -5.779 -22.068 1.00 97.88 686 GLY A CA 1
ATOM 5334 C C . GLY A 1 686 ? -8.965 -6.299 -22.775 1.00 97.88 686 GLY A C 1
ATOM 5335 O O . GLY A 1 686 ? -8.011 -6.790 -22.161 1.00 97.88 686 GLY A O 1
ATOM 5336 N N . SER A 1 687 ? -8.995 -6.189 -24.093 1.00 98.06 687 SER A N 1
ATOM 5337 C CA . SER A 1 687 ? -7.981 -6.589 -25.064 1.00 98.06 687 SER A CA 1
ATOM 5338 C C . SER A 1 687 ? -7.154 -5.402 -25.567 1.00 98.06 687 SER A C 1
ATOM 5340 O O . SER A 1 687 ? -7.421 -4.247 -25.242 1.00 98.06 687 SER A O 1
ATOM 5342 N N . LEU A 1 688 ? -6.146 -5.683 -26.394 1.00 97.94 688 LEU A N 1
ATOM 5343 C CA . LEU A 1 688 ? -5.399 -4.660 -27.130 1.00 97.94 688 LEU A CA 1
ATOM 5344 C C . LEU A 1 688 ? -6.304 -3.823 -28.041 1.00 97.94 688 LEU A C 1
ATOM 5346 O O . LEU A 1 688 ? -6.113 -2.615 -28.124 1.00 97.94 688 LEU A O 1
ATOM 5350 N N . ASN A 1 689 ? -7.309 -4.438 -28.670 1.00 97.81 689 ASN A N 1
ATOM 5351 C CA . ASN A 1 689 ? -8.256 -3.722 -29.527 1.00 97.81 689 ASN A CA 1
ATOM 5352 C C . ASN A 1 689 ? -9.085 -2.716 -28.722 1.00 97.81 689 ASN A C 1
ATOM 5354 O O . ASN A 1 689 ? -9.329 -1.613 -29.198 1.00 97.81 689 ASN A O 1
ATOM 5358 N N . ASP A 1 690 ? -9.446 -3.062 -27.482 1.00 98.31 690 ASP A N 1
ATOM 5359 C CA . ASP A 1 690 ? -10.152 -2.140 -26.588 1.00 98.31 690 ASP A CA 1
ATOM 5360 C C . ASP A 1 690 ? -9.274 -0.946 -26.199 1.00 98.31 690 ASP A C 1
ATOM 5362 O O . ASP A 1 690 ? -9.794 0.153 -26.056 1.00 98.31 690 ASP A O 1
ATOM 5366 N N . VAL A 1 691 ? -7.951 -1.132 -26.065 1.00 98.31 691 VAL A N 1
ATOM 5367 C CA . VAL A 1 691 ? -7.000 -0.021 -25.857 1.00 98.31 691 VAL A CA 1
ATOM 5368 C C . VAL A 1 691 ? -6.895 0.850 -27.106 1.00 98.31 691 VAL A C 1
ATOM 5370 O O . VAL A 1 691 ? -6.917 2.072 -26.997 1.00 98.31 691 VAL A O 1
ATOM 5373 N N . ILE A 1 692 ? -6.771 0.234 -28.284 1.00 98.12 692 ILE A N 1
ATOM 5374 C CA . ILE A 1 692 ? -6.625 0.936 -29.568 1.00 98.12 692 ILE A CA 1
ATOM 5375 C C . ILE A 1 692 ? -7.865 1.784 -29.883 1.00 98.12 692 ILE A C 1
ATOM 5377 O O . ILE A 1 692 ? -7.737 2.866 -30.447 1.00 98.12 692 ILE A O 1
ATOM 5381 N N . ALA A 1 693 ? -9.050 1.319 -29.486 1.00 97.50 693 ALA A N 1
ATOM 5382 C CA . ALA A 1 693 ? -10.318 2.001 -29.718 1.00 97.50 693 ALA A CA 1
ATOM 5383 C C . ALA A 1 693 ? -10.621 3.153 -28.735 1.00 97.50 693 ALA A C 1
ATOM 5385 O O . ALA A 1 693 ? -11.677 3.774 -28.848 1.00 97.50 693 ALA A O 1
ATOM 5386 N N . LEU A 1 694 ? -9.751 3.432 -27.754 1.00 97.31 694 LEU A N 1
ATOM 5387 C CA . LEU A 1 694 ? -9.999 4.478 -26.757 1.00 97.31 694 LEU A CA 1
ATOM 5388 C C . LEU A 1 694 ? -9.967 5.884 -27.373 1.00 97.31 694 LEU A C 1
ATOM 5390 O O . LEU A 1 694 ? -8.963 6.296 -27.950 1.00 97.31 694 LEU A O 1
ATOM 5394 N N . ASP A 1 695 ? -11.029 6.655 -27.132 1.00 95.38 695 ASP A N 1
ATOM 5395 C CA . ASP A 1 695 ? -11.077 8.099 -27.378 1.00 95.38 695 ASP A CA 1
ATOM 5396 C C . ASP A 1 695 ? -10.580 8.851 -26.130 1.00 95.38 695 ASP A C 1
ATOM 5398 O O . ASP A 1 695 ? -11.295 9.000 -25.134 1.00 95.38 695 ASP A O 1
ATOM 5402 N N . LEU A 1 696 ? -9.299 9.231 -26.136 1.00 96.44 696 LEU A N 1
ATOM 5403 C CA . LEU A 1 696 ? -8.623 9.862 -25.000 1.00 96.44 696 LEU A CA 1
ATOM 5404 C C . LEU A 1 696 ? -8.497 11.372 -25.202 1.00 96.44 696 LEU A C 1
ATOM 5406 O O . LEU A 1 696 ? -8.139 11.847 -26.276 1.00 96.44 696 LEU A O 1
ATOM 5410 N N . GLY A 1 697 ? -8.700 12.133 -24.122 1.00 94.75 697 GLY A N 1
ATOM 5411 C CA . GLY A 1 697 ? -8.565 13.588 -24.145 1.00 94.75 697 GLY A CA 1
ATOM 5412 C C . GLY A 1 697 ? -7.191 14.044 -24.651 1.00 94.75 697 GLY A C 1
ATOM 5413 O O . GLY A 1 697 ? -6.151 13.669 -24.096 1.00 94.75 697 GLY A O 1
ATOM 5414 N N . TYR A 1 698 ? -7.199 14.892 -25.681 1.00 95.38 698 TYR A N 1
ATOM 5415 C CA . TYR A 1 698 ? -6.000 15.420 -26.322 1.00 95.38 698 TYR A CA 1
ATOM 5416 C C . TYR A 1 698 ? -6.031 16.944 -26.434 1.00 95.38 698 TYR A C 1
ATOM 5418 O O . TYR A 1 698 ? -6.957 17.557 -26.958 1.00 95.38 698 TYR A O 1
ATOM 5426 N N . THR A 1 699 ? -4.934 17.536 -25.988 1.00 94.69 699 THR A N 1
ATOM 5427 C CA . THR A 1 699 ? -4.386 18.791 -26.494 1.00 94.69 699 THR A CA 1
ATOM 5428 C C . THR A 1 699 ? -2.864 18.681 -26.334 1.00 94.69 699 THR A C 1
ATOM 5430 O O . THR A 1 699 ? -2.422 17.973 -25.413 1.00 94.69 699 THR A O 1
ATOM 5433 N N . PRO A 1 700 ? -2.045 19.335 -27.178 1.00 93.56 700 PRO A N 1
ATOM 5434 C CA . PRO A 1 700 ? -0.590 19.168 -27.169 1.00 93.56 700 PRO A CA 1
ATOM 5435 C C . PRO A 1 700 ? 0.101 19.289 -25.794 1.00 93.56 700 PRO A C 1
ATOM 5437 O O . PRO A 1 700 ? 1.098 18.615 -25.542 1.00 93.56 700 PRO A O 1
ATOM 5440 N N . ALA A 1 701 ? -0.455 20.091 -24.878 1.00 93.00 701 ALA A N 1
ATOM 5441 C CA . ALA A 1 701 ? 0.078 20.299 -23.529 1.00 93.00 701 ALA A CA 1
ATOM 5442 C C . ALA A 1 701 ? -0.135 19.121 -22.550 1.00 93.00 701 ALA A C 1
ATOM 5444 O O . ALA A 1 701 ? 0.487 19.100 -21.490 1.00 93.00 701 ALA A O 1
ATOM 5445 N N . TYR A 1 702 ? -1.004 18.153 -22.864 1.00 93.25 702 TYR A N 1
ATOM 5446 C CA . TYR A 1 702 ? -1.369 17.053 -21.949 1.00 93.25 702 TYR A CA 1
ATOM 5447 C C . TYR A 1 702 ? -1.174 15.658 -22.543 1.00 93.25 702 TYR A C 1
ATOM 5449 O O . TYR A 1 702 ? -1.146 14.670 -21.805 1.00 93.25 702 TYR A O 1
ATOM 5457 N N . SER A 1 703 ? -1.129 15.532 -23.867 1.00 94.62 703 SER A N 1
ATOM 5458 C CA . SER A 1 703 ? -0.997 14.240 -24.534 1.00 94.62 703 SER A CA 1
ATOM 5459 C C . SER A 1 703 ? -0.436 14.403 -25.939 1.00 94.62 703 SER A C 1
ATOM 5461 O O . SER A 1 703 ? -0.261 15.518 -26.422 1.00 94.62 703 SER A O 1
ATOM 5463 N N . ARG A 1 704 ? -0.192 13.272 -26.596 1.00 93.12 704 ARG A N 1
ATOM 5464 C CA . ARG A 1 704 ? 0.099 13.203 -28.028 1.00 93.12 704 ARG A CA 1
ATOM 5465 C C . ARG A 1 704 ? -1.165 12.900 -28.820 1.00 93.12 704 ARG A C 1
ATOM 5467 O O . ARG A 1 704 ? -2.113 12.355 -28.253 1.00 93.12 704 ARG A O 1
ATOM 5474 N N . ALA A 1 705 ? -1.154 13.215 -30.117 1.00 93.25 705 ALA A N 1
ATOM 5475 C CA . ALA A 1 705 ? -2.295 12.952 -31.003 1.00 93.25 705 ALA A CA 1
ATOM 5476 C C . ALA A 1 705 ? -2.697 11.464 -31.026 1.00 93.25 705 ALA A C 1
ATOM 5478 O O . ALA A 1 705 ? -3.879 11.139 -31.051 1.00 93.25 705 ALA A O 1
ATOM 5479 N N . ILE A 1 706 ? -1.711 10.563 -30.958 1.00 95.81 706 ILE A N 1
ATOM 5480 C CA . ILE A 1 706 ? -1.916 9.148 -30.634 1.00 95.81 706 ILE A CA 1
ATOM 5481 C C . ILE A 1 706 ? -1.259 8.911 -29.277 1.00 95.81 706 ILE A C 1
ATOM 5483 O O . ILE A 1 706 ? -0.038 9.032 -29.153 1.00 95.81 706 ILE A O 1
ATOM 5487 N N . ASP A 1 707 ? -2.057 8.597 -28.255 1.00 97.19 707 ASP A N 1
ATOM 5488 C CA . ASP A 1 707 ? -1.533 8.394 -26.904 1.00 97.19 707 ASP A CA 1
ATOM 5489 C C . ASP A 1 707 ? -0.525 7.235 -26.857 1.00 97.19 707 ASP A C 1
ATOM 5491 O O . ASP A 1 707 ? -0.562 6.276 -27.641 1.00 97.19 707 ASP A O 1
ATOM 5495 N N . ASN A 1 708 ? 0.393 7.318 -25.899 1.00 96.81 708 ASN A N 1
ATOM 5496 C CA . ASN A 1 708 ? 1.456 6.346 -25.741 1.00 96.81 708 ASN A CA 1
ATOM 5497 C C . ASN A 1 708 ? 0.930 4.918 -25.496 1.00 96.81 708 ASN A C 1
ATOM 5499 O O . ASN A 1 708 ? 1.564 3.967 -25.953 1.00 96.81 708 ASN A O 1
ATOM 5503 N N . LEU A 1 709 ? -0.222 4.743 -24.830 1.00 97.50 709 LEU A N 1
ATOM 5504 C CA . LEU A 1 709 ? -0.831 3.417 -24.646 1.00 97.50 709 LEU A CA 1
ATOM 5505 C C . LEU A 1 709 ? -1.309 2.806 -25.962 1.00 97.50 709 LEU A C 1
ATOM 5507 O O . LEU A 1 709 ? -1.065 1.625 -26.204 1.00 97.50 709 LEU A O 1
ATOM 5511 N N . ILE A 1 710 ? -1.960 3.604 -26.811 1.00 98.31 710 ILE A N 1
ATOM 5512 C CA . ILE A 1 710 ? -2.456 3.161 -28.121 1.00 98.31 710 ILE A CA 1
ATOM 5513 C C . ILE A 1 710 ? -1.271 2.741 -28.992 1.00 98.31 710 ILE A C 1
ATOM 5515 O O . ILE A 1 710 ? -1.269 1.663 -29.583 1.00 98.31 710 ILE A O 1
ATOM 5519 N N . THR A 1 711 ? -0.206 3.543 -28.995 1.00 97.56 711 THR A N 1
ATOM 5520 C CA . THR A 1 711 ? 1.025 3.211 -29.723 1.00 97.56 711 THR A CA 1
ATOM 5521 C C . THR A 1 711 ? 1.674 1.930 -29.189 1.00 97.56 711 THR A C 1
ATOM 5523 O O . THR A 1 711 ? 2.049 1.054 -29.969 1.00 97.56 711 THR A O 1
ATOM 5526 N N . ALA A 1 712 ? 1.759 1.766 -27.865 1.00 98.12 712 ALA A N 1
ATOM 5527 C CA . ALA A 1 712 ? 2.281 0.547 -27.252 1.00 98.12 712 ALA A CA 1
ATOM 5528 C C . ALA A 1 712 ? 1.452 -0.698 -27.619 1.00 98.12 712 ALA A C 1
ATOM 5530 O O . ALA A 1 712 ? 2.036 -1.767 -27.817 1.00 98.12 712 ALA A O 1
ATOM 5531 N N . ALA A 1 713 ? 0.129 -0.566 -27.761 1.00 98.44 713 ALA A N 1
ATOM 5532 C CA . ALA A 1 713 ? -0.749 -1.636 -28.226 1.00 98.44 713 ALA A CA 1
ATOM 5533 C C . ALA A 1 713 ? -0.527 -1.965 -29.715 1.00 98.44 713 ALA A C 1
ATOM 5535 O O . ALA A 1 713 ? -0.370 -3.140 -30.047 1.00 98.44 713 ALA A O 1
ATOM 5536 N N . HIS A 1 714 ? -0.398 -0.958 -30.592 1.00 97.75 714 HIS A N 1
ATOM 5537 C CA . HIS A 1 714 ? -0.051 -1.164 -32.008 1.00 97.75 714 HIS A CA 1
ATOM 5538 C C . HIS A 1 714 ? 1.283 -1.898 -32.187 1.00 97.75 714 HIS A C 1
ATOM 5540 O O . HIS A 1 714 ? 1.409 -2.747 -33.066 1.00 97.75 714 HIS A O 1
ATOM 5546 N N . ILE A 1 715 ? 2.284 -1.630 -31.341 1.00 97.56 715 ILE A N 1
ATOM 5547 C CA . ILE A 1 715 ? 3.555 -2.369 -31.389 1.00 97.56 715 ILE A CA 1
ATOM 5548 C C . ILE A 1 715 ? 3.328 -3.858 -31.096 1.00 97.56 715 ILE A C 1
ATOM 5550 O O . ILE A 1 715 ? 3.915 -4.705 -31.767 1.00 97.56 715 ILE A O 1
ATOM 5554 N N . ILE A 1 716 ? 2.473 -4.201 -30.126 1.00 98.19 716 ILE A N 1
ATOM 5555 C CA . ILE A 1 716 ? 2.145 -5.607 -29.848 1.00 98.19 716 ILE A CA 1
ATOM 5556 C C . ILE A 1 716 ? 1.378 -6.225 -31.020 1.00 98.19 716 ILE A C 1
ATOM 5558 O O . ILE A 1 716 ? 1.708 -7.340 -31.418 1.00 98.19 716 ILE A O 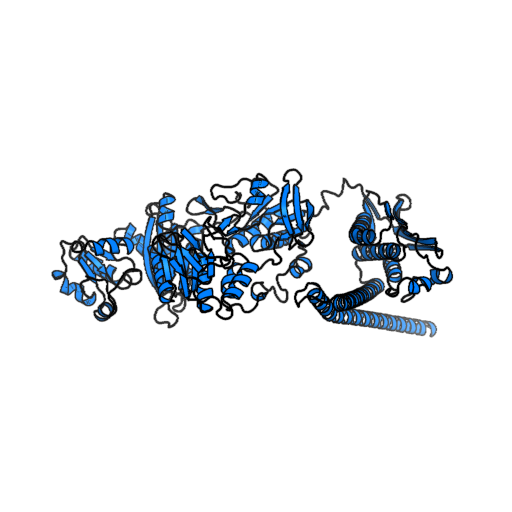1
ATOM 5562 N N . GLN A 1 717 ? 0.423 -5.503 -31.610 1.00 97.06 717 GLN A N 1
ATOM 5563 C CA . GLN A 1 717 ? -0.308 -5.958 -32.795 1.00 97.06 717 GLN A CA 1
ATOM 5564 C C . GLN A 1 717 ? 0.649 -6.259 -33.958 1.00 97.06 717 GLN A C 1
ATOM 5566 O O . GLN A 1 717 ? 0.665 -7.379 -34.457 1.00 97.06 717 GLN A O 1
ATOM 5571 N N . ASN A 1 718 ? 1.577 -5.349 -34.265 1.00 95.75 718 ASN A N 1
ATOM 5572 C CA . ASN A 1 718 ? 2.603 -5.571 -35.287 1.00 95.75 718 ASN A CA 1
ATOM 5573 C C . ASN A 1 718 ? 3.481 -6.801 -35.000 1.00 95.75 718 ASN A C 1
ATOM 5575 O O . ASN A 1 718 ? 3.914 -7.478 -35.929 1.00 95.75 718 ASN A O 1
ATOM 5579 N N . LYS A 1 719 ? 3.760 -7.121 -33.731 1.00 96.00 719 LYS A N 1
ATOM 5580 C CA . LYS A 1 719 ? 4.476 -8.359 -33.370 1.00 96.00 719 LYS A CA 1
ATOM 5581 C C . LYS A 1 719 ? 3.634 -9.611 -33.564 1.00 96.00 719 LYS A C 1
ATOM 5583 O O . LYS A 1 719 ? 4.175 -10.663 -33.898 1.00 96.00 719 LYS A O 1
ATOM 5588 N N . MET A 1 720 ? 2.339 -9.528 -33.276 1.00 95.31 720 MET A N 1
ATOM 5589 C CA . MET A 1 720 ? 1.405 -10.634 -33.474 1.00 95.31 720 MET A CA 1
ATOM 5590 C C . MET A 1 720 ? 1.192 -10.906 -34.968 1.00 95.31 720 MET A C 1
ATOM 5592 O O . MET A 1 720 ? 1.154 -12.068 -35.359 1.00 95.31 720 MET A O 1
ATOM 5596 N N . ASP A 1 721 ? 1.203 -9.854 -35.786 1.00 94.75 721 ASP A N 1
ATOM 5597 C CA . ASP A 1 721 ? 1.047 -9.912 -37.243 1.00 94.75 721 ASP A CA 1
ATOM 5598 C C . ASP A 1 721 ? 2.364 -10.215 -37.989 1.00 94.75 721 ASP A C 1
ATOM 5600 O O . ASP A 1 721 ? 2.393 -10.290 -39.216 1.00 94.75 721 ASP A O 1
ATOM 5604 N N . GLY A 1 722 ? 3.483 -10.378 -37.270 1.00 92.50 722 GLY A N 1
ATOM 5605 C CA . GLY A 1 722 ? 4.801 -10.663 -37.856 1.00 92.50 722 GLY A CA 1
ATOM 5606 C C . GLY A 1 722 ? 5.473 -9.472 -38.558 1.00 92.50 722 GLY A C 1
ATOM 5607 O O . GLY A 1 722 ? 6.511 -9.635 -39.199 1.00 92.50 722 GLY A O 1
ATOM 5608 N N . LEU A 1 723 ? 4.917 -8.268 -38.419 1.00 91.62 723 LEU A N 1
ATOM 5609 C CA . LEU A 1 723 ? 5.447 -7.022 -38.983 1.00 91.62 723 LEU A CA 1
ATOM 5610 C C . LEU A 1 723 ? 6.619 -6.457 -38.166 1.00 91.62 723 LEU A C 1
ATOM 5612 O O . LEU A 1 723 ? 7.489 -5.779 -38.713 1.00 91.62 723 LEU A O 1
ATOM 5616 N N . PHE A 1 724 ? 6.677 -6.759 -36.867 1.00 94.94 724 PHE A N 1
ATOM 5617 C CA . PHE A 1 724 ? 7.740 -6.316 -35.967 1.00 94.94 724 PHE A CA 1
ATOM 5618 C C . PHE A 1 724 ? 8.496 -7.507 -35.371 1.00 94.94 724 PHE A C 1
ATOM 5620 O O . PHE A 1 724 ? 7.914 -8.342 -34.680 1.00 94.94 724 PHE A O 1
ATOM 5627 N N . GLU A 1 725 ? 9.814 -7.538 -35.574 1.00 94.94 725 GLU A N 1
ATOM 5628 C CA . GLU A 1 725 ? 10.715 -8.524 -34.973 1.00 94.94 725 GLU A CA 1
ATOM 5629 C C . GLU A 1 725 ? 11.775 -7.792 -34.145 1.00 94.94 725 GLU A C 1
ATOM 5631 O O . GLU A 1 725 ? 12.537 -6.973 -34.665 1.00 94.94 725 GLU A O 1
ATOM 5636 N N . GLY A 1 726 ? 11.785 -8.045 -32.839 1.00 95.00 726 GLY A N 1
ATOM 5637 C CA . GLY A 1 726 ? 12.608 -7.317 -31.881 1.00 95.00 726 GLY A CA 1
ATOM 5638 C C . GLY A 1 726 ? 13.450 -8.227 -31.000 1.00 95.00 726 GLY A C 1
ATOM 5639 O O . GLY A 1 726 ? 13.177 -9.420 -30.861 1.00 95.00 726 GLY A O 1
ATOM 5640 N N . ILE A 1 727 ? 14.472 -7.635 -30.391 1.00 94.94 727 ILE A N 1
ATOM 5641 C CA . ILE A 1 727 ? 15.251 -8.211 -29.301 1.00 94.94 727 ILE A CA 1
ATOM 5642 C C . ILE A 1 727 ? 15.179 -7.267 -28.098 1.00 94.94 727 ILE A C 1
ATOM 5644 O O . ILE A 1 727 ? 15.440 -6.068 -28.209 1.00 94.94 727 ILE A O 1
ATOM 5648 N N . VAL A 1 728 ? 14.783 -7.800 -26.943 1.00 93.62 728 VAL A N 1
ATOM 5649 C CA . VAL A 1 728 ? 14.639 -7.010 -25.712 1.00 93.62 728 VAL A CA 1
ATOM 5650 C C . VAL A 1 728 ? 16.008 -6.717 -25.088 1.00 93.62 728 VAL A C 1
ATOM 5652 O O . VAL A 1 728 ? 16.908 -7.550 -25.222 1.00 93.62 728 VAL A O 1
ATOM 5655 N N . PRO A 1 729 ? 16.183 -5.601 -24.348 1.00 91.75 729 PRO A N 1
ATOM 5656 C CA . PRO A 1 729 ? 17.482 -5.188 -23.805 1.00 91.75 729 PRO A CA 1
ATOM 5657 C C . PRO A 1 729 ? 18.248 -6.287 -23.051 1.00 91.75 729 PRO A C 1
ATOM 5659 O O . PRO A 1 729 ? 19.449 -6.448 -23.247 1.00 91.75 729 PRO A O 1
ATOM 5662 N N . VAL A 1 730 ? 17.556 -7.092 -22.237 1.00 89.56 730 VAL A N 1
ATOM 5663 C CA . VAL A 1 730 ? 18.177 -8.163 -21.432 1.00 89.56 730 VAL A CA 1
ATOM 5664 C C . VAL A 1 730 ? 18.779 -9.277 -22.290 1.00 89.56 730 VAL A C 1
ATOM 5666 O O . VAL A 1 730 ? 19.810 -9.845 -21.932 1.00 89.56 730 VAL A O 1
ATOM 5669 N N . ASP A 1 731 ? 18.143 -9.624 -23.406 1.00 91.75 731 ASP A N 1
ATOM 5670 C CA . ASP A 1 731 ? 18.658 -10.655 -24.311 1.00 91.75 731 ASP A CA 1
ATOM 5671 C C . ASP A 1 731 ? 19.682 -10.067 -25.286 1.00 91.75 731 ASP A C 1
ATOM 5673 O O . ASP A 1 731 ? 20.693 -10.703 -25.579 1.00 91.75 731 ASP A O 1
ATOM 5677 N N . ALA A 1 732 ? 19.473 -8.817 -25.696 1.00 92.25 732 ALA A N 1
ATOM 5678 C CA . ALA A 1 732 ? 20.407 -8.026 -26.482 1.00 92.25 732 ALA A CA 1
ATOM 5679 C C . ALA A 1 732 ? 21.776 -7.880 -25.789 1.00 92.25 732 ALA A C 1
ATOM 5681 O O . ALA A 1 732 ? 22.802 -8.079 -26.434 1.00 92.25 732 ALA A O 1
ATOM 5682 N N . GLU A 1 733 ? 21.819 -7.640 -24.474 1.00 91.31 733 GLU A N 1
ATOM 5683 C CA . GLU A 1 733 ? 23.069 -7.594 -23.696 1.00 91.31 733 GLU A CA 1
ATOM 5684 C C . GLU A 1 733 ? 23.844 -8.922 -23.744 1.00 91.31 733 GLU A C 1
ATOM 5686 O O . GLU A 1 733 ? 25.068 -8.932 -23.890 1.00 91.31 733 GLU A O 1
ATOM 5691 N N . LYS A 1 734 ? 23.146 -10.063 -23.660 1.00 90.31 734 LYS A N 1
ATOM 5692 C CA . LYS A 1 734 ? 23.782 -11.387 -23.750 1.00 90.31 734 LYS A CA 1
ATOM 5693 C C . LYS A 1 734 ? 24.374 -11.613 -25.135 1.00 90.31 734 LYS A C 1
ATOM 5695 O O . LYS A 1 734 ? 25.506 -12.073 -25.235 1.00 90.31 734 LYS A O 1
ATOM 5700 N N . VAL A 1 735 ? 23.623 -11.271 -26.183 1.00 90.00 735 VAL A N 1
ATOM 5701 C CA . VAL A 1 735 ? 24.078 -11.379 -27.576 1.00 90.00 735 VAL A CA 1
ATOM 5702 C C . VAL A 1 735 ? 25.299 -10.492 -27.813 1.00 90.00 735 VAL A C 1
ATOM 5704 O O . VAL A 1 735 ? 26.278 -10.955 -28.393 1.00 90.00 735 VAL A O 1
ATOM 5707 N N . LEU A 1 736 ? 25.289 -9.261 -27.296 1.00 88.19 736 LEU A N 1
ATOM 5708 C CA . LEU A 1 736 ? 26.406 -8.326 -27.418 1.00 88.19 736 LEU A CA 1
ATOM 5709 C C . LEU A 1 736 ? 27.699 -8.882 -26.793 1.00 88.19 736 LEU A C 1
ATOM 5711 O O . LEU A 1 736 ? 28.769 -8.766 -27.385 1.00 88.19 736 LEU A O 1
ATOM 5715 N N . LYS A 1 737 ? 27.609 -9.546 -25.630 1.00 85.75 737 LYS A N 1
ATOM 5716 C CA . LYS A 1 737 ? 28.767 -10.147 -24.933 1.00 85.75 737 LYS A CA 1
ATOM 5717 C C . LYS A 1 737 ? 29.379 -11.351 -25.650 1.00 85.75 737 LYS A C 1
ATOM 5719 O O . LYS A 1 737 ? 30.556 -11.631 -25.446 1.00 85.75 737 LYS A O 1
ATOM 5724 N N . VAL A 1 738 ? 28.601 -12.073 -26.458 1.00 79.50 738 VAL A N 1
ATOM 5725 C CA . VAL A 1 738 ? 29.089 -13.232 -27.230 1.00 79.50 738 VAL A CA 1
ATOM 5726 C C . VAL A 1 738 ? 29.924 -12.789 -28.449 1.00 79.50 738 VAL A C 1
ATOM 5728 O O . VAL A 1 738 ? 30.695 -13.585 -28.983 1.00 79.50 738 VAL A O 1
ATOM 5731 N N . GLY A 1 739 ? 29.861 -11.510 -28.845 1.00 69.94 739 GLY A N 1
ATOM 5732 C CA . GLY A 1 739 ? 30.693 -10.931 -29.907 1.00 69.94 739 GLY A CA 1
ATOM 5733 C C . GLY A 1 739 ? 30.218 -11.271 -31.327 1.00 69.94 739 GLY A C 1
ATOM 5734 O O . GLY A 1 739 ? 29.031 -11.494 -31.533 1.00 69.94 739 GLY A O 1
ATOM 5735 N N . ASN A 1 740 ? 31.160 -11.288 -32.286 1.00 65.69 740 ASN A N 1
ATOM 5736 C CA . ASN A 1 740 ? 31.088 -11.285 -33.773 1.00 65.69 740 ASN A CA 1
ATOM 5737 C C . ASN A 1 740 ? 29.981 -12.069 -34.539 1.00 65.69 740 ASN A C 1
ATOM 5739 O O . ASN A 1 740 ? 30.001 -12.083 -35.770 1.00 65.69 740 ASN A O 1
ATOM 5743 N N . ALA A 1 741 ? 29.025 -12.723 -33.882 1.00 75.50 741 ALA A N 1
ATOM 5744 C CA . ALA A 1 741 ? 27.923 -13.457 -34.506 1.00 75.50 741 ALA A CA 1
ATOM 5745 C C . ALA A 1 741 ? 26.801 -12.560 -35.074 1.00 75.50 741 ALA A C 1
ATOM 5747 O O . ALA A 1 741 ? 26.047 -13.007 -35.941 1.00 75.50 741 ALA A O 1
ATOM 5748 N N . VAL A 1 742 ? 26.680 -11.315 -34.599 1.00 89.88 742 VAL A N 1
ATOM 5749 C CA . VAL A 1 742 ? 25.593 -10.380 -34.944 1.00 89.88 742 VAL A CA 1
ATOM 5750 C C . VAL A 1 742 ? 26.173 -9.037 -35.378 1.00 89.88 742 VAL A C 1
ATOM 5752 O O . VAL A 1 742 ? 27.116 -8.543 -34.764 1.00 89.88 742 VAL A O 1
ATOM 5755 N N . ALA A 1 743 ? 25.613 -8.451 -36.435 1.00 93.00 743 ALA A N 1
ATOM 5756 C CA . ALA A 1 743 ? 25.949 -7.110 -36.898 1.00 93.00 743 ALA A CA 1
ATOM 5757 C C . ALA A 1 743 ? 25.063 -6.076 -36.195 1.00 93.00 743 ALA A C 1
ATOM 5759 O O . ALA A 1 743 ? 23.839 -6.092 -36.341 1.00 93.00 743 ALA A O 1
ATOM 5760 N N . TRP A 1 744 ? 25.676 -5.184 -35.425 1.00 94.75 744 TRP A N 1
ATOM 5761 C CA . TRP A 1 744 ? 24.977 -4.122 -34.710 1.00 94.75 744 TRP A CA 1
ATOM 5762 C C . TRP A 1 744 ? 25.083 -2.827 -35.500 1.00 94.75 744 TRP A C 1
ATOM 5764 O O . TRP A 1 744 ? 26.180 -2.303 -35.660 1.00 94.75 744 TRP A O 1
ATOM 5774 N N . ILE A 1 745 ? 23.956 -2.320 -35.994 1.00 96.44 745 ILE A N 1
ATOM 5775 C CA . ILE A 1 745 ? 23.928 -1.132 -36.851 1.00 96.44 745 ILE A CA 1
ATOM 5776 C C . ILE A 1 745 ? 23.146 -0.026 -36.148 1.00 96.44 745 ILE A C 1
ATOM 5778 O O . ILE A 1 745 ? 21.941 -0.155 -35.919 1.00 96.44 745 ILE A O 1
ATOM 5782 N N . ASP A 1 746 ? 23.825 1.068 -35.822 1.00 97.62 746 ASP A N 1
ATOM 5783 C CA . ASP A 1 746 ? 23.210 2.287 -35.315 1.00 97.62 746 ASP A CA 1
ATOM 5784 C C . ASP A 1 746 ? 22.750 3.165 -36.481 1.00 97.62 746 ASP A C 1
ATOM 5786 O O . ASP A 1 746 ? 23.535 3.519 -37.363 1.00 97.62 746 ASP A O 1
ATOM 5790 N N . VAL A 1 747 ? 21.459 3.497 -36.502 1.00 98.06 747 VAL A N 1
ATOM 5791 C CA . VAL A 1 747 ? 20.837 4.268 -37.589 1.00 98.06 747 VAL A CA 1
ATOM 5792 C C . VAL A 1 747 ? 20.576 5.732 -37.235 1.00 98.06 747 VAL A C 1
ATOM 5794 O O . VAL A 1 747 ? 19.906 6.435 -38.002 1.00 98.06 747 VAL A O 1
ATOM 5797 N N . ARG A 1 748 ? 21.088 6.200 -36.090 1.00 97.62 748 ARG A N 1
ATOM 5798 C CA . ARG A 1 748 ? 21.007 7.600 -35.647 1.0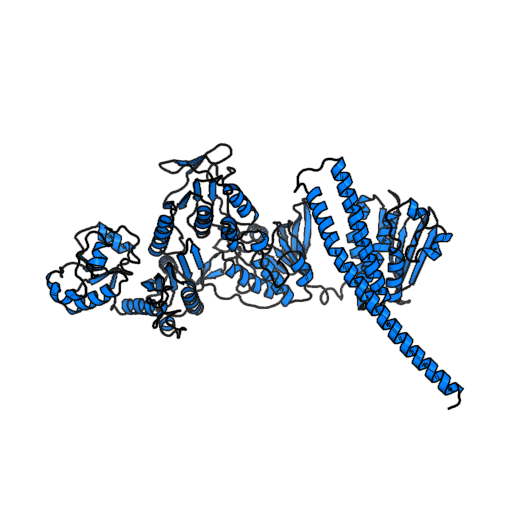0 97.62 748 ARG A CA 1
ATOM 5799 C C . ARG A 1 748 ? 21.936 8.515 -36.445 1.00 97.62 748 ARG A C 1
ATOM 5801 O O . ARG A 1 748 ? 22.613 8.100 -37.387 1.00 97.62 748 ARG A O 1
ATOM 5808 N N . THR A 1 749 ? 21.925 9.798 -36.104 1.00 96.88 749 THR A N 1
ATOM 5809 C CA . THR A 1 749 ? 22.873 10.770 -36.656 1.00 96.88 749 THR A CA 1
ATOM 5810 C C . THR A 1 749 ? 24.290 10.559 -36.097 1.00 96.88 749 THR A C 1
ATOM 5812 O O . THR A 1 749 ? 24.438 9.995 -35.012 1.00 96.88 749 THR A O 1
ATOM 5815 N N . PRO A 1 750 ? 25.342 11.029 -36.799 1.00 96.12 750 PRO A N 1
ATOM 5816 C CA . PRO A 1 750 ? 26.710 10.987 -36.278 1.00 96.12 750 PRO A CA 1
ATOM 5817 C C . PRO A 1 750 ? 26.865 11.657 -34.913 1.00 96.12 750 PRO A C 1
ATOM 5819 O O . PRO A 1 750 ? 27.482 11.078 -34.029 1.00 96.12 750 PRO A O 1
ATOM 5822 N N . GLN A 1 751 ? 26.218 12.808 -34.713 1.00 95.25 751 GLN A N 1
ATOM 5823 C CA . GLN A 1 751 ? 26.258 13.524 -33.441 1.00 95.25 751 GLN A CA 1
ATOM 5824 C C . GLN A 1 751 ? 25.698 12.675 -32.286 1.00 95.25 751 GLN A C 1
ATOM 5826 O O . GLN A 1 751 ? 26.359 12.504 -31.269 1.00 95.25 751 GLN A O 1
ATOM 5831 N N . GLU A 1 752 ? 24.508 12.085 -32.450 1.00 94.38 752 GLU A N 1
ATOM 5832 C CA . GLU A 1 752 ? 23.904 11.226 -31.417 1.00 94.38 752 GLU A CA 1
ATOM 5833 C C . GLU A 1 752 ? 24.765 9.989 -31.099 1.00 94.38 752 GLU A C 1
ATOM 5835 O O . GLU A 1 752 ? 24.742 9.486 -29.975 1.00 94.38 752 GLU A O 1
ATOM 5840 N N . PHE A 1 753 ? 25.493 9.472 -32.092 1.00 95.06 753 PHE A N 1
ATOM 5841 C CA . PHE A 1 753 ? 26.383 8.318 -31.950 1.00 95.06 753 PHE A CA 1
ATOM 5842 C C . PHE A 1 753 ? 27.701 8.655 -31.235 1.00 95.06 753 PHE A C 1
ATOM 5844 O O . PHE A 1 753 ? 28.234 7.829 -30.485 1.00 95.06 753 PHE A O 1
ATOM 5851 N N . GLU A 1 754 ? 28.231 9.854 -31.463 1.00 93.81 754 GLU A N 1
ATOM 5852 C CA . GLU A 1 754 ? 29.403 10.377 -30.758 1.00 93.81 754 GLU A CA 1
ATOM 5853 C C . GLU A 1 754 ? 29.076 10.637 -29.279 1.00 93.81 754 GLU A C 1
ATOM 5855 O O . GLU A 1 754 ? 29.801 10.151 -28.412 1.00 93.81 754 GLU A O 1
ATOM 5860 N N . GLU A 1 755 ? 27.931 11.273 -28.991 1.00 93.38 755 GLU A N 1
ATOM 5861 C CA . GLU A 1 755 ? 27.465 11.577 -27.627 1.00 93.38 755 GLU A CA 1
ATOM 5862 C C . GLU A 1 755 ? 27.287 10.319 -26.754 1.00 93.38 755 GLU A C 1
ATOM 5864 O O . GLU A 1 755 ? 27.755 10.261 -25.612 1.00 93.38 755 GLU A O 1
ATOM 5869 N N . GLU A 1 756 ? 26.598 9.295 -27.270 1.00 94.19 756 GLU A N 1
ATOM 5870 C CA . GLU A 1 756 ? 26.480 8.001 -26.597 1.00 94.19 756 GLU A CA 1
ATOM 5871 C C . GLU A 1 756 ? 26.241 6.855 -27.583 1.00 94.19 756 GLU A C 1
ATOM 5873 O O . GLU A 1 756 ? 25.428 6.967 -28.498 1.00 94.19 756 GLU A O 1
ATOM 5878 N N . ARG A 1 757 ? 26.886 5.700 -27.376 1.00 94.06 757 ARG A N 1
ATOM 5879 C CA . ARG A 1 757 ? 26.685 4.508 -28.226 1.00 94.06 757 ARG A CA 1
ATOM 5880 C C . ARG A 1 757 ? 26.862 3.188 -27.491 1.00 94.06 757 ARG A C 1
ATOM 5882 O O . ARG A 1 757 ? 27.611 3.088 -26.518 1.00 94.06 757 ARG A O 1
ATOM 5889 N N . ILE A 1 758 ? 26.212 2.143 -27.997 1.00 93.19 758 ILE A N 1
ATOM 5890 C CA . ILE A 1 758 ? 26.481 0.768 -27.563 1.00 93.19 758 ILE A CA 1
ATOM 5891 C C . ILE A 1 758 ? 27.855 0.346 -28.124 1.00 93.19 758 ILE A C 1
ATOM 5893 O O . ILE A 1 758 ? 28.112 0.558 -29.314 1.00 93.19 758 ILE A O 1
ATOM 5897 N N . PRO A 1 759 ? 28.756 -0.233 -27.305 1.00 90.06 759 PRO A N 1
ATOM 5898 C CA . PRO A 1 759 ? 30.059 -0.695 -27.779 1.00 90.06 759 PRO A CA 1
ATOM 5899 C C . PRO A 1 759 ? 29.934 -1.670 -28.958 1.00 90.06 759 PRO A C 1
ATOM 5901 O O . PRO A 1 759 ? 29.122 -2.587 -28.908 1.00 90.06 759 PRO A O 1
ATOM 5904 N N . GLY A 1 760 ? 30.761 -1.501 -29.994 1.00 87.69 760 GLY A N 1
ATOM 5905 C CA . GLY A 1 760 ? 30.802 -2.418 -31.142 1.00 87.69 760 GLY A CA 1
ATOM 5906 C C . GLY A 1 760 ? 29.682 -2.244 -32.176 1.00 87.69 760 GLY A C 1
ATOM 5907 O O . GLY A 1 760 ? 29.490 -3.144 -32.987 1.00 87.69 760 GLY A O 1
ATOM 5908 N N . CYS A 1 761 ? 28.946 -1.127 -32.152 1.00 91.44 761 CYS A N 1
ATOM 5909 C CA . CYS A 1 761 ? 27.987 -0.779 -33.207 1.00 91.44 761 CYS A CA 1
ATOM 5910 C C . CYS A 1 761 ? 28.655 -0.027 -34.366 1.00 91.44 761 CYS A C 1
ATOM 5912 O O . CYS A 1 761 ? 29.425 0.903 -34.128 1.00 91.44 761 CYS A O 1
ATOM 5914 N N . ASP A 1 762 ? 28.279 -0.368 -35.597 1.00 94.06 762 ASP A N 1
ATOM 5915 C CA . ASP A 1 762 ? 28.623 0.382 -36.806 1.00 94.06 762 ASP A CA 1
ATOM 5916 C C . ASP A 1 762 ? 27.571 1.466 -37.078 1.00 94.06 762 ASP A C 1
ATOM 5918 O O . ASP A 1 762 ? 26.370 1.226 -36.954 1.00 94.06 762 ASP A O 1
ATOM 5922 N N . LEU A 1 763 ? 28.002 2.665 -37.474 1.00 97.00 763 LEU A N 1
ATOM 5923 C CA . LEU A 1 763 ? 27.105 3.789 -37.755 1.00 97.00 763 LEU A CA 1
ATOM 5924 C C . LEU A 1 763 ? 26.711 3.847 -39.241 1.00 97.00 763 LEU A C 1
ATOM 5926 O O . LEU A 1 763 ? 27.530 4.162 -40.113 1.00 97.00 763 LEU A O 1
ATOM 5930 N N . ILE A 1 764 ? 25.422 3.651 -39.530 1.00 97.38 764 ILE A N 1
ATOM 5931 C CA . ILE A 1 764 ? 24.826 3.850 -40.860 1.00 97.38 764 ILE A CA 1
ATOM 5932 C C . ILE A 1 764 ? 23.539 4.672 -40.708 1.00 97.38 764 ILE A C 1
ATOM 5934 O O . ILE A 1 764 ? 22.452 4.109 -40.557 1.00 97.38 764 ILE A O 1
ATOM 5938 N N . PRO A 1 765 ? 23.623 6.015 -40.786 1.00 97.69 765 PRO A N 1
ATOM 5939 C CA . PRO A 1 765 ? 22.482 6.885 -40.524 1.00 97.69 765 PRO A CA 1
ATOM 5940 C C . PRO A 1 765 ? 21.303 6.597 -41.452 1.00 97.69 765 PRO A C 1
ATOM 5942 O O . PRO A 1 765 ? 21.488 6.449 -42.668 1.00 97.69 765 PRO A O 1
ATOM 5945 N N . LEU A 1 766 ? 20.081 6.618 -40.909 1.00 97.56 766 LEU A N 1
ATOM 5946 C CA . LEU A 1 766 ? 18.845 6.275 -41.625 1.00 97.56 766 LEU A CA 1
ATOM 5947 C C . LEU A 1 766 ? 18.694 7.020 -42.966 1.00 97.56 766 LEU A C 1
ATOM 5949 O O . LEU A 1 766 ? 18.323 6.417 -43.972 1.00 97.56 766 LEU A O 1
ATOM 5953 N N . GLY A 1 767 ? 19.036 8.314 -43.013 1.00 96.31 767 GLY A N 1
ATOM 5954 C CA . GLY A 1 767 ? 18.957 9.139 -44.232 1.00 96.31 767 GLY A CA 1
ATOM 5955 C C . GLY A 1 767 ? 19.942 8.746 -45.348 1.00 96.31 767 GLY A C 1
ATOM 5956 O O . GLY A 1 767 ? 19.778 9.144 -46.505 1.00 96.31 767 GLY A O 1
ATOM 5957 N N . SER A 1 768 ? 20.962 7.951 -45.018 1.00 96.50 768 SER A N 1
ATOM 5958 C CA . SER A 1 768 ? 21.946 7.400 -45.958 1.00 96.50 768 SER A CA 1
ATOM 5959 C C . SER A 1 768 ? 21.789 5.897 -46.203 1.00 96.50 768 SER A C 1
ATOM 5961 O O . SER A 1 768 ? 22.341 5.394 -47.178 1.00 96.50 768 SER A O 1
ATOM 5963 N N . LEU A 1 769 ? 20.981 5.205 -45.390 1.00 97.25 769 LEU A N 1
ATOM 5964 C CA . LEU A 1 769 ? 20.849 3.745 -45.366 1.00 97.25 769 LEU A CA 1
ATOM 5965 C C . LEU A 1 769 ? 20.583 3.131 -46.746 1.00 97.25 769 LEU A C 1
ATOM 5967 O O . LEU A 1 769 ? 21.253 2.185 -47.140 1.00 97.25 769 LEU A O 1
ATOM 5971 N N . ARG A 1 770 ? 19.653 3.701 -47.525 1.00 97.06 770 ARG A N 1
ATOM 5972 C CA . ARG A 1 770 ? 19.310 3.187 -48.867 1.00 97.06 770 ARG A CA 1
ATOM 5973 C C . ARG A 1 770 ? 20.477 3.212 -49.860 1.00 97.06 770 ARG A C 1
ATOM 5975 O O . ARG A 1 770 ? 20.456 2.441 -50.807 1.00 97.06 770 ARG A O 1
ATOM 5982 N N . ARG A 1 771 ? 21.453 4.109 -49.673 1.00 97.50 771 ARG A N 1
ATOM 5983 C CA . ARG A 1 771 ? 22.637 4.244 -50.543 1.00 97.50 771 ARG A CA 1
ATOM 5984 C C . ARG A 1 771 ? 23.841 3.442 -50.042 1.00 97.50 771 ARG A C 1
ATOM 5986 O O . ARG A 1 771 ? 24.847 3.409 -50.732 1.00 97.50 771 ARG A O 1
ATOM 5993 N N . ARG A 1 772 ? 23.748 2.855 -48.845 1.00 97.12 772 ARG A N 1
ATOM 5994 C CA . ARG A 1 772 ? 24.839 2.164 -48.139 1.00 97.12 772 ARG A CA 1
ATOM 5995 C C . ARG A 1 772 ? 24.445 0.733 -47.747 1.00 97.12 772 ARG A C 1
ATOM 5997 O O . ARG A 1 772 ? 24.928 0.208 -46.752 1.00 97.12 772 ARG A O 1
ATOM 6004 N N . LEU A 1 773 ? 23.526 0.111 -48.494 1.00 96.25 773 LEU A N 1
ATOM 6005 C CA . LEU A 1 773 ? 23.067 -1.258 -48.214 1.00 96.25 773 LEU A CA 1
ATOM 6006 C C . LEU A 1 773 ? 24.204 -2.277 -48.350 1.00 96.25 773 LEU A C 1
ATOM 6008 O O . LEU A 1 773 ? 24.262 -3.236 -47.589 1.00 96.25 773 LEU A O 1
ATOM 6012 N N . ASP A 1 774 ? 25.119 -2.020 -49.279 1.00 95.25 774 ASP A N 1
ATOM 6013 C CA . ASP A 1 774 ? 26.262 -2.866 -49.629 1.00 95.25 774 ASP A CA 1
ATOM 6014 C C . ASP A 1 774 ? 27.277 -2.991 -48.477 1.00 95.25 774 ASP A C 1
ATOM 6016 O O . ASP A 1 774 ? 28.063 -3.933 -48.430 1.00 95.25 774 ASP A O 1
ATOM 6020 N N . GLU A 1 775 ? 27.247 -2.046 -47.533 1.00 94.75 775 GLU A N 1
ATOM 6021 C CA . GLU A 1 775 ? 28.091 -2.035 -46.334 1.00 94.75 775 GLU A CA 1
ATOM 6022 C C . GLU A 1 775 ? 27.529 -2.929 -45.214 1.00 94.75 775 GLU A C 1
ATOM 6024 O O . GLU A 1 775 ? 28.215 -3.188 -44.227 1.00 94.75 775 GLU A O 1
ATOM 6029 N N . ILE A 1 776 ? 26.285 -3.410 -45.346 1.00 94.31 776 ILE A N 1
ATOM 6030 C CA . ILE A 1 776 ? 25.599 -4.197 -44.318 1.00 94.31 776 ILE A CA 1
ATOM 6031 C C . ILE A 1 776 ? 25.737 -5.697 -44.627 1.00 94.31 776 ILE A C 1
ATOM 6033 O O . ILE A 1 776 ? 25.310 -6.146 -45.693 1.00 94.31 776 ILE A O 1
ATOM 6037 N N . PRO A 1 777 ? 26.252 -6.515 -43.690 1.00 91.06 777 PRO A N 1
ATOM 6038 C CA . PRO A 1 777 ? 26.475 -7.943 -43.915 1.00 91.06 777 PRO A CA 1
ATOM 6039 C C . PRO A 1 777 ? 25.152 -8.726 -43.951 1.00 91.06 777 PRO A C 1
ATOM 6041 O O . PRO A 1 777 ? 24.597 -9.106 -42.917 1.00 91.06 777 PRO A O 1
ATOM 6044 N N . SER A 1 778 ? 24.635 -8.970 -45.158 1.00 89.38 778 SER A N 1
ATOM 6045 C CA . SER A 1 778 ? 23.326 -9.604 -45.399 1.00 89.38 778 SER A CA 1
ATOM 6046 C C . SER A 1 778 ? 23.202 -11.058 -44.912 1.00 89.38 778 SER A C 1
ATOM 6048 O O . SER A 1 778 ? 22.093 -11.554 -44.695 1.00 89.38 778 SER A O 1
ATOM 6050 N N . GLU A 1 779 ? 24.327 -11.747 -44.725 1.00 88.94 779 GLU A N 1
ATOM 6051 C CA . GLU A 1 779 ? 24.418 -13.130 -44.257 1.00 88.94 779 GLU A CA 1
ATOM 6052 C C . GLU A 1 779 ? 24.320 -13.270 -42.729 1.00 88.94 779 GLU A C 1
ATOM 6054 O O . GLU A 1 779 ? 23.978 -14.347 -42.219 1.00 88.94 779 GLU A O 1
ATOM 6059 N N . ARG A 1 780 ? 24.597 -12.185 -41.995 1.00 90.06 780 ARG A N 1
ATOM 6060 C CA . ARG A 1 780 ? 24.565 -12.147 -40.529 1.00 90.06 780 ARG A CA 1
ATOM 6061 C C . ARG A 1 780 ? 23.178 -11.775 -40.021 1.00 90.06 780 ARG A C 1
ATOM 6063 O O . ARG A 1 780 ? 22.347 -11.220 -40.734 1.00 90.06 780 ARG A O 1
ATOM 6070 N N . GLU A 1 781 ? 22.917 -12.104 -38.760 1.00 93.31 781 GLU A N 1
ATOM 6071 C CA . GLU A 1 781 ? 21.794 -11.488 -38.056 1.00 93.31 781 GLU A CA 1
ATOM 6072 C C . GLU A 1 781 ? 22.133 -10.020 -37.775 1.00 93.31 781 GLU A C 1
ATOM 6074 O O . GLU A 1 781 ? 23.247 -9.717 -37.348 1.00 93.31 781 GLU A O 1
ATOM 6079 N N . ILE A 1 782 ? 21.187 -9.121 -38.041 1.00 95.62 782 ILE A N 1
ATOM 6080 C CA . ILE A 1 782 ? 21.344 -7.674 -37.891 1.00 95.62 782 ILE A CA 1
ATOM 6081 C C . ILE A 1 782 ? 20.472 -7.204 -36.733 1.00 95.62 782 ILE A C 1
ATOM 6083 O O . ILE A 1 782 ? 19.276 -7.503 -36.696 1.00 95.62 782 ILE A O 1
ATOM 6087 N N . VAL A 1 783 ? 21.052 -6.425 -35.822 1.00 96.56 783 VAL A N 1
ATOM 6088 C CA . VAL A 1 783 ? 20.330 -5.722 -34.759 1.00 96.56 783 VAL A CA 1
ATOM 6089 C C . VAL A 1 783 ? 20.434 -4.222 -35.001 1.00 96.56 783 VAL A C 1
ATOM 6091 O O . VAL A 1 783 ? 21.515 -3.639 -34.958 1.00 96.56 783 VAL A O 1
ATOM 6094 N N . LEU A 1 784 ? 19.286 -3.602 -35.265 1.00 97.62 784 LEU A N 1
ATOM 6095 C CA . LEU A 1 784 ? 19.167 -2.173 -35.527 1.00 97.62 784 LEU A CA 1
ATOM 6096 C C . LEU A 1 784 ? 18.984 -1.394 -34.227 1.00 97.62 784 LEU A C 1
ATOM 6098 O O . LEU A 1 784 ? 18.022 -1.620 -33.483 1.00 97.62 784 LEU A O 1
ATOM 6102 N N . VAL A 1 785 ? 19.854 -0.416 -34.000 1.00 97.38 785 VAL A N 1
ATOM 6103 C CA . VAL A 1 785 ? 19.865 0.446 -32.817 1.00 97.38 785 VAL A CA 1
ATOM 6104 C C . VAL A 1 785 ? 19.489 1.869 -33.212 1.00 97.38 785 VAL A C 1
ATOM 6106 O O . VAL A 1 785 ? 19.975 2.412 -34.200 1.00 97.38 785 VAL A O 1
ATOM 6109 N N . CYS A 1 786 ? 18.605 2.479 -32.428 1.00 96.50 786 CYS A N 1
ATOM 6110 C CA . CYS A 1 786 ? 18.392 3.917 -32.452 1.00 96.50 786 CYS A CA 1
ATOM 6111 C C . CYS A 1 786 ? 17.956 4.410 -31.069 1.00 96.50 786 CYS A C 1
ATOM 6113 O O . CYS A 1 786 ? 17.994 3.650 -30.098 1.00 96.50 786 CYS A O 1
ATOM 6115 N N . GLN A 1 787 ? 17.516 5.667 -30.959 1.00 94.75 787 GLN A N 1
ATOM 6116 C CA . GLN A 1 787 ? 17.196 6.251 -29.659 1.00 94.75 787 GLN A CA 1
ATOM 6117 C C . GLN A 1 787 ? 15.969 5.598 -29.003 1.00 94.75 787 GLN A C 1
ATOM 6119 O O . GLN A 1 787 ? 16.018 5.253 -27.825 1.00 94.75 787 GLN A O 1
ATOM 6124 N N . THR A 1 788 ? 14.882 5.401 -29.757 1.00 93.38 788 THR A N 1
ATOM 6125 C CA . THR A 1 788 ? 13.570 4.964 -29.225 1.00 93.38 788 THR A CA 1
ATOM 6126 C C . THR A 1 788 ? 12.999 3.703 -29.882 1.00 93.38 788 THR A C 1
ATOM 6128 O O . THR A 1 788 ? 11.965 3.196 -29.459 1.00 93.38 788 THR A O 1
ATOM 6131 N N . GLY A 1 789 ? 13.645 3.193 -30.932 1.00 93.50 789 GLY A N 1
ATOM 6132 C CA . GLY A 1 789 ? 13.175 2.080 -31.767 1.00 93.50 789 GLY A CA 1
ATOM 6133 C C . GLY A 1 789 ? 12.415 2.498 -33.037 1.00 93.50 789 GLY A C 1
ATOM 6134 O O . GLY A 1 789 ? 12.304 1.698 -33.963 1.00 93.50 789 GLY A O 1
ATOM 6135 N N . VAL A 1 790 ? 11.947 3.749 -33.147 1.00 92.69 790 VAL A N 1
ATOM 6136 C CA . VAL A 1 790 ? 11.153 4.218 -34.306 1.00 92.69 790 VAL A CA 1
ATOM 6137 C C . VAL A 1 790 ? 11.975 4.236 -35.600 1.00 92.69 790 VAL A C 1
ATOM 6139 O O . VAL A 1 790 ? 11.554 3.686 -36.618 1.00 92.69 790 VAL A O 1
ATOM 6142 N N . GLN A 1 791 ? 13.170 4.833 -35.569 1.00 95.69 791 GLN A N 1
ATOM 6143 C CA . GLN A 1 791 ? 14.072 4.850 -36.730 1.00 95.69 791 GLN A CA 1
ATOM 6144 C C . GLN A 1 791 ? 14.559 3.438 -37.083 1.00 95.69 791 GLN A C 1
ATOM 6146 O O . GLN A 1 791 ? 14.607 3.096 -38.261 1.00 95.69 791 GLN A O 1
ATOM 6151 N N . SER A 1 792 ? 14.839 2.595 -36.082 1.00 96.81 792 SER A N 1
ATOM 6152 C CA . SER A 1 792 ? 15.175 1.184 -36.298 1.00 96.81 792 SER A CA 1
ATOM 6153 C C . SER A 1 792 ? 14.041 0.419 -36.975 1.00 96.81 792 SER A C 1
ATOM 6155 O O . SER A 1 792 ? 14.304 -0.397 -37.853 1.00 96.81 792 SER A O 1
ATOM 6157 N N . TYR A 1 793 ? 12.777 0.696 -36.637 1.00 96.12 793 TYR A N 1
ATOM 6158 C CA . TYR A 1 793 ? 11.640 0.091 -37.330 1.00 96.12 793 TYR A CA 1
ATOM 6159 C C . TYR A 1 793 ? 11.609 0.482 -38.811 1.00 96.12 793 TYR A C 1
ATOM 6161 O O . TYR A 1 793 ? 11.518 -0.395 -39.669 1.00 96.12 793 TYR A O 1
ATOM 6169 N N . GLN A 1 794 ? 11.799 1.765 -39.132 1.00 96.19 794 GLN A N 1
ATOM 6170 C CA . GLN A 1 794 ? 11.889 2.228 -40.523 1.00 96.19 794 GLN A CA 1
ATOM 6171 C C . GLN A 1 794 ? 13.069 1.595 -41.272 1.00 96.19 794 GLN A C 1
ATOM 6173 O O . GLN A 1 794 ? 12.903 1.092 -42.384 1.00 96.19 794 GLN A O 1
ATOM 6178 N N . ALA A 1 795 ? 14.246 1.551 -40.646 1.00 97.38 795 ALA A N 1
ATOM 6179 C CA . ALA A 1 795 ? 15.410 0.863 -41.189 1.00 97.38 795 ALA A CA 1
ATOM 6180 C C . ALA A 1 795 ? 15.124 -0.627 -41.434 1.00 97.38 795 ALA A C 1
ATOM 6182 O O . ALA A 1 795 ? 15.498 -1.154 -42.479 1.00 97.38 795 ALA A O 1
ATOM 6183 N N . SER A 1 796 ? 14.387 -1.294 -40.540 1.00 96.94 796 SER A N 1
ATOM 6184 C CA . SER A 1 796 ? 14.034 -2.707 -40.702 1.00 96.94 796 SER A CA 1
ATOM 6185 C C . SER A 1 796 ? 13.172 -2.953 -41.938 1.00 96.94 796 SER A C 1
ATOM 6187 O O . SER A 1 796 ? 13.411 -3.919 -42.658 1.00 96.94 796 SER A O 1
ATOM 6189 N N . LEU A 1 797 ? 12.228 -2.053 -42.240 1.00 95.88 797 LEU A N 1
ATOM 6190 C CA . LEU A 1 797 ? 11.402 -2.130 -43.446 1.00 95.88 797 LEU A CA 1
ATOM 6191 C C . LEU A 1 797 ? 12.252 -1.924 -44.703 1.00 95.88 797 LEU A C 1
ATOM 6193 O O . LEU A 1 797 ? 12.102 -2.660 -45.679 1.00 95.88 797 LEU A O 1
ATOM 6197 N N . ILE A 1 798 ? 13.188 -0.967 -44.665 1.00 97.12 798 ILE A N 1
ATOM 6198 C CA . ILE A 1 798 ? 14.146 -0.736 -45.754 1.00 97.12 798 ILE A CA 1
ATOM 6199 C C . ILE A 1 798 ? 14.958 -2.006 -46.011 1.00 97.12 798 ILE A C 1
ATOM 6201 O O . ILE A 1 798 ? 14.964 -2.489 -47.141 1.00 97.12 798 ILE A O 1
ATOM 6205 N N . LEU A 1 799 ? 15.573 -2.591 -44.984 1.00 96.56 799 LEU A N 1
ATOM 6206 C CA . LEU A 1 799 ? 16.385 -3.799 -45.131 1.00 96.56 799 LEU A CA 1
ATOM 6207 C C . LEU A 1 799 ? 15.552 -5.000 -45.598 1.00 96.56 799 LEU A C 1
ATOM 6209 O O . LEU A 1 799 ? 15.904 -5.642 -46.586 1.00 96.56 799 LEU A O 1
ATOM 6213 N N . LYS A 1 800 ? 14.403 -5.274 -44.969 1.00 94.81 800 LYS A N 1
ATOM 6214 C CA . LYS A 1 800 ? 13.533 -6.400 -45.353 1.00 94.81 800 LYS A CA 1
ATOM 6215 C C . LYS A 1 800 ? 13.052 -6.286 -46.805 1.00 94.81 800 LYS A C 1
ATOM 6217 O O . LYS A 1 800 ? 13.073 -7.279 -47.528 1.00 94.81 800 LYS A O 1
ATOM 6222 N N . SER A 1 801 ? 12.708 -5.079 -47.268 1.00 95.38 801 SER A N 1
ATOM 6223 C CA . SER A 1 801 ? 12.328 -4.841 -48.674 1.00 95.38 801 SER A CA 1
ATOM 6224 C C . SER A 1 801 ? 13.471 -5.054 -49.678 1.00 95.38 801 SER A C 1
ATOM 6226 O O . SER A 1 801 ? 13.205 -5.283 -50.852 1.00 95.38 801 SER A O 1
ATOM 6228 N N . ASN A 1 802 ? 14.728 -5.032 -49.219 1.00 96.06 802 ASN A N 1
ATOM 6229 C CA . ASN A 1 802 ? 15.930 -5.263 -50.026 1.00 96.06 802 ASN A CA 1
ATOM 6230 C C . ASN A 1 802 ? 16.551 -6.654 -49.780 1.00 96.06 802 ASN A C 1
ATOM 6232 O O . ASN A 1 802 ? 17.733 -6.864 -50.025 1.00 96.06 802 ASN A O 1
ATOM 6236 N N . GLY A 1 803 ? 15.762 -7.620 -49.295 1.00 94.19 803 GLY A N 1
ATOM 6237 C CA . GLY A 1 803 ? 16.163 -9.030 -49.229 1.00 94.19 803 GLY A CA 1
ATOM 6238 C C . GLY A 1 803 ? 16.899 -9.460 -47.956 1.00 94.19 803 GLY A C 1
ATOM 6239 O O . GLY A 1 803 ? 17.231 -10.640 -47.825 1.00 94.19 803 GLY A O 1
ATOM 6240 N N . PHE A 1 804 ? 17.102 -8.563 -46.987 1.00 95.69 804 PHE A N 1
ATOM 6241 C CA . PHE A 1 804 ? 17.677 -8.922 -45.690 1.00 95.69 804 PHE A CA 1
ATOM 6242 C C . PHE A 1 804 ? 16.654 -9.707 -44.855 1.00 95.69 804 PHE A C 1
ATOM 6244 O O . PHE A 1 804 ? 15.595 -9.191 -44.498 1.00 95.69 804 PHE A O 1
ATOM 6251 N N . LYS A 1 805 ? 16.967 -10.969 -44.531 1.00 90.38 805 LYS A N 1
ATOM 6252 C CA . LYS A 1 805 ? 16.011 -11.894 -43.887 1.00 90.38 805 LYS A CA 1
ATOM 6253 C C . LYS A 1 805 ? 16.065 -11.905 -42.358 1.00 90.38 805 LYS A C 1
ATOM 6255 O O . LYS A 1 805 ? 15.066 -12.237 -41.733 1.00 90.38 805 LYS A O 1
ATOM 6260 N N . LYS A 1 806 ? 17.215 -11.585 -41.759 1.00 93.50 806 LYS A N 1
ATOM 6261 C CA . LYS A 1 806 ? 17.468 -11.705 -40.311 1.00 93.50 806 LYS A CA 1
ATOM 6262 C C . LYS A 1 806 ? 17.677 -10.327 -39.687 1.00 93.50 806 LYS A C 1
ATOM 6264 O O . LYS A 1 806 ? 18.796 -9.972 -39.332 1.00 93.50 806 LYS A O 1
ATOM 6269 N N . VAL A 1 807 ? 16.611 -9.533 -39.615 1.00 96.12 807 VAL A N 1
ATOM 6270 C CA . VAL A 1 807 ? 16.673 -8.146 -39.128 1.00 96.12 807 VAL A CA 1
ATOM 6271 C C . VAL A 1 807 ? 15.812 -7.997 -37.884 1.00 96.12 807 VAL A C 1
ATOM 6273 O O . VAL A 1 807 ? 14.586 -8.099 -37.964 1.00 96.12 807 VAL A O 1
ATOM 6276 N N . LYS A 1 808 ? 16.461 -7.708 -36.757 1.00 96.62 808 LYS A N 1
ATOM 6277 C CA . LYS A 1 808 ? 15.836 -7.441 -35.463 1.00 96.62 808 LYS A CA 1
ATOM 6278 C C . LYS A 1 808 ? 16.030 -5.986 -35.061 1.00 96.62 808 LYS A C 1
ATOM 6280 O O . LYS A 1 808 ? 17.003 -5.334 -35.434 1.00 96.62 808 LYS A O 1
ATOM 6285 N N . ILE A 1 809 ? 15.102 -5.483 -34.262 1.00 97.25 809 ILE A N 1
ATOM 6286 C CA . ILE A 1 809 ? 15.155 -4.140 -33.684 1.00 97.25 809 ILE A CA 1
ATOM 6287 C C . ILE A 1 809 ? 15.518 -4.256 -32.206 1.00 97.25 809 ILE A C 1
ATOM 6289 O O . ILE A 1 809 ? 14.891 -5.042 -31.494 1.00 97.25 809 ILE A O 1
ATOM 6293 N N . LEU A 1 810 ? 16.483 -3.464 -31.727 1.00 97.00 810 LEU A N 1
ATOM 6294 C CA . LEU A 1 810 ? 16.664 -3.290 -30.287 1.00 97.00 810 LEU A CA 1
ATOM 6295 C C . LEU A 1 810 ? 15.427 -2.587 -29.724 1.00 97.00 810 LEU A C 1
ATOM 6297 O O . LEU A 1 810 ? 15.181 -1.406 -29.982 1.00 97.00 810 LEU A O 1
ATOM 6301 N N . GLU A 1 811 ? 14.627 -3.329 -28.974 1.00 96.56 811 GLU A N 1
ATOM 6302 C CA . GLU A 1 811 ? 13.357 -2.832 -28.475 1.00 96.56 811 GLU A CA 1
ATOM 6303 C C . GLU A 1 811 ? 13.541 -1.737 -27.427 1.00 96.56 811 GLU A C 1
ATOM 6305 O O . GLU A 1 811 ? 14.327 -1.875 -26.494 1.00 96.56 811 GLU A O 1
ATOM 6310 N N . GLY A 1 812 ? 12.815 -0.631 -27.602 1.00 95.69 812 GLY A N 1
ATOM 6311 C CA . GLY A 1 812 ? 12.982 0.580 -26.803 1.00 95.69 812 GLY A CA 1
ATOM 6312 C C . GLY A 1 812 ? 14.304 1.330 -27.030 1.00 95.69 812 GLY A C 1
ATOM 6313 O O . GLY A 1 812 ? 14.551 2.328 -26.357 1.00 95.69 812 GLY A O 1
ATOM 6314 N N . GLY A 1 813 ? 15.143 0.899 -27.979 1.00 95.69 813 GLY A N 1
ATOM 6315 C CA . GLY A 1 813 ? 16.387 1.582 -28.334 1.00 95.69 813 GLY A CA 1
ATOM 6316 C C . GLY A 1 813 ? 17.317 1.848 -27.143 1.00 95.69 813 GLY A C 1
ATOM 6317 O O . GLY A 1 813 ? 17.289 1.152 -26.128 1.00 95.69 813 GLY A O 1
ATOM 6318 N N . LEU A 1 814 ? 18.135 2.894 -27.259 1.00 95.12 814 LEU A N 1
ATOM 6319 C CA . LEU A 1 814 ? 19.038 3.337 -26.192 1.00 95.12 814 LEU A CA 1
ATOM 6320 C C . LEU A 1 814 ? 18.312 3.877 -24.956 1.00 95.12 814 LEU A C 1
ATOM 6322 O O . LEU A 1 814 ? 18.824 3.763 -23.845 1.00 95.12 814 LEU A O 1
ATOM 6326 N N . ARG A 1 815 ? 17.102 4.430 -25.105 1.00 94.25 815 ARG A N 1
ATOM 6327 C CA . ARG A 1 815 ? 16.342 4.978 -23.966 1.00 94.25 815 ARG A CA 1
ATOM 6328 C C . ARG A 1 815 ? 15.945 3.915 -22.945 1.00 94.25 815 ARG A C 1
ATOM 6330 O O . ARG A 1 815 ? 15.901 4.218 -21.756 1.00 94.25 815 ARG A O 1
ATOM 6337 N N . MET A 1 816 ? 15.693 2.688 -23.397 1.00 95.44 816 MET A N 1
ATOM 6338 C CA . MET A 1 816 ? 15.395 1.548 -22.527 1.00 95.44 816 MET A CA 1
ATOM 6339 C C . MET A 1 816 ? 16.585 0.589 -22.369 1.00 95.44 816 MET A C 1
ATOM 6341 O O . MET A 1 816 ? 16.390 -0.547 -21.942 1.00 95.44 816 MET A O 1
ATOM 6345 N N . TRP A 1 817 ? 17.810 1.027 -22.684 1.00 94.38 817 TRP A N 1
ATOM 6346 C CA . TRP A 1 817 ? 19.042 0.254 -22.509 1.00 94.38 817 TRP A CA 1
ATOM 6347 C C . TRP A 1 817 ? 19.697 0.568 -21.152 1.00 94.38 817 TRP A C 1
ATOM 6349 O O . TRP A 1 817 ? 20.304 1.629 -21.000 1.00 94.38 817 TRP A O 1
ATOM 6359 N N . PRO A 1 818 ? 19.611 -0.324 -20.143 1.00 91.06 818 PRO A N 1
ATOM 6360 C CA . PRO A 1 818 ? 20.149 -0.044 -18.814 1.00 91.06 818 PRO A CA 1
ATOM 6361 C C . PRO A 1 818 ? 21.631 -0.432 -18.648 1.00 91.06 818 PRO A C 1
ATOM 6363 O O . PRO A 1 818 ? 22.139 -0.436 -17.528 1.00 91.06 818 PRO A O 1
ATOM 6366 N N . TYR A 1 819 ? 22.319 -0.818 -19.723 1.00 91.31 819 TYR A N 1
ATOM 6367 C CA . TYR A 1 819 ? 23.682 -1.347 -19.661 1.00 91.31 819 TYR A CA 1
ATOM 6368 C C . TYR A 1 819 ? 24.719 -0.313 -20.099 1.00 91.31 819 TYR A C 1
ATOM 6370 O O . TYR A 1 819 ? 24.397 0.813 -20.475 1.00 91.31 819 TYR A O 1
ATOM 6378 N N . SER A 1 820 ? 25.992 -0.704 -20.039 1.00 87.19 820 SER A N 1
ATOM 6379 C CA . SER A 1 820 ? 27.112 0.158 -20.405 1.00 87.19 820 SER A CA 1
ATOM 6380 C C . SER A 1 820 ? 26.977 0.708 -21.826 1.00 87.19 820 SER A C 1
ATOM 6382 O O . SER A 1 820 ? 26.671 -0.031 -22.766 1.00 87.19 820 SER A O 1
ATOM 6384 N N . VAL A 1 821 ? 27.282 1.995 -21.959 1.00 91.44 821 VAL A N 1
ATOM 6385 C CA . VAL A 1 821 ? 27.436 2.726 -23.218 1.00 91.44 821 VAL A CA 1
ATOM 6386 C C . VAL A 1 821 ? 28.792 3.429 -23.207 1.00 91.44 821 VAL A C 1
ATOM 6388 O O . VAL A 1 821 ? 29.322 3.733 -22.137 1.00 91.44 821 VAL A O 1
ATOM 6391 N N . ILE A 1 822 ? 29.353 3.678 -24.384 1.00 89.50 822 ILE A N 1
ATOM 6392 C CA . ILE A 1 822 ? 30.494 4.581 -24.557 1.00 89.50 822 ILE A CA 1
ATOM 6393 C C . ILE A 1 822 ? 29.932 6.001 -24.585 1.00 89.50 822 ILE A C 1
ATOM 6395 O O . ILE A 1 822 ? 28.956 6.239 -25.294 1.00 89.50 822 ILE A O 1
ATOM 6399 N N . LYS A 1 823 ? 30.531 6.904 -23.804 1.00 86.06 823 LYS A N 1
ATOM 6400 C CA . LYS A 1 823 ? 30.228 8.340 -23.777 1.00 86.06 823 LYS A CA 1
ATOM 6401 C C . LYS A 1 823 ? 31.523 9.112 -23.985 1.00 86.06 823 LYS A C 1
ATOM 6403 O O . LYS A 1 823 ? 32.536 8.700 -23.414 1.00 86.06 823 LYS A O 1
ATOM 6408 N N . GLU A 1 824 ? 31.473 10.165 -24.790 1.00 66.94 824 GLU A N 1
ATOM 6409 C CA . GLU A 1 824 ? 32.570 11.135 -24.929 1.00 66.94 824 GLU A CA 1
ATOM 6410 C C . GLU A 1 824 ? 32.523 12.237 -23.870 1.00 66.94 824 GLU A C 1
ATOM 6412 O O . GLU A 1 824 ? 31.408 12.611 -23.428 1.00 66.94 824 GLU A O 1
#

Radius of gyration: 37.41 Å; chains: 1; bounding box: 100×75×112 Å

pLDDT: mean 90.08, std 9.66, range [39.47, 98.88]

Sequence (824 aa):
MTDHDARLEKMKKQLDEHEKKITQLIEKRNEYLQVSAHQMKSPLATILFSIDTLLGDYAGRLNSKQMRIVESIKRSSNELQNLIMDIMELERFKSGDVVLEPVDFTEVCTRVLDELRDKIHEKNIKFNSDIPRTILIVFGSSTGLKHAVRNLVENAVKYSRRDTKVEFSLEYDESEKTVTMTVQDSGIGIPEQAIERIFEEFYRAPNAKIFDKTGTGFGLTIVREIIELCGGKIDLKSKENAGTKITVKMALLEVKEPELINEELRKKSIVVIGGVAAGPKAASRARRIDAGAKITIYEKENFLAYSGCALPYYISGRLKNLRDLFLKHGEYENNTEYFRDVKGIEIKNLCEVMSIDRKNKRIKCREILTDHVFDEPYDKLIIATGSKPNIPPIDGVKLGNILVLHGITDSERIKRAVGHSAAKDVTIIGGGKIGVEIAEALTASGGRITIIEKEPEILPFLDREMASLVRLHLERKGVRIITGETVKAFSGKEKVEYILLPDYKLTTDLVILAAGFSPNVKLAKNAGLKIGPTGAISIDEYLMTSDDSIYAAGDCVEVIHIVSGKPVNIPLGSLANRQGRVAGTNAAGGNQKFGTVTGTIVINVFGYNFAKTGLTAKEALKAGFTPVSSYFPEYDREPFFDIARMINIKMTADRSTGRLLGVQIVGEGEVDKRVDVAASVIANKGSLNDVIALDLGYTPAYSRAIDNLITAAHIIQNKMDGLFEGIVPVDAEKVLKVGNAVAWIDVRTPQEFEEERIPGCDLIPLGSLRRRLDEIPSEREIVLVCQTGVQSYQASLILKSNGFKKVKILEGGLRMWPYSVIKE